Protein 3NV9 (pdb70)

Solvent-accessible surface area: 32536 Å² total; per-residue (Å²): 188,60,104,2,117,71,52,1,68,12,7,80,112,5,4,25,110,131,17,55,95,114,52,48,4,57,0,9,5,25,0,1,40,13,0,0,39,76,0,0,98,80,22,98,0,0,0,19,0,0,0,33,0,12,11,51,23,50,32,2,11,0,0,2,8,2,0,0,1,3,38,0,0,32,31,0,94,107,84,63,82,2,0,32,61,18,0,1,15,23,33,0,0,0,0,0,0,5,0,4,67,0,31,16,37,2,79,0,44,14,0,0,0,0,0,1,0,0,1,10,0,0,1,0,10,17,0,0,3,0,4,0,0,0,0,0,0,28,1,78,42,202,114,42,150,50,34,21,73,6,0,16,58,4,0,58,29,0,16,32,0,0,6,0,0,0,1,0,8,4,18,55,27,25,1,3,93,0,9,39,60,0,58,120,55,11,110,7,5,1,2,1,0,25,1,9,0,10,0,1,0,5,0,0,0,0,30,1,0,7,118,41,11,190,48,88,26,79,112,0,58,0,0,0,15,18,6,14,14,9,1,1,0,2,5,48,0,0,43,81,20,27,5,18,40,151,51,1,1,0,6,25,115,153,29,7,0,32,97,37,17,135,83,6,83,182,56,96,143,37,87,61,20,41,104,8,1,102,61,6,2,80,77,95,48,63,43,43,45,102,0,0,88,38,0,20,0,0,4,1,35,25,54,53,28,139,17,83,8,96,53,102,10,1,159,41,15,28,122,80,8,0,0,0,0,9,4,16,15,59,6,19,14,27,18,44,58,0,83,137,15,44,6,69,0,5,0,0,1,0,10,15,24,72,10,17,6,15,10,0,2,0,0,0,0,0,1,3,0,0,15,27,0,67,0,126,59,1,20,39,66,0,0,16,12,0,0,104,0,1,4,77,46,0,74,181,87,42,34,67,37,73,51,0,2,0,41,3,84,39,47,28,1,0,4,45,0,0,0,36,0,0,49,37,0,46,165,42,58,13,10,64,48,73,132,50,79,92,97,83,0,44,70,72,0,76,100,44,6,93,38,6,32,65,6,0,69,48,0,27,112,43,138,43,8,83,96,19,48,61,129,26,2,52,93,1,16,60,68,0,37,88,114,25,83,82,247,55,100,3,119,68,50,0,64,25,10,74,126,7,6,48,111,122,15,56,100,90,43,53,3,44,0,11,5,31,0,1,37,20,0,0,38,79,0,0,93,80,21,105,0,0,0,21,0,0,0,34,0,11,20,46,23,43,31,2,8,1,0,2,5,1,0,0,0,2,35,0,0,28,34,0,91,106,81,66,82,1,0,32,60,18,0,0,17,23,31,0,0,0,0,0,0,5,0,11,72,0,23,32,36,24,85,0,35,15,1,0,0,0,0,3,0,0,0,12,0,0,2,0,13,18,0,0,4,0,4,0,0,0,0,0,0,30,1,82,39,217,128,41,134,50,33,25,75,7,1,16,59,5,0,56,34,0,16,30,0,0,8,1,0,0,1,1,4,2,32,69,20,23,1,4,94,0,9,46,55,0,61,113,52,13,104,9,5,0,1,2,0,13,1,6,0,12,0,2,0,5,0,0,0,0,32,1,0,8,117,40,9,186,46,79,25,83,109,2,59,0,0,0,7,12,7,24,7,8,2,2,0,2,7,52,0,0,46,83,19,29,5,19,39,142,64,0,3,0,6,27,120,170,24,6,0,31,86,43,22,98,61,7,101,161,40,109,140,40,88,61,24,35,104,8,1,94,57,6,2,82,79,88,54,64,42,41,42,96,0,0,96,37,0,21,0,0,5,1,40,39,83,36,14,103,47,44,2,119,34,99,34,1,152,27,16,28,111,77,9,0,0,0,0,8,2,20,7,17,0,0,2,16,18,55,62,0,83,132,20,42,8,67,0,6,0,0,1,0,8,15,24,71,10,13,2,13,9,0,1,0,0,0,0,0,0,3,0,0,14,24,0,60,0,129,52,1,23,39,69,0,0,15,14,1,0,104,0,1,4,85,43,0,68,192,83,42,33,70,38,78,51,0,3,0,39,2,85,42,42,30,0,0,3,53,0,0,0,32,0,0,52,36,0,50,166,45,61,14,13,66,38,92,117,38,76,91,96,80,0,47,67,70,0,54,112,42,4,113,49,4,45,87,6,0,77,46,0,14,99,46,99,46,6,82,87,21,50,68,108,27,2,49,98,1,15,62,64,0,41,96,118,19,86,96

CATH classification: 3.40.50.10380 (+1 more: 3.40.50.720)

B-factor: mean 29.37, std 9.49, range [10.02, 106.01]

Secondary structure (DSSP, 8-state):
-PPPPTT-TTHHHHS-TT--HHHHHHHHHHHHHHHHHHHHHHHTSSEEEEE-S--SSGGGHHHHSTTTHHHHHHHHHH-GGGHHHHSGGGGEEEEEE-SSSBGGGB---GGGGHHHHHHHHHHHHHHH--EEEEEE---B-TTS-B-HHHHHHHHHHHGGG-SEEEE-S--TTHHHHHHHHHHHH-SS-EEEIIIIIHHHHHHHHHHHHHHHHT--GGG--EEEE--SHHHHHHHHHHHHTT--GGGEEEEETTEE--TT-HHHHH-GGGHHHHHHHHHS-TT---SHHHHHTT-SEEEE---SS-----HHHHHTS-SS-EEEE--SSS-SS-HHHHHHTT-SEEEES-TTSSSB--GGGTHHHHHHHHHHTT-SS--HHHHHHHHHHHHHHHHHT--BTTB-S--TT-TTHHHHHHHHHHHHHHHHT--S-----HHHHHHHHHHHHHHHHHHHHHHHHTTSSPPPPHHHHHHHHHHHHHHHH-/-----TT-TTTGGGS-TTS-HHHHHHHHHHHHHHHHHHHHHHTTSSEEEEE-S---SGGGHHHHSTTTHHHHHHHHHH-GGGHHHHSGGGGEEEEEE-SSS-GGG----GGGGHHHHHHHHHHHHHHH--EEEEEE---B-TTS-B-HHHHHHHHHHHGGG-SEEEE-S--TTHHHHHHHHHHHH-SS-EEEIIIIIHHHHHHHHHHHHHHHTT--GGG--EEEE--SHHHHHHHHHHHHTT--GGGEEEEETTEE-STT-HHHHT-GGGHHHHHHHHHS-TT----HHHHHTT-SEEEE--S--SSSS-HHHHHTS-SS-EEEE--SSS-SS-HHHHHHTT-SEEEBSSTTSSSB--GGGTHHHHHHHHHHTTBSS--HHHHHHHHHHHHHHHHHH--BTTB-S--TT-TTHHHHHHHHHHHHHHHTT-BS--S--HHHHHHHHHHHHHHHHHHHHHHHHTTSSPPPPHHHHHHHHHHHHHHHH-

InterPro domains:
  IPR001891 Malic oxidoreductase [PR00072] (164-182)
  IPR001891 Malic oxidoreductase [PR00072] (222-238)
  IPR001891 Malic oxidoreductase [PR00072] (318-334)
  IPR012301 Malic enzyme, N-terminal domain [PF00390] (64-182)
  IPR012301 Malic enzyme, N-terminal domain [SM01274] (44-183)
  IPR012302 Malic enzyme, NAD-binding [PF03949] (196-405)
  IPR012302 Malic enzyme, NAD-binding [SM00919] (195-426)
  IPR036291 NAD(P)-binding domain superfamily [SSF51735] (195-442)
  IPR037062 Malic enzyme, N-terminal domain superfamily [G3DSA:3.40.50.10380] (1-192)
  IPR045213 Malic enzyme, NAD-binding domain, bacterial type [cd05311] (195-425)
  IPR046346 Aminoacid dehydrogenase-like, N-terminal domain superfamily [SSF53223] (39-193)
  IPR051674 Malate Decarboxylating Enzymes [PTHR43237] (29-453)

Radius of gyration: 30.32 Å; Cα contacts (8 Å, |Δi|>4): 2248; chains: 2; bounding box: 93×81×58 Å

Sequence (972 aa):
MAQLKADLSNLEECLPSTLSQEQRAVAKTQFYKELAEKVHKFYKGKIQIMPKCTLAGFNWFNAYYTPGVSRISTNIRDNNDSSLFYSLRGNFVGVVSDSTRVLGDGDVTPPGGLGVMEGKALLMKYLGGIDAVPICIDSKNKEGKNDPDAVIEFVQRIQHTFGAINLEDISQPNCYKILDVLRESCDIPVWHDDQQGTASVTLAGLLNALKLVKKDIHECRMVFIGAGSSNTTCLRLIVTAGADPKKIVMFDSKGSLHNGREDIKKDTRFYRKWEICETTNPSKFGSIAEACVGADVLISLSTPGPGVVKAEWIKSMGEKPIVFCCANPVPEIYPYEAKEAGAYIVATGRGDFPNQVNNSVGFPGILKGALIVRARKITDNMAIAASRALAEFAEKRGINPDNIIGTMDEPGIFPKEAADVAMQAIKDGVARVTDLTWQQVYDIAEHDIKEARESAQLLQDSKHIVDFPQETLNECLAYAINKVTGMAQLKADLSNLEECLPSTLSQEQRAVAKTQFYKELAEKVHKFYKGKIQIMPKCTLAGFNWFNAYYTPGVSRISTNIRDNNDSSLFYSLRGNFVGVVSDSTRVLGDGDVTPPGGLGVMEGKALLMKYLGGIDAVPICIDSKNKEGKNDPDAVIEFVQRIQHTFGAINLEDISQPNCYKILDVLRESCDIPVWHDDQQGTASVTLAGLLNALKLVKKDIHECRMVFIGAGSSNTTCLRLIVTAGADPKKIVMFDSKGSLHNGREDIKKDTRFYRKWEICETTNPSKFGSIAEACVGADVLISLSTPGPGVVKAEWIKSMGEKPIVFCCANPVPEIYPYEAKEAGAYIVATGRGDFPNQVNNSVGFPGILKGALIVRARKITDNMAIAASRALAEFAEKRGINPDNIIGTMDEPGIFPKEAADVAMQAIKDGVARVTDLTWQQVYDIAEHDIKEARESAQLLQDSKHIVDFPQETLNECLAYAINKVTG

Organism: Entamoeba histolytica (NCBI:txid5759)

Foldseek 3Di:
DDAADLVRPCLVVLFDPVDDPVLVVLLVLLLVVLVLVVVCVVVVAQDDDDDPDDPPDDCVVVCVDPPNCVVVVVVCVVPVVCCLPVDLQLQEEEAEEQCQFQFQVGRLGQCRCQRVQRVLQNLLCQQFLGHYHYDGDHQADPVGHRDLVSVQVVCQVCLSSHQEYEYERYFPPSVVVNQVVNLPPHQHAYDYCLALLLLLLLLLLVVLLCVQLVHDQQPFQEEEEADTRNSLNNVVLSVVVPHQQASYWYAHPVGIAAQPPVVQVPPCSNVSSVVSNDRHPNVRDGDLLSSQQQGAEYAYADHHDAAADDLNSLLRYDDAHAYEFEGPPDGNDDPVSSVVSPHQAYEYCDPVAFHNSHSSLQVSQLVSLCSVQRFSYQDSQLSNLLSVLFQVVQPVVDDDSRHRTDDSVDSLSRLSSSLSSNQSSLVVVRGPRRPDHSVRSSVVRVVSSVVSNVVVVVCVVVCVPPRDDSVVSSVSSCVSSVVSVD/DDFADLVRPCVVVRFDPPDDPVLSVQLVLLLVVLVLVVVCVVQVADDDDDDPDDPPDDCVCCCVDPPNCVVVVVVCVVPVVCCLVVDLQLQEEEAEEQQQAQFLPGRCGQCRNQNVSSVLQNLLCQQFLGHYDYHGHHQQDPVRDRDLVSLLVVCQVCVSRHQEYEYEGYFPPSQVSNQVVNLPNGQHAYDYCLALLLLLLVLLLVVQLCVQLVHDQQVFQEEEEACTRNRLNNVVLSVVVHYQQASYWYDHPVFIAADPPVVQVVPCSNVSSVVSRDGHPPVRDGDLQVSQQQGQEYHYAHRADDQQDDLSSLLRYHDQHHYEFEGPPHGPHDVVSSVVSPHQAYEYCDPPAFHRSHSSLPVSQLVLLCSVQRFSYQDSVLSNLLSNLFQVVQVVVDDHRRHRTDDSPDSLSRLSSSLSSNVVSVVVVGGNHNPAHSVRSSVVRVVSNVVSNVVVVVCVVVCVPPRDDSVSSSVSSVVSSVVSPD

Structure (mmCIF, N/CA/C/O backbone):
data_3NV9
#
_entry.id   3NV9
#
_cell.length_a   117.731
_cell.length_b   117.731
_cell.length_c   157.615
_cell.angle_alpha   90.00
_cell.angle_beta   90.00
_cell.angle_gamma   90.00
#
_symmetry.space_group_name_H-M   'P 43 21 2'
#
loop_
_entity.id
_entity.type
_entity.pdbx_description
1 polymer 'Malic enzyme'
2 non-polymer 'SULFATE ION'
3 non-polymer 'SODIUM ION'
4 non-polymer GLYCEROL
5 non-polymer 'ACETATE ION'
6 water water
#
loop_
_atom_site.group_PDB
_atom_site.id
_atom_site.type_symbol
_atom_site.label_atom_id
_atom_site.label_alt_id
_atom_site.label_comp_id
_atom_site.label_asym_id
_atom_site.label_entity_id
_atom_site.label_seq_id
_atom_site.pdbx_PDB_ins_code
_atom_site.Cartn_x
_atom_site.Cartn_y
_atom_site.Cartn_z
_atom_site.occupancy
_atom_site.B_iso_or_equiv
_atom_site.auth_seq_id
_atom_site.auth_comp_id
_atom_site.auth_asym_id
_atom_site.auth_atom_id
_atom_site.pdbx_PDB_model_num
ATOM 1 N N . MET A 1 1 ? 31.677 38.893 14.837 1.00 57.10 1 MET A N 1
ATOM 2 C CA . MET A 1 1 ? 32.582 37.965 14.080 1.00 56.76 1 MET A CA 1
ATOM 3 C C . MET A 1 1 ? 31.805 36.709 13.606 1.00 55.49 1 MET A C 1
ATOM 4 O O . MET A 1 1 ? 30.694 36.428 14.122 1.00 55.66 1 MET A O 1
ATOM 9 N N . ALA A 1 2 ? 32.385 35.959 12.650 1.00 52.95 2 ALA A N 1
ATOM 10 C CA . ALA A 1 2 ? 31.655 34.878 11.978 1.00 50.21 2 ALA A CA 1
ATOM 11 C C . ALA A 1 2 ? 31.154 33.809 12.950 1.00 48.28 2 ALA A C 1
ATOM 12 O O . ALA A 1 2 ? 31.765 33.527 14.014 1.00 48.26 2 ALA A O 1
ATOM 14 N N . GLN A 1 3 ? 29.998 33.255 12.618 1.00 45.13 3 GLN A N 1
ATOM 15 C CA . GLN A 1 3 ? 29.595 32.067 13.290 1.00 41.48 3 GLN A CA 1
ATOM 16 C C . GLN A 1 3 ? 29.947 30.872 12.396 1.00 38.47 3 GLN A C 1
ATOM 17 O O . GLN A 1 3 ? 30.180 30.975 11.189 1.00 36.73 3 GLN A O 1
ATOM 23 N N . LEU A 1 4 ? 30.075 29.745 13.037 1.00 35.07 4 LEU A N 1
ATOM 24 C CA . LEU A 1 4 ? 30.457 28.548 12.367 1.00 33.18 4 LEU A CA 1
ATOM 25 C C . LEU A 1 4 ? 29.431 28.197 11.277 1.00 32.09 4 LEU A C 1
ATOM 26 O O . LEU A 1 4 ? 28.236 28.367 11.469 1.00 30.85 4 LEU A O 1
ATOM 31 N N . LYS A 1 5 ? 29.916 27.715 10.141 1.00 31.70 5 LYS A N 1
ATOM 32 C CA . LYS A 1 5 ? 29.046 27.219 9.067 1.00 31.50 5 LYS A CA 1
ATOM 33 C C . LYS A 1 5 ? 28.555 25.817 9.339 1.00 30.91 5 LYS A C 1
ATOM 34 O O . LYS A 1 5 ? 29.260 25.022 9.970 1.00 30.54 5 LYS A O 1
ATOM 40 N N . ALA A 1 6 ? 27.373 25.491 8.815 1.00 29.61 6 ALA A N 1
ATOM 41 C CA . ALA A 1 6 ? 26.840 24.126 8.974 1.00 28.84 6 ALA A CA 1
ATOM 42 C C . ALA A 1 6 ? 27.858 23.041 8.614 1.00 27.50 6 ALA A C 1
ATOM 43 O O . ALA A 1 6 ? 27.853 21.961 9.204 1.00 27.06 6 ALA A O 1
ATOM 45 N N . ASP A 1 7 ? 28.714 23.333 7.642 1.00 27.11 7 ASP A N 1
ATOM 46 C CA . ASP A 1 7 ? 29.631 22.313 7.128 1.00 26.50 7 ASP A CA 1
ATOM 47 C C . ASP A 1 7 ? 30.946 22.291 7.862 1.00 25.81 7 ASP A C 1
ATOM 48 O O . ASP A 1 7 ? 31.835 21.508 7.513 1.00 26.48 7 ASP A O 1
ATOM 53 N N . LEU A 1 8 ? 31.076 23.162 8.857 1.00 25.48 8 LEU A N 1
ATOM 54 C CA . LEU A 1 8 ? 32.290 23.207 9.697 1.00 26.64 8 LEU A CA 1
ATOM 55 C C . LEU A 1 8 ? 33.601 23.610 8.972 1.00 25.73 8 LEU A C 1
ATOM 56 O O . LEU A 1 8 ? 34.686 23.348 9.496 1.00 25.29 8 LEU A O 1
ATOM 61 N N . SER A 1 9 ? 33.482 24.186 7.774 1.00 25.70 9 SER A N 1
ATOM 62 C CA . SER A 1 9 ? 34.650 24.599 6.931 1.00 26.08 9 SER A CA 1
ATOM 63 C C . SER A 1 9 ? 35.444 25.816 7.422 1.00 26.80 9 SER A C 1
ATOM 64 O O . SER A 1 9 ? 36.554 26.051 6.958 1.00 27.42 9 SER A O 1
ATOM 67 N N . ASN A 1 10 ? 34.896 26.591 8.353 1.00 27.48 10 ASN A N 1
ATOM 68 C CA . ASN A 1 10 ? 35.465 27.879 8.678 1.00 28.50 10 ASN A CA 1
ATOM 69 C C . ASN A 1 10 ? 35.802 27.997 10.157 1.00 29.35 10 ASN A C 1
ATOM 70 O O . ASN A 1 10 ? 35.677 29.076 10.750 1.00 29.73 10 ASN A O 1
ATOM 75 N N . LEU A 1 11 ? 36.215 26.888 10.757 1.00 29.21 11 LEU A N 1
ATOM 76 C CA . LEU A 1 11 ? 36.523 26.907 12.178 1.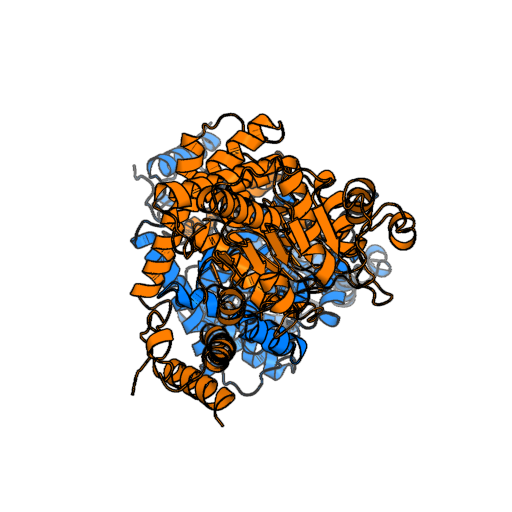00 29.57 11 LEU A CA 1
ATOM 77 C C . LEU A 1 11 ? 37.701 27.848 12.475 1.00 29.68 11 LEU A C 1
ATOM 78 O O . LEU A 1 11 ? 37.624 28.613 13.420 1.00 28.99 11 LEU A O 1
ATOM 83 N N . GLU A 1 12 ? 38.760 27.767 11.669 1.00 30.02 12 GLU A N 1
ATOM 84 C CA . GLU A 1 12 ? 39.927 28.638 11.777 1.00 32.23 12 GLU A CA 1
ATOM 85 C C . GLU A 1 12 ? 39.557 30.117 11.972 1.00 32.36 12 GLU A C 1
ATOM 86 O O . GLU A 1 12 ? 40.091 30.786 12.875 1.00 33.02 12 GLU A O 1
ATOM 92 N N . GLU A 1 13 ? 38.606 30.589 11.185 1.00 32.17 13 GLU A N 1
ATOM 93 C CA . GLU A 1 13 ? 38.178 31.996 11.198 1.00 33.39 13 GLU A CA 1
ATOM 94 C C . GLU A 1 13 ? 37.279 32.312 12.383 1.00 33.02 13 GLU A C 1
ATOM 95 O O . GLU A 1 13 ? 37.127 33.465 12.753 1.00 32.02 13 GLU A O 1
ATOM 101 N N . CYS A 1 14 ? 36.647 31.289 12.962 1.00 33.47 14 CYS A N 1
ATOM 102 C CA . CYS A 1 14 ? 35.765 31.500 14.112 1.00 33.70 14 CYS A CA 1
ATOM 103 C C . CYS A 1 14 ? 36.549 31.483 15.414 1.00 34.24 14 CYS A C 1
ATOM 104 O O . CYS A 1 14 ? 36.021 31.802 16.475 1.00 33.99 14 CYS A O 1
ATOM 107 N N . LEU A 1 15 ? 37.804 31.055 15.329 1.00 34.53 15 LEU A N 1
ATOM 108 C CA . LEU A 1 15 ? 38.701 31.101 16.463 1.00 35.06 15 LEU A CA 1
ATOM 109 C C . LEU A 1 15 ? 39.357 32.474 16.426 1.00 35.70 15 LEU A C 1
ATOM 110 O O . LEU A 1 15 ? 39.946 32.885 15.402 1.00 34.82 15 LEU A O 1
ATOM 115 N N . PRO A 1 16 ? 39.205 33.209 17.527 1.00 36.35 16 PRO A N 1
ATOM 116 C CA . PRO A 1 16 ? 39.666 34.601 17.622 1.00 37.60 16 PRO A CA 1
ATOM 117 C C . PRO A 1 16 ? 41.128 34.809 17.235 1.00 39.12 16 PRO A C 1
ATOM 118 O O . PRO A 1 16 ? 42.015 34.030 17.634 1.00 38.64 16 PRO A O 1
ATOM 122 N N . SER A 1 17 ? 41.357 35.867 16.454 1.00 41.06 17 SER A N 1
ATOM 123 C CA . SER A 1 17 ? 42.701 36.363 16.130 1.00 42.49 17 SER A CA 1
ATOM 124 C C . SER A 1 17 ? 43.694 36.322 17.299 1.00 42.36 17 SER A C 1
ATOM 125 O O . SER A 1 17 ? 44.846 35.903 17.136 1.00 43.15 17 SER A O 1
ATOM 128 N N . THR A 1 18 ? 43.237 36.742 18.474 1.00 41.68 18 THR A N 1
ATOM 129 C CA . THR A 1 18 ? 44.145 37.070 19.578 1.00 41.12 18 THR A CA 1
ATOM 130 C C . THR A 1 18 ? 44.738 35.849 20.241 1.00 40.99 18 THR A C 1
ATOM 131 O O . THR A 1 18 ? 45.720 35.971 20.999 1.00 41.65 18 THR A O 1
ATOM 135 N N . LEU A 1 19 ? 44.143 34.679 19.966 1.00 38.96 19 LEU A N 1
ATOM 136 C CA . LEU A 1 19 ? 44.625 33.419 20.511 1.00 37.40 19 LEU A CA 1
ATOM 137 C C . LEU A 1 19 ? 46.076 33.193 20.097 1.00 36.43 19 LEU A C 1
ATOM 138 O O . LEU A 1 19 ? 46.447 33.436 18.945 1.00 36.85 19 LEU A O 1
ATOM 143 N N . SER A 1 20 ? 46.881 32.752 21.056 1.00 34.91 20 SER A N 1
ATOM 144 C CA . SER A 1 20 ? 48.201 32.255 20.771 1.00 35.70 20 SER A CA 1
ATOM 145 C C . SER A 1 20 ? 48.090 30.921 20.034 1.00 35.57 20 SER A C 1
ATOM 146 O O . SER A 1 20 ? 47.032 30.256 20.046 1.00 36.07 20 SER A O 1
ATOM 149 N N . GLN A 1 21 ? 49.190 30.529 19.416 1.00 34.64 21 GLN A N 1
ATOM 150 C CA . GLN A 1 21 ? 49.272 29.287 18.710 1.00 34.20 21 GLN A CA 1
ATOM 151 C C . GLN A 1 21 ? 48.926 28.084 19.602 1.00 33.82 21 GLN A C 1
ATOM 152 O O . GLN A 1 21 ? 48.203 27.182 19.167 1.00 33.09 21 GLN A O 1
ATOM 158 N N . GLU A 1 22 ? 49.446 28.087 20.827 1.00 32.46 22 GLU A N 1
ATOM 159 C CA . GLU A 1 22 ? 49.104 27.088 21.816 1.00 32.00 22 GLU A CA 1
ATOM 160 C C . GLU A 1 22 ? 47.596 27.054 22.116 1.00 30.42 22 GLU A C 1
ATOM 161 O O . GLU A 1 22 ? 46.937 26.047 21.906 1.00 30.51 22 GLU A O 1
ATOM 167 N N . GLN A 1 23 ? 47.053 28.167 22.577 1.00 29.60 23 GLN A N 1
ATOM 168 C CA . GLN A 1 23 ? 45.617 28.308 22.742 1.00 28.88 23 GLN A CA 1
ATOM 169 C C . GLN A 1 23 ? 44.814 27.813 21.521 1.00 28.28 23 GLN A C 1
ATOM 170 O O . GLN A 1 23 ? 43.827 27.077 21.684 1.00 27.70 23 GLN A O 1
ATOM 176 N N . ARG A 1 24 ? 45.212 28.233 20.324 1.00 27.26 24 ARG A N 1
ATOM 177 C CA . ARG A 1 24 ? 44.485 27.877 19.116 1.00 26.25 24 ARG A CA 1
ATOM 178 C C . ARG A 1 24 ? 44.484 26.342 18.934 1.00 25.59 24 ARG A C 1
ATOM 179 O O . ARG A 1 24 ? 43.413 25.743 18.761 1.00 24.25 24 ARG A O 1
ATOM 187 N N . ALA A 1 25 ? 45.659 25.708 19.042 1.00 25.20 25 ALA A N 1
ATOM 188 C CA . ALA A 1 25 ? 45.751 24.242 18.979 1.00 25.58 25 ALA A CA 1
ATOM 189 C C . ALA A 1 25 ? 44.924 23.531 20.048 1.00 25.69 25 ALA A C 1
ATOM 190 O O . ALA A 1 25 ? 44.230 22.543 19.774 1.00 25.25 25 ALA A O 1
ATOM 192 N N . VAL A 1 26 ? 44.993 24.028 21.279 1.00 26.50 26 VAL A N 1
ATOM 193 C CA . VAL A 1 26 ? 44.276 23.382 22.378 1.00 25.16 26 VAL A CA 1
ATOM 194 C C . VAL A 1 26 ? 42.800 23.573 22.140 1.00 25.27 26 VAL A C 1
ATOM 195 O O . VAL A 1 26 ? 42.060 22.630 22.319 1.00 27.10 26 VAL A O 1
ATOM 199 N N . ALA A 1 27 ? 42.373 24.769 21.717 1.00 24.15 27 ALA A N 1
ATOM 200 C CA . ALA A 1 27 ? 40.946 25.070 21.489 1.00 23.48 27 ALA A CA 1
ATOM 201 C C . ALA A 1 27 ? 40.355 24.267 20.358 1.00 22.32 27 ALA A C 1
ATOM 202 O O . ALA A 1 27 ? 39.210 23.878 20.457 1.00 22.49 27 ALA A O 1
ATOM 204 N N . LYS A 1 28 ? 41.114 23.977 19.314 1.00 21.46 28 LYS A N 1
ATOM 205 C CA . LYS A 1 28 ? 40.608 23.032 18.308 1.00 20.89 28 LYS A CA 1
ATOM 206 C C . LYS A 1 28 ? 40.342 21.653 18.885 1.00 20.85 28 LYS A C 1
ATOM 207 O O . LYS A 1 28 ? 39.357 20.993 18.508 1.00 20.62 28 LYS A O 1
ATOM 213 N N . THR A 1 29 ? 41.220 21.213 19.789 1.00 20.69 29 THR A N 1
ATOM 214 C CA . THR A 1 29 ? 41.126 19.888 20.362 1.00 20.34 29 THR A CA 1
ATOM 215 C C . THR A 1 29 ? 39.830 19.842 21.209 1.00 20.74 29 THR A C 1
ATOM 216 O O . THR A 1 29 ? 38.973 18.990 21.011 1.00 21.73 29 THR A O 1
ATOM 220 N N . GLN A 1 30 ? 39.694 20.807 22.109 1.00 21.84 30 GLN A N 1
ATOM 221 C CA . GLN A 1 30 ? 38.556 20.948 22.998 1.00 21.69 30 GLN A CA 1
ATOM 222 C C . GLN A 1 30 ? 37.261 21.165 22.217 1.00 21.94 30 GLN A C 1
ATOM 223 O O . GLN A 1 30 ? 36.248 20.572 22.571 1.00 23.02 30 GLN A O 1
ATOM 229 N N . PHE A 1 31 ? 37.284 21.956 21.140 1.00 21.59 31 PHE A N 1
ATOM 230 C CA . PHE A 1 31 ? 36.057 22.125 20.312 1.00 21.20 31 PHE A CA 1
ATOM 231 C C . PHE A 1 31 ? 35.556 20.765 19.762 1.00 21.27 31 PHE A C 1
ATOM 232 O O . PHE A 1 31 ? 34.361 20.393 19.969 1.00 21.69 31 PHE A O 1
ATOM 240 N N . TYR A 1 32 ? 36.463 20.024 19.118 1.00 20.36 32 TYR A N 1
ATOM 241 C CA . TYR A 1 32 ? 36.122 18.746 18.544 1.00 20.73 32 TYR A CA 1
ATOM 242 C C . TYR A 1 32 ? 35.783 17.695 19.567 1.00 21.47 32 TYR A C 1
ATOM 243 O O . TYR A 1 32 ? 34.866 16.915 19.337 1.00 22.89 32 TYR A O 1
ATOM 252 N N . LYS A 1 33 ? 36.460 17.661 20.714 1.00 21.38 33 LYS A N 1
ATOM 253 C CA . LYS A 1 33 ? 35.968 16.758 21.761 1.00 20.31 33 LYS A CA 1
ATOM 254 C C . LYS A 1 33 ? 34.559 17.144 22.217 1.00 20.48 33 LYS A C 1
ATOM 255 O O . LYS A 1 33 ? 33.700 16.292 22.334 1.00 20.15 33 LYS A O 1
ATOM 261 N N . GLU A 1 34 ? 34.305 18.423 22.492 1.00 21.33 34 GLU A N 1
ATOM 262 C CA . GLU A 1 34 ? 32.978 18.801 22.987 1.00 21.64 34 GLU A CA 1
ATOM 263 C C . GLU A 1 34 ? 31.867 18.598 21.935 1.00 21.17 34 GLU A C 1
ATOM 264 O O . GLU A 1 34 ? 30.749 18.187 22.271 1.00 20.85 34 GLU A O 1
ATOM 270 N N . LEU A 1 35 ? 32.176 18.887 20.666 1.00 20.97 35 LEU A N 1
ATOM 271 C CA . LEU A 1 35 ? 31.263 18.587 19.560 1.00 20.67 35 LEU A CA 1
ATOM 272 C C . LEU A 1 35 ? 31.105 17.090 19.428 1.00 21.35 35 LEU A C 1
ATOM 273 O O . LEU A 1 35 ? 30.004 16.636 19.185 1.00 23.43 35 LEU A O 1
ATOM 278 N N . ALA A 1 36 ? 32.175 16.308 19.549 1.00 20.41 36 ALA A N 1
ATOM 279 C CA . ALA A 1 36 ? 31.958 14.851 19.547 1.00 20.94 36 ALA A CA 1
ATOM 280 C C . ALA A 1 36 ? 30.883 14.420 20.564 1.00 21.61 36 ALA A C 1
ATOM 281 O O . ALA A 1 36 ? 29.938 13.667 20.230 1.00 21.42 36 ALA A O 1
ATOM 283 N N . GLU A 1 37 ? 31.016 14.896 21.802 1.00 21.82 37 GLU A N 1
ATOM 284 C CA . GLU A 1 37 ? 30.034 14.564 22.840 1.00 22.82 37 GLU A CA 1
ATOM 285 C C . GLU A 1 37 ? 28.582 14.906 22.446 1.00 22.70 37 GLU A C 1
ATOM 286 O O . GLU A 1 37 ? 27.682 14.095 22.593 1.00 23.50 37 GLU A O 1
ATOM 292 N N . LYS A 1 38 ? 28.366 16.147 22.027 1.00 23.19 38 LYS A N 1
ATOM 293 C CA . LYS A 1 38 ? 27.052 16.674 21.609 1.00 23.01 38 LYS A CA 1
ATOM 294 C C . LYS A 1 38 ? 26.497 15.896 20.422 1.00 22.40 38 LYS A C 1
ATOM 295 O O . LYS A 1 38 ? 25.392 15.399 20.479 1.00 24.08 38 LYS A O 1
ATOM 301 N N . VAL A 1 39 ? 27.265 15.761 19.349 1.00 21.26 39 VAL A N 1
ATOM 302 C CA . VAL A 1 39 ? 26.712 15.145 18.139 1.00 20.05 39 VAL A CA 1
ATOM 303 C C . VAL A 1 39 ? 26.470 13.642 18.301 1.00 19.42 39 VAL A C 1
ATOM 304 O O . VAL A 1 39 ? 25.572 13.093 17.699 1.00 19.58 39 VAL A O 1
ATOM 308 N N . HIS A 1 40 ? 27.272 12.939 19.087 1.00 19.77 40 HIS A N 1
ATOM 309 C CA . HIS A 1 40 ? 27.008 11.504 19.239 1.00 19.52 40 HIS A CA 1
ATOM 310 C C . HIS A 1 40 ? 25.714 11.337 20.027 1.00 19.92 40 HIS A C 1
ATOM 311 O O . HIS A 1 40 ? 24.890 10.546 19.706 1.00 18.88 40 HIS A O 1
ATOM 318 N N . LYS A 1 41 ? 25.544 12.106 21.080 1.00 21.44 41 LYS A N 1
ATOM 319 C CA . LYS A 1 41 ? 24.301 12.038 21.839 1.00 21.89 41 LYS A CA 1
ATOM 320 C C . LYS A 1 41 ? 23.108 12.503 20.975 1.00 21.64 41 LYS A C 1
ATOM 321 O O . LYS A 1 41 ? 22.068 11.841 20.940 1.00 21.95 41 LYS A O 1
ATOM 327 N N . PHE A 1 42 ? 23.256 13.597 20.250 1.00 20.46 42 PHE A N 1
ATOM 328 C CA . PHE A 1 42 ? 22.165 14.043 19.361 1.00 20.65 42 PHE A CA 1
ATOM 329 C C . PHE A 1 42 ? 21.585 12.939 18.428 1.00 20.65 42 PHE A C 1
ATOM 330 O O . PHE A 1 42 ? 20.400 12.826 18.294 1.00 20.52 42 PHE A O 1
ATOM 338 N N . TYR A 1 43 ? 22.433 12.178 17.739 1.00 21.13 43 TYR A N 1
ATOM 339 C CA . TYR A 1 43 ? 21.964 11.181 16.802 1.00 20.35 43 TYR A CA 1
ATOM 340 C C . TYR A 1 43 ? 21.948 9.765 17.454 1.00 20.75 43 TYR A C 1
ATOM 341 O O . TYR A 1 43 ? 21.531 8.765 16.799 1.00 20.71 43 TYR A O 1
ATOM 350 N N . LYS A 1 44 ? 22.409 9.669 18.711 1.00 19.88 44 LYS A N 1
ATOM 351 C CA . LYS A 1 44 ? 22.541 8.381 19.422 1.00 19.70 44 LYS A CA 1
ATOM 352 C C . LYS A 1 44 ? 23.408 7.427 18.613 1.00 19.49 44 LYS A C 1
ATOM 353 O O . LYS A 1 44 ? 23.019 6.263 18.319 1.00 18.68 44 LYS A O 1
ATOM 359 N N . GLY A 1 45 ? 24.579 7.922 18.227 1.00 19.05 45 GLY A N 1
ATOM 360 C CA . GLY A 1 45 ? 25.481 7.113 17.407 1.00 19.24 45 GLY A CA 1
ATOM 361 C C . GLY A 1 45 ? 25.658 7.688 16.022 1.00 18.20 45 GLY A C 1
ATOM 362 O O . GLY A 1 45 ? 25.377 8.870 15.820 1.00 19.04 45 GLY A O 1
ATOM 363 N N . LYS A 1 46 ? 26.115 6.864 15.084 1.00 17.16 46 LYS A N 1
ATOM 364 C CA . LYS A 1 46 ? 26.519 7.349 13.784 1.00 16.73 46 LYS A CA 1
ATOM 365 C C . LYS A 1 46 ? 25.962 6.524 12.645 1.00 18.04 46 LYS A C 1
ATOM 366 O O . LYS A 1 46 ? 25.791 7.064 11.563 1.00 18.93 46 LYS A O 1
ATOM 372 N N . ILE A 1 47 ? 25.711 5.234 12.885 1.00 17.62 47 ILE A N 1
ATOM 373 C CA . ILE A 1 47 ? 25.269 4.295 11.833 1.00 18.09 47 ILE A CA 1
ATOM 374 C C . ILE A 1 47 ? 23.940 3.586 12.177 1.00 18.17 47 ILE A C 1
ATOM 375 O O . ILE A 1 47 ? 23.523 3.543 13.327 1.00 18.97 47 ILE A O 1
ATOM 380 N N . GLN A 1 48 ? 23.287 3.033 11.165 1.00 18.49 48 GLN A N 1
ATOM 381 C CA . GLN A 1 48 ? 22.037 2.363 11.339 1.00 19.42 48 GLN A CA 1
ATOM 382 C C . GLN A 1 48 ? 21.937 1.237 10.332 1.00 20.42 48 GLN A C 1
ATOM 383 O O . GLN A 1 48 ? 22.724 1.116 9.423 1.00 20.78 48 GLN A O 1
ATOM 389 N N . ILE A 1 49 ? 20.954 0.383 10.500 1.00 22.33 49 ILE A N 1
ATOM 390 C CA . ILE A 1 49 ? 20.722 -0.639 9.519 1.00 23.44 49 ILE A CA 1
ATOM 391 C C . ILE A 1 49 ? 19.622 -0.148 8.579 1.00 22.66 49 ILE A C 1
ATOM 392 O O . ILE A 1 49 ? 18.790 0.639 8.961 1.00 22.58 49 ILE A O 1
ATOM 397 N N . MET A 1 50 ? 19.628 -0.598 7.337 1.00 23.52 50 MET A N 1
ATOM 398 C CA . MET A 1 50 ? 18.570 -0.201 6.393 1.00 21.87 50 MET A CA 1
ATOM 399 C C . MET A 1 50 ? 18.320 -1.334 5.385 1.00 20.16 50 MET A C 1
ATOM 400 O O . MET A 1 50 ? 19.256 -2.032 5.027 1.00 18.41 50 MET A O 1
ATOM 405 N N . PRO A 1 51 ? 17.065 -1.507 4.904 1.00 19.66 51 PRO A N 1
ATOM 406 C CA . PRO A 1 51 ? 16.834 -2.498 3.872 1.00 19.32 51 PRO A CA 1
ATOM 407 C C . PRO A 1 51 ? 17.646 -2.091 2.652 1.00 20.18 51 PRO A C 1
ATOM 408 O O . PRO A 1 51 ? 17.893 -0.887 2.485 1.00 20.93 51 PRO A O 1
ATOM 412 N N . LYS A 1 52 ? 18.082 -3.076 1.870 1.00 19.52 52 LYS A N 1
ATOM 413 C CA . LYS A 1 52 ? 18.645 -2.874 0.530 1.00 19.85 52 LYS A CA 1
ATOM 414 C C . LYS A 1 52 ? 17.883 -3.715 -0.479 1.00 19.80 52 LYS A C 1
ATOM 415 O O . LYS A 1 52 ? 18.340 -3.821 -1.613 1.00 20.74 52 LYS A O 1
ATOM 421 N N . CYS A 1 53 ? 16.749 -4.311 -0.099 1.00 19.47 53 CYS A N 1
ATOM 422 C CA . CYS A 1 53 ? 15.966 -5.154 -1.060 1.00 20.50 53 CYS A CA 1
ATOM 423 C C . CYS A 1 53 ? 14.559 -4.561 -1.356 1.00 20.99 53 CYS A C 1
ATOM 424 O O . CYS A 1 53 ? 14.126 -3.621 -0.675 1.00 19.86 53 CYS A O 1
ATOM 427 N N . THR A 1 54 ? 13.845 -5.056 -2.377 1.00 20.87 54 THR A N 1
ATOM 428 C CA . THR A 1 54 ? 12.527 -4.463 -2.657 1.00 19.82 54 THR A CA 1
ATOM 429 C C . THR A 1 54 ? 11.525 -4.775 -1.571 1.00 20.22 54 THR A C 1
ATOM 430 O O . THR A 1 54 ? 11.432 -5.894 -1.108 1.00 19.40 54 THR A O 1
ATOM 434 N N . LEU A 1 55 ? 10.750 -3.776 -1.175 1.00 21.78 55 LEU A N 1
ATOM 435 C CA . LEU A 1 55 ? 9.650 -3.985 -0.223 1.00 23.22 55 LEU A CA 1
ATOM 436 C C . LEU A 1 55 ? 8.337 -3.438 -0.827 1.00 23.95 55 LEU A C 1
ATOM 437 O O . LEU A 1 55 ? 7.544 -2.739 -0.175 1.00 24.07 55 LEU A O 1
ATOM 442 N N . ALA A 1 56 ? 8.138 -3.779 -2.087 1.00 23.01 56 ALA A N 1
ATOM 443 C CA . ALA A 1 56 ? 6.987 -3.344 -2.863 1.00 22.69 56 ALA A CA 1
ATOM 444 C C . ALA A 1 56 ? 5.631 -3.887 -2.381 1.00 22.12 56 ALA A C 1
ATOM 445 O O . ALA A 1 56 ? 4.595 -3.360 -2.795 1.00 22.83 56 ALA A O 1
ATOM 447 N N . GLY A 1 57 ? 5.611 -4.928 -1.537 1.00 21.91 57 GLY A N 1
ATOM 448 C CA . GLY A 1 57 ? 4.317 -5.433 -0.995 1.00 21.64 57 GLY A CA 1
ATOM 449 C C . GLY A 1 57 ? 4.501 -6.506 0.052 1.00 20.90 57 GLY A C 1
ATOM 450 O O . GLY A 1 57 ? 5.496 -7.195 0.066 1.00 21.71 57 GLY A O 1
ATOM 451 N N . PHE A 1 58 ? 3.490 -6.708 0.875 1.00 21.32 58 PHE A N 1
ATOM 452 C CA . PHE A 1 58 ? 3.502 -7.673 1.975 1.00 20.90 58 PHE A CA 1
ATOM 453 C C . PHE A 1 58 ? 4.049 -9.048 1.537 1.00 22.07 58 PHE A C 1
ATOM 454 O O . PHE A 1 58 ? 4.942 -9.609 2.192 1.00 22.30 58 PHE A O 1
ATOM 462 N N . ASN A 1 59 ? 3.537 -9.583 0.422 1.00 21.99 59 ASN A N 1
ATOM 463 C CA . ASN A 1 59 ? 3.961 -10.893 -0.002 1.00 22.06 59 ASN A CA 1
ATOM 464 C C . ASN A 1 59 ? 5.403 -11.078 -0.243 1.00 21.56 59 ASN A C 1
ATOM 465 O O . ASN A 1 59 ? 5.881 -12.220 -0.146 1.00 21.91 59 ASN A O 1
ATOM 470 N N . TRP A 1 60 ? 6.113 -9.998 -0.558 1.00 21.13 60 TRP A N 1
ATOM 471 C CA . TRP A 1 60 ? 7.578 -10.092 -0.569 1.00 20.08 60 TRP A CA 1
ATOM 472 C C . TRP A 1 60 ? 8.146 -10.710 0.723 1.00 19.25 60 TRP A C 1
ATOM 473 O O . TRP A 1 60 ? 9.241 -11.241 0.659 1.00 18.98 60 TRP A O 1
ATOM 484 N N . PHE A 1 61 ? 7.447 -10.639 1.875 1.00 18.32 61 PHE A N 1
ATOM 485 C CA . PHE A 1 61 ? 8.080 -11.150 3.112 1.00 19.49 61 PHE A CA 1
ATOM 486 C C . PHE A 1 61 ? 8.141 -12.657 3.043 1.00 19.76 61 PHE A C 1
ATOM 487 O O . PHE A 1 61 ? 9.047 -13.275 3.578 1.00 20.75 61 PHE A O 1
ATOM 495 N N . ASN A 1 62 ? 7.175 -13.240 2.343 1.00 20.64 62 ASN A N 1
ATOM 496 C CA . ASN A 1 62 ? 7.185 -14.657 2.020 1.00 22.33 62 ASN A CA 1
ATOM 497 C C . ASN A 1 62 ? 8.407 -15.153 1.255 1.00 22.53 62 ASN A C 1
ATOM 498 O O . ASN A 1 62 ? 8.739 -16.335 1.328 1.00 23.79 62 ASN A O 1
ATOM 503 N N . ALA A 1 63 ? 9.121 -14.253 0.588 1.00 23.38 63 ALA A N 1
ATOM 504 C CA . ALA A 1 63 ? 10.399 -14.615 -0.018 1.00 23.92 63 ALA A CA 1
ATOM 505 C C . ALA A 1 63 ? 11.572 -14.381 0.914 1.00 23.88 63 ALA A C 1
ATOM 506 O O . ALA A 1 63 ? 12.603 -15.081 0.859 1.00 23.60 63 ALA A O 1
ATOM 508 N N . TYR A 1 64 ? 11.433 -13.378 1.760 1.00 23.82 64 TYR A N 1
ATOM 509 C CA . TYR A 1 64 ? 12.540 -12.963 2.616 1.00 23.26 64 TYR A CA 1
ATOM 510 C C . TYR A 1 64 ? 12.577 -13.731 3.948 1.00 23.29 64 TYR A C 1
ATOM 511 O O . TYR A 1 64 ? 13.496 -13.578 4.766 1.00 22.91 64 TYR A O 1
ATOM 520 N N . TYR A 1 65 ? 11.558 -14.532 4.156 1.00 22.77 65 TYR A N 1
ATOM 521 C CA . TYR A 1 65 ? 11.242 -15.089 5.475 1.00 23.67 65 TYR A CA 1
ATOM 522 C C . TYR A 1 65 ? 10.461 -16.384 5.169 1.00 23.33 65 TYR A C 1
ATOM 523 O O . TYR A 1 65 ? 10.382 -16.808 4.022 1.00 24.75 65 TYR A O 1
ATOM 532 N N . THR A 1 66 ? 9.856 -17.006 6.159 1.00 23.08 66 THR A N 1
ATOM 533 C CA . THR A 1 66 ? 9.197 -18.249 5.922 1.00 20.77 66 THR A CA 1
ATOM 534 C C . THR A 1 66 ? 8.005 -17.962 4.989 1.00 20.12 66 THR A C 1
ATOM 535 O O . THR A 1 66 ? 7.305 -17.000 5.174 1.00 20.08 66 THR A O 1
ATOM 539 N N . PRO A 1 67 ? 7.777 -18.801 3.991 1.00 19.36 67 PRO A N 1
ATOM 540 C CA . PRO A 1 67 ? 8.463 -20.047 3.744 1.00 19.83 67 PRO A CA 1
ATOM 541 C C . PRO A 1 67 ? 9.671 -19.962 2.835 1.00 19.71 67 PRO A C 1
ATOM 542 O O . PRO A 1 67 ? 10.568 -20.836 2.947 1.00 19.55 67 PRO A O 1
ATOM 546 N N . GLY A 1 68 ? 9.725 -18.971 1.936 1.00 20.22 68 GLY A N 1
ATOM 547 C CA . GLY A 1 68 ? 10.842 -18.922 0.943 1.00 19.53 68 GLY A CA 1
ATOM 548 C C . GLY A 1 68 ? 12.262 -19.034 1.509 1.00 20.88 68 GLY A C 1
ATOM 549 O O . GLY A 1 68 ? 13.114 -19.686 0.919 1.00 21.21 68 GLY A O 1
ATOM 550 N N . VAL A 1 69 ? 12.539 -18.401 2.653 1.00 21.32 69 VAL A N 1
ATOM 551 C CA . VAL A 1 69 ? 13.919 -18.289 3.133 1.00 22.16 69 VAL A CA 1
ATOM 552 C C . VAL A 1 69 ? 14.593 -19.646 3.356 1.00 23.46 69 VAL A C 1
ATOM 553 O O . VAL A 1 69 ? 15.806 -19.764 3.469 1.00 24.06 69 VAL A O 1
ATOM 557 N N . SER A 1 70 ? 13.785 -20.687 3.437 1.00 24.96 70 SER A N 1
ATOM 558 C CA . SER A 1 70 ? 14.276 -22.061 3.647 1.00 25.52 70 SER A CA 1
ATOM 559 C C . SER A 1 70 ? 15.172 -22.511 2.496 1.00 24.28 70 SER A C 1
ATOM 560 O O . SER A 1 70 ? 16.163 -23.185 2.724 1.00 25.75 70 SER A O 1
ATOM 563 N N . ARG A 1 71 ? 14.849 -22.117 1.267 1.00 24.25 71 ARG A N 1
ATOM 564 C CA . ARG A 1 71 ? 15.760 -22.313 0.120 1.00 22.96 71 ARG A CA 1
ATOM 565 C C . ARG A 1 71 ? 17.142 -21.751 0.375 1.00 22.35 71 ARG A C 1
ATOM 566 O O . ARG A 1 71 ? 18.167 -22.367 -0.007 1.00 21.86 71 ARG A O 1
ATOM 574 N N . ILE A 1 72 ? 17.194 -20.584 1.027 1.00 21.69 72 ILE A N 1
ATOM 575 C CA . ILE A 1 72 ? 18.486 -19.992 1.362 1.00 21.58 72 ILE A CA 1
ATOM 576 C C . ILE A 1 72 ? 19.201 -20.830 2.414 1.00 23.69 72 ILE A C 1
ATOM 577 O O . ILE A 1 72 ? 20.404 -21.063 2.305 1.00 24.98 72 ILE A O 1
ATOM 582 N N . SER A 1 73 ? 18.487 -21.294 3.429 1.00 24.47 73 SER A N 1
ATOM 583 C CA . SER A 1 73 ? 19.108 -22.097 4.465 1.00 25.82 73 SER A CA 1
ATOM 584 C C . SER A 1 73 ? 19.748 -23.350 3.885 1.00 26.31 73 SER A C 1
ATOM 585 O O . SER A 1 73 ? 20.878 -23.687 4.210 1.00 26.38 73 SER A O 1
ATOM 588 N N . THR A 1 74 ? 19.030 -24.041 3.011 1.00 27.14 74 THR A N 1
ATOM 589 C CA . THR A 1 74 ? 19.542 -25.305 2.463 1.00 27.21 74 THR A CA 1
ATOM 590 C C . THR A 1 74 ? 20.610 -25.043 1.381 1.00 27.65 74 THR A C 1
ATOM 591 O O . THR A 1 74 ? 21.670 -25.737 1.347 1.00 28.10 74 THR A O 1
ATOM 595 N N . ASN A 1 75 ? 20.382 -24.018 0.557 1.00 26.88 75 ASN A N 1
ATOM 596 C CA . ASN A 1 75 ? 21.431 -23.587 -0.395 1.00 26.64 75 ASN A CA 1
ATOM 597 C C . ASN A 1 75 ? 22.761 -23.315 0.292 1.00 26.17 75 ASN A C 1
ATOM 598 O O . ASN A 1 75 ? 23.817 -23.819 -0.128 1.00 26.40 75 ASN A O 1
ATOM 603 N N . ILE A 1 76 ? 22.723 -22.536 1.367 1.00 26.41 76 ILE A N 1
ATOM 604 C CA . ILE A 1 76 ? 23.945 -22.282 2.099 1.00 27.17 76 ILE A CA 1
ATOM 605 C C . ILE A 1 76 ? 24.528 -23.578 2.691 1.00 27.83 76 ILE A C 1
ATOM 606 O O . ILE A 1 76 ? 25.711 -23.824 2.547 1.00 28.33 76 ILE A O 1
ATOM 611 N N . ARG A 1 77 ? 23.707 -24.406 3.343 1.00 28.82 77 ARG A N 1
ATOM 612 C CA . ARG A 1 77 ? 24.201 -25.673 3.972 1.00 29.06 77 ARG A CA 1
ATOM 613 C C . ARG A 1 77 ? 25.032 -26.487 2.977 1.00 29.14 77 ARG A C 1
ATOM 614 O O . ARG A 1 77 ? 26.136 -26.919 3.282 1.00 27.68 77 ARG A O 1
ATOM 622 N N . ASP A 1 78 ? 24.495 -26.639 1.766 1.00 30.10 78 ASP A N 1
ATOM 623 C CA . ASP A 1 78 ? 25.103 -27.467 0.726 1.00 31.28 78 ASP A CA 1
ATOM 624 C C . ASP A 1 78 ? 26.180 -26.750 -0.127 1.00 31.29 78 ASP A C 1
ATOM 625 O O . ASP A 1 78 ? 26.946 -27.390 -0.843 1.00 31.59 78 ASP A O 1
ATOM 630 N N . ASN A 1 79 ? 26.266 -25.428 -0.021 1.00 31.51 79 ASN A N 1
ATOM 631 C CA . ASN A 1 79 ? 27.312 -24.652 -0.720 1.00 30.66 79 ASN A CA 1
ATOM 632 C C . ASN A 1 79 ? 27.598 -23.434 0.169 1.00 29.60 79 ASN A C 1
ATOM 633 O O . ASN A 1 79 ? 26.983 -22.364 -0.035 1.00 28.73 79 ASN A O 1
ATOM 638 N N . ASN A 1 80 ? 28.484 -23.600 1.167 1.00 28.64 80 ASN A N 1
ATOM 639 C CA . ASN A 1 80 ? 28.790 -22.504 2.125 1.00 27.79 80 ASN A CA 1
ATOM 640 C C . ASN A 1 80 ? 29.236 -21.218 1.419 1.00 28.06 80 ASN A C 1
ATOM 641 O O . ASN A 1 80 ? 28.899 -20.149 1.909 1.00 27.83 80 ASN A O 1
ATOM 646 N N . ASP A 1 81 ? 29.974 -21.297 0.300 1.00 28.17 81 ASP A N 1
ATOM 647 C CA . ASP A 1 81 ? 30.408 -20.101 -0.440 1.00 28.63 81 ASP A CA 1
ATOM 648 C C . ASP A 1 81 ? 29.252 -19.292 -0.967 1.00 28.69 81 ASP A C 1
ATOM 649 O O . ASP A 1 81 ? 29.365 -18.091 -1.069 1.00 29.53 81 ASP A O 1
ATOM 654 N N . SER A 1 82 ? 28.122 -19.930 -1.249 1.00 28.27 82 SER A N 1
ATOM 655 C CA . SER A 1 82 ? 26.959 -19.193 -1.685 1.00 28.41 82 SER A CA 1
ATOM 656 C C . SER A 1 82 ? 26.417 -18.264 -0.579 1.00 28.34 82 SER A C 1
ATOM 657 O O . SER A 1 82 ? 25.589 -17.364 -0.863 1.00 26.95 82 SER A O 1
ATOM 660 N N . SER A 1 83 ? 26.852 -18.470 0.666 1.00 27.33 83 SER A N 1
ATOM 661 C CA . SER A 1 83 ? 26.513 -17.451 1.698 1.00 28.23 83 SER A CA 1
ATOM 662 C C . SER A 1 83 ? 26.981 -16.023 1.280 1.00 27.60 83 SER A C 1
ATOM 663 O O . SER A 1 83 ? 26.426 -15.010 1.723 1.00 27.14 83 SER A O 1
ATOM 666 N N . LEU A 1 84 ? 27.993 -15.965 0.422 1.00 27.89 84 LEU A N 1
ATOM 667 C CA . LEU A 1 84 ? 28.628 -14.698 0.087 1.00 27.92 84 LEU A CA 1
ATOM 668 C C . LEU A 1 84 ? 27.754 -13.874 -0.842 1.00 27.65 84 LEU A C 1
ATOM 669 O O . LEU A 1 84 ? 27.909 -12.653 -0.957 1.00 28.45 84 LEU A O 1
ATOM 674 N N . PHE A 1 85 ? 26.827 -14.528 -1.508 1.00 26.71 85 PHE A N 1
ATOM 675 C CA . PHE A 1 85 ? 25.905 -13.768 -2.315 1.00 26.16 85 PHE A CA 1
ATOM 676 C C . PHE A 1 85 ? 24.412 -13.948 -1.966 1.00 25.44 85 PHE A C 1
ATOM 677 O O . PHE A 1 85 ? 23.589 -13.217 -2.496 1.00 25.58 85 PHE A O 1
ATOM 685 N N . TYR A 1 86 ? 24.055 -14.861 -1.062 1.00 24.19 86 TYR A N 1
ATOM 686 C CA . TYR A 1 86 ? 22.638 -14.996 -0.719 1.00 23.84 86 TYR A CA 1
ATOM 687 C C . TYR A 1 86 ? 22.342 -14.163 0.491 1.00 22.46 86 TYR A C 1
ATOM 688 O O . TYR A 1 86 ? 21.202 -14.136 0.943 1.00 23.18 86 TYR A O 1
ATOM 697 N N . SER A 1 87 ? 23.370 -13.512 1.009 1.00 21.27 87 SER A N 1
ATOM 698 C CA . SER A 1 87 ? 23.254 -12.682 2.202 1.00 20.55 87 SER A CA 1
ATOM 699 C C . SER A 1 87 ? 24.276 -11.541 2.121 1.00 21.85 87 SER A C 1
ATOM 700 O O . SER A 1 87 ? 25.166 -11.599 1.292 1.00 21.98 87 SER A O 1
ATOM 703 N N . LEU A 1 88 ? 24.183 -10.549 3.002 1.00 23.54 88 LEU A N 1
ATOM 704 C CA . LEU A 1 88 ? 25.143 -9.383 3.066 1.00 23.56 88 LEU A CA 1
ATOM 705 C C . LEU A 1 88 ? 26.566 -9.797 3.299 1.00 23.58 88 LEU A C 1
ATOM 706 O O . LEU A 1 88 ? 27.524 -9.041 2.981 1.00 24.62 88 LEU A O 1
ATOM 711 N N . ARG A 1 89 ? 26.761 -11.020 3.801 1.00 23.09 89 ARG A N 1
ATOM 712 C CA . ARG A 1 89 ? 28.132 -11.468 4.170 1.00 22.11 89 ARG A CA 1
ATOM 713 C C . ARG A 1 89 ? 29.242 -11.024 3.181 1.00 22.03 89 ARG A C 1
ATOM 714 O O . ARG A 1 89 ? 30.298 -10.517 3.582 1.00 20.20 89 ARG A O 1
ATOM 722 N N . GLY A 1 90 ? 28.993 -11.221 1.887 1.00 22.28 90 GLY A N 1
ATOM 723 C CA . GLY A 1 90 ? 29.983 -10.856 0.864 1.00 21.52 90 GLY A CA 1
ATOM 724 C C . GLY A 1 90 ? 30.451 -9.426 0.895 1.00 22.28 90 GLY A C 1
ATOM 725 O O . GLY A 1 90 ? 31.551 -9.135 0.410 1.00 23.41 90 GLY A O 1
ATOM 726 N N . ASN A 1 91 ? 29.662 -8.512 1.481 1.00 21.87 91 ASN A N 1
ATOM 727 C CA . ASN A 1 91 ? 30.146 -7.123 1.637 1.00 22.56 91 ASN A CA 1
ATOM 728 C C . ASN A 1 91 ? 30.211 -6.683 3.127 1.00 22.53 91 ASN A C 1
ATOM 729 O O . ASN A 1 91 ? 30.211 -5.489 3.416 1.00 23.23 91 ASN A O 1
ATOM 734 N N . PHE A 1 92 ? 30.323 -7.650 4.067 1.00 21.34 92 PHE A N 1
ATOM 735 C CA . PHE A 1 92 ? 30.102 -7.383 5.531 1.00 21.10 92 PHE A CA 1
ATOM 736 C C . PHE A 1 92 ? 31.420 -7.494 6.275 1.00 21.13 92 PHE A C 1
ATOM 737 O O . PHE A 1 92 ? 32.082 -8.567 6.249 1.00 21.44 92 PHE A O 1
ATOM 745 N N . VAL A 1 93 ? 31.805 -6.401 6.938 1.00 20.38 93 VAL A N 1
ATOM 746 C CA . VAL A 1 93 ? 33.053 -6.325 7.657 1.00 19.85 93 VAL A CA 1
ATOM 747 C C . VAL A 1 93 ? 32.788 -6.164 9.145 1.00 20.51 93 VAL A C 1
ATOM 748 O O . VAL A 1 93 ? 31.917 -5.366 9.507 1.00 20.98 93 VAL A O 1
ATOM 752 N N . GLY A 1 94 ? 33.470 -6.966 9.990 1.00 19.07 94 GLY A N 1
ATOM 753 C CA . GLY A 1 94 ? 33.384 -6.796 11.451 1.00 19.42 94 GLY A CA 1
ATOM 754 C C . GLY A 1 94 ? 34.557 -6.002 11.993 1.00 19.07 94 GLY A C 1
ATOM 755 O O . GLY A 1 94 ? 35.684 -6.327 11.704 1.00 19.24 94 GLY A O 1
ATOM 756 N N . VAL A 1 95 ? 34.290 -4.929 12.714 1.00 18.18 95 VAL A N 1
ATOM 757 C CA . VAL A 1 95 ? 35.355 -4.091 13.247 1.00 18.53 95 VAL A CA 1
ATOM 758 C C . VAL A 1 95 ? 35.497 -4.613 14.664 1.00 19.54 95 VAL A C 1
ATOM 759 O O . VAL A 1 95 ? 34.703 -4.248 15.533 1.00 20.63 95 VAL A O 1
ATOM 763 N N . VAL A 1 96 ? 36.457 -5.503 14.863 1.00 19.50 96 VAL A N 1
ATOM 764 C CA . VAL A 1 96 ? 36.625 -6.279 16.088 1.00 20.80 96 VAL A CA 1
ATOM 765 C C . VAL A 1 96 ? 37.705 -5.620 16.935 1.00 20.62 96 VAL A C 1
ATOM 766 O O . VAL A 1 96 ? 38.805 -5.346 16.465 1.00 20.68 96 VAL A O 1
ATOM 770 N N . SER A 1 97 ? 37.335 -5.279 18.160 1.00 20.89 97 SER A N 1
ATOM 771 C CA . SER A 1 97 ? 38.282 -4.690 19.112 1.00 20.78 97 SER A CA 1
ATOM 772 C C . SER A 1 97 ? 37.972 -5.180 20.515 1.00 20.77 97 SER A C 1
ATOM 773 O O . SER A 1 97 ? 36.820 -5.483 20.802 1.00 21.33 97 SER A O 1
ATOM 776 N N . ASP A 1 98 ? 38.991 -5.277 21.364 1.00 20.39 98 ASP A N 1
ATOM 777 C CA . ASP A 1 98 ? 38.771 -5.557 22.766 1.00 21.98 98 ASP A CA 1
ATOM 778 C C . ASP A 1 98 ? 38.899 -4.304 23.613 1.00 23.20 98 ASP A C 1
ATOM 779 O O . ASP A 1 98 ? 38.851 -4.356 24.850 1.00 23.02 98 ASP A O 1
ATOM 784 N N . SER A 1 99 ? 39.026 -3.181 22.891 1.00 23.89 99 SER A N 1
ATOM 785 C CA . SER A 1 99 ? 39.108 -1.806 23.389 1.00 24.67 99 SER A CA 1
ATOM 786 C C . SER A 1 99 ? 40.254 -1.569 24.355 1.00 25.05 99 SER A C 1
ATOM 787 O O . SER A 1 99 ? 40.151 -0.800 25.285 1.00 25.36 99 SER A O 1
ATOM 790 N N . THR A 1 100 ? 41.357 -2.193 24.041 1.00 25.52 100 THR A N 1
ATOM 791 C CA . THR A 1 100 ? 42.505 -2.270 24.889 1.00 26.06 100 THR A CA 1
ATOM 792 C C . THR A 1 100 ? 43.578 -1.229 24.436 1.00 27.74 100 THR A C 1
ATOM 793 O O . THR A 1 100 ? 44.346 -0.765 25.242 1.00 26.41 100 THR A O 1
ATOM 797 N N . ARG A 1 101 ? 43.591 -0.828 23.153 1.00 28.81 101 ARG A N 1
ATOM 798 C CA . ARG A 1 101 ? 44.463 0.271 22.694 1.00 29.09 101 ARG A CA 1
ATOM 799 C C . ARG A 1 101 ? 43.657 1.302 21.865 1.00 28.35 101 ARG A C 1
ATOM 800 O O . ARG A 1 101 ? 43.832 1.471 20.659 1.00 28.14 101 ARG A O 1
ATOM 808 N N . VAL A 1 102 ? 42.718 1.975 22.490 1.00 28.51 102 VAL A N 1
ATOM 809 C CA . VAL A 1 102 ? 41.898 2.832 21.651 1.00 28.42 102 VAL A CA 1
ATOM 810 C C . VAL A 1 102 ? 42.374 4.254 21.626 1.00 27.74 102 VAL A C 1
ATOM 811 O O . VAL A 1 102 ? 42.221 5.009 22.613 1.00 27.98 102 VAL A O 1
ATOM 815 N N . LEU A 1 103 ? 42.970 4.592 20.473 1.00 25.74 103 LEU A N 1
ATOM 816 C CA . LEU A 1 103 ? 43.840 5.749 20.315 1.00 25.51 103 LEU A CA 1
ATOM 817 C C . LEU A 1 103 ? 44.793 5.875 21.503 1.00 26.32 103 LEU A C 1
ATOM 818 O O . LEU A 1 103 ? 45.200 4.879 22.046 1.00 27.13 103 LEU A O 1
ATOM 823 N N . GLY A 1 104 ? 45.138 7.090 21.913 1.00 27.51 104 GLY A N 1
ATOM 824 C CA . GLY A 1 104 ? 46.147 7.277 22.942 1.00 28.34 104 GLY A CA 1
ATOM 825 C C . GLY A 1 104 ? 45.494 7.137 24.312 1.00 29.62 104 GLY A C 1
ATOM 826 O O . GLY A 1 104 ? 46.152 7.265 25.357 1.00 30.11 104 GLY A O 1
ATOM 827 N N . ASP A 1 105 ? 44.191 6.884 24.319 1.00 29.69 105 ASP A N 1
ATOM 828 C CA . ASP A 1 105 ? 43.470 6.730 25.588 1.00 29.92 105 ASP A CA 1
ATOM 829 C C . ASP A 1 105 ? 43.678 5.319 26.124 1.00 30.09 105 ASP A C 1
ATOM 830 O O . ASP A 1 105 ? 43.519 5.073 27.320 1.00 30.89 105 ASP A O 1
ATOM 835 N N . GLY A 1 106 ? 44.025 4.392 25.241 1.00 29.00 106 GLY A N 1
ATOM 836 C CA . GLY A 1 106 ? 44.456 3.100 25.689 1.00 28.85 106 GLY A CA 1
ATOM 837 C C . GLY A 1 106 ? 43.300 2.198 26.032 1.00 28.62 106 GLY A C 1
ATOM 838 O O . GLY A 1 106 ? 42.362 2.038 25.225 1.00 27.69 106 GLY A O 1
ATOM 839 N N . ASP A 1 107 ? 43.372 1.590 27.215 1.00 27.59 107 ASP A N 1
ATOM 840 C CA . ASP A 1 107 ? 42.350 0.613 27.612 1.00 27.29 107 ASP A CA 1
ATOM 841 C C . ASP A 1 107 ? 41.140 1.355 28.223 1.00 25.71 107 ASP A C 1
ATOM 842 O O . ASP A 1 107 ? 41.240 1.995 29.286 1.00 24.21 107 ASP A O 1
ATOM 847 N N . VAL A 1 108 ? 40.005 1.287 27.518 1.00 24.74 108 VAL A N 1
ATOM 848 C CA . VAL A 1 108 ? 38.821 2.105 27.881 1.00 23.20 108 VAL A CA 1
ATOM 849 C C . VAL A 1 108 ? 37.652 1.252 28.346 1.00 23.54 108 VAL A C 1
ATOM 850 O O . VAL A 1 108 ? 36.517 1.736 28.371 1.00 23.79 108 VAL A O 1
ATOM 854 N N . THR A 1 109 ? 37.941 0.008 28.799 1.00 22.79 109 THR A N 1
ATOM 855 C CA . THR A 1 109 ? 36.934 -1.051 29.077 1.00 22.80 109 THR A CA 1
ATOM 856 C C . THR A 1 109 ? 36.166 -1.537 27.822 1.00 23.55 109 THR A C 1
ATOM 857 O O . THR A 1 109 ? 36.050 -0.810 26.877 1.00 24.13 109 THR A O 1
ATOM 861 N N . PRO A 1 110 ? 35.590 -2.764 27.842 1.00 24.29 110 PRO A N 1
ATOM 862 C CA . PRO A 1 110 ? 35.124 -3.308 26.544 1.00 23.99 110 PRO A CA 1
ATOM 863 C C . PRO A 1 110 ? 34.189 -2.409 25.717 1.00 23.71 110 PRO A C 1
ATOM 864 O O . PRO A 1 110 ? 34.456 -2.258 24.534 1.00 23.86 110 PRO A O 1
ATOM 868 N N . PRO A 1 111 ? 33.117 -1.825 26.327 1.00 23.70 111 PRO A N 1
ATOM 869 C CA . PRO A 1 111 ? 32.224 -0.941 25.530 1.00 22.17 111 PRO A CA 1
ATOM 870 C C . PRO A 1 111 ? 32.851 0.366 25.133 1.00 21.25 111 PRO A C 1
ATOM 871 O O . PRO A 1 111 ? 32.278 1.067 24.309 1.00 20.62 111 PRO A O 1
ATOM 875 N N . GLY A 1 112 ? 33.984 0.717 25.752 1.00 20.39 112 GLY A N 1
ATOM 876 C CA . GLY A 1 112 ? 34.643 2.024 25.515 1.00 18.45 112 GLY A CA 1
ATOM 877 C C . GLY A 1 112 ? 35.155 2.265 24.101 1.00 18.91 112 GLY A C 1
ATOM 878 O O . GLY A 1 112 ? 35.315 3.440 23.658 1.00 18.64 112 GLY A O 1
ATOM 879 N N . GLY A 1 113 ? 35.421 1.183 23.375 1.00 17.83 113 GLY A N 1
ATOM 880 C CA . GLY A 1 113 ? 35.868 1.274 21.982 1.00 18.17 113 GLY A CA 1
ATOM 881 C C . GLY A 1 113 ? 34.745 1.575 20.959 1.00 19.72 113 GLY A C 1
ATOM 882 O O . GLY A 1 113 ? 35.039 1.841 19.805 1.00 20.76 113 GLY A O 1
ATOM 883 N N . LEU A 1 114 ? 33.480 1.581 21.383 1.00 18.30 114 LEU A N 1
ATOM 884 C CA . LEU A 1 114 ? 32.334 1.738 20.470 1.00 18.43 114 LEU A CA 1
ATOM 885 C C . LEU A 1 114 ? 32.345 3.043 19.633 1.00 18.81 114 LEU A C 1
ATOM 886 O O . LEU A 1 114 ? 31.937 3.007 18.491 1.00 19.10 114 LEU A O 1
ATOM 891 N N . GLY A 1 115 ? 32.767 4.172 20.220 1.00 20.02 115 GLY A N 1
ATOM 892 C CA . GLY A 1 115 ? 32.828 5.455 19.529 1.00 19.53 115 GLY A CA 1
ATOM 893 C C . GLY A 1 115 ? 33.737 5.323 18.350 1.00 20.54 115 GLY A C 1
ATOM 894 O O . GLY A 1 115 ? 33.367 5.664 17.214 1.00 22.05 115 GLY A O 1
ATOM 895 N N . VAL A 1 116 ? 34.929 4.789 18.577 1.00 20.96 116 VAL A N 1
ATOM 896 C CA . VAL A 1 116 ? 35.941 4.679 17.509 1.00 19.58 116 VAL A CA 1
ATOM 897 C C . VAL A 1 116 ? 35.547 3.605 16.483 1.00 20.12 116 VAL A C 1
ATOM 898 O O . VAL A 1 116 ? 35.699 3.814 15.270 1.00 20.71 116 VAL A O 1
ATOM 902 N N . MET A 1 117 ? 35.019 2.463 16.937 1.00 19.03 117 MET A N 1
ATOM 903 C CA . MET A 1 117 ? 34.694 1.372 15.983 1.00 19.69 117 MET A CA 1
ATOM 904 C C . MET A 1 117 ? 33.457 1.704 15.168 1.00 18.35 117 MET A C 1
ATOM 905 O O . MET A 1 117 ? 33.342 1.288 14.024 1.00 17.93 117 MET A O 1
ATOM 910 N N . GLU A 1 118 ? 32.536 2.461 15.757 1.00 17.73 118 GLU A N 1
ATOM 911 C CA . GLU A 1 118 ? 31.406 2.999 14.970 1.00 18.55 118 GLU A CA 1
ATOM 912 C C . GLU A 1 118 ? 31.837 4.057 13.909 1.00 19.05 118 GLU A C 1
ATOM 913 O O . GLU A 1 118 ? 31.298 4.110 12.827 1.00 18.44 118 GLU A O 1
ATOM 919 N N . GLY A 1 119 ? 32.811 4.907 14.240 1.00 19.71 119 GLY A N 1
ATOM 920 C CA . GLY A 1 119 ? 33.353 5.869 13.280 1.00 19.33 119 GLY A CA 1
ATOM 921 C C . GLY A 1 119 ? 34.046 5.130 12.155 1.00 19.16 119 GLY A C 1
ATOM 922 O O . GLY A 1 119 ? 33.915 5.514 11.007 1.00 18.92 119 GLY A O 1
ATOM 923 N N . LYS A 1 120 ? 34.763 4.053 12.474 1.00 19.84 120 LYS A N 1
ATOM 924 C CA . LYS A 1 120 ? 35.387 3.195 11.420 1.00 20.16 120 LYS A CA 1
ATOM 925 C C . LYS A 1 120 ? 34.299 2.590 10.527 1.00 20.72 120 LYS A C 1
ATOM 926 O O . LYS A 1 120 ? 34.443 2.569 9.326 1.00 21.02 120 LYS A O 1
ATOM 932 N N . ALA A 1 121 ? 33.220 2.094 11.129 1.00 19.82 121 ALA A N 1
ATOM 933 C CA . ALA A 1 121 ? 32.201 1.457 10.333 1.00 20.48 121 ALA A CA 1
ATOM 934 C C . ALA A 1 121 ? 31.561 2.529 9.468 1.00 21.97 121 ALA A C 1
ATOM 935 O O . ALA A 1 121 ? 31.230 2.232 8.332 1.00 21.56 121 ALA A O 1
ATOM 937 N N . LEU A 1 122 ? 31.331 3.743 10.046 1.00 21.02 122 LEU A N 1
ATOM 938 C CA . LEU A 1 122 ? 30.712 4.862 9.321 1.00 19.56 122 LEU A CA 1
ATOM 939 C C . LEU A 1 122 ? 31.581 5.147 8.065 1.00 19.58 122 LEU A C 1
ATOM 940 O O . LEU A 1 122 ? 31.057 5.262 6.927 1.00 18.57 122 LEU A O 1
ATOM 945 N N . LEU A 1 123 ? 32.901 5.175 8.270 1.00 18.63 123 LEU A N 1
ATOM 946 C CA . LEU A 1 123 ? 33.836 5.465 7.144 1.00 19.26 123 LEU A CA 1
ATOM 947 C C . LEU A 1 123 ? 33.926 4.355 6.106 1.00 19.05 123 LEU A C 1
ATOM 948 O O . LEU A 1 123 ? 34.177 4.601 4.923 1.00 16.82 123 LEU A O 1
ATOM 953 N N . MET A 1 124 ? 33.786 3.122 6.546 1.00 20.10 124 MET A N 1
ATOM 954 C CA . MET A 1 124 ? 33.828 2.024 5.551 1.00 22.36 124 MET A CA 1
ATOM 955 C C . MET A 1 124 ? 32.645 2.153 4.584 1.00 21.51 124 MET A C 1
ATOM 956 O O . MET A 1 124 ? 32.735 1.848 3.392 1.00 21.53 124 MET A O 1
ATOM 961 N N . LYS A 1 125 ? 31.526 2.610 5.112 1.00 20.30 125 LYS A N 1
ATOM 962 C CA . LYS A 1 125 ? 30.372 2.747 4.245 1.00 19.94 125 LYS A CA 1
ATOM 963 C C . LYS A 1 125 ? 30.542 3.945 3.321 1.00 18.65 125 LYS A C 1
ATOM 964 O O . LYS A 1 125 ? 30.415 3.798 2.124 1.00 18.56 125 LYS A O 1
ATOM 970 N N . TYR A 1 126 ? 30.869 5.107 3.893 1.00 19.00 126 TYR A N 1
ATOM 971 C CA . TYR A 1 126 ? 30.849 6.342 3.161 1.00 18.70 126 TYR A CA 1
ATOM 972 C C . TYR A 1 126 ? 32.045 6.567 2.217 1.00 17.91 126 TYR A C 1
ATOM 973 O O . TYR A 1 126 ? 31.935 7.294 1.230 1.00 17.21 126 TYR A O 1
ATOM 982 N N . LEU A 1 127 ? 33.181 5.953 2.527 1.00 16.52 127 LEU A N 1
ATOM 983 C CA . LEU A 1 127 ? 34.379 6.058 1.695 1.00 17.11 127 LEU A CA 1
ATOM 984 C C . LEU A 1 127 ? 34.545 4.781 0.883 1.00 17.39 127 LEU A C 1
ATOM 985 O O . LEU A 1 127 ? 34.992 4.839 -0.259 1.00 17.41 127 LEU A O 1
ATOM 990 N N . GLY A 1 128 ? 34.202 3.628 1.480 1.00 16.96 128 GLY A N 1
ATOM 991 C CA . GLY A 1 128 ? 34.465 2.394 0.799 1.00 18.22 128 GLY A CA 1
ATOM 992 C C . GLY A 1 128 ? 33.312 1.581 0.209 1.00 19.47 128 GLY A C 1
ATOM 993 O O . GLY A 1 128 ? 33.562 0.560 -0.449 1.00 19.39 128 GLY A O 1
ATOM 994 N N . GLY A 1 129 ? 32.063 1.948 0.479 1.00 19.08 129 GLY A N 1
ATOM 995 C CA . GLY A 1 129 ? 31.004 1.128 -0.054 1.00 19.66 129 GLY A CA 1
ATOM 996 C C . GLY A 1 129 ? 30.901 -0.188 0.693 1.00 20.44 129 GLY A C 1
ATOM 997 O O . GLY A 1 129 ? 30.256 -1.105 0.200 1.00 20.66 129 GLY A O 1
ATOM 998 N N . ILE A 1 130 ? 31.482 -0.256 1.893 1.00 19.95 130 ILE A N 1
ATOM 999 C CA . ILE A 1 130 ? 31.480 -1.461 2.680 1.00 20.63 130 ILE A CA 1
ATOM 1000 C C . ILE A 1 130 ? 30.423 -1.472 3.781 1.00 21.23 130 ILE A C 1
ATOM 1001 O O . ILE A 1 130 ? 30.228 -0.444 4.447 1.00 21.33 130 ILE A O 1
ATOM 1006 N N . ASP A 1 131 ? 29.685 -2.587 3.967 1.00 20.62 131 ASP A N 1
ATOM 1007 C CA . ASP A 1 131 ? 28.773 -2.654 5.172 1.00 19.77 131 ASP A CA 1
ATOM 1008 C C . ASP A 1 131 ? 29.556 -3.159 6.388 1.00 19.72 131 ASP A C 1
ATOM 1009 O O . ASP A 1 131 ? 30.194 -4.167 6.310 1.00 19.99 131 ASP A O 1
ATOM 1014 N N . ALA A 1 132 ? 29.572 -2.439 7.494 1.00 20.95 132 ALA A N 1
ATOM 1015 C CA . ALA A 1 132 ? 30.464 -2.812 8.595 1.00 20.10 132 ALA A CA 1
ATOM 1016 C C . ALA A 1 132 ? 29.798 -2.429 9.916 1.00 21.60 132 ALA A C 1
ATOM 1017 O O . ALA A 1 132 ? 29.013 -1.480 9.959 1.00 21.39 132 ALA A O 1
ATOM 1019 N N . VAL A 1 133 ? 30.033 -3.218 10.966 1.00 21.14 133 VAL A N 1
ATOM 1020 C CA . VAL A 1 133 ? 29.518 -2.865 12.244 1.00 21.68 133 VAL A CA 1
ATOM 1021 C C . VAL A 1 133 ? 30.594 -2.986 13.344 1.00 21.35 133 VAL A C 1
ATOM 1022 O O . VAL A 1 133 ? 31.488 -3.798 13.263 1.00 20.64 133 VAL A O 1
ATOM 1026 N N . PRO A 1 134 ? 30.508 -2.133 14.366 1.00 21.16 134 PRO A N 1
ATOM 1027 C CA . PRO A 1 134 ? 31.447 -2.332 15.479 1.00 20.89 134 PRO A CA 1
ATOM 1028 C C . PRO A 1 134 ? 31.193 -3.705 16.167 1.00 21.96 134 PRO A C 1
ATOM 1029 O O . PRO A 1 134 ? 30.014 -4.129 16.325 1.00 21.43 134 PRO A O 1
ATOM 1033 N N . ILE A 1 135 ? 32.272 -4.430 16.522 1.00 21.71 135 ILE A N 1
ATOM 1034 C CA . ILE A 1 135 ? 32.146 -5.628 17.379 1.00 20.00 135 ILE A CA 1
ATOM 1035 C C . ILE A 1 135 ? 33.099 -5.473 18.524 1.00 20.04 135 ILE A C 1
ATOM 1036 O O . ILE A 1 135 ? 34.226 -5.889 18.427 1.00 20.13 135 ILE A O 1
ATOM 1041 N N . CYS A 1 136 ? 32.657 -4.804 19.584 1.00 21.38 136 CYS A N 1
ATOM 1042 C CA . CYS A 1 136 ? 33.489 -4.554 20.804 1.00 21.28 136 CYS A CA 1
ATOM 1043 C C . CYS A 1 136 ? 33.272 -5.669 21.846 1.00 21.42 136 CYS A C 1
ATOM 1044 O O . CYS A 1 136 ? 32.161 -5.930 22.262 1.00 21.54 136 CYS A O 1
ATOM 1047 N N . ILE A 1 137 ? 34.339 -6.356 22.219 1.00 22.54 137 ILE A N 1
ATOM 1048 C CA . ILE A 1 137 ? 34.219 -7.553 23.044 1.00 22.67 137 ILE A CA 1
ATOM 1049 C C . ILE A 1 137 ? 35.034 -7.412 24.285 1.00 22.32 137 ILE A C 1
ATOM 1050 O O . ILE A 1 137 ? 35.974 -6.610 24.344 1.00 21.57 137 ILE A O 1
ATOM 1055 N N . ASP A 1 138 ? 34.676 -8.210 25.280 1.00 22.41 138 ASP A N 1
ATOM 1056 C CA . ASP A 1 138 ? 35.522 -8.356 26.460 1.00 22.87 138 ASP A CA 1
ATOM 1057 C C . ASP A 1 138 ? 36.497 -9.478 26.180 1.00 22.88 138 ASP A C 1
ATOM 1058 O O . ASP A 1 138 ? 36.098 -10.616 25.876 1.00 21.34 138 ASP A O 1
ATOM 1063 N N . SER A 1 139 ? 37.792 -9.209 26.260 1.00 24.06 139 SER A N 1
ATOM 1064 C CA . SER A 1 139 ? 38.734 -10.356 26.067 1.00 24.45 139 SER A CA 1
ATOM 1065 C C . SER A 1 139 ? 39.361 -10.869 27.406 1.00 26.42 139 SER A C 1
ATOM 1066 O O . SER A 1 139 ? 40.328 -11.622 27.385 1.00 27.61 139 SER A O 1
ATOM 1069 N N . LYS A 1 140 ? 38.826 -10.458 28.560 1.00 28.31 140 LYS A N 1
ATOM 1070 C CA . LYS A 1 140 ? 39.495 -10.725 29.862 1.00 28.84 140 LYS A CA 1
ATOM 1071 C C . LYS A 1 140 ? 39.225 -12.111 30.263 1.00 30.12 140 LYS A C 1
ATOM 1072 O O . LYS A 1 140 ? 38.113 -12.618 30.053 1.00 31.15 140 LYS A O 1
ATOM 1078 N N . ASN A 1 141 ? 40.235 -12.770 30.801 1.00 31.36 141 ASN A N 1
ATOM 1079 C CA . ASN A 1 141 ? 39.978 -14.118 31.321 1.00 33.41 141 ASN A CA 1
ATOM 1080 C C . ASN A 1 141 ? 39.554 -14.015 32.790 1.00 34.91 141 ASN A C 1
ATOM 1081 O O . ASN A 1 141 ? 39.390 -12.927 33.292 1.00 34.88 141 ASN A O 1
ATOM 1086 N N . LYS A 1 142 ? 39.368 -15.153 33.442 1.00 37.99 142 LYS A N 1
ATOM 1087 C CA . LYS A 1 142 ? 38.882 -15.224 34.829 1.00 41.02 142 LYS A CA 1
ATOM 1088 C C . LYS A 1 142 ? 39.736 -14.350 35.748 1.00 41.77 142 LYS A C 1
ATOM 1089 O O . LYS A 1 142 ? 39.206 -13.576 36.546 1.00 41.88 142 LYS A O 1
ATOM 1095 N N . GLU A 1 143 ? 41.057 -14.394 35.566 1.00 43.52 143 GLU A N 1
ATOM 1096 C CA . GLU A 1 143 ? 41.966 -13.609 36.421 1.00 44.41 143 GLU A CA 1
ATO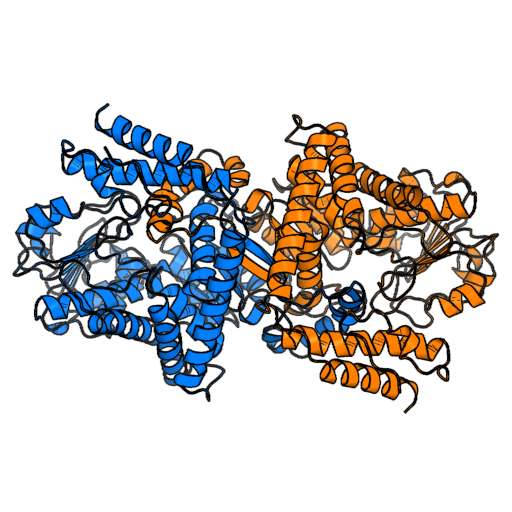M 1097 C C . GLU A 1 143 ? 41.940 -12.144 36.077 1.00 43.07 143 GLU A C 1
ATOM 1098 O O . GLU A 1 143 ? 42.684 -11.348 36.668 1.00 43.57 143 GLU A O 1
ATOM 1104 N N . GLY A 1 144 ? 41.110 -11.790 35.095 1.00 41.66 144 GLY A N 1
ATOM 1105 C CA . GLY A 1 144 ? 40.986 -10.396 34.656 1.00 39.55 144 GLY A CA 1
ATOM 1106 C C . GLY A 1 144 ? 42.129 -9.856 33.804 1.00 37.88 144 GLY A C 1
ATOM 1107 O O . GLY A 1 144 ? 42.354 -8.650 33.783 1.00 37.44 144 GLY A O 1
ATOM 1108 N N . LYS A 1 145 ? 42.837 -10.742 33.102 1.00 36.33 145 LYS A N 1
ATOM 1109 C CA . LYS A 1 145 ? 43.860 -10.326 32.152 1.00 35.53 145 LYS A CA 1
ATOM 1110 C C . LYS A 1 145 ? 43.355 -10.534 30.701 1.00 33.31 145 LYS A C 1
ATOM 1111 O O . LYS A 1 145 ? 42.702 -11.535 30.395 1.00 31.55 145 LYS A O 1
ATOM 1117 N N . ASN A 1 146 ? 43.646 -9.580 29.824 1.00 30.70 146 ASN A N 1
ATOM 1118 C CA . ASN A 1 146 ? 43.269 -9.738 28.429 1.00 30.52 146 ASN A CA 1
ATOM 1119 C C . ASN A 1 146 ? 43.937 -10.946 27.771 1.00 29.57 146 ASN A C 1
ATOM 1120 O O . ASN A 1 146 ? 45.164 -11.060 27.728 1.00 29.28 146 ASN A O 1
ATOM 1125 N N . ASP A 1 147 ? 43.105 -11.809 27.234 1.00 29.07 147 ASP A N 1
ATOM 1126 C CA . ASP A 1 147 ? 43.542 -13.107 26.739 1.00 30.02 147 ASP A CA 1
ATOM 1127 C C . ASP A 1 147 ? 43.430 -13.225 25.212 1.00 29.38 147 ASP A C 1
ATOM 1128 O O . ASP A 1 147 ? 42.348 -13.347 24.654 1.00 28.94 147 ASP A O 1
ATOM 1133 N N . PRO A 1 148 ? 44.569 -13.244 24.533 1.00 29.71 148 PRO A N 1
ATOM 1134 C CA . PRO A 1 148 ? 44.547 -13.308 23.062 1.00 29.81 148 PRO A CA 1
ATOM 1135 C C . PRO A 1 148 ? 43.774 -14.517 22.554 1.00 31.00 148 PRO A C 1
ATOM 1136 O O . PRO A 1 148 ? 43.053 -14.411 21.548 1.00 30.79 148 PRO A O 1
ATOM 1140 N N . ASP A 1 149 ? 43.904 -15.654 23.250 1.00 30.66 149 ASP A N 1
ATOM 1141 C CA . ASP A 1 149 ? 43.237 -16.876 22.841 1.00 30.87 149 ASP A CA 1
ATOM 1142 C C . ASP A 1 149 ? 41.722 -16.719 22.858 1.00 29.58 149 ASP A C 1
ATOM 1143 O O . ASP A 1 149 ? 41.017 -17.390 22.107 1.00 29.34 149 ASP A O 1
ATOM 1148 N N . ALA A 1 150 ? 41.225 -15.849 23.738 1.00 28.75 150 ALA A N 1
ATOM 1149 C CA . ALA A 1 150 ? 39.803 -15.536 23.768 1.00 28.16 150 ALA A CA 1
ATOM 1150 C C . ALA A 1 150 ? 39.406 -14.787 22.459 1.00 27.17 150 ALA A C 1
ATOM 1151 O O . ALA A 1 150 ? 38.384 -15.087 21.834 1.00 27.10 150 ALA A O 1
ATOM 1153 N N . VAL A 1 151 ? 40.251 -13.852 22.042 1.00 26.16 151 VAL A N 1
ATOM 1154 C CA . VAL A 1 151 ? 40.007 -13.090 20.828 1.00 26.06 151 VAL A CA 1
ATOM 1155 C C . VAL A 1 151 ? 40.057 -14.065 19.649 1.00 26.42 151 VAL A C 1
ATOM 1156 O O . VAL A 1 151 ? 39.137 -14.089 18.842 1.00 25.65 151 VAL A O 1
ATOM 1160 N N . ILE A 1 152 ? 41.054 -14.957 19.640 1.00 26.42 152 ILE A N 1
ATOM 1161 C CA . ILE A 1 152 ? 41.187 -15.955 18.546 1.00 27.13 152 ILE A CA 1
ATOM 1162 C C . ILE A 1 152 ? 39.961 -16.835 18.417 1.00 27.26 152 ILE A C 1
ATOM 1163 O O . ILE A 1 152 ? 39.413 -17.027 17.313 1.00 27.37 152 ILE A O 1
ATOM 1168 N N . GLU A 1 153 ? 39.523 -17.359 19.561 1.00 27.72 153 GLU A N 1
ATOM 1169 C CA . GLU A 1 153 ? 38.365 -18.263 19.601 1.00 27.38 153 GLU A CA 1
ATOM 1170 C C . GLU A 1 153 ? 37.122 -17.525 19.113 1.00 26.86 153 GLU A C 1
ATOM 1171 O O . GLU A 1 153 ? 36.323 -18.076 18.321 1.00 26.64 153 GLU A O 1
ATOM 1177 N N . PHE A 1 154 ? 36.971 -16.285 19.608 1.00 26.65 154 PHE A N 1
ATOM 1178 C CA . PHE A 1 154 ? 35.802 -15.438 19.322 1.00 25.23 154 PHE A CA 1
ATOM 1179 C C . PHE A 1 154 ? 35.644 -15.209 17.811 1.00 24.47 154 PHE A C 1
ATOM 1180 O O . PHE A 1 154 ? 34.594 -15.446 17.228 1.00 23.41 154 PHE A O 1
ATOM 1188 N N . VAL A 1 155 ? 36.721 -14.778 17.194 1.00 24.14 155 VAL A N 1
ATOM 1189 C CA . VAL A 1 155 ? 36.708 -14.448 15.791 1.00 23.56 155 VAL A CA 1
ATOM 1190 C C . VAL A 1 155 ? 36.453 -15.685 14.941 1.00 24.90 155 VAL A C 1
ATOM 1191 O O . VAL A 1 155 ? 35.664 -15.617 13.977 1.00 23.97 155 VAL A O 1
ATOM 1195 N N . GLN A 1 156 ? 37.104 -16.806 15.312 1.00 25.67 156 GLN A N 1
ATOM 1196 C CA . GLN A 1 156 ? 36.851 -18.120 14.683 1.00 26.87 156 GLN A CA 1
ATOM 1197 C C . GLN A 1 156 ? 35.380 -18.558 14.714 1.00 27.13 156 GLN A C 1
ATOM 1198 O O . GLN A 1 156 ? 34.876 -19.175 13.766 1.00 26.69 156 GLN A O 1
ATOM 1204 N N . ARG A 1 157 ? 34.669 -18.197 15.779 1.00 26.77 157 ARG A N 1
ATOM 1205 C CA . ARG A 1 157 ? 33.251 -18.526 15.859 1.00 26.03 157 ARG A CA 1
ATOM 1206 C C . ARG A 1 157 ? 32.374 -17.591 15.009 1.00 26.11 157 ARG A C 1
ATOM 1207 O O . ARG A 1 157 ? 31.382 -18.044 14.408 1.00 25.76 157 ARG A O 1
ATOM 1215 N N . ILE A 1 158 ? 32.772 -16.310 14.924 1.00 24.79 158 ILE A N 1
ATOM 1216 C CA . ILE A 1 158 ? 31.936 -15.269 14.312 1.00 23.32 158 ILE A CA 1
ATOM 1217 C C . ILE A 1 158 ? 32.219 -15.075 12.835 1.00 23.19 158 ILE A C 1
ATOM 1218 O O . ILE A 1 158 ? 31.400 -14.526 12.126 1.00 22.55 158 ILE A O 1
ATOM 1223 N N . GLN A 1 159 ? 33.363 -15.588 12.386 1.00 24.65 159 GLN A N 1
ATOM 1224 C CA . GLN A 1 159 ? 33.830 -15.429 11.027 1.00 25.70 159 GLN A CA 1
ATOM 1225 C C . GLN A 1 159 ? 32.778 -15.780 9.996 1.00 25.99 159 GLN A C 1
ATOM 1226 O O . GLN A 1 159 ? 32.842 -15.304 8.856 1.00 26.64 159 GLN A O 1
ATOM 1232 N N . HIS A 1 160 ? 31.834 -16.635 10.392 1.00 25.65 160 HIS A N 1
ATOM 1233 C CA . HIS A 1 160 ? 30.801 -17.142 9.500 1.00 25.58 160 HIS A CA 1
ATOM 1234 C C . HIS A 1 160 ? 29.758 -16.112 9.104 1.00 25.11 160 HIS A C 1
ATOM 1235 O O . HIS A 1 160 ? 29.000 -16.324 8.146 1.00 24.02 160 HIS A O 1
ATOM 1242 N N . THR A 1 161 ? 29.760 -15.001 9.844 1.00 25.05 161 THR A N 1
ATOM 1243 C CA . THR A 1 161 ? 28.884 -13.880 9.600 1.00 24.59 161 THR A CA 1
ATOM 1244 C C . THR A 1 161 ? 29.478 -12.927 8.545 1.00 23.91 161 THR A C 1
ATOM 1245 O O . THR A 1 161 ? 28.744 -12.160 7.911 1.00 22.58 161 THR A O 1
ATOM 1249 N N . PHE A 1 162 ? 30.806 -12.954 8.388 1.00 22.70 162 PHE A N 1
ATOM 1250 C CA . PHE A 1 162 ? 31.516 -11.832 7.747 1.00 21.84 162 PHE A CA 1
ATOM 1251 C C . PHE A 1 162 ? 32.301 -12.217 6.499 1.00 21.64 162 PHE A C 1
ATOM 1252 O O . PHE A 1 162 ? 32.667 -13.392 6.312 1.00 20.29 162 PHE A O 1
ATOM 1260 N N . GLY A 1 163 ? 32.563 -11.198 5.676 1.00 21.60 163 GLY A N 1
ATOM 1261 C CA . GLY A 1 163 ? 33.307 -11.324 4.444 1.00 21.25 163 GLY A CA 1
ATOM 1262 C C . GLY A 1 163 ? 34.719 -10.935 4.713 1.00 22.47 163 GLY A C 1
ATOM 1263 O O . GLY A 1 163 ? 35.597 -11.298 3.937 1.00 21.99 163 GLY A O 1
ATOM 1264 N N . ALA A 1 164 ? 34.947 -10.142 5.778 1.00 22.66 164 ALA A N 1
ATOM 1265 C CA . ALA A 1 164 ? 36.290 -9.945 6.307 1.00 22.29 164 ALA A CA 1
ATOM 1266 C C . ALA A 1 164 ? 36.271 -9.520 7.764 1.00 23.19 164 ALA A C 1
ATOM 1267 O O . ALA A 1 164 ? 35.226 -9.103 8.273 1.00 24.43 164 ALA A O 1
ATOM 1269 N N . ILE A 1 165 ? 37.435 -9.580 8.420 1.00 21.19 165 ILE A N 1
ATOM 1270 C CA . ILE A 1 165 ? 37.530 -9.069 9.749 1.00 21.17 165 ILE A CA 1
ATOM 1271 C C . ILE A 1 165 ? 38.546 -7.959 9.828 1.00 21.47 165 ILE A C 1
ATOM 1272 O O . ILE A 1 165 ? 39.671 -8.102 9.354 1.00 20.77 165 ILE A O 1
ATOM 1277 N N . ASN A 1 166 ? 38.142 -6.866 10.471 1.00 21.20 166 ASN A N 1
ATOM 1278 C CA . ASN A 1 166 ? 38.996 -5.711 10.589 1.00 21.30 166 ASN A CA 1
ATOM 1279 C C . ASN A 1 166 ? 39.317 -5.495 12.057 1.00 21.46 166 ASN A C 1
ATOM 1280 O O . ASN A 1 166 ? 38.589 -4.795 12.781 1.00 22.05 166 ASN A O 1
ATOM 1285 N N . LEU A 1 167 ? 40.400 -6.118 12.509 1.00 21.69 167 LEU A N 1
ATOM 1286 C CA . LEU A 1 167 ? 40.873 -5.949 13.902 1.00 21.76 167 LEU A CA 1
ATOM 1287 C C . LEU A 1 167 ? 41.298 -4.506 14.125 1.00 21.78 167 LEU A C 1
ATOM 1288 O O . LEU A 1 167 ? 41.957 -3.913 13.280 1.00 22.38 167 LEU A O 1
ATOM 1293 N N . GLU A 1 168 ? 40.928 -3.945 15.265 1.00 21.90 168 GLU A N 1
ATOM 1294 C CA . GLU A 1 168 ? 41.377 -2.616 15.644 1.00 22.65 168 GLU A CA 1
ATOM 1295 C C . GLU A 1 168 ? 41.788 -2.572 17.136 1.00 23.53 168 GLU A C 1
ATOM 1296 O O . GLU A 1 168 ? 41.131 -3.220 17.967 1.00 21.92 168 GLU A O 1
ATOM 1302 N N . ASP A 1 169 ? 42.790 -1.737 17.450 1.00 23.51 169 ASP A N 1
ATOM 1303 C CA . ASP A 1 169 ? 42.964 -1.168 18.794 1.00 24.80 169 ASP A CA 1
ATOM 1304 C C . ASP A 1 169 ? 43.070 -2.284 19.874 1.00 24.72 169 ASP A C 1
ATOM 1305 O O . ASP A 1 169 ? 42.382 -2.280 20.909 1.00 24.47 169 ASP A O 1
ATOM 1310 N N . ILE A 1 170 ? 43.915 -3.256 19.558 1.00 24.46 170 ILE A N 1
ATOM 1311 C CA . ILE A 1 170 ? 44.287 -4.356 20.421 1.00 25.40 170 ILE A CA 1
ATOM 1312 C C . ILE A 1 170 ? 45.766 -4.139 20.787 1.00 26.04 170 ILE A C 1
ATOM 1313 O O . ILE A 1 170 ? 46.630 -3.908 19.917 1.00 25.65 170 ILE A O 1
ATOM 1318 N N . SER A 1 171 ? 46.038 -4.200 22.084 1.00 26.19 171 SER A N 1
ATOM 1319 C CA . SER A 1 171 ? 47.384 -4.005 22.622 1.00 26.62 171 SER A CA 1
ATOM 1320 C C . SER A 1 171 ? 48.395 -5.035 22.105 1.00 26.41 171 SER A C 1
ATOM 1321 O O . SER A 1 171 ? 48.033 -6.169 21.789 1.00 26.71 171 SER A O 1
ATOM 1324 N N . GLN A 1 172 ? 49.645 -4.617 21.976 1.00 27.52 172 GLN A N 1
ATOM 1325 C CA . GLN A 1 172 ? 50.723 -5.533 21.618 1.00 29.34 172 GLN A CA 1
ATOM 1326 C C . GLN A 1 172 ? 51.274 -6.095 22.929 1.00 29.55 172 GLN A C 1
ATOM 1327 O O . GLN A 1 172 ? 51.316 -5.371 23.925 1.00 29.91 172 GLN A O 1
ATOM 1333 N N . PRO A 1 173 ? 51.764 -7.341 22.924 1.00 29.25 173 PRO A N 1
ATOM 1334 C CA . PRO A 1 173 ? 51.941 -8.212 21.793 1.00 28.98 173 PRO A CA 1
ATOM 1335 C C . PRO A 1 173 ? 50.720 -9.071 21.495 1.00 28.09 173 PRO A C 1
ATOM 1336 O O . PRO A 1 173 ? 50.767 -9.888 20.563 1.00 27.27 173 PRO A O 1
ATOM 1340 N N . ASN A 1 174 ? 49.637 -8.906 22.244 1.00 27.05 174 ASN A N 1
ATOM 1341 C CA . ASN A 1 174 ? 48.419 -9.646 21.916 1.00 27.47 174 ASN A CA 1
ATOM 1342 C C . ASN A 1 174 ? 48.014 -9.488 20.415 1.00 27.40 174 ASN A C 1
ATOM 1343 O O . ASN A 1 174 ? 47.745 -10.484 19.719 1.00 26.11 174 ASN A O 1
ATOM 1348 N N . CYS A 1 175 ? 47.991 -8.247 19.899 1.00 26.68 175 CYS A N 1
ATOM 1349 C CA . CYS A 1 175 ? 47.559 -8.054 18.495 1.00 27.42 175 CYS A CA 1
ATOM 1350 C C . CYS A 1 175 ? 48.336 -8.950 17.491 1.00 27.50 175 CYS A C 1
ATOM 1351 O O . CYS A 1 175 ? 47.763 -9.438 16.509 1.00 27.56 175 CYS A O 1
ATOM 1354 N N . TYR A 1 176 ? 49.605 -9.249 17.777 1.00 27.08 176 TYR A N 1
ATOM 1355 C CA . TYR A 1 176 ? 50.377 -10.116 16.849 1.00 27.48 176 TYR A CA 1
ATOM 1356 C C . TYR A 1 176 ? 49.885 -11.556 16.824 1.00 27.33 176 TYR A C 1
ATOM 1357 O O . TYR A 1 176 ? 49.587 -12.146 15.748 1.00 27.74 176 TYR A O 1
ATOM 1366 N N . LYS A 1 177 ? 49.747 -12.120 18.019 1.00 26.83 177 LYS A N 1
ATOM 1367 C CA . LYS A 1 177 ? 49.323 -13.493 18.152 1.00 25.91 177 LYS A CA 1
ATOM 1368 C C . LYS A 1 177 ? 47.964 -13.679 17.497 1.00 26.20 177 LYS A C 1
ATOM 1369 O O . LYS A 1 177 ? 47.752 -14.626 16.708 1.00 27.00 177 LYS A O 1
ATOM 1375 N N . ILE A 1 178 ? 47.039 -12.774 17.819 1.00 25.74 178 ILE A N 1
ATOM 1376 C CA . ILE A 1 178 ? 45.685 -12.810 17.289 1.00 25.35 178 ILE A CA 1
ATOM 1377 C C . ILE A 1 178 ? 45.700 -12.698 15.771 1.00 25.74 178 ILE A C 1
ATOM 1378 O O . ILE A 1 178 ? 45.107 -13.512 15.087 1.00 26.30 178 ILE A O 1
ATOM 1383 N N . LEU A 1 179 ? 46.398 -11.714 15.233 1.00 27.00 179 LEU A N 1
ATOM 1384 C CA . LEU A 1 179 ? 46.383 -11.533 13.780 1.00 27.46 179 LEU A CA 1
ATOM 1385 C C . LEU A 1 179 ? 47.025 -12.750 13.095 1.00 28.76 179 LEU A C 1
ATOM 1386 O O . LEU A 1 179 ? 46.419 -13.389 12.214 1.00 30.30 179 LEU A O 1
ATOM 1391 N N . ASP A 1 180 ? 48.229 -13.087 13.539 1.00 30.04 180 ASP A N 1
ATOM 1392 C CA . ASP A 1 180 ? 49.072 -14.104 12.897 1.00 30.71 180 ASP A CA 1
ATOM 1393 C C . ASP A 1 180 ? 48.376 -15.451 12.830 1.00 30.42 180 ASP A C 1
ATOM 1394 O O . ASP A 1 180 ? 48.405 -16.097 11.782 1.00 30.99 180 ASP A O 1
ATOM 1399 N N . VAL A 1 181 ? 47.717 -15.857 13.930 1.00 29.71 181 VAL A N 1
ATOM 1400 C CA . VAL A 1 181 ? 46.930 -17.118 13.946 1.00 28.27 181 VAL A CA 1
ATOM 1401 C C . VAL A 1 181 ? 45.695 -17.009 13.101 1.00 28.27 181 VAL A C 1
ATOM 1402 O O . VAL A 1 181 ? 45.463 -17.852 12.226 1.00 29.62 181 VAL A O 1
ATOM 1406 N N . LEU A 1 182 ? 44.880 -15.974 13.361 1.00 27.60 182 LEU A N 1
ATOM 1407 C CA . LEU A 1 182 ? 43.585 -15.806 12.650 1.00 26.89 182 LEU A CA 1
ATOM 1408 C C . LEU A 1 182 ? 43.714 -15.662 11.158 1.00 26.76 182 LEU A C 1
ATOM 1409 O O . LEU A 1 182 ? 42.867 -16.122 10.455 1.00 26.83 182 LEU A O 1
ATOM 1414 N N . ARG A 1 183 ? 44.755 -14.988 10.687 1.00 27.89 183 ARG A N 1
ATOM 1415 C CA . ARG A 1 183 ? 44.895 -14.839 9.255 1.00 30.38 183 ARG A CA 1
ATOM 1416 C C . ARG A 1 183 ? 45.090 -16.195 8.547 1.00 31.35 183 ARG A C 1
ATOM 1417 O O . ARG A 1 183 ? 44.780 -16.335 7.387 1.00 31.49 183 ARG A O 1
ATOM 1425 N N . GLU A 1 184 ? 45.553 -17.206 9.278 1.00 33.19 184 GLU A N 1
ATOM 1426 C CA . GLU A 1 184 ? 45.819 -18.519 8.693 1.00 33.99 184 GLU A CA 1
ATOM 1427 C C . GLU A 1 184 ? 44.652 -19.422 8.889 1.00 34.52 184 GLU A C 1
ATOM 1428 O O . GLU A 1 184 ? 44.316 -20.213 7.977 1.00 35.41 184 GLU A O 1
ATOM 1434 N N . SER A 1 185 ? 43.967 -19.280 10.024 1.00 34.88 185 SER A N 1
ATOM 1435 C CA . SER A 1 185 ? 42.854 -20.190 10.285 1.00 35.26 185 SER A CA 1
ATOM 1436 C C . SER A 1 185 ? 41.496 -19.844 9.704 1.00 35.91 185 SER A C 1
ATOM 1437 O O . SER A 1 185 ? 40.677 -20.756 9.545 1.00 36.08 185 SER A O 1
ATOM 1440 N N . CYS A 1 186 ? 41.204 -18.556 9.461 1.00 35.03 186 CYS A N 1
ATOM 1441 C CA . CYS A 1 186 ? 39.844 -18.193 9.064 1.00 33.53 186 CYS A CA 1
ATOM 1442 C C . CYS A 1 186 ? 39.721 -18.319 7.562 1.00 32.75 186 CYS A C 1
ATOM 1443 O O . CYS A 1 186 ? 40.703 -18.230 6.871 1.00 32.11 186 CYS A O 1
ATOM 1446 N N . ASP A 1 187 ? 38.514 -18.557 7.078 1.00 32.25 187 ASP A N 1
ATOM 1447 C CA . ASP A 1 187 ? 38.223 -18.767 5.664 1.00 32.51 187 ASP A CA 1
ATOM 1448 C C . ASP A 1 187 ? 37.867 -17.447 4.921 1.00 31.27 187 ASP A C 1
ATOM 1449 O O . ASP A 1 187 ? 37.561 -17.447 3.721 1.00 32.26 187 ASP A O 1
ATOM 1454 N N . ILE A 1 188 ? 37.920 -16.352 5.675 1.00 29.50 188 ILE A N 1
ATOM 1455 C CA . ILE A 1 188 ? 37.873 -14.964 5.220 1.00 27.83 188 ILE A CA 1
ATOM 1456 C C . ILE A 1 188 ? 39.194 -14.255 5.596 1.00 26.43 188 ILE A C 1
ATOM 1457 O O . ILE A 1 188 ? 39.938 -14.721 6.451 1.00 25.54 188 ILE A O 1
ATOM 1462 N N . PRO A 1 189 ? 39.517 -13.156 4.902 1.00 25.13 189 PRO A N 1
ATOM 1463 C CA . PRO A 1 189 ? 40.656 -12.328 5.255 1.00 25.04 189 PRO A CA 1
ATOM 1464 C C . PRO A 1 189 ? 40.525 -11.630 6.620 1.00 24.50 189 PRO A C 1
ATOM 1465 O O . PRO A 1 189 ? 39.490 -10.998 6.905 1.00 22.75 189 PRO A O 1
ATOM 1469 N N . VAL A 1 190 ? 41.601 -11.740 7.415 1.00 23.81 190 VAL A N 1
ATOM 1470 C CA . VAL A 1 190 ? 41.741 -11.079 8.697 1.00 24.58 190 VAL A CA 1
ATOM 1471 C C . VAL A 1 190 ? 43.003 -10.234 8.704 1.00 24.88 190 VAL A C 1
ATOM 1472 O O . VAL A 1 190 ? 44.082 -10.703 8.326 1.00 25.82 190 VAL A O 1
ATOM 1476 N N . TRP A 1 191 ? 42.874 -8.993 9.134 1.00 24.34 191 TRP A N 1
ATOM 1477 C CA . TRP A 1 191 ? 44.018 -8.101 9.153 1.00 24.18 191 TRP A CA 1
ATOM 1478 C C . TRP A 1 191 ? 43.826 -7.188 10.352 1.00 23.80 191 TRP A C 1
ATOM 1479 O O . TRP A 1 191 ? 42.775 -7.200 10.965 1.00 23.91 191 TRP A O 1
ATOM 1490 N N . HIS A 1 192 ? 44.840 -6.413 10.684 1.00 24.87 192 HIS A N 1
ATOM 1491 C CA . HIS A 1 192 ? 44.804 -5.548 11.838 1.00 25.44 192 HIS A CA 1
ATOM 1492 C C . HIS A 1 192 ? 45.096 -4.115 11.292 1.00 24.96 192 HIS A C 1
ATOM 1493 O O . HIS A 1 192 ? 46.179 -3.820 10.805 1.00 25.14 192 HIS A O 1
ATOM 1500 N N . ASP A 1 193 ? 44.061 -3.266 11.290 1.00 24.53 193 ASP A N 1
ATOM 1501 C CA . ASP A 1 193 ? 44.102 -1.960 10.650 1.00 24.03 193 ASP A CA 1
ATOM 1502 C C . ASP A 1 193 ? 45.298 -1.175 11.178 1.00 24.12 193 ASP A C 1
ATOM 1503 O O . ASP A 1 193 ? 46.032 -0.590 10.400 1.00 23.65 193 ASP A O 1
ATOM 1508 N N . ASP A 1 194 ? 45.512 -1.177 12.496 1.00 23.54 194 ASP A N 1
ATOM 1509 C CA . ASP A 1 194 ? 46.699 -0.490 13.065 1.00 24.54 194 ASP A CA 1
ATOM 1510 C C . ASP A 1 194 ? 48.056 -1.012 12.575 1.00 23.21 194 ASP A C 1
ATOM 1511 O O . ASP A 1 194 ? 49.048 -0.313 12.711 1.00 23.35 194 ASP A O 1
ATOM 1516 N N . GLN A 1 195 ? 48.089 -2.225 12.031 1.00 22.53 195 GLN A N 1
ATOM 1517 C CA . GLN A 1 195 ? 49.329 -2.762 11.474 1.00 23.82 195 GLN A CA 1
ATOM 1518 C C . GLN A 1 195 ? 49.436 -2.343 10.002 1.00 23.60 195 GLN A C 1
ATOM 1519 O O . GLN A 1 195 ? 49.912 -1.262 9.752 1.00 24.16 195 GLN A O 1
ATOM 1525 N N . GLN A 1 196 ? 48.959 -3.139 9.046 1.00 23.27 196 GLN A N 1
ATOM 1526 C CA . GLN A 1 196 ? 49.162 -2.767 7.627 1.00 24.64 196 GLN A CA 1
ATOM 1527 C C . GLN A 1 196 ? 48.375 -1.467 7.167 1.00 23.74 196 GLN A C 1
ATOM 1528 O O . GLN A 1 196 ? 48.834 -0.693 6.336 1.00 21.57 196 GLN A O 1
ATOM 1534 N N . GLY A 1 197 ? 47.202 -1.242 7.756 1.00 23.30 197 GLY A N 1
ATOM 1535 C CA . GLY A 1 197 ? 46.408 -0.065 7.452 1.00 23.03 197 GLY A CA 1
ATOM 1536 C C . GLY A 1 197 ? 47.164 1.217 7.671 1.00 22.60 197 GLY A C 1
ATOM 1537 O O . GLY A 1 197 ? 47.338 2.002 6.729 1.00 23.01 197 GLY A O 1
ATOM 1538 N N . THR A 1 198 ? 47.625 1.425 8.903 1.00 21.71 198 THR A N 1
ATOM 1539 C CA . THR A 1 198 ? 48.459 2.585 9.253 1.00 21.45 198 THR A CA 1
ATOM 1540 C C . THR A 1 198 ? 49.744 2.665 8.441 1.00 20.74 198 THR A C 1
ATOM 1541 O O . THR A 1 198 ? 50.155 3.711 8.045 1.00 22.65 198 THR A O 1
ATOM 1545 N N . ALA A 1 199 ? 50.433 1.555 8.266 1.00 21.59 199 ALA A N 1
ATOM 1546 C CA . ALA A 1 199 ? 51.670 1.530 7.518 1.00 20.59 199 ALA A CA 1
ATOM 1547 C C . ALA A 1 199 ? 51.353 1.812 6.057 1.00 20.92 199 ALA A C 1
ATOM 1548 O O . ALA A 1 199 ? 52.080 2.537 5.420 1.00 21.17 199 ALA A O 1
ATOM 1550 N N . SER A 1 200 ? 50.241 1.318 5.532 1.00 21.19 200 SER A N 1
ATOM 1551 C CA . SER A 1 200 ? 49.866 1.739 4.146 1.00 22.93 200 SER A CA 1
ATOM 1552 C C . SER A 1 200 ? 49.866 3.273 3.903 1.00 22.37 200 SER A C 1
ATOM 1553 O O . SER A 1 200 ? 50.516 3.766 2.990 1.00 22.39 200 SER A O 1
ATOM 1556 N N . VAL A 1 201 ? 49.136 4.028 4.711 1.00 22.16 201 VAL A N 1
ATOM 1557 C CA . VAL A 1 201 ? 49.037 5.486 4.472 1.00 21.69 201 VAL A CA 1
ATOM 1558 C C . VAL A 1 201 ? 50.313 6.183 4.898 1.00 22.73 201 VAL A C 1
ATOM 1559 O O . VAL A 1 201 ? 50.646 7.260 4.371 1.00 22.19 201 VAL A O 1
ATOM 1563 N N . THR A 1 202 ? 51.027 5.595 5.867 1.00 22.51 202 THR A N 1
ATOM 1564 C CA . THR A 1 202 ? 52.299 6.221 6.270 1.00 23.99 202 THR A CA 1
ATOM 1565 C C . THR A 1 202 ? 53.317 6.221 5.118 1.00 23.73 202 THR A C 1
ATOM 1566 O O . THR A 1 202 ? 53.917 7.245 4.819 1.00 24.37 202 THR A O 1
ATOM 1570 N N . LEU A 1 203 ? 53.509 5.053 4.510 1.00 25.00 203 LEU A N 1
ATOM 1571 C CA . LEU A 1 203 ? 54.264 4.920 3.270 1.00 24.99 203 LEU A CA 1
ATOM 1572 C C . LEU A 1 203 ? 53.743 5.902 2.194 1.00 25.38 203 LEU A C 1
ATOM 1573 O O . LEU A 1 203 ? 54.535 6.616 1.576 1.00 26.19 203 LEU A O 1
ATOM 1578 N N . ALA A 1 204 ? 52.425 5.969 1.978 1.00 25.78 204 ALA A N 1
ATOM 1579 C CA . ALA A 1 204 ? 51.906 6.915 0.946 1.00 25.62 204 ALA A CA 1
ATOM 1580 C C . ALA A 1 204 ? 52.355 8.348 1.179 1.00 25.87 204 ALA A C 1
ATOM 1581 O O . ALA A 1 204 ? 52.870 9.028 0.243 1.00 26.05 204 ALA A O 1
ATOM 1583 N N . GLY A 1 205 ? 52.176 8.838 2.405 1.00 25.49 205 GLY A N 1
ATOM 1584 C CA . GLY A 1 205 ? 52.649 10.204 2.721 1.00 26.02 205 GLY A CA 1
ATOM 1585 C C . GLY A 1 205 ? 54.154 10.401 2.531 1.00 26.66 205 GLY A C 1
ATOM 1586 O O . GLY A 1 205 ? 54.610 11.362 1.928 1.00 26.13 205 GLY A O 1
ATOM 1587 N N . LEU A 1 206 ? 54.926 9.460 3.045 1.00 28.49 206 LEU A N 1
ATOM 1588 C CA . LEU A 1 206 ? 56.371 9.436 2.861 1.00 29.85 206 LEU A CA 1
ATOM 1589 C C . LEU A 1 206 ? 56.761 9.533 1.370 1.00 29.55 206 LEU A C 1
ATOM 1590 O O . LEU A 1 206 ? 57.670 10.281 1.016 1.00 29.48 206 LEU A O 1
ATOM 1595 N N . LEU A 1 207 ? 56.088 8.750 0.521 1.00 29.63 207 LEU A N 1
ATOM 1596 C CA . LEU A 1 207 ? 56.362 8.752 -0.929 1.00 29.27 207 LEU A CA 1
ATOM 1597 C C . LEU A 1 207 ? 56.274 10.153 -1.474 1.00 28.37 207 LEU A C 1
ATOM 1598 O O . LEU A 1 207 ? 57.225 10.639 -2.078 1.00 28.24 207 LEU A O 1
ATOM 1603 N N . ASN A 1 208 ? 55.167 10.837 -1.204 1.00 28.09 208 ASN A N 1
ATOM 1604 C CA . ASN A 1 208 ? 55.005 12.220 -1.680 1.00 28.56 208 ASN A CA 1
ATOM 1605 C C . ASN A 1 208 ? 55.886 13.268 -1.012 1.00 29.50 208 ASN A C 1
ATOM 1606 O O . ASN A 1 208 ? 56.442 14.152 -1.690 1.00 30.09 208 ASN A O 1
ATOM 1611 N N . ALA A 1 209 ? 56.016 13.154 0.312 1.00 30.11 209 ALA A N 1
ATOM 1612 C CA . ALA A 1 209 ? 56.998 13.909 1.092 1.00 29.22 209 ALA A CA 1
ATOM 1613 C C . ALA A 1 209 ? 58.393 13.791 0.472 1.00 29.43 209 ALA A C 1
ATOM 1614 O O . ALA A 1 209 ? 59.048 14.792 0.238 1.00 30.89 209 ALA A O 1
ATOM 1616 N N . LEU A 1 210 ? 58.834 12.580 0.165 1.00 29.93 210 LEU A N 1
ATOM 1617 C CA . LEU A 1 210 ? 60.132 12.399 -0.490 1.00 29.55 210 LEU A CA 1
ATOM 1618 C C . LEU A 1 210 ? 60.244 13.084 -1.854 1.00 30.11 210 LEU A C 1
ATOM 1619 O O . LEU A 1 210 ? 61.291 13.671 -2.152 1.00 29.76 210 LEU A O 1
ATOM 1624 N N . LYS A 1 211 ? 59.188 13.025 -2.665 1.00 29.98 211 LYS A N 1
ATOM 1625 C CA . LYS A 1 211 ? 59.181 13.749 -3.937 1.00 30.53 211 LYS A CA 1
ATOM 1626 C C . LYS A 1 211 ? 59.336 15.236 -3.691 1.00 30.41 211 LYS A C 1
ATOM 1627 O O . LYS A 1 211 ? 60.126 15.892 -4.352 1.00 30.01 211 LYS A O 1
ATOM 1633 N N . LEU A 1 212 ? 58.572 15.769 -2.748 1.00 30.23 212 LEU A N 1
ATOM 1634 C CA . LEU A 1 212 ? 58.648 17.198 -2.459 1.00 30.42 212 LEU A CA 1
ATOM 1635 C C . LEU A 1 212 ? 60.035 17.670 -2.040 1.00 30.39 212 LEU A C 1
ATOM 1636 O O . LEU A 1 212 ? 60.399 18.765 -2.391 1.00 30.86 212 LEU A O 1
ATOM 1641 N N . VAL A 1 213 ? 60.785 16.861 -1.286 1.00 30.73 213 VAL A N 1
ATOM 1642 C CA . VAL A 1 213 ? 62.084 17.301 -0.739 1.00 31.28 213 VAL A CA 1
ATOM 1643 C C . VAL A 1 213 ? 63.248 16.882 -1.650 1.00 32.52 213 VAL A C 1
ATOM 1644 O O . VAL A 1 213 ? 64.408 17.117 -1.339 1.00 32.89 213 VAL A O 1
ATOM 1648 N N . LYS A 1 214 ? 62.892 16.243 -2.754 1.00 34.00 214 LYS A N 1
ATOM 1649 C CA . LYS A 1 214 ? 63.803 15.636 -3.742 1.00 35.26 214 LYS A CA 1
ATOM 1650 C C . LYS A 1 214 ? 64.831 14.647 -3.167 1.00 35.98 214 LYS A C 1
ATOM 1651 O O . LYS A 1 214 ? 66.038 14.816 -3.371 1.00 37.14 214 LYS A O 1
ATOM 1657 N N . LYS A 1 215 ? 64.380 13.615 -2.454 1.00 36.12 215 LYS A N 1
ATOM 1658 C CA . LYS A 1 215 ? 65.316 12.604 -1.929 1.00 35.80 215 LYS A CA 1
ATOM 1659 C C . LYS A 1 215 ? 64.882 11.188 -2.313 1.00 36.56 215 LYS A C 1
ATOM 1660 O O . LYS A 1 215 ? 63.681 10.896 -2.347 1.00 36.97 215 LYS A O 1
ATOM 1666 N N . ASP A 1 216 ? 65.860 10.336 -2.620 1.00 36.71 216 ASP A N 1
ATOM 1667 C CA . ASP A 1 216 ? 65.638 8.942 -2.936 1.00 37.52 216 ASP A CA 1
ATOM 1668 C C . ASP A 1 216 ? 65.388 8.198 -1.611 1.00 36.42 216 ASP A C 1
ATOM 1669 O O . ASP A 1 216 ? 66.100 8.424 -0.618 1.00 36.38 216 ASP A O 1
ATOM 1674 N N . ILE A 1 217 ? 64.372 7.327 -1.590 1.00 35.03 217 ILE A N 1
ATOM 1675 C CA . ILE A 1 217 ? 63.982 6.592 -0.381 1.00 33.52 217 ILE A CA 1
ATOM 1676 C C . ILE A 1 217 ? 65.141 5.868 0.331 1.00 34.49 217 ILE A C 1
ATOM 1677 O O . ILE A 1 217 ? 65.241 5.912 1.599 1.00 33.79 217 ILE A O 1
ATOM 1682 N N . HIS A 1 218 ? 66.021 5.255 -0.481 1.00 34.29 218 HIS A N 1
ATOM 1683 C CA . HIS A 1 218 ? 67.132 4.405 -0.025 1.00 34.83 218 HIS A CA 1
ATOM 1684 C C . HIS A 1 218 ? 68.300 5.226 0.531 1.00 34.96 218 HIS A C 1
ATOM 1685 O O . HIS A 1 218 ? 69.227 4.671 1.149 1.00 34.77 218 HIS A O 1
ATOM 1692 N N . GLU A 1 219 ? 68.271 6.531 0.287 1.00 35.12 219 GLU A N 1
ATOM 1693 C CA . GLU A 1 219 ? 69.357 7.406 0.704 1.00 37.12 219 GLU A CA 1
ATOM 1694 C C . GLU A 1 219 ? 68.991 8.274 1.927 1.00 37.48 219 GLU A C 1
ATOM 1695 O O . GLU A 1 219 ? 69.810 9.113 2.356 1.00 38.01 219 GLU A O 1
ATOM 1701 N N . CYS A 1 220 ? 67.792 8.044 2.496 1.00 37.00 220 CYS A N 1
ATOM 1702 C CA . CYS A 1 220 ? 67.321 8.735 3.725 1.00 36.95 220 CYS A CA 1
ATOM 1703 C C . CYS A 1 220 ? 67.581 8.080 5.086 1.00 36.30 220 CYS A C 1
ATOM 1704 O O . CYS A 1 220 ? 67.272 6.920 5.304 1.00 36.40 220 CYS A O 1
ATOM 1707 N N . ARG A 1 221 ? 68.103 8.854 6.022 1.00 35.81 221 ARG A N 1
ATOM 1708 C CA . ARG A 1 221 ? 68.171 8.365 7.365 1.00 34.98 221 ARG A CA 1
ATOM 1709 C C . ARG A 1 221 ? 66.798 8.558 8.035 1.00 33.90 221 ARG A C 1
ATOM 1710 O O . ARG A 1 221 ? 66.260 9.672 8.129 1.00 33.38 221 ARG A O 1
ATOM 1718 N N . MET A 1 222 ? 66.249 7.468 8.529 1.00 33.14 222 MET A N 1
ATOM 1719 C CA . MET A 1 222 ? 64.932 7.515 9.150 1.00 33.08 222 MET A CA 1
ATOM 1720 C C . MET A 1 222 ? 64.967 7.068 10.616 1.00 33.53 222 MET A C 1
ATOM 1721 O O . MET A 1 222 ? 65.471 5.968 10.902 1.00 33.92 222 MET A O 1
ATOM 1726 N N . VAL A 1 223 ? 64.457 7.923 11.521 1.00 32.93 223 VAL A N 1
ATOM 1727 C CA . VAL A 1 223 ? 64.304 7.575 12.949 1.00 32.77 223 VAL A CA 1
ATOM 1728 C C . VAL A 1 223 ? 62.818 7.313 13.347 1.00 33.59 223 VAL A C 1
ATOM 1729 O O . VAL A 1 223 ? 61.982 8.205 13.203 1.00 33.97 223 VAL A O 1
ATOM 1733 N N . PHE A 1 224 ? 62.525 6.118 13.872 1.00 32.74 224 PHE A N 1
ATOM 1734 C CA . PHE A 1 224 ? 61.208 5.757 14.348 1.00 32.88 224 PHE A CA 1
ATOM 1735 C C . PHE A 1 224 ? 61.053 5.808 15.884 1.00 32.83 224 PHE A C 1
ATOM 1736 O O . PHE A 1 224 ? 61.733 5.072 16.582 1.00 33.01 224 PHE A O 1
ATOM 1744 N N . ILE A 1 225 ? 60.200 6.707 16.391 1.00 31.80 225 ILE A N 1
ATOM 1745 C CA . ILE A 1 225 ? 60.000 6.865 17.848 1.00 31.76 225 ILE A CA 1
ATOM 1746 C C . ILE A 1 225 ? 58.794 6.010 18.235 1.00 32.20 225 ILE A C 1
ATOM 1747 O O . ILE A 1 225 ? 57.624 6.357 17.889 1.00 31.69 225 ILE A O 1
ATOM 1752 N N . GLY A 1 226 ? 59.084 4.877 18.887 1.00 31.71 226 GLY A N 1
ATOM 1753 C CA . GLY A 1 226 ? 58.052 3.933 19.329 1.00 31.98 226 GLY A CA 1
ATOM 1754 C C . GLY A 1 226 ? 58.184 2.616 18.586 1.00 31.97 226 GLY A C 1
ATOM 1755 O O . GLY A 1 226 ? 58.437 2.617 17.391 1.00 33.85 226 GLY A O 1
ATOM 1756 N N . ALA A 1 227 ? 58.016 1.501 19.290 1.00 30.67 227 ALA A N 1
ATOM 1757 C CA . ALA A 1 227 ? 58.031 0.181 18.698 1.00 30.07 227 ALA A CA 1
ATOM 1758 C C . ALA A 1 227 ? 56.684 -0.510 18.804 1.00 29.61 227 ALA A C 1
ATOM 1759 O O . ALA A 1 227 ? 56.614 -1.748 18.813 1.00 30.22 227 ALA A O 1
ATOM 1761 N N . GLY A 1 228 ? 55.612 0.273 18.835 1.00 29.52 228 GLY A N 1
ATOM 1762 C CA . GLY A 1 228 ? 54.274 -0.310 18.835 1.00 29.82 228 GLY A CA 1
ATOM 1763 C C . GLY A 1 228 ? 53.937 -1.017 17.537 1.00 29.45 228 GLY A C 1
ATOM 1764 O O . GLY A 1 228 ? 54.773 -1.105 16.627 1.00 29.77 228 GLY A O 1
ATOM 1765 N N . SER A 1 229 ? 52.711 -1.515 17.440 1.00 29.25 229 SER A N 1
ATOM 1766 C CA . SER A 1 229 ? 52.330 -2.367 16.306 1.00 28.88 229 SER A CA 1
ATOM 1767 C C . SER A 1 229 ? 52.233 -1.557 15.031 1.00 28.92 229 SER A C 1
ATOM 1768 O O . SER A 1 229 ? 52.592 -2.056 13.980 1.00 30.09 229 SER A O 1
ATOM 1771 N N . SER A 1 230 ? 51.781 -0.306 15.132 1.00 29.82 230 SER A N 1
ATOM 1772 C CA . SER A 1 230 ? 51.793 0.619 13.951 1.00 30.47 230 SER A CA 1
ATOM 1773 C C . SER A 1 230 ? 53.194 0.931 13.431 1.00 29.17 230 SER A C 1
ATOM 1774 O O . SER A 1 230 ? 53.473 0.721 12.266 1.00 28.52 230 SER A O 1
ATOM 1777 N N . ASN A 1 231 ? 54.048 1.450 14.300 1.00 28.79 231 ASN A N 1
ATOM 1778 C CA . ASN A 1 231 ? 55.384 1.839 13.907 1.00 29.99 231 ASN A CA 1
ATOM 1779 C C . ASN A 1 231 ? 56.230 0.709 13.307 1.00 29.84 231 ASN A C 1
ATOM 1780 O O . ASN A 1 231 ? 56.961 0.910 12.307 1.00 29.96 231 ASN A O 1
ATOM 1785 N N . THR A 1 232 ? 56.120 -0.453 13.936 1.00 29.27 232 THR A N 1
ATOM 1786 C CA . THR A 1 232 ? 56.752 -1.695 13.528 1.00 29.95 232 THR A CA 1
ATOM 1787 C C . THR A 1 232 ? 56.369 -2.019 12.082 1.00 29.33 232 THR A C 1
ATOM 1788 O O . THR A 1 232 ? 57.233 -2.370 11.258 1.00 30.19 232 THR A O 1
ATOM 1792 N N . THR A 1 233 ? 55.074 -1.917 11.773 1.00 28.98 233 THR A N 1
ATOM 1793 C CA . THR A 1 233 ? 54.578 -2.260 10.445 1.00 27.73 233 THR A CA 1
ATOM 1794 C C . THR A 1 233 ? 54.956 -1.177 9.450 1.00 27.64 233 THR A C 1
ATOM 1795 O O . THR A 1 233 ? 55.216 -1.496 8.295 1.00 26.12 233 THR A O 1
ATOM 1799 N N . CYS A 1 234 ? 55.022 0.074 9.931 1.00 28.19 234 CYS A N 1
ATOM 1800 C CA . CYS A 1 234 ? 55.438 1.231 9.116 1.00 29.47 234 CYS A CA 1
ATOM 1801 C C . CYS A 1 234 ? 56.856 1.035 8.632 1.00 29.99 234 CYS A C 1
ATOM 1802 O O . CYS A 1 234 ? 57.132 1.226 7.460 1.00 30.12 234 CYS A O 1
ATOM 1805 N N . LEU A 1 235 ? 57.736 0.625 9.542 1.00 30.60 235 LEU A N 1
ATOM 1806 C CA . LEU A 1 235 ? 59.126 0.343 9.238 1.00 30.30 235 LEU A CA 1
ATOM 1807 C C . LEU A 1 235 ? 59.221 -0.781 8.232 1.00 30.57 235 LEU A C 1
ATOM 1808 O O . LEU A 1 235 ? 59.910 -0.647 7.231 1.00 31.32 235 LEU A O 1
ATOM 1813 N N . ARG A 1 236 ? 58.514 -1.873 8.476 1.00 30.19 236 ARG A N 1
ATOM 1814 C CA . ARG A 1 236 ? 58.564 -2.995 7.579 1.00 29.28 236 ARG A CA 1
ATOM 1815 C C . ARG A 1 236 ? 58.079 -2.682 6.151 1.00 30.17 236 ARG A C 1
ATOM 1816 O O . ARG A 1 236 ? 58.695 -3.153 5.152 1.00 30.45 236 ARG A O 1
ATOM 1824 N N . LEU A 1 237 ? 56.981 -1.933 6.013 1.00 28.76 237 LEU A N 1
ATOM 1825 C CA . LEU A 1 237 ? 56.536 -1.639 4.647 1.00 27.89 237 LEU A CA 1
ATOM 1826 C C . LEU A 1 237 ? 57.510 -0.717 3.982 1.00 27.27 237 LEU A C 1
ATOM 1827 O O . LEU A 1 237 ? 57.735 -0.859 2.788 1.00 28.37 237 LEU A O 1
ATOM 1832 N N . ILE A 1 238 ? 58.053 0.241 4.743 1.00 26.86 238 ILE A N 1
ATOM 1833 C CA . ILE A 1 238 ? 58.948 1.289 4.228 1.00 26.40 238 ILE A CA 1
ATOM 1834 C C . ILE A 1 238 ? 60.286 0.728 3.700 1.00 27.67 238 ILE A C 1
ATOM 1835 O O . ILE A 1 238 ? 60.809 1.242 2.683 1.00 26.87 238 ILE A O 1
ATOM 1840 N N . VAL A 1 239 ? 60.789 -0.314 4.396 1.00 27.98 239 VAL A N 1
ATOM 1841 C CA . VAL A 1 239 ? 61.913 -1.168 3.954 1.00 28.62 239 VAL A CA 1
ATOM 1842 C C . VAL A 1 239 ? 61.502 -1.923 2.695 1.00 28.01 239 VAL A C 1
ATOM 1843 O O . VAL A 1 239 ? 62.115 -1.724 1.683 1.00 28.88 239 VAL A O 1
ATOM 1847 N N . THR A 1 240 ? 60.405 -2.663 2.698 1.00 28.44 240 THR A N 1
ATOM 1848 C CA . THR A 1 240 ? 60.035 -3.431 1.500 1.00 29.29 240 THR A CA 1
ATOM 1849 C C . THR A 1 240 ? 59.907 -2.509 0.263 1.00 30.99 240 THR A C 1
ATOM 1850 O O . THR A 1 240 ? 60.258 -2.915 -0.837 1.00 31.18 240 THR A O 1
ATOM 1854 N N . ALA A 1 241 ? 59.447 -1.270 0.483 1.00 31.23 241 ALA A N 1
ATOM 1855 C CA . ALA A 1 241 ? 59.262 -0.276 -0.577 1.00 32.07 241 ALA A CA 1
ATOM 1856 C C . ALA A 1 241 ? 60.565 0.370 -1.048 1.00 31.75 241 ALA A C 1
ATOM 1857 O O . ALA A 1 241 ? 60.567 1.119 -2.023 1.00 30.55 241 ALA A O 1
ATOM 1859 N N . GLY A 1 242 ? 61.649 0.090 -0.338 1.00 32.16 242 GLY A N 1
ATOM 1860 C CA . GLY A 1 242 ? 62.994 0.440 -0.835 1.00 32.42 242 GLY A CA 1
ATOM 1861 C C . GLY A 1 242 ? 63.928 1.219 0.066 1.00 32.38 242 GLY A C 1
ATOM 1862 O O . GLY A 1 242 ? 64.966 1.674 -0.402 1.00 31.45 242 GLY A O 1
ATOM 1863 N N . ALA A 1 243 ? 63.578 1.409 1.343 1.00 32.92 243 ALA A N 1
ATOM 1864 C CA . ALA A 1 243 ? 64.483 2.156 2.235 1.00 33.71 243 ALA A CA 1
ATOM 1865 C C . ALA A 1 243 ? 65.697 1.287 2.559 1.00 34.61 243 ALA A C 1
ATOM 1866 O O . ALA A 1 243 ? 65.677 0.080 2.369 1.00 34.27 243 ALA A O 1
ATOM 1868 N N . ASP A 1 244 ? 66.769 1.903 3.030 1.00 36.90 244 ASP A N 1
ATOM 1869 C CA . ASP A 1 244 ? 67.954 1.131 3.438 1.00 38.55 244 ASP A CA 1
ATOM 1870 C C . ASP A 1 244 ? 67.833 0.736 4.917 1.00 38.59 244 ASP A C 1
ATOM 1871 O O . ASP A 1 244 ? 67.860 1.619 5.771 1.00 39.28 244 ASP A O 1
ATOM 1876 N N . PRO A 1 245 ? 67.749 -0.568 5.244 1.00 39.20 245 PRO A N 1
ATOM 1877 C CA . PRO A 1 245 ? 67.656 -0.898 6.683 1.00 39.41 245 PRO A CA 1
ATOM 1878 C C . PRO A 1 245 ? 68.822 -0.361 7.521 1.00 39.60 245 PRO A C 1
ATOM 1879 O O . PRO A 1 245 ? 68.626 -0.034 8.685 1.00 40.09 245 PRO A O 1
ATOM 1883 N N . LYS A 1 246 ? 70.002 -0.208 6.922 1.00 39.97 246 LYS A N 1
ATOM 1884 C CA . LYS A 1 246 ? 71.192 0.257 7.647 1.00 40.24 246 LYS A CA 1
ATOM 1885 C C . LYS A 1 246 ? 71.059 1.729 8.092 1.00 40.14 246 LYS A C 1
ATOM 1886 O O . LYS A 1 246 ? 71.732 2.182 9.056 1.00 39.41 246 LYS A O 1
ATOM 1892 N N . LYS A 1 247 ? 70.194 2.473 7.395 1.00 38.64 247 LYS A N 1
ATOM 1893 C CA . LYS A 1 247 ? 70.061 3.913 7.646 1.00 38.10 247 LYS A CA 1
ATOM 1894 C C . LYS A 1 247 ? 68.902 4.242 8.617 1.00 37.26 247 LYS A C 1
ATOM 1895 O O . LYS A 1 247 ? 68.563 5.408 8.808 1.00 37.19 247 LYS A O 1
ATOM 1901 N N . ILE A 1 248 ? 68.317 3.204 9.200 1.00 36.79 248 ILE A N 1
ATOM 1902 C CA . ILE A 1 248 ? 67.065 3.269 9.966 1.00 36.19 248 ILE A CA 1
ATOM 1903 C C . ILE A 1 248 ? 67.298 2.967 11.474 1.00 36.42 248 ILE A C 1
ATOM 1904 O O . ILE A 1 248 ? 67.941 1.980 11.810 1.00 35.84 248 ILE A O 1
ATOM 1909 N N . VAL A 1 249 ? 66.783 3.801 12.379 1.00 35.52 249 VAL A N 1
ATOM 1910 C CA . VAL A 1 249 ? 66.768 3.399 13.779 1.00 35.53 249 VAL A CA 1
ATOM 1911 C C . VAL A 1 249 ? 65.342 3.421 14.347 1.00 35.58 249 VAL A C 1
ATOM 1912 O O . VAL A 1 249 ? 64.679 4.469 14.265 1.00 34.74 249 VAL A O 1
ATOM 1916 N N . MET A 1 250 ? 64.919 2.332 14.983 1.00 35.35 250 MET A N 1
ATOM 1917 C CA . MET A 1 250 ? 63.732 2.376 15.861 1.00 37.08 250 MET A CA 1
ATOM 1918 C C . MET A 1 250 ? 64.024 2.484 17.408 1.00 38.10 250 MET A C 1
ATOM 1919 O O . MET A 1 250 ? 64.938 1.836 17.915 1.00 38.62 250 MET A O 1
ATOM 1924 N N . PHE A 1 251 ? 63.250 3.281 18.152 1.00 38.83 251 PHE A N 1
ATOM 1925 C CA . PHE A 1 251 ? 63.371 3.297 19.631 1.00 39.64 251 PHE A CA 1
ATOM 1926 C C . PHE A 1 251 ? 62.125 2.753 20.346 1.00 40.53 251 PHE A C 1
ATOM 1927 O O . PHE A 1 251 ? 60.987 3.064 19.964 1.00 41.00 251 PHE A O 1
ATOM 1935 N N . ASP A 1 252 ? 62.333 1.926 21.377 1.00 40.81 252 ASP A N 1
ATOM 1936 C CA . ASP A 1 252 ? 61.252 1.601 22.300 1.00 40.53 252 ASP A CA 1
ATOM 1937 C C . ASP A 1 252 ? 61.440 2.385 23.623 1.00 41.56 252 ASP A C 1
ATOM 1938 O O . ASP A 1 252 ? 62.233 3.343 23.658 1.00 40.65 252 ASP A O 1
ATOM 1943 N N . SER A 1 253 ? 60.710 2.021 24.684 1.00 42.86 253 SER A N 1
ATOM 1944 C CA . SER A 1 253 ? 60.821 2.741 25.985 1.00 45.51 253 SER A CA 1
ATOM 1945 C C . SER A 1 253 ? 62.242 2.728 26.595 1.00 46.48 253 SER A C 1
ATOM 1946 O O . SER A 1 253 ? 62.677 3.713 27.214 1.00 46.83 253 SER A O 1
ATOM 1949 N N . LYS A 1 254 ? 62.949 1.622 26.359 1.00 46.90 254 LYS A N 1
ATOM 1950 C CA . LYS A 1 254 ? 64.242 1.322 26.949 1.00 47.59 254 LYS A CA 1
ATOM 1951 C C . LYS A 1 254 ? 65.454 1.714 26.092 1.00 47.40 254 LYS A C 1
ATOM 1952 O O . LYS A 1 254 ? 66.568 1.333 26.436 1.00 47.88 254 LYS A O 1
ATOM 1958 N N . GLY A 1 255 ? 65.255 2.432 24.981 1.00 46.88 255 GLY A N 1
ATOM 1959 C CA . GLY A 1 255 ? 66.361 2.767 24.047 1.00 45.00 255 GLY A CA 1
ATOM 1960 C C . GLY A 1 255 ? 66.339 2.082 22.667 1.00 44.85 255 GLY A C 1
ATOM 1961 O O . GLY A 1 255 ? 65.444 1.258 22.375 1.00 44.84 255 GLY A O 1
ATOM 1962 N N . SER A 1 256 ? 67.324 2.402 21.818 1.00 43.32 256 SER A N 1
ATOM 1963 C CA . SER A 1 256 ? 67.290 1.966 20.418 1.00 42.59 256 SER A CA 1
ATOM 1964 C C . SER A 1 256 ? 67.261 0.469 20.256 1.00 41.53 256 SER A C 1
ATOM 1965 O O . SER A 1 256 ? 67.623 -0.265 21.167 1.00 41.41 256 SER A O 1
ATOM 1968 N N . LEU A 1 257 ? 66.738 0.039 19.119 1.00 40.37 257 LEU A N 1
ATOM 1969 C CA . LEU A 1 257 ? 66.707 -1.349 18.767 1.00 39.80 257 LEU A CA 1
ATOM 1970 C C . LEU A 1 257 ? 67.966 -1.616 17.925 1.00 40.73 257 LEU A C 1
ATOM 1971 O O . LEU A 1 257 ? 68.391 -0.789 17.083 1.00 38.96 257 LEU A O 1
ATOM 1976 N N . HIS A 1 258 ? 68.577 -2.766 18.218 1.00 42.14 258 HIS A N 1
ATOM 1977 C CA . HIS A 1 258 ? 69.890 -3.173 17.678 1.00 43.26 258 HIS A CA 1
ATOM 1978 C C . HIS A 1 258 ? 70.090 -4.626 18.087 1.00 44.16 258 HIS A C 1
ATOM 1979 O O . HIS A 1 258 ? 69.301 -5.158 18.873 1.00 43.34 258 HIS A O 1
ATOM 1986 N N . ASN A 1 259 ? 71.121 -5.280 17.546 1.00 46.15 259 ASN A N 1
ATOM 1987 C CA . ASN A 1 259 ? 71.317 -6.728 17.782 1.00 47.48 259 ASN A CA 1
ATOM 1988 C C . ASN A 1 259 ? 71.801 -7.111 19.188 1.00 48.18 259 ASN A C 1
ATOM 1989 O O . ASN A 1 259 ? 71.900 -8.292 19.477 1.00 47.63 259 ASN A O 1
ATOM 1994 N N . GLY A 1 260 ? 72.068 -6.113 20.043 1.00 49.32 260 GLY A N 1
ATOM 1995 C CA . GLY A 1 260 ? 72.411 -6.353 21.460 1.00 51.75 260 GLY A CA 1
ATOM 1996 C C . GLY A 1 260 ? 71.272 -6.240 22.497 1.00 53.02 260 GLY A C 1
ATOM 1997 O O . GLY A 1 260 ? 71.520 -6.013 23.712 1.00 52.45 260 GLY A O 1
ATOM 1998 N N . ARG A 1 261 ? 70.031 -6.385 22.021 1.00 53.86 261 ARG A N 1
ATOM 1999 C CA . ARG A 1 261 ? 68.848 -6.383 22.885 1.00 54.59 261 ARG A CA 1
ATOM 2000 C C . ARG A 1 261 ? 68.440 -7.817 23.262 1.00 55.17 261 ARG A C 1
ATOM 2001 O O . ARG A 1 261 ? 67.576 -8.425 22.605 1.00 54.87 261 ARG A O 1
ATOM 2009 N N . GLU A 1 262 ? 69.082 -8.349 24.313 1.00 56.24 262 GLU A N 1
ATOM 2010 C CA . GLU A 1 262 ? 68.743 -9.667 24.895 1.00 57.34 262 GLU A CA 1
ATOM 2011 C C . GLU A 1 262 ? 67.267 -9.616 25.319 1.00 57.40 262 GLU A C 1
ATOM 2012 O O . GLU A 1 262 ? 66.481 -10.523 25.044 1.00 57.60 262 GLU A O 1
ATOM 2018 N N . ASP A 1 263 ? 66.962 -8.567 26.081 1.00 58.35 263 ASP A N 1
ATOM 2019 C CA . ASP A 1 263 ? 65.657 -7.924 26.201 1.00 58.87 263 ASP A CA 1
ATOM 2020 C C . ASP A 1 263 ? 64.637 -8.528 25.249 1.00 58.51 263 ASP A C 1
ATOM 2021 O O . ASP A 1 263 ? 63.867 -9.422 25.608 1.00 58.79 263 ASP A O 1
ATOM 2026 N N . ILE A 1 264 ? 64.686 -8.042 24.010 1.00 57.85 264 ILE A N 1
ATOM 2027 C CA . ILE A 1 264 ? 63.749 -8.381 22.946 1.00 57.35 264 ILE A CA 1
ATOM 2028 C C . ILE A 1 264 ? 63.982 -9.797 22.424 1.00 58.01 264 ILE A C 1
ATOM 2029 O O . ILE A 1 264 ? 63.048 -10.519 22.052 1.00 57.51 264 ILE A O 1
ATOM 2034 N N . LYS A 1 265 ? 65.249 -10.175 22.399 1.00 59.45 265 LYS A N 1
ATOM 2035 C CA . LYS A 1 265 ? 65.694 -11.478 21.887 1.00 60.95 265 LYS A CA 1
ATOM 2036 C C . LYS A 1 265 ? 64.742 -12.662 22.153 1.00 61.08 265 LYS A C 1
ATOM 2037 O O . LYS A 1 265 ? 64.124 -13.155 21.211 1.00 61.95 265 LYS A O 1
ATOM 2043 N N . LYS A 1 266 ? 64.614 -13.101 23.412 1.00 61.19 266 LYS A N 1
ATOM 2044 C CA . LYS A 1 266 ? 64.005 -14.428 23.721 1.00 61.30 266 LYS A CA 1
ATOM 2045 C C . LYS A 1 266 ? 62.491 -14.420 23.991 1.00 60.40 266 LYS A C 1
ATOM 2046 O O . LYS A 1 266 ? 61.830 -15.465 23.930 1.00 60.14 266 LYS A O 1
ATOM 2052 N N . ASP A 1 267 ? 61.953 -13.241 24.298 1.00 59.15 267 ASP A N 1
ATOM 2053 C CA . ASP A 1 267 ? 60.502 -13.026 24.327 1.00 57.22 267 ASP A CA 1
ATOM 2054 C C . ASP A 1 267 ? 59.919 -13.033 22.882 1.00 56.61 267 ASP A C 1
ATOM 2055 O O . ASP A 1 267 ? 59.651 -11.967 22.287 1.00 56.86 267 ASP A O 1
ATOM 2060 N N . THR A 1 268 ? 59.707 -14.220 22.313 1.00 55.16 268 THR A N 1
ATOM 2061 C CA . THR A 1 268 ? 59.431 -14.299 20.883 1.00 53.88 268 THR A CA 1
ATOM 2062 C C . THR A 1 268 ? 58.013 -13.895 20.490 1.00 52.64 268 THR A C 1
ATOM 2063 O O . THR A 1 268 ? 57.582 -14.074 19.341 1.00 52.26 268 THR A O 1
ATOM 2067 N N . ARG A 1 269 ? 57.279 -13.367 21.459 1.00 51.04 269 ARG A N 1
ATOM 2068 C CA . ARG A 1 269 ? 56.017 -12.737 21.180 1.00 48.70 269 ARG A CA 1
ATOM 2069 C C . ARG A 1 269 ? 56.330 -11.452 20.437 1.00 47.42 269 ARG A C 1
ATOM 2070 O O . ARG A 1 269 ? 55.513 -10.968 19.654 1.00 46.69 269 ARG A O 1
ATOM 2078 N N . PHE A 1 270 ? 57.543 -10.939 20.669 1.00 46.04 270 PHE A N 1
ATOM 2079 C CA . PHE A 1 270 ? 58.040 -9.715 20.047 1.00 44.29 270 PHE A CA 1
ATOM 2080 C C . PHE A 1 270 ? 58.987 -9.963 18.848 1.00 42.21 270 PHE A C 1
ATOM 2081 O O . PHE A 1 270 ? 59.883 -9.170 18.572 1.00 41.93 270 PHE A O 1
ATOM 2089 N N . TYR A 1 271 ? 58.790 -11.051 18.131 1.00 40.83 271 TYR A N 1
ATOM 2090 C CA . TYR A 1 271 ? 59.646 -11.368 16.993 1.00 41.04 271 TYR A CA 1
ATOM 2091 C C . TYR A 1 271 ? 59.774 -10.208 15.943 1.00 41.61 271 TYR A C 1
ATOM 2092 O O . TYR A 1 271 ? 60.863 -10.001 15.387 1.00 41.40 271 TYR A O 1
ATOM 2101 N N . ARG A 1 272 ? 58.683 -9.454 15.691 1.00 40.08 272 ARG A N 1
ATOM 2102 C CA . ARG A 1 272 ? 58.758 -8.333 14.751 1.00 38.57 272 ARG A CA 1
ATOM 2103 C C . ARG A 1 272 ? 59.787 -7.273 15.207 1.00 37.83 272 ARG A C 1
ATOM 2104 O O . ARG A 1 272 ? 60.576 -6.760 14.411 1.00 37.23 272 ARG A O 1
ATOM 2112 N N . LYS A 1 273 ? 59.831 -6.961 16.496 1.00 37.58 273 LYS A N 1
ATOM 2113 C CA . LYS A 1 273 ? 60.870 -6.031 16.960 1.00 37.35 273 LYS A CA 1
ATOM 2114 C C . LYS A 1 273 ? 62.255 -6.679 16.800 1.00 37.78 273 LYS A C 1
ATOM 2115 O O . LYS A 1 273 ? 63.241 -5.989 16.496 1.00 36.85 273 LYS A O 1
ATOM 2121 N N . TRP A 1 274 ? 62.303 -7.996 16.969 1.00 38.57 274 TRP A N 1
ATOM 2122 C CA . TRP A 1 274 ? 63.550 -8.756 16.853 1.00 41.34 274 TRP A CA 1
ATOM 2123 C C . TRP A 1 274 ? 64.178 -8.735 15.435 1.00 42.01 274 TRP A C 1
ATOM 2124 O O . TRP A 1 274 ? 65.388 -8.443 15.303 1.00 42.57 274 TRP A O 1
ATOM 2135 N N . GLU A 1 275 ? 63.359 -9.008 14.406 1.00 42.58 275 GLU A N 1
ATOM 2136 C CA . GLU A 1 275 ? 63.759 -8.884 12.985 1.00 43.50 275 GLU A CA 1
ATOM 2137 C C . GLU A 1 275 ? 64.344 -7.489 12.713 1.00 43.31 275 GLU A C 1
ATOM 2138 O O . GLU A 1 275 ? 65.380 -7.335 12.071 1.00 43.88 275 GLU A O 1
ATOM 2144 N N . ILE A 1 276 ? 63.682 -6.474 13.257 1.00 42.85 276 ILE A N 1
ATOM 2145 C CA . ILE A 1 276 ? 64.151 -5.089 13.199 1.00 41.44 276 ILE A CA 1
ATOM 2146 C C . ILE A 1 276 ? 65.429 -4.851 14.014 1.00 41.27 276 ILE A C 1
ATOM 2147 O O . ILE A 1 276 ? 66.233 -3.978 13.670 1.00 41.21 276 ILE A O 1
ATOM 2152 N N . CYS A 1 277 ? 65.606 -5.607 15.100 1.00 41.00 277 CYS A N 1
ATOM 2153 C CA . CYS A 1 277 ? 66.844 -5.559 15.876 1.00 40.70 277 CYS A CA 1
ATOM 2154 C C . CYS A 1 277 ? 68.039 -6.107 15.069 1.00 41.24 277 CYS A C 1
ATOM 2155 O O . CYS A 1 277 ? 69.105 -5.507 15.056 1.00 39.61 277 CYS A O 1
ATOM 2158 N N . GLU A 1 278 ? 67.815 -7.219 14.371 1.00 41.73 278 GLU A N 1
ATOM 2159 C CA . GLU A 1 278 ? 68.811 -7.840 13.504 1.00 43.03 278 GLU A CA 1
ATOM 2160 C C . GLU A 1 278 ? 69.261 -6.990 12.285 1.00 42.55 278 GLU A C 1
ATOM 2161 O O . GLU A 1 278 ? 70.436 -7.020 11.899 1.00 42.26 278 GLU A O 1
ATOM 2167 N N . THR A 1 279 ? 68.328 -6.218 11.705 1.00 41.95 279 THR A N 1
ATOM 2168 C CA . THR A 1 279 ? 68.514 -5.622 10.352 1.00 40.17 279 THR A CA 1
ATOM 2169 C C . THR A 1 279 ? 68.746 -4.105 10.309 1.00 39.79 279 THR A C 1
ATOM 2170 O O . THR A 1 279 ? 69.123 -3.559 9.275 1.00 40.32 279 THR A O 1
ATOM 2174 N N . THR A 1 280 ? 68.525 -3.410 11.414 1.00 38.73 280 THR A N 1
ATOM 2175 C CA . THR A 1 280 ? 68.545 -1.942 11.383 1.00 38.27 280 THR A CA 1
ATOM 2176 C C . THR A 1 280 ? 69.601 -1.388 12.301 1.00 38.83 280 THR A C 1
ATOM 2177 O O . THR A 1 280 ? 70.182 -2.139 13.089 1.00 39.01 280 THR A O 1
ATOM 2181 N N . ASN A 1 281 ? 69.862 -0.087 12.184 1.00 39.60 281 ASN A N 1
ATOM 2182 C CA . ASN A 1 281 ? 70.616 0.676 13.196 1.00 40.44 281 ASN A CA 1
ATOM 2183 C C . ASN A 1 281 ? 71.963 0.009 13.542 1.00 41.99 281 ASN A C 1
ATOM 2184 O O . ASN A 1 281 ? 72.205 -0.315 14.720 1.00 40.68 281 ASN A O 1
ATOM 2189 N N . PRO A 1 282 ? 72.829 -0.222 12.511 1.00 43.16 282 PRO A N 1
ATOM 2190 C CA . PRO A 1 282 ? 74.110 -0.921 12.686 1.00 43.97 282 PRO A CA 1
ATOM 2191 C C . PRO A 1 282 ? 74.929 -0.217 13.748 1.00 44.37 282 PRO A C 1
ATOM 2192 O O . PRO A 1 282 ? 75.469 -0.868 14.618 1.00 44.47 282 PRO A O 1
ATOM 2196 N N . SER A 1 283 ? 74.953 1.111 13.659 1.00 44.92 283 SER A N 1
ATOM 2197 C CA . SER A 1 283 ? 75.531 2.065 14.622 1.00 45.84 283 SER A CA 1
ATOM 2198 C C . SER A 1 283 ? 75.185 1.984 16.159 1.00 46.56 283 SER A C 1
ATOM 2199 O O . SER A 1 283 ? 75.868 2.598 16.981 1.00 45.75 283 SER A O 1
ATOM 2202 N N . LYS A 1 284 ? 74.148 1.240 16.553 1.00 47.56 284 LYS A N 1
ATOM 2203 C CA . LYS A 1 284 ? 73.741 1.177 17.973 1.00 48.34 284 LYS A CA 1
ATOM 2204 C C . LYS A 1 284 ? 73.483 2.523 18.637 1.00 48.97 284 LYS A C 1
ATOM 2205 O O . LYS A 1 284 ? 73.925 2.731 19.760 1.00 49.94 284 LYS A O 1
ATOM 2211 N N . PHE A 1 285 ? 72.770 3.433 17.980 1.00 49.20 285 PHE A N 1
ATOM 2212 C CA . PHE A 1 285 ? 72.549 4.771 18.543 1.00 49.42 285 PHE A CA 1
ATOM 2213 C C . PHE A 1 285 ? 72.124 4.756 20.009 1.00 49.10 285 PHE A C 1
ATOM 2214 O O . PHE A 1 285 ? 71.263 3.977 20.401 1.00 50.03 285 PHE A O 1
ATOM 2222 N N . GLY A 1 286 ? 72.707 5.644 20.802 1.00 48.28 286 GLY A N 1
ATOM 2223 C CA . GLY A 1 286 ? 72.593 5.554 22.236 1.00 47.82 286 GLY A CA 1
ATOM 2224 C C . GLY A 1 286 ? 71.582 6.497 22.824 1.00 47.11 286 GLY A C 1
ATOM 2225 O O . GLY A 1 286 ? 71.327 6.445 24.017 1.00 46.99 286 GLY A O 1
ATOM 2226 N N . SER A 1 287 ? 71.032 7.377 21.988 1.00 46.19 287 SER A N 1
ATOM 2227 C CA . SER A 1 287 ? 69.927 8.243 22.393 1.00 44.97 287 SER A CA 1
ATOM 2228 C C . SER A 1 287 ? 69.175 8.815 21.179 1.00 44.69 287 SER A C 1
ATOM 2229 O O . SER A 1 287 ? 69.790 9.144 20.137 1.00 44.42 287 SER A O 1
ATOM 2232 N N . ILE A 1 288 ? 67.855 8.958 21.334 1.00 43.28 288 ILE A N 1
ATOM 2233 C CA . ILE A 1 288 ? 67.008 9.543 20.287 1.00 41.97 288 ILE A CA 1
ATOM 2234 C C . ILE A 1 288 ? 67.681 10.767 19.702 1.00 41.34 288 ILE A C 1
ATOM 2235 O O . ILE A 1 288 ? 67.701 10.924 18.492 1.00 41.40 288 ILE A O 1
ATOM 2240 N N . ALA A 1 289 ? 68.224 11.631 20.558 1.00 40.97 289 ALA A N 1
ATOM 2241 C CA . ALA A 1 289 ? 68.925 12.870 20.130 1.00 40.49 289 ALA A CA 1
ATOM 2242 C C . ALA A 1 289 ? 70.184 12.630 19.266 1.00 40.87 289 ALA A C 1
ATOM 2243 O O . ALA A 1 289 ? 70.498 13.447 18.392 1.00 40.73 289 ALA A O 1
ATOM 2245 N N . GLU A 1 290 ? 70.912 11.536 19.538 1.00 40.67 290 GLU A N 1
ATOM 2246 C CA . GLU A 1 290 ? 72.082 11.155 18.739 1.00 40.77 290 GLU A CA 1
ATOM 2247 C C . GLU A 1 290 ? 71.568 10.694 17.381 1.00 39.32 290 GLU A C 1
ATOM 2248 O O . GLU A 1 290 ? 72.098 11.046 16.335 1.00 38.49 290 GLU A O 1
ATOM 2254 N N . ALA A 1 291 ? 70.526 9.893 17.411 1.00 37.91 291 ALA A N 1
ATOM 2255 C CA . ALA A 1 291 ? 69.925 9.436 16.191 1.00 37.89 291 ALA A CA 1
ATOM 2256 C C . ALA A 1 291 ? 69.448 10.610 15.301 1.00 38.12 291 ALA A C 1
ATOM 2257 O O . ALA A 1 291 ? 69.708 10.619 14.111 1.00 38.23 291 ALA A O 1
ATOM 2259 N N . CYS A 1 292 ? 68.812 11.617 15.894 1.00 37.78 292 CYS A N 1
ATOM 2260 C CA . CYS A 1 292 ? 68.098 12.602 15.129 1.00 37.68 292 CYS A CA 1
ATOM 2261 C C . CYS A 1 292 ? 68.962 13.571 14.352 1.00 38.09 292 CYS A C 1
ATOM 2262 O O . CYS A 1 292 ? 68.580 14.013 13.260 1.00 37.68 292 CYS A O 1
ATOM 2265 N N . VAL A 1 293 ? 70.112 13.944 14.905 1.00 38.02 293 VAL A N 1
ATOM 2266 C CA . VAL A 1 293 ? 71.005 14.881 14.187 1.00 37.82 293 VAL A CA 1
ATOM 2267 C C . VAL A 1 293 ? 71.300 14.363 12.772 1.00 36.56 293 VAL A C 1
ATOM 2268 O O . VAL A 1 293 ? 71.581 13.174 12.564 1.00 36.19 293 VAL A O 1
ATOM 2272 N N . GLY A 1 294 ? 71.143 15.246 11.802 1.00 35.71 294 GLY A N 1
ATOM 2273 C CA . GLY A 1 294 ? 71.233 14.872 10.396 1.00 35.62 294 GLY A CA 1
ATOM 2274 C C . GLY A 1 294 ? 70.151 13.973 9.802 1.00 35.22 294 GLY A C 1
ATOM 2275 O O . GLY A 1 294 ? 70.229 13.614 8.625 1.00 35.53 294 GLY A O 1
ATOM 2276 N N . ALA A 1 295 ? 69.151 13.578 10.591 1.00 34.03 295 ALA A N 1
ATOM 2277 C CA . ALA A 1 295 ? 68.120 12.683 10.063 1.00 32.83 295 ALA A CA 1
ATOM 2278 C C . ALA A 1 295 ? 67.237 13.380 9.035 1.00 32.49 295 ALA A C 1
ATOM 2279 O O . ALA A 1 295 ? 67.086 14.635 9.028 1.00 33.43 295 ALA A O 1
ATOM 2281 N N . ASP A 1 296 ? 66.652 12.555 8.171 1.00 31.11 296 ASP A N 1
ATOM 2282 C CA . ASP A 1 296 ? 65.769 13.040 7.121 1.00 30.48 296 ASP A CA 1
ATOM 2283 C C . ASP A 1 296 ? 64.292 12.953 7.496 1.00 29.33 296 ASP A C 1
ATOM 2284 O O . ASP A 1 296 ? 63.502 13.848 7.197 1.00 29.29 296 ASP A O 1
ATOM 2289 N N . VAL A 1 297 ? 63.952 11.844 8.122 1.00 29.53 297 VAL A N 1
ATOM 2290 C CA . VAL A 1 297 ? 62.604 11.427 8.401 1.00 29.86 297 VAL A CA 1
ATOM 2291 C C . VAL A 1 297 ? 62.560 11.022 9.889 1.00 30.80 297 VAL A C 1
ATOM 2292 O O . VAL A 1 297 ? 63.477 10.363 10.407 1.00 30.91 297 VAL A O 1
ATOM 2296 N N . LEU A 1 298 ? 61.493 11.450 10.563 1.00 31.24 298 LEU A N 1
ATOM 2297 C CA . LEU A 1 298 ? 61.235 11.148 11.958 1.00 30.26 298 LEU A CA 1
ATOM 2298 C C . LEU A 1 298 ? 59.781 10.785 11.971 1.00 30.65 298 LEU A C 1
ATOM 2299 O O . LEU A 1 298 ? 58.919 11.597 11.518 1.00 29.65 298 LEU A O 1
ATOM 2304 N N . ILE A 1 299 ? 59.506 9.581 12.465 1.00 29.45 299 ILE A N 1
ATOM 2305 C CA . ILE A 1 299 ? 58.152 9.043 12.448 1.00 31.06 299 ILE A CA 1
ATOM 2306 C C . ILE A 1 299 ? 57.791 8.516 13.847 1.00 32.33 299 ILE A C 1
ATOM 2307 O O . ILE A 1 299 ? 58.479 7.591 14.358 1.00 33.05 299 ILE A O 1
ATOM 2312 N N . SER A 1 300 ? 56.761 9.108 14.452 1.00 32.77 300 SER A N 1
ATOM 2313 C CA . SER A 1 300 ? 56.205 8.641 15.728 1.00 34.34 300 SER A CA 1
ATOM 2314 C C . SER A 1 300 ? 54.694 8.359 15.698 1.00 35.48 300 SER A C 1
ATOM 2315 O O . SER A 1 300 ? 53.921 9.149 15.137 1.00 34.06 300 SER A O 1
ATOM 2318 N N . LEU A 1 301 ? 54.315 7.239 16.327 1.00 37.56 301 LEU A N 1
ATOM 2319 C CA . LEU A 1 301 ? 52.933 6.865 16.663 1.00 40.25 301 LEU A CA 1
ATOM 2320 C C . LEU A 1 301 ? 52.950 6.177 18.034 1.00 42.39 301 LEU A C 1
ATOM 2321 O O . LEU A 1 301 ? 52.680 4.971 18.183 1.00 41.81 301 LEU A O 1
ATOM 2326 N N . SER A 1 302 ? 53.303 6.976 19.029 1.00 44.89 302 SER A N 1
ATOM 2327 C CA . SER A 1 302 ? 53.355 6.555 20.401 1.00 47.65 302 SER A CA 1
ATOM 2328 C C . SER A 1 302 ? 51.932 6.244 20.841 1.00 48.53 302 SER A C 1
ATOM 2329 O O . SER A 1 302 ? 51.088 7.138 20.888 1.00 50.07 302 SER A O 1
ATOM 2332 N N . THR A 1 303 ? 51.629 4.982 21.109 1.00 49.54 303 THR A N 1
ATOM 2333 C CA . THR A 1 303 ? 50.332 4.639 21.722 1.00 50.40 303 THR A CA 1
ATOM 2334 C C . THR A 1 303 ? 50.551 3.662 22.896 1.00 50.77 303 THR A C 1
ATOM 2335 O O . THR A 1 303 ? 51.231 2.645 22.721 1.00 51.39 303 THR A O 1
ATOM 2339 N N . PRO A 1 304 ? 50.045 3.986 24.111 1.00 50.84 304 PRO A N 1
ATOM 2340 C CA . PRO A 1 304 ? 49.524 5.233 24.656 1.00 50.26 304 PRO A CA 1
ATOM 2341 C C . PRO A 1 304 ? 50.352 5.558 25.908 1.00 49.68 304 PRO A C 1
ATOM 2342 O O . PRO A 1 304 ? 51.191 4.732 26.291 1.00 50.23 304 PRO A O 1
ATOM 2346 N N . GLY A 1 305 ? 50.166 6.701 26.577 1.00 48.83 305 GLY A N 1
ATOM 2347 C CA . GLY A 1 305 ? 49.341 7.833 26.172 1.00 46.19 305 GLY A CA 1
ATOM 2348 C C . GLY A 1 305 ? 50.269 8.813 25.489 1.00 44.27 305 GLY A C 1
ATOM 2349 O O . GLY A 1 305 ? 50.910 8.436 24.498 1.00 44.96 305 GLY A O 1
ATOM 2350 N N . PRO A 1 306 ? 50.368 10.055 26.009 1.00 42.16 306 PRO A N 1
ATOM 2351 C CA . PRO A 1 306 ? 51.043 11.115 25.240 1.00 41.14 306 PRO A CA 1
ATOM 2352 C C . PRO A 1 306 ? 52.483 10.721 24.967 1.00 40.69 306 PRO A C 1
ATOM 2353 O O . PRO A 1 306 ? 53.171 10.253 25.885 1.00 41.72 306 PRO A O 1
ATOM 2357 N N . GLY A 1 307 ? 52.918 10.833 23.715 1.00 39.24 307 GLY A N 1
ATOM 2358 C CA . GLY A 1 307 ? 54.304 10.545 23.372 1.00 37.08 307 GLY A CA 1
ATOM 2359 C C . GLY A 1 307 ? 55.145 11.784 23.486 1.00 35.62 307 GLY A C 1
ATOM 2360 O O . GLY A 1 307 ? 54.703 12.824 23.984 1.00 35.60 307 GLY A O 1
ATOM 2361 N N . VAL A 1 308 ? 56.386 11.672 23.057 1.00 35.11 308 VAL A N 1
ATOM 2362 C CA . VAL A 1 308 ? 57.295 12.806 23.062 1.00 33.71 308 VAL A CA 1
ATOM 2363 C C . VAL A 1 308 ? 58.018 12.924 21.730 1.00 32.54 308 VAL A C 1
ATOM 2364 O O . VAL A 1 308 ? 58.694 12.000 21.300 1.00 32.51 308 VAL A O 1
ATOM 2368 N N . VAL A 1 309 ? 57.902 14.086 21.107 1.00 32.11 309 VAL A N 1
ATOM 2369 C CA . VAL A 1 309 ? 58.819 14.497 20.071 1.00 30.81 309 VAL A CA 1
ATOM 2370 C C . VAL A 1 309 ? 59.328 15.877 20.452 1.00 31.54 309 VAL A C 1
ATOM 2371 O O . VAL A 1 309 ? 58.538 16.764 20.718 1.00 32.66 309 VAL A O 1
ATOM 2375 N N . LYS A 1 310 ? 60.648 16.070 20.481 1.00 32.32 310 LYS A N 1
ATOM 2376 C CA . LYS A 1 310 ? 61.238 17.323 20.995 1.00 32.31 310 LYS A CA 1
ATOM 2377 C C . LYS A 1 310 ? 61.566 18.281 19.878 1.00 32.68 310 LYS A C 1
ATOM 2378 O O . LYS A 1 310 ? 61.910 17.831 18.772 1.00 33.70 310 LYS A O 1
ATOM 2384 N N . ALA A 1 311 ? 61.414 19.586 20.143 1.00 32.31 311 ALA A N 1
ATOM 2385 C CA . ALA A 1 311 ? 61.784 20.656 19.217 1.00 32.65 311 ALA A CA 1
ATOM 2386 C C . ALA A 1 311 ? 63.232 20.547 18.814 1.00 33.75 311 ALA A C 1
ATOM 2387 O O . ALA A 1 311 ? 63.608 20.841 17.656 1.00 33.99 311 ALA A O 1
ATOM 2389 N N . GLU A 1 312 ? 64.050 20.194 19.806 1.00 34.88 312 GLU A N 1
ATOM 2390 C CA . GLU A 1 312 ? 65.497 20.117 19.645 1.00 35.68 312 GLU A CA 1
ATOM 2391 C C . GLU A 1 312 ? 65.896 18.932 18.743 1.00 34.52 312 GLU A C 1
ATOM 2392 O O . GLU A 1 312 ? 66.841 19.041 17.983 1.00 34.85 312 GLU A O 1
ATOM 2398 N N . TRP A 1 313 ? 65.210 17.806 18.840 1.00 34.57 313 TRP A N 1
ATOM 2399 C CA . TRP A 1 313 ? 65.471 16.697 17.898 1.00 35.18 313 TRP A CA 1
ATOM 2400 C C . TRP A 1 313 ? 65.299 17.171 16.450 1.00 35.73 313 TRP A C 1
ATOM 2401 O O . TRP A 1 313 ? 66.137 16.890 15.595 1.00 36.75 313 TRP A O 1
ATOM 2412 N N . ILE A 1 314 ? 64.218 17.923 16.213 1.00 36.03 314 ILE A N 1
ATOM 2413 C CA . ILE A 1 314 ? 63.785 18.369 14.882 1.00 35.09 314 ILE A CA 1
ATOM 2414 C C . ILE A 1 314 ? 64.813 19.338 14.307 1.00 36.90 314 ILE A C 1
ATOM 2415 O O . ILE A 1 314 ? 65.271 19.163 13.172 1.00 37.65 314 ILE A O 1
ATOM 2420 N N . LYS A 1 315 ? 65.158 20.348 15.113 1.00 37.31 315 LYS A N 1
ATOM 2421 C CA . LYS A 1 315 ? 66.144 21.364 14.826 1.00 38.12 315 LYS A CA 1
ATOM 2422 C C . LYS A 1 315 ? 67.476 20.743 14.392 1.00 37.73 315 LYS A C 1
ATOM 2423 O O . LYS A 1 315 ? 68.177 21.311 13.599 1.00 36.92 315 LYS A O 1
ATOM 2429 N N . SER A 1 316 ? 67.821 19.579 14.935 1.00 38.29 316 SER A N 1
ATOM 2430 C CA . SER A 1 316 ? 69.099 18.943 14.608 1.00 38.84 316 SER A CA 1
ATOM 2431 C C . SER A 1 316 ? 69.037 18.108 13.323 1.00 39.31 316 SER A C 1
ATOM 2432 O O . SER A 1 316 ? 70.053 17.655 12.824 1.00 39.47 316 SER A O 1
ATOM 2435 N N . MET A 1 317 ? 67.837 17.901 12.788 1.00 39.22 317 MET A N 1
ATOM 2436 C CA . MET A 1 317 ? 67.685 17.117 11.562 1.00 38.82 317 MET A CA 1
ATOM 2437 C C . MET A 1 317 ? 68.293 17.822 10.345 1.00 38.07 317 MET A C 1
ATOM 2438 O O . MET A 1 317 ? 68.667 18.984 10.415 1.00 38.13 317 MET A O 1
ATOM 2443 N N . GLY A 1 318 ? 68.394 17.110 9.233 1.00 38.54 318 GLY A N 1
ATOM 2444 C CA . GLY A 1 318 ? 68.952 17.686 7.997 1.00 39.40 318 GLY A CA 1
ATOM 2445 C C . GLY A 1 318 ? 68.087 18.675 7.193 1.00 39.47 318 GLY A C 1
ATOM 2446 O O . GLY A 1 318 ? 67.185 19.359 7.705 1.00 38.61 318 GLY A O 1
ATOM 2447 N N . GLU A 1 319 ? 68.408 18.765 5.912 1.00 38.94 319 GLU A N 1
ATOM 2448 C CA . GLU A 1 319 ? 67.740 19.644 4.989 1.00 38.14 319 GLU A CA 1
ATOM 2449 C C . GLU A 1 319 ? 66.271 19.190 4.863 1.00 36.61 319 GLU A C 1
ATOM 2450 O O . GLU A 1 319 ? 65.976 18.012 4.577 1.00 35.64 319 GLU A O 1
ATOM 2456 N N . LYS A 1 320 ? 65.354 20.117 5.153 1.00 34.37 320 LYS A N 1
ATOM 2457 C CA . LYS A 1 320 ? 63.913 19.893 4.923 1.00 32.29 320 LYS A CA 1
ATOM 2458 C C . LYS A 1 320 ? 63.343 18.666 5.688 1.00 31.07 320 LYS A C 1
ATOM 2459 O O . LYS A 1 320 ? 62.914 17.634 5.104 1.00 30.18 320 LYS A O 1
ATOM 2465 N N . PRO A 1 321 ? 63.361 18.754 7.020 1.00 28.76 321 PRO A N 1
ATOM 2466 C CA . PRO A 1 321 ? 62.875 17.607 7.763 1.00 28.60 321 PRO A CA 1
ATOM 2467 C C . PRO A 1 321 ? 61.390 17.203 7.475 1.00 28.60 321 PRO A C 1
ATOM 2468 O O . PRO A 1 321 ? 60.484 18.053 7.386 1.00 29.49 321 PRO A O 1
ATOM 2472 N N . ILE A 1 322 ? 61.185 15.903 7.328 1.00 27.53 322 ILE A N 1
ATOM 2473 C CA . ILE A 1 322 ? 59.893 15.307 7.275 1.00 26.63 322 ILE A CA 1
ATOM 2474 C C . ILE A 1 322 ? 59.607 14.722 8.666 1.00 26.24 322 ILE A C 1
ATOM 2475 O O . ILE A 1 322 ? 60.330 13.844 9.098 1.00 26.36 322 ILE A O 1
ATOM 2480 N N . VAL A 1 323 ? 58.550 15.201 9.328 1.00 25.38 323 VAL A N 1
ATOM 2481 C CA . VAL A 1 323 ? 58.189 14.725 10.664 1.00 25.74 323 VAL A CA 1
ATOM 2482 C C . VAL A 1 323 ? 56.750 14.212 10.709 1.00 26.50 323 VAL A C 1
ATOM 2483 O O . VAL A 1 323 ? 55.847 14.986 10.487 1.00 26.15 323 VAL A O 1
ATOM 2487 N N . PHE A 1 324 ? 56.537 12.914 10.992 1.00 27.11 324 PHE A N 1
ATOM 2488 C CA . PHE A 1 324 ? 55.174 12.414 11.226 1.00 27.12 324 PHE A CA 1
ATOM 2489 C C . PHE A 1 324 ? 54.927 12.186 12.714 1.00 27.52 324 PHE A C 1
ATOM 2490 O O . PHE A 1 324 ? 55.586 11.385 13.337 1.00 27.15 324 PHE A O 1
ATOM 2498 N N . CYS A 1 325 ? 53.963 12.911 13.272 1.00 28.61 325 CYS A N 1
ATOM 2499 C CA . CYS A 1 325 ? 53.581 12.783 14.685 1.00 28.17 325 CYS A CA 1
ATOM 2500 C C . CYS A 1 325 ? 52.109 12.375 14.743 1.00 26.69 325 CYS A C 1
ATOM 2501 O O . CYS A 1 325 ? 51.225 13.233 14.794 1.00 25.53 325 CYS A O 1
ATOM 2504 N N . CYS A 1 326 ? 51.833 11.081 14.758 1.00 24.83 326 CYS A N 1
ATOM 2505 C CA . CYS A 1 326 ? 50.457 10.660 14.479 1.00 25.39 326 CYS A CA 1
ATOM 2506 C C . CYS A 1 326 ? 49.631 10.210 15.720 1.00 25.33 326 CYS A C 1
ATOM 2507 O O . CYS A 1 326 ? 48.533 9.701 15.601 1.00 25.59 326 CYS A O 1
ATOM 2510 N N . ALA A 1 327 ? 50.150 10.442 16.915 1.00 25.55 327 ALA A N 1
ATOM 2511 C CA . ALA A 1 327 ? 49.374 10.065 18.101 1.00 26.14 327 ALA A CA 1
ATOM 2512 C C . ALA A 1 327 ? 48.070 10.854 18.129 1.00 25.02 327 ALA A C 1
ATOM 2513 O O . ALA A 1 327 ? 48.001 12.017 17.745 1.00 24.38 327 ALA A O 1
ATOM 2515 N N . ASN A 1 328 ? 47.039 10.178 18.567 1.00 25.13 328 ASN A N 1
ATOM 2516 C CA . ASN A 1 328 ? 45.720 10.753 18.697 1.00 24.77 328 ASN A CA 1
ATOM 2517 C C . ASN A 1 328 ? 45.281 10.621 20.143 1.00 25.13 328 ASN A C 1
ATOM 2518 O O . ASN A 1 328 ? 45.629 9.622 20.781 1.00 25.34 328 ASN A O 1
ATOM 2523 N N . PRO A 1 329 ? 44.476 11.585 20.668 1.00 24.80 329 PRO A N 1
ATOM 2524 C CA . PRO A 1 329 ? 43.871 12.743 19.940 1.00 24.25 329 PRO A CA 1
ATOM 2525 C C . PRO A 1 329 ? 44.813 13.938 19.851 1.00 24.32 329 PRO A C 1
ATOM 2526 O O . PRO A 1 329 ? 44.581 14.843 19.056 1.00 25.03 329 PRO A O 1
ATOM 2530 N N . VAL A 1 330 ? 45.880 13.937 20.659 1.00 24.21 330 VAL A N 1
ATOM 2531 C CA . VAL A 1 330 ? 46.899 14.994 20.593 1.00 23.60 330 VAL A CA 1
ATOM 2532 C C . VAL A 1 330 ? 48.197 14.423 20.015 1.00 22.77 330 VAL A C 1
ATOM 2533 O O . VAL A 1 330 ? 48.726 13.473 20.560 1.00 22.75 330 VAL A O 1
ATOM 2537 N N . PRO A 1 331 ? 48.710 14.973 18.899 1.00 22.55 331 PRO A N 1
ATOM 2538 C CA . PRO A 1 331 ? 50.018 14.459 18.446 1.00 23.26 331 PRO A CA 1
ATOM 2539 C C . PRO A 1 331 ? 51.204 14.764 19.383 1.00 23.27 331 PRO A C 1
ATOM 2540 O O . PRO A 1 331 ? 51.150 15.656 20.233 1.00 22.89 331 PRO A O 1
ATOM 2544 N N . GLU A 1 332 ? 52.282 14.037 19.183 1.00 23.62 332 GLU A N 1
ATOM 2545 C CA . GLU A 1 332 ? 53.450 14.148 20.038 1.00 24.47 332 GLU A CA 1
ATOM 2546 C C . GLU A 1 332 ? 53.965 15.587 20.151 1.00 24.29 332 GLU A C 1
ATOM 2547 O O . GLU A 1 332 ? 54.537 15.961 21.164 1.00 25.54 332 GLU A O 1
ATOM 2553 N N . ILE A 1 333 ? 53.786 16.362 19.098 1.00 23.32 333 ILE A N 1
ATOM 2554 C CA . ILE A 1 333 ? 54.135 17.746 19.089 1.00 24.31 333 ILE A CA 1
ATOM 2555 C C . ILE A 1 333 ? 53.175 18.369 18.083 1.00 24.65 333 ILE A C 1
ATOM 2556 O O . ILE A 1 333 ? 52.799 17.718 17.123 1.00 24.71 333 ILE A O 1
ATOM 2561 N N . TYR A 1 334 ? 52.742 19.607 18.293 1.00 25.28 334 TYR A N 1
ATOM 2562 C CA . TYR A 1 334 ? 51.809 20.196 17.332 1.00 26.03 334 TYR A CA 1
ATOM 2563 C C . TYR A 1 334 ? 52.567 20.717 16.106 1.00 26.63 334 TYR A C 1
ATOM 2564 O O . TYR A 1 334 ? 53.728 21.090 16.209 1.00 27.39 334 TYR A O 1
ATOM 2573 N N . PRO A 1 335 ? 51.904 20.733 14.944 1.00 27.23 335 PRO A N 1
ATOM 2574 C CA . PRO A 1 335 ? 52.515 21.216 13.692 1.00 27.20 335 PRO A CA 1
ATOM 2575 C C . PRO A 1 335 ? 53.238 22.562 13.825 1.00 27.19 335 PRO A C 1
ATOM 2576 O O . PRO A 1 335 ? 54.367 22.676 13.345 1.00 28.42 335 PRO A O 1
ATOM 2580 N N . TYR A 1 336 ? 52.628 23.583 14.435 1.00 27.46 336 TYR A N 1
ATOM 2581 C CA . TYR A 1 336 ? 53.289 24.911 14.500 1.00 28.28 336 TYR A CA 1
ATOM 2582 C C . TYR A 1 336 ? 54.586 24.841 15.335 1.00 29.02 336 TYR A C 1
ATOM 2583 O O . TYR A 1 336 ? 55.530 25.627 15.097 1.00 29.49 336 TYR A O 1
ATOM 2592 N N . GLU A 1 337 ? 54.624 23.928 16.313 1.00 29.12 337 GLU A N 1
ATOM 2593 C CA . GLU A 1 337 ? 55.856 23.753 17.153 1.00 30.16 337 GLU A CA 1
ATOM 2594 C C . GLU A 1 337 ? 56.922 23.104 16.307 1.00 31.41 337 GLU A C 1
ATOM 2595 O O . GLU A 1 337 ? 58.055 23.548 16.343 1.00 31.22 337 GLU A O 1
ATOM 2601 N N . ALA A 1 338 ? 56.544 22.048 15.553 1.00 32.02 338 ALA A N 1
ATOM 2602 C CA . ALA A 1 338 ? 57.460 21.383 14.601 1.00 33.11 338 ALA A CA 1
ATOM 2603 C C . ALA A 1 338 ? 57.939 22.302 13.456 1.00 33.66 338 ALA A C 1
ATOM 2604 O O . ALA A 1 338 ? 59.094 22.231 13.053 1.00 34.99 338 ALA A O 1
ATOM 2606 N N . LYS A 1 339 ? 57.066 23.176 12.964 1.00 34.92 339 LYS A N 1
ATOM 2607 C CA . LYS A 1 339 ? 57.453 24.172 11.938 1.00 35.42 339 LYS A CA 1
ATOM 2608 C C . LYS A 1 339 ? 58.460 25.206 12.487 1.00 36.09 339 LYS A C 1
ATOM 2609 O O . LYS A 1 339 ? 59.478 25.504 11.852 1.00 35.75 339 LYS A O 1
ATOM 2615 N N . GLU A 1 340 ? 58.167 25.736 13.679 1.00 36.93 340 GLU A N 1
ATOM 2616 C CA . GLU A 1 340 ? 59.008 26.714 14.335 1.00 36.62 340 GLU A CA 1
ATOM 2617 C C . GLU A 1 340 ? 60.379 26.128 14.517 1.00 35.82 340 GLU A C 1
ATOM 2618 O O . GLU A 1 340 ? 61.339 26.837 14.448 1.00 36.93 340 GLU A O 1
ATOM 2624 N N . ALA A 1 341 ? 60.453 24.829 14.785 1.00 34.58 341 ALA A N 1
ATOM 2625 C CA . ALA A 1 341 ? 61.729 24.143 14.947 1.00 32.96 341 ALA A CA 1
ATOM 2626 C C . ALA A 1 341 ? 62.434 23.709 13.635 1.00 32.88 341 ALA A C 1
ATOM 2627 O O . ALA A 1 341 ? 63.461 23.044 13.693 1.00 32.31 341 ALA A O 1
ATOM 2629 N N . GLY A 1 342 ? 61.851 24.023 12.475 1.00 32.83 342 GLY A N 1
ATOM 2630 C CA . GLY A 1 342 ? 62.507 23.817 11.184 1.00 33.14 342 GLY A CA 1
ATOM 2631 C C . GLY A 1 342 ? 61.940 22.732 10.285 1.00 33.11 342 GLY A C 1
ATOM 2632 O O . GLY A 1 342 ? 62.493 22.466 9.225 1.00 33.95 342 GLY A O 1
ATOM 2633 N N . ALA A 1 343 ? 60.834 22.107 10.684 1.00 32.74 343 ALA A N 1
ATOM 2634 C CA . ALA A 1 343 ? 60.283 20.986 9.918 1.00 31.79 343 ALA A CA 1
ATOM 2635 C C . ALA A 1 343 ? 59.703 21.532 8.623 1.00 31.26 343 ALA A C 1
ATOM 2636 O O . ALA A 1 343 ? 59.085 22.601 8.607 1.00 30.76 343 ALA A O 1
ATOM 2638 N N . TYR A 1 344 ? 59.931 20.809 7.538 1.00 30.20 344 TYR A N 1
ATOM 2639 C CA . TYR A 1 344 ? 59.448 21.276 6.248 1.00 28.71 344 TYR A CA 1
ATOM 2640 C C . TYR A 1 344 ? 58.044 20.731 5.936 1.00 28.07 344 TYR A C 1
ATOM 2641 O O . TYR A 1 344 ? 57.158 21.456 5.412 1.00 28.94 344 TYR A O 1
ATOM 2650 N N . ILE A 1 345 ? 57.879 19.451 6.249 1.00 26.86 345 ILE A N 1
ATOM 2651 C CA . ILE A 1 345 ? 56.637 18.691 6.107 1.00 25.70 345 ILE A CA 1
ATOM 2652 C C . ILE A 1 345 ? 56.324 18.044 7.453 1.00 24.89 345 ILE A C 1
ATOM 2653 O O . ILE A 1 345 ? 57.202 17.408 8.069 1.00 24.99 345 ILE A O 1
ATOM 2658 N N . VAL A 1 346 ? 55.086 18.237 7.905 1.00 24.06 346 VAL A N 1
ATOM 2659 C CA . VAL A 1 346 ? 54.580 17.666 9.170 1.00 23.20 346 VAL A CA 1
ATOM 2660 C C . VAL A 1 346 ? 53.207 17.045 8.929 1.00 23.05 346 VAL A C 1
ATOM 2661 O O . VAL A 1 346 ? 52.301 17.693 8.351 1.00 21.05 346 VAL A O 1
ATOM 2665 N N . ALA A 1 347 ? 53.061 15.798 9.369 1.00 22.83 347 ALA A N 1
ATOM 2666 C CA . ALA A 1 347 ? 51.788 15.101 9.340 1.00 23.17 347 ALA A CA 1
ATOM 2667 C C . ALA A 1 347 ? 51.360 14.755 10.750 1.00 23.77 347 ALA A C 1
ATOM 2668 O O . ALA A 1 347 ? 52.206 14.461 11.614 1.00 24.65 347 ALA A O 1
ATOM 2670 N N . THR A 1 348 ? 50.047 14.728 10.961 1.00 23.42 348 THR A N 1
ATOM 2671 C CA . THR A 1 348 ? 49.453 14.148 12.169 1.00 23.10 348 THR A CA 1
ATOM 2672 C C . THR A 1 348 ? 48.349 13.169 11.782 1.00 22.96 348 THR A C 1
ATOM 2673 O O . THR A 1 348 ? 48.046 12.968 10.602 1.00 23.71 348 THR A O 1
ATOM 2677 N N . GLY A 1 349 ? 47.745 12.569 12.788 1.00 23.36 349 GLY A N 1
ATOM 2678 C CA . GLY A 1 349 ? 46.596 11.688 12.615 1.00 23.49 349 GLY A CA 1
ATOM 2679 C C . GLY A 1 349 ? 45.270 12.414 12.493 1.00 22.75 349 GLY A C 1
ATOM 2680 O O . GLY A 1 349 ? 44.260 11.790 12.235 1.00 24.97 349 GLY A O 1
ATOM 2681 N N . ARG A 1 350 ? 45.267 13.727 12.617 1.00 22.72 350 ARG A N 1
ATOM 2682 C CA . ARG A 1 350 ? 44.031 14.519 12.705 1.00 23.20 350 ARG A CA 1
ATOM 2683 C C . ARG A 1 350 ? 43.625 15.204 11.403 1.00 23.65 350 ARG A C 1
ATOM 2684 O O . ARG A 1 350 ? 44.482 15.686 10.664 1.00 24.28 350 ARG A O 1
ATOM 2692 N N . GLY A 1 351 ? 42.319 15.318 11.150 1.00 23.39 351 GLY A N 1
ATOM 2693 C CA . GLY A 1 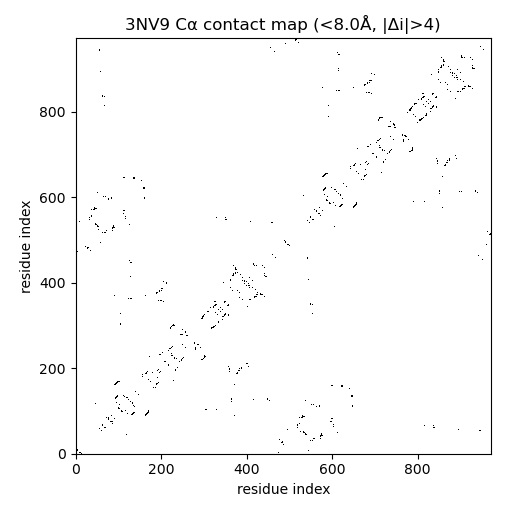351 ? 41.836 16.092 9.998 1.00 22.05 351 GLY A CA 1
ATOM 2694 C C . GLY A 1 351 ? 41.684 17.581 10.217 1.00 22.32 351 GLY A C 1
ATOM 2695 O O . GLY A 1 351 ? 41.205 18.292 9.337 1.00 20.84 351 GLY A O 1
ATOM 2696 N N . ASP A 1 352 ? 42.064 18.079 11.407 1.00 22.68 352 ASP A N 1
ATOM 2697 C CA . ASP A 1 352 ? 41.992 19.507 11.642 1.00 22.11 352 ASP A CA 1
ATOM 2698 C C . ASP A 1 352 ? 43.331 20.213 11.481 1.00 22.78 352 ASP A C 1
ATOM 2699 O O . ASP A 1 352 ? 43.425 21.455 11.708 1.00 22.91 352 ASP A O 1
ATOM 2704 N N . PHE A 1 353 ? 44.339 19.437 11.082 1.00 21.89 353 PHE A N 1
ATOM 2705 C CA . PHE A 1 353 ? 45.661 19.951 10.689 1.00 22.68 353 PHE A CA 1
ATOM 2706 C C . PHE A 1 353 ? 45.937 19.446 9.311 1.00 23.12 353 PHE A C 1
ATOM 2707 O O . PHE A 1 353 ? 45.390 18.433 8.930 1.00 23.48 353 PHE A O 1
ATOM 2715 N N . PRO A 1 354 ? 46.794 20.140 8.553 1.00 24.25 354 PRO A N 1
ATOM 2716 C CA . PRO A 1 354 ? 47.217 19.574 7.263 1.00 25.03 354 PRO A CA 1
ATOM 2717 C C . PRO A 1 354 ? 47.861 18.182 7.358 1.00 25.17 354 PRO A C 1
ATOM 2718 O O . PRO A 1 354 ? 48.379 17.796 8.415 1.00 25.04 354 PRO A O 1
ATOM 2722 N N . ASN A 1 355 ? 47.804 17.460 6.238 1.00 25.53 355 ASN A N 1
ATOM 2723 C CA . ASN A 1 355 ? 48.538 16.223 5.992 1.00 25.31 355 ASN A CA 1
ATOM 2724 C C . ASN A 1 355 ? 48.078 15.142 6.951 1.00 25.40 355 ASN A C 1
ATOM 2725 O O . ASN A 1 355 ? 48.825 14.687 7.807 1.00 24.90 355 ASN A O 1
ATOM 2730 N N . GLN A 1 356 ? 46.811 14.751 6.833 1.00 25.65 356 GLN A N 1
ATOM 2731 C CA . GLN A 1 356 ? 46.266 13.737 7.745 1.00 24.61 356 GLN A CA 1
ATOM 2732 C C . GLN A 1 356 ? 46.720 12.390 7.280 1.00 24.74 356 GLN A C 1
ATOM 2733 O O . GLN A 1 356 ? 46.205 11.845 6.281 1.00 25.81 356 GLN A O 1
ATOM 2739 N N . VAL A 1 357 ? 47.668 11.852 8.027 1.00 23.74 357 VAL A N 1
ATOM 2740 C CA . VAL A 1 357 ? 48.221 10.569 7.741 1.00 22.69 357 VAL A CA 1
ATOM 2741 C C . VAL A 1 357 ? 47.555 9.646 8.738 1.00 23.33 357 VAL A C 1
ATOM 2742 O O . VAL A 1 357 ? 47.991 9.564 9.924 1.00 25.05 357 VAL A O 1
ATOM 2746 N N . ASN A 1 358 ? 46.473 8.997 8.283 1.00 21.03 358 ASN A N 1
ATOM 2747 C CA . ASN A 1 358 ? 45.578 8.198 9.132 1.00 21.13 358 ASN A CA 1
ATOM 2748 C C . ASN A 1 358 ? 45.042 7.046 8.257 1.00 20.55 358 ASN A C 1
ATOM 2749 O O . ASN A 1 358 ? 44.735 7.282 7.051 1.00 20.43 358 ASN A O 1
ATOM 2754 N N . ASN A 1 359 ? 44.916 5.843 8.827 1.00 19.79 359 ASN A N 1
ATOM 2755 C CA . ASN A 1 359 ? 44.401 4.713 8.068 1.00 20.34 359 ASN A CA 1
ATOM 2756 C C . ASN A 1 359 ? 43.017 4.879 7.347 1.00 19.78 359 ASN A C 1
ATOM 2757 O O . ASN A 1 359 ? 42.728 4.117 6.445 1.00 19.48 359 ASN A O 1
ATOM 2762 N N . SER A 1 360 ? 42.187 5.839 7.785 1.00 19.22 360 SER A N 1
ATOM 2763 C CA . SER A 1 360 ? 40.893 6.094 7.203 1.00 20.68 360 SER A CA 1
ATOM 2764 C C . SER A 1 360 ? 41.015 6.407 5.719 1.00 20.96 360 SER A C 1
ATOM 2765 O O . SER A 1 360 ? 40.071 6.313 4.962 1.00 22.11 360 SER A O 1
ATOM 2768 N N . VAL A 1 361 ? 42.210 6.755 5.315 1.00 21.31 361 VAL A N 1
ATOM 2769 C CA . VAL A 1 361 ? 42.507 7.055 3.941 1.00 21.95 361 VAL A CA 1
ATOM 2770 C C . VAL A 1 361 ? 43.156 5.850 3.161 1.00 22.48 361 VAL A C 1
ATOM 2771 O O . VAL A 1 361 ? 43.552 5.971 1.985 1.00 24.02 361 VAL A O 1
ATOM 2775 N N . GLY A 1 362 ? 43.213 4.679 3.805 1.00 21.66 362 GLY A N 1
ATOM 2776 C CA . GLY A 1 362 ? 43.736 3.445 3.196 1.00 20.41 362 GLY A CA 1
ATOM 2777 C C . GLY A 1 362 ? 42.823 2.253 3.449 1.00 20.39 362 GLY A C 1
ATOM 2778 O O . GLY A 1 362 ? 42.524 1.492 2.537 1.00 20.95 362 GLY A O 1
ATOM 2779 N N . PHE A 1 363 ? 42.281 2.113 4.653 1.00 20.18 363 PHE A N 1
ATOM 2780 C CA . PHE A 1 363 ? 41.385 0.934 4.873 1.00 20.02 363 PHE A CA 1
ATOM 2781 C C . PHE A 1 363 ? 40.11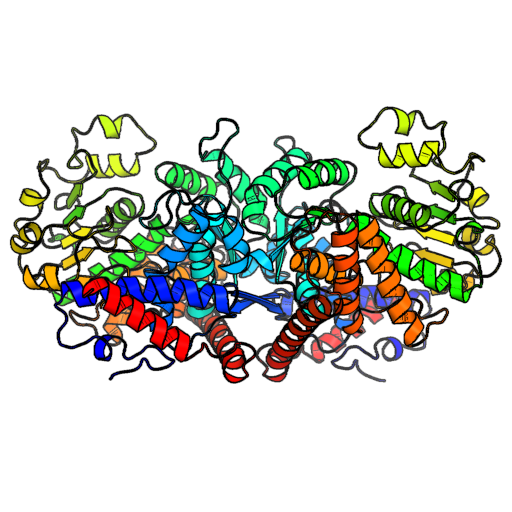4 0.765 3.960 1.00 19.21 363 PHE A C 1
ATOM 2782 O O . PHE A 1 363 ? 39.771 -0.375 3.571 1.00 18.85 363 PHE A O 1
ATOM 2790 N N . PRO A 1 364 ? 39.435 1.879 3.588 1.00 17.13 364 PRO A N 1
ATOM 2791 C CA . PRO A 1 364 ? 38.217 1.673 2.774 1.00 16.38 364 PRO A CA 1
ATOM 2792 C C . PRO A 1 364 ? 38.558 1.018 1.442 1.00 16.06 364 PRO A C 1
ATOM 2793 O O . PRO A 1 364 ? 37.827 0.113 0.968 1.00 15.31 364 PRO A O 1
ATOM 2797 N N . GLY A 1 365 ? 39.684 1.437 0.894 1.00 17.13 365 GLY A N 1
ATOM 2798 C CA . GLY A 1 365 ? 40.175 0.959 -0.406 1.00 19.23 365 GLY A CA 1
ATOM 2799 C C . GLY A 1 365 ? 40.779 -0.427 -0.287 1.00 19.44 365 GLY A C 1
ATOM 2800 O O . GLY A 1 365 ? 40.475 -1.292 -1.084 1.00 20.14 365 GLY A O 1
ATOM 2801 N N . ILE A 1 366 ? 41.613 -0.655 0.724 1.00 19.97 366 ILE A N 1
ATOM 2802 C CA . ILE A 1 366 ? 42.145 -2.024 0.957 1.00 21.02 366 ILE A CA 1
ATOM 2803 C C . ILE A 1 366 ? 41.043 -3.098 1.122 1.00 21.36 366 ILE A C 1
ATOM 2804 O O . ILE A 1 366 ? 41.016 -4.089 0.398 1.00 20.99 366 ILE A O 1
ATOM 2809 N N . LEU A 1 367 ? 40.135 -2.897 2.064 1.00 20.75 367 LEU A N 1
ATOM 2810 C CA . LEU A 1 367 ? 39.102 -3.873 2.289 1.00 21.60 367 LEU A CA 1
ATOM 2811 C C . LEU A 1 367 ? 38.216 -4.010 1.034 1.00 22.26 367 LEU A C 1
ATOM 2812 O O . LEU A 1 367 ? 37.798 -5.110 0.681 1.00 22.62 367 LEU A O 1
ATOM 2817 N N . LYS A 1 368 ? 37.858 -2.904 0.400 1.00 22.11 368 LYS A N 1
ATOM 2818 C CA . LYS A 1 368 ? 36.918 -3.014 -0.678 1.00 23.76 368 LYS A CA 1
ATOM 2819 C C . LYS A 1 368 ? 37.554 -3.903 -1.771 1.00 24.75 368 LYS A C 1
ATOM 2820 O O . LYS A 1 368 ? 36.898 -4.780 -2.341 1.00 23.91 368 LYS A O 1
ATOM 2826 N N . GLY A 1 369 ? 38.839 -3.660 -2.044 1.00 25.55 369 GLY A N 1
ATOM 2827 C CA . GLY A 1 369 ? 39.560 -4.411 -3.069 1.00 26.84 369 GLY A CA 1
ATOM 2828 C C . GLY A 1 369 ? 39.558 -5.873 -2.687 1.00 27.97 369 GLY A C 1
ATOM 2829 O O . GLY A 1 369 ? 39.263 -6.768 -3.529 1.00 28.34 369 GLY A O 1
ATOM 2830 N N . ALA A 1 370 ? 39.903 -6.119 -1.422 1.00 26.01 370 ALA A N 1
ATOM 2831 C CA . ALA A 1 370 ? 40.009 -7.488 -0.944 1.00 25.45 370 ALA A CA 1
ATOM 2832 C C . ALA A 1 370 ? 38.704 -8.244 -0.988 1.00 23.98 370 ALA A C 1
ATOM 2833 O O . ALA A 1 370 ? 38.715 -9.450 -1.228 1.00 23.78 370 ALA A O 1
ATOM 2835 N N . LEU A 1 371 ? 37.604 -7.549 -0.712 1.00 22.91 371 LEU A N 1
ATOM 2836 C CA . LEU A 1 371 ? 36.281 -8.133 -0.718 1.00 23.22 371 LEU A CA 1
ATOM 2837 C C . LEU A 1 371 ? 35.845 -8.530 -2.151 1.00 24.60 371 LEU A C 1
ATOM 2838 O O . LEU A 1 371 ? 35.223 -9.611 -2.366 1.00 24.45 371 LEU A O 1
ATOM 2843 N N . ILE A 1 372 ? 36.181 -7.682 -3.129 1.00 24.45 372 ILE A N 1
ATOM 2844 C CA . ILE A 1 372 ? 35.683 -7.881 -4.497 1.00 25.11 372 ILE A CA 1
ATOM 2845 C C . ILE A 1 372 ? 36.227 -9.175 -5.139 1.00 25.57 372 ILE A C 1
ATOM 2846 O O . ILE A 1 372 ? 35.489 -9.961 -5.693 1.00 26.41 372 ILE A O 1
ATOM 2851 N N . VAL A 1 373 ? 37.520 -9.399 -5.003 1.00 27.44 373 VAL A N 1
ATOM 2852 C CA . VAL A 1 373 ? 38.196 -10.567 -5.567 1.00 27.98 373 VAL A CA 1
ATOM 2853 C C . VAL A 1 373 ? 38.410 -11.656 -4.487 1.00 28.62 373 VAL A C 1
ATOM 2854 O O . VAL A 1 373 ? 39.181 -12.605 -4.699 1.00 28.78 373 VAL A O 1
ATOM 2858 N N . ARG A 1 374 ? 37.768 -11.496 -3.327 1.00 27.84 374 ARG A N 1
ATOM 2859 C CA . ARG A 1 374 ? 37.839 -12.526 -2.294 1.00 27.46 374 ARG A CA 1
ATOM 2860 C C . ARG A 1 374 ? 39.301 -12.915 -1.934 1.00 26.98 374 ARG A C 1
ATOM 2861 O O . ARG A 1 374 ? 39.646 -14.074 -1.913 1.00 24.58 374 ARG A O 1
ATOM 2869 N N . ALA A 1 375 ? 40.135 -11.931 -1.629 1.00 26.86 375 ALA A N 1
ATOM 2870 C CA . ALA A 1 375 ? 41.456 -12.247 -1.152 1.00 29.47 375 ALA A CA 1
ATOM 2871 C C . ALA A 1 375 ? 41.363 -12.977 0.165 1.00 30.63 375 ALA A C 1
ATOM 2872 O O . ALA A 1 375 ? 40.526 -12.658 1.051 1.00 30.94 375 ALA A O 1
ATOM 2874 N N . ARG A 1 376 ? 42.248 -13.949 0.284 1.00 31.53 376 ARG A N 1
ATOM 2875 C CA . ARG A 1 376 ? 42.341 -14.814 1.460 1.00 32.23 376 ARG A CA 1
ATOM 2876 C C . ARG A 1 376 ? 43.010 -14.086 2.600 1.00 31.69 376 ARG A C 1
ATOM 2877 O O . ARG A 1 376 ? 42.643 -14.291 3.748 1.00 33.83 376 ARG A O 1
ATOM 2885 N N . LYS A 1 377 ? 43.959 -13.221 2.290 1.00 31.79 377 LYS A N 1
ATOM 2886 C CA . LYS A 1 377 ? 44.783 -12.537 3.296 1.00 32.26 377 LYS A CA 1
ATOM 2887 C C . LYS A 1 377 ? 45.005 -11.121 2.787 1.00 30.85 377 LYS A C 1
ATOM 2888 O O . LYS A 1 377 ? 44.956 -10.931 1.571 1.00 30.24 377 LYS A O 1
ATOM 2894 N N . ILE A 1 378 ? 45.295 -10.151 3.675 1.00 28.72 378 ILE A N 1
ATOM 2895 C CA . ILE A 1 378 ? 45.786 -8.868 3.212 1.00 27.24 378 ILE A CA 1
ATOM 2896 C C . ILE A 1 378 ? 47.273 -8.979 3.252 1.00 28.64 378 ILE A C 1
ATOM 2897 O O . ILE A 1 378 ? 47.861 -9.036 4.335 1.00 28.58 378 ILE A O 1
ATOM 2902 N N . THR A 1 379 ? 47.920 -8.980 2.076 1.00 28.85 379 THR A N 1
ATOM 2903 C CA . THR A 1 379 ? 49.395 -9.141 2.063 1.00 28.53 379 THR A CA 1
ATOM 2904 C C . THR A 1 379 ? 50.019 -7.784 2.199 1.00 28.03 379 THR A C 1
ATOM 2905 O O . THR A 1 379 ? 49.332 -6.787 2.012 1.00 27.84 379 THR A O 1
ATOM 2909 N N . ASP A 1 380 ? 51.316 -7.750 2.500 1.00 27.59 380 ASP A N 1
ATOM 2910 C CA . ASP A 1 380 ? 52.075 -6.506 2.561 1.00 27.87 380 ASP A CA 1
ATOM 2911 C C . ASP A 1 380 ? 52.097 -5.853 1.161 1.00 27.74 380 ASP A C 1
ATOM 2912 O O . ASP A 1 380 ? 51.991 -4.651 1.025 1.00 29.09 380 ASP A O 1
ATOM 2917 N N . ASN A 1 381 ? 52.203 -6.655 0.126 1.00 27.80 381 ASN A N 1
ATOM 2918 C CA . ASN A 1 381 ? 52.186 -6.116 -1.225 1.00 27.54 381 ASN A CA 1
ATOM 2919 C C . ASN A 1 381 ? 50.906 -5.327 -1.512 1.00 26.44 381 ASN A C 1
ATOM 2920 O O . ASN A 1 381 ? 50.943 -4.250 -2.094 1.00 25.60 381 ASN A O 1
ATOM 2925 N N . MET A 1 382 ? 49.792 -5.886 -1.058 1.00 25.95 382 MET A N 1
ATOM 2926 C CA . MET A 1 382 ? 48.494 -5.303 -1.270 1.00 26.07 382 MET A CA 1
ATOM 2927 C C . MET A 1 382 ? 48.434 -3.968 -0.532 1.00 27.15 382 MET A C 1
ATOM 2928 O O . MET A 1 382 ? 48.007 -2.966 -1.115 1.00 27.87 382 MET A O 1
ATOM 2933 N N . ALA A 1 383 ? 48.902 -3.949 0.730 1.00 25.85 383 ALA A N 1
ATOM 2934 C CA . ALA A 1 383 ? 49.005 -2.696 1.477 1.00 25.09 383 ALA A CA 1
ATOM 2935 C C . ALA A 1 383 ? 49.814 -1.654 0.742 1.00 24.32 383 ALA A C 1
ATOM 2936 O O . ALA A 1 383 ? 49.493 -0.479 0.795 1.00 21.58 383 ALA A O 1
ATOM 2938 N N . ILE A 1 384 ? 50.893 -2.095 0.103 1.00 25.25 384 ILE A N 1
ATOM 2939 C CA . ILE A 1 384 ? 51.812 -1.175 -0.605 1.00 26.14 384 ILE A CA 1
ATOM 2940 C C . ILE A 1 384 ? 51.162 -0.658 -1.905 1.00 25.32 384 ILE A C 1
ATOM 2941 O O . ILE A 1 384 ? 51.286 0.484 -2.257 1.00 26.05 384 ILE A O 1
ATOM 2946 N N . ALA A 1 385 ? 50.421 -1.503 -2.586 1.00 24.96 385 ALA A N 1
ATOM 2947 C CA . ALA A 1 385 ? 49.726 -1.054 -3.786 1.00 25.12 385 ALA A CA 1
ATOM 2948 C C . ALA A 1 385 ? 48.763 0.117 -3.404 1.00 24.69 385 ALA A C 1
ATOM 2949 O O . ALA A 1 385 ? 48.684 1.118 -4.106 1.00 24.65 385 ALA A O 1
ATOM 2951 N N . ALA A 1 386 ? 48.049 -0.019 -2.276 1.00 23.27 386 ALA A N 1
ATOM 2952 C CA . ALA A 1 386 ? 47.155 1.042 -1.835 1.00 22.76 386 ALA A CA 1
ATOM 2953 C C . ALA A 1 386 ? 47.932 2.298 -1.576 1.00 23.27 386 ALA A C 1
ATOM 2954 O O . ALA A 1 386 ? 47.428 3.398 -1.900 1.00 24.12 386 ALA A O 1
ATOM 2956 N N . SER A 1 387 ? 49.154 2.170 -1.026 1.00 23.18 387 SER A N 1
ATOM 2957 C CA . SER A 1 387 ? 50.002 3.340 -0.781 1.00 23.15 387 SER A CA 1
ATOM 2958 C C . SER A 1 387 ? 50.347 4.056 -2.063 1.00 23.73 387 SER A C 1
ATOM 2959 O O . SER A 1 387 ? 50.325 5.278 -2.108 1.00 23.70 387 SER A O 1
ATOM 2962 N N . ARG A 1 388 ? 50.700 3.314 -3.104 1.00 24.74 388 ARG A N 1
ATOM 2963 C CA . ARG A 1 388 ? 51.119 3.990 -4.353 1.00 24.94 388 ARG A CA 1
ATOM 2964 C C . ARG A 1 388 ? 49.911 4.646 -4.955 1.00 25.15 388 ARG A C 1
ATOM 2965 O O . ARG A 1 388 ? 50.005 5.773 -5.384 1.00 26.18 388 ARG A O 1
ATOM 2973 N N . ALA A 1 389 ? 48.771 3.949 -4.940 1.00 25.24 389 ALA A N 1
ATOM 2974 C CA . ALA A 1 389 ? 47.507 4.480 -5.444 1.00 25.05 389 ALA A CA 1
ATOM 2975 C C . ALA A 1 389 ? 47.140 5.772 -4.728 1.00 25.72 389 ALA A C 1
ATOM 2976 O O . ALA A 1 389 ? 46.687 6.742 -5.370 1.00 26.58 389 ALA A O 1
ATOM 2978 N N . LEU A 1 390 ? 47.321 5.791 -3.392 1.00 25.02 390 LEU A N 1
ATOM 2979 C CA . LEU A 1 390 ? 46.952 6.966 -2.571 1.00 23.42 390 LEU A CA 1
ATOM 2980 C C . LEU A 1 390 ? 47.883 8.132 -2.870 1.00 23.69 390 LEU A C 1
ATOM 2981 O O . LEU A 1 390 ? 47.456 9.285 -3.026 1.00 23.81 390 LEU A O 1
ATOM 2986 N N . ALA A 1 391 ? 49.168 7.831 -2.897 1.00 23.95 391 ALA A N 1
ATOM 2987 C CA . ALA A 1 391 ? 50.176 8.831 -3.160 1.00 24.55 391 ALA A CA 1
ATOM 2988 C C . ALA A 1 391 ? 50.039 9.368 -4.592 1.00 24.85 391 ALA A C 1
ATOM 2989 O O . ALA A 1 391 ? 50.091 10.556 -4.787 1.00 25.06 391 ALA A O 1
ATOM 2991 N N . GLU A 1 392 ? 49.860 8.493 -5.585 1.00 25.83 392 GLU A N 1
ATOM 2992 C CA . GLU A 1 392 ? 49.720 8.950 -6.996 1.00 27.55 392 GLU A CA 1
ATOM 2993 C C . GLU A 1 392 ? 48.418 9.750 -7.214 1.00 26.40 392 GLU A C 1
ATOM 2994 O O . GLU A 1 392 ? 48.429 10.750 -7.888 1.00 24.88 392 GLU A O 1
ATOM 3000 N N . PHE A 1 393 ? 47.314 9.324 -6.588 1.00 26.13 393 PHE A N 1
ATOM 3001 C CA . PHE A 1 393 ? 46.064 10.078 -6.676 1.00 25.93 393 PHE A CA 1
ATOM 3002 C C . PHE A 1 393 ? 46.312 11.494 -6.201 1.00 26.86 393 PHE A C 1
ATOM 3003 O O . PHE A 1 393 ? 45.882 12.479 -6.856 1.00 27.03 393 PHE A O 1
ATOM 3011 N N . ALA A 1 394 ? 47.014 11.607 -5.080 1.00 26.04 394 ALA A N 1
ATOM 3012 C CA . ALA A 1 394 ? 47.312 12.938 -4.551 1.00 27.13 394 ALA A CA 1
ATOM 3013 C C . ALA A 1 394 ? 48.209 13.759 -5.486 1.00 27.86 394 ALA A C 1
ATOM 3014 O O . ALA A 1 394 ? 47.928 14.939 -5.740 1.00 27.79 394 ALA A O 1
ATOM 3016 N N . GLU A 1 395 ? 49.298 13.149 -5.975 1.00 28.77 395 GLU A N 1
ATOM 3017 C CA . GLU A 1 395 ? 50.218 13.846 -6.865 1.00 29.18 395 GLU A CA 1
ATOM 3018 C C . GLU A 1 395 ? 49.574 14.343 -8.170 1.00 29.54 395 GLU A C 1
ATOM 3019 O O . GLU A 1 395 ? 49.951 15.389 -8.638 1.00 30.84 395 GLU A O 1
ATOM 3025 N N . LYS A 1 396 ? 48.630 13.594 -8.749 1.00 29.28 396 LYS A N 1
ATOM 3026 C CA . LYS A 1 396 ? 47.886 14.002 -9.952 1.00 30.07 396 LYS A CA 1
ATOM 3027 C C . LYS A 1 396 ? 47.082 15.328 -9.808 1.00 29.64 396 LYS A C 1
ATOM 3028 O O . LYS A 1 396 ? 46.968 16.097 -10.757 1.00 29.22 396 LYS A O 1
ATOM 3034 N N . ARG A 1 397 ? 46.445 15.562 -8.665 1.00 28.38 397 ARG A N 1
ATOM 3035 C CA . ARG A 1 397 ? 45.765 16.849 -8.490 1.00 27.28 397 ARG A CA 1
ATOM 3036 C C . ARG A 1 397 ? 46.654 17.880 -7.801 1.00 26.99 397 ARG A C 1
ATOM 3037 O O . ARG A 1 397 ? 46.160 18.919 -7.399 1.00 26.93 397 ARG A O 1
ATOM 3045 N N . GLY A 1 398 ? 47.953 17.588 -7.655 1.00 27.35 398 GLY A N 1
ATOM 3046 C CA . GLY A 1 398 ? 48.855 18.534 -7.000 1.00 27.39 398 GLY A CA 1
ATOM 3047 C C . GLY A 1 398 ? 49.132 18.281 -5.510 1.00 27.69 398 GLY A C 1
ATOM 3048 O O . GLY A 1 398 ? 48.200 18.233 -4.674 1.00 27.10 398 GLY A O 1
ATOM 3049 N N . ILE A 1 399 ? 50.419 18.147 -5.194 1.00 26.49 399 ILE A N 1
ATOM 3050 C CA . ILE A 1 399 ? 50.916 18.044 -3.816 1.00 27.56 399 ILE A CA 1
ATOM 3051 C C . ILE A 1 399 ? 51.880 19.197 -3.476 1.00 28.86 399 ILE A C 1
ATOM 3052 O O . ILE A 1 399 ? 52.431 19.852 -4.372 1.00 28.42 399 ILE A O 1
ATOM 3057 N N . ASN A 1 400 ? 52.036 19.453 -2.177 1.00 29.11 400 ASN A N 1
ATOM 3058 C CA . ASN A 1 400 ? 52.849 20.533 -1.676 1.00 29.61 400 ASN A CA 1
ATOM 3059 C C . ASN A 1 400 ? 53.095 20.285 -0.186 1.00 29.87 400 ASN A C 1
ATOM 3060 O O . ASN A 1 400 ? 52.440 19.419 0.385 1.00 31.01 400 ASN A O 1
ATOM 3065 N N . PRO A 1 401 ? 54.062 20.992 0.442 1.00 29.86 401 PRO A N 1
ATOM 3066 C CA . PRO A 1 401 ? 54.410 20.693 1.818 1.00 29.84 401 PRO A CA 1
ATOM 3067 C C . PRO A 1 401 ? 53.195 20.622 2.749 1.00 29.91 401 PRO A C 1
ATOM 3068 O O . PRO A 1 401 ? 53.213 19.845 3.694 1.00 31.10 401 PRO A O 1
ATOM 3072 N N . ASP A 1 402 ? 52.163 21.412 2.485 1.00 29.25 402 ASP A N 1
ATOM 3073 C CA . ASP A 1 402 ? 50.954 21.362 3.269 1.00 30.37 402 ASP A CA 1
ATOM 3074 C C . ASP A 1 402 ? 49.839 20.495 2.716 1.00 29.41 402 ASP A C 1
ATOM 3075 O O . ASP A 1 402 ? 48.705 20.570 3.187 1.00 28.97 402 ASP A O 1
ATOM 3080 N N . ASN A 1 403 ? 50.144 19.685 1.713 1.00 28.54 403 ASN A N 1
ATOM 3081 C CA . ASN A 1 403 ? 49.146 18.752 1.248 1.00 28.14 403 ASN A CA 1
ATOM 3082 C C . ASN A 1 403 ? 49.828 17.627 0.504 1.00 27.75 403 ASN A C 1
ATOM 3083 O O . ASN A 1 403 ? 49.972 17.708 -0.719 1.00 27.31 403 ASN A O 1
ATOM 3088 N N . ILE A 1 404 ? 50.236 16.585 1.247 1.00 25.72 404 ILE A N 1
ATOM 3089 C CA . ILE A 1 404 ? 51.093 15.506 0.710 1.00 25.04 404 ILE A CA 1
ATOM 3090 C C . ILE A 1 404 ? 50.360 14.191 0.386 1.00 25.48 404 ILE A C 1
ATOM 3091 O O . ILE A 1 404 ? 50.977 13.251 -0.128 1.00 24.79 404 ILE A O 1
ATOM 3096 N N . ILE A 1 405 ? 49.061 14.125 0.674 1.00 24.40 405 ILE A N 1
ATOM 3097 C CA . ILE A 1 405 ? 48.373 12.811 0.750 1.00 24.44 405 ILE A CA 1
ATOM 3098 C C . ILE A 1 405 ? 46.901 13.045 0.434 1.00 23.43 405 ILE A C 1
ATOM 3099 O O . ILE A 1 405 ? 46.399 14.116 0.650 1.00 24.94 405 ILE A O 1
ATOM 3104 N N . GLY A 1 406 ? 46.189 12.057 -0.056 1.00 23.70 406 GLY A N 1
ATOM 3105 C CA . GLY A 1 406 ? 44.760 12.262 -0.308 1.00 22.92 406 GLY A CA 1
ATOM 3106 C C . GLY A 1 406 ? 43.970 12.305 0.982 1.00 22.28 406 GLY A C 1
ATOM 3107 O O . GLY A 1 406 ? 44.361 11.690 2.004 1.00 22.23 406 GLY A O 1
ATOM 3108 N N . THR A 1 407 ? 42.833 12.975 0.925 1.00 21.28 407 THR A N 1
ATOM 3109 C CA . THR A 1 407 ? 42.046 13.253 2.112 1.00 21.05 407 THR A CA 1
ATOM 3110 C C . THR A 1 407 ? 40.717 12.465 2.031 1.00 20.96 407 THR A C 1
ATOM 3111 O O . THR A 1 407 ? 40.370 11.909 0.961 1.00 20.75 407 THR A O 1
ATOM 3115 N N . MET A 1 408 ? 40.034 12.400 3.168 1.00 19.57 408 MET A N 1
ATOM 3116 C CA . MET A 1 408 ? 38.762 11.716 3.283 1.00 20.90 408 MET A CA 1
ATOM 3117 C C . MET A 1 408 ? 37.643 12.410 2.501 1.00 20.30 408 MET A C 1
ATOM 3118 O O . MET A 1 408 ? 36.599 11.796 2.205 1.00 19.32 408 MET A O 1
ATOM 3123 N N . ASP A 1 409 ? 37.880 13.657 2.122 1.00 20.27 409 ASP A N 1
ATOM 3124 C CA . ASP A 1 409 ? 36.975 14.365 1.219 1.00 22.01 409 ASP A CA 1
ATOM 3125 C C . ASP A 1 409 ? 37.102 14.029 -0.305 1.00 22.46 409 ASP A C 1
ATOM 3126 O O . ASP A 1 409 ? 36.437 14.648 -1.126 1.00 22.18 409 ASP A O 1
ATOM 3131 N N . GLU A 1 410 ? 38.000 13.105 -0.656 1.00 22.74 410 GLU A N 1
ATOM 3132 C CA . GLU A 1 410 ? 38.309 12.782 -2.078 1.00 24.23 410 GLU A CA 1
ATOM 3133 C C . GLU A 1 410 ? 37.931 11.305 -2.411 1.00 22.80 410 GLU A C 1
ATOM 3134 O O . GLU A 1 410 ? 38.757 10.431 -2.482 1.00 22.26 410 GLU A O 1
ATOM 3140 N N . PRO A 1 411 ? 36.640 11.072 -2.602 1.00 22.34 411 PRO A N 1
ATOM 3141 C CA . PRO A 1 411 ? 36.081 9.757 -2.728 1.00 22.34 411 PRO A CA 1
ATOM 3142 C C . PRO A 1 411 ? 36.643 8.956 -3.890 1.00 22.74 411 PRO A C 1
ATOM 3143 O O . PRO A 1 411 ? 36.541 7.727 -3.861 1.00 23.01 411 PRO A O 1
ATOM 3147 N N . GLY A 1 412 ? 37.309 9.602 -4.842 1.00 21.83 412 GLY A N 1
ATOM 3148 C CA . GLY A 1 412 ? 37.869 8.864 -5.998 1.00 21.55 412 GLY A CA 1
ATOM 3149 C C . GLY A 1 412 ? 39.105 8.089 -5.581 1.00 23.18 412 GLY A C 1
ATOM 3150 O O . GLY A 1 412 ? 39.512 7.126 -6.248 1.00 22.07 412 GLY A O 1
ATOM 3151 N N . ILE A 1 413 ? 39.748 8.504 -4.482 1.00 23.22 413 ILE A N 1
ATOM 3152 C CA . ILE A 1 413 ? 40.870 7.705 -3.976 1.00 22.46 413 ILE A CA 1
ATOM 3153 C C . ILE A 1 413 ? 40.437 6.257 -3.894 1.00 21.85 413 ILE A C 1
ATOM 3154 O O . ILE A 1 413 ? 41.216 5.328 -4.190 1.00 23.81 413 ILE A O 1
ATOM 3159 N N . PHE A 1 414 ? 39.209 6.002 -3.453 1.00 20.62 414 PHE A N 1
ATOM 3160 C CA . PHE A 1 414 ? 38.986 4.656 -2.938 1.00 19.53 414 PHE A CA 1
ATOM 3161 C C . PHE A 1 414 ? 38.696 3.567 -3.973 1.00 20.02 414 PHE A C 1
ATOM 3162 O O . PHE A 1 414 ? 39.152 2.483 -3.787 1.00 21.16 414 PHE A O 1
ATOM 3170 N N . PRO A 1 415 ? 37.982 3.869 -5.062 1.00 18.75 415 PRO A N 1
ATOM 3171 C CA . PRO A 1 415 ? 37.880 2.855 -6.120 1.00 19.26 415 PRO A CA 1
ATOM 3172 C C . PRO A 1 415 ? 39.209 2.616 -6.784 1.00 19.89 415 PRO A C 1
ATOM 3173 O O . PRO A 1 415 ? 39.489 1.501 -7.236 1.00 20.82 415 PRO A O 1
ATOM 3177 N N . LYS A 1 416 ? 40.064 3.625 -6.811 1.00 21.24 416 LYS A N 1
ATOM 3178 C CA . LYS A 1 416 ? 41.386 3.405 -7.355 1.00 22.05 416 LYS A CA 1
ATOM 3179 C C . LYS A 1 416 ? 42.217 2.485 -6.402 1.00 23.32 416 LYS A C 1
ATOM 3180 O O . LYS A 1 416 ? 42.848 1.499 -6.869 1.00 23.55 416 LYS A O 1
ATOM 3186 N N . GLU A 1 417 ? 42.229 2.790 -5.093 1.00 22.83 417 GLU A N 1
ATOM 3187 C CA . GLU A 1 417 ? 42.835 1.840 -4.117 1.00 22.63 417 GLU A CA 1
ATOM 3188 C C . GLU A 1 417 ? 42.275 0.450 -4.327 1.00 22.18 417 GLU A C 1
ATOM 3189 O O . GLU A 1 417 ? 43.014 -0.494 -4.369 1.00 22.16 417 GLU A O 1
ATOM 3195 N N . ALA A 1 418 ? 40.968 0.342 -4.508 1.00 22.41 418 ALA A N 1
ATOM 3196 C CA . ALA A 1 418 ? 40.344 -0.956 -4.518 1.00 22.80 418 ALA A CA 1
ATOM 3197 C C . ALA A 1 418 ? 40.843 -1.766 -5.710 1.00 23.65 418 ALA A C 1
ATOM 3198 O O . ALA A 1 418 ? 41.128 -2.961 -5.578 1.00 23.37 418 ALA A O 1
ATOM 3200 N N . ALA A 1 419 ? 40.929 -1.108 -6.879 1.00 23.71 419 ALA A N 1
ATOM 3201 C CA . ALA A 1 419 ? 41.339 -1.796 -8.106 1.00 23.72 419 ALA A CA 1
ATOM 3202 C C . ALA A 1 419 ? 42.809 -2.139 -8.059 1.00 23.28 419 ALA A C 1
ATOM 3203 O O . ALA A 1 419 ? 43.188 -3.246 -8.419 1.00 23.79 419 ALA A O 1
ATOM 3205 N N . ASP A 1 420 ? 43.662 -1.225 -7.594 1.00 23.36 420 ASP A N 1
ATOM 3206 C CA . ASP A 1 420 ? 45.098 -1.587 -7.480 1.00 23.53 420 ASP A CA 1
ATOM 3207 C C . ASP A 1 420 ? 45.369 -2.748 -6.470 1.00 24.15 420 ASP A C 1
ATOM 3208 O O . ASP A 1 420 ? 46.162 -3.687 -6.770 1.00 24.15 420 ASP A O 1
ATOM 3213 N N . VAL A 1 421 ? 44.749 -2.656 -5.278 1.00 22.66 421 VAL A N 1
ATOM 3214 C CA . VAL A 1 421 ? 44.850 -3.709 -4.266 1.00 23.07 421 VAL A CA 1
ATOM 3215 C C . VAL A 1 421 ? 44.345 -5.064 -4.819 1.00 24.11 421 VAL A C 1
ATOM 3216 O O . VAL A 1 421 ? 44.894 -6.115 -4.517 1.00 25.38 421 VAL A O 1
ATOM 3220 N N . ALA A 1 422 ? 43.286 -5.033 -5.607 1.00 25.09 422 ALA A N 1
ATOM 3221 C CA . ALA A 1 422 ? 42.717 -6.258 -6.199 1.00 26.04 422 ALA A CA 1
ATOM 3222 C C . ALA A 1 422 ? 43.669 -6.946 -7.175 1.00 27.05 422 ALA A C 1
ATOM 3223 O O . ALA A 1 422 ? 43.745 -8.175 -7.221 1.00 28.14 422 ALA A O 1
ATOM 3225 N N . MET A 1 423 ? 44.379 -6.148 -7.963 1.00 27.24 423 MET A N 1
ATOM 3226 C CA . MET A 1 423 ? 45.214 -6.668 -9.017 1.00 27.62 423 MET A CA 1
ATOM 3227 C C . MET A 1 423 ? 46.420 -7.305 -8.340 1.00 27.88 423 MET A C 1
ATOM 3228 O O . MET A 1 423 ? 46.838 -8.416 -8.696 1.00 27.59 423 MET A O 1
ATOM 3233 N N . GLN A 1 424 ? 46.965 -6.550 -7.387 1.00 28.32 424 GLN A N 1
ATOM 3234 C CA . GLN A 1 424 ? 48.016 -7.010 -6.495 1.00 29.54 424 GLN A CA 1
ATOM 3235 C C . GLN A 1 424 ? 47.612 -8.303 -5.787 1.00 28.95 424 GLN A C 1
ATOM 3236 O O . GLN A 1 424 ? 48.415 -9.222 -5.726 1.00 27.88 424 GLN A O 1
ATOM 3242 N N . ALA A 1 425 ? 46.360 -8.416 -5.320 1.00 29.09 425 ALA A N 1
ATOM 3243 C CA . ALA A 1 425 ? 45.950 -9.690 -4.642 1.00 28.96 425 ALA A CA 1
ATOM 3244 C C . ALA A 1 425 ? 46.061 -10.859 -5.631 1.00 29.13 425 ALA A C 1
ATOM 3245 O O . ALA A 1 425 ? 46.664 -11.882 -5.326 1.00 28.00 425 ALA A O 1
ATOM 3247 N N . ILE A 1 426 ? 45.485 -10.689 -6.827 1.00 30.06 426 ILE A N 1
ATOM 3248 C CA . ILE A 1 426 ? 45.705 -11.648 -7.937 1.00 30.51 426 ILE A CA 1
ATOM 3249 C C . ILE A 1 426 ? 47.197 -11.926 -8.192 1.00 31.29 426 ILE A C 1
ATOM 3250 O O . ILE A 1 426 ? 47.604 -13.085 -8.249 1.00 32.28 426 ILE A O 1
ATOM 3255 N N . LYS A 1 427 ? 48.013 -10.882 -8.329 1.00 31.38 427 LYS A N 1
ATOM 3256 C CA . LYS A 1 427 ? 49.430 -11.112 -8.526 1.00 31.97 427 LYS A CA 1
ATOM 3257 C C . LYS A 1 427 ? 50.122 -11.867 -7.346 1.00 33.10 427 LYS A C 1
ATOM 3258 O O . LYS A 1 427 ? 51.045 -12.668 -7.559 1.00 33.56 427 LYS A O 1
ATOM 3264 N N . ASP A 1 428 ? 49.707 -11.585 -6.112 1.00 32.98 428 ASP A N 1
ATOM 3265 C CA . ASP A 1 428 ? 50.248 -12.265 -4.954 1.00 32.93 428 ASP A CA 1
ATOM 3266 C C . ASP A 1 428 ? 49.751 -13.740 -4.836 1.00 32.80 428 ASP A C 1
ATOM 3267 O O . ASP A 1 428 ? 50.341 -14.545 -4.098 1.00 33.47 428 ASP A O 1
ATOM 3272 N N . GLY A 1 429 ? 48.677 -14.081 -5.544 1.00 31.86 429 GLY A N 1
ATOM 3273 C CA . GLY A 1 429 ? 48.132 -15.429 -5.516 1.00 31.56 429 GLY A CA 1
ATOM 3274 C C . GLY A 1 429 ? 47.168 -15.699 -4.370 1.00 31.95 429 GLY A C 1
ATOM 3275 O O . GLY A 1 429 ? 46.776 -16.879 -4.111 1.00 30.26 429 GLY A O 1
ATOM 3276 N N . VAL A 1 430 ? 46.744 -14.612 -3.709 1.00 30.83 430 VAL A N 1
ATOM 3277 C CA . VAL A 1 430 ? 45.771 -14.725 -2.635 1.00 30.59 430 VAL A CA 1
ATOM 3278 C C . VAL A 1 430 ? 44.306 -14.506 -3.056 1.00 30.42 430 VAL A C 1
ATOM 3279 O O . VAL A 1 430 ? 43.387 -14.774 -2.263 1.00 29.34 430 VAL A O 1
ATOM 3283 N N . ALA A 1 431 ? 44.082 -14.074 -4.301 1.00 30.16 431 ALA A N 1
ATOM 3284 C CA . ALA A 1 431 ? 42.717 -13.857 -4.793 1.00 30.31 431 ALA A CA 1
ATOM 3285 C C . ALA A 1 431 ? 42.024 -15.141 -5.207 1.00 31.66 431 ALA A C 1
ATOM 3286 O O . ALA A 1 431 ? 42.628 -16.009 -5.836 1.00 31.45 431 ALA A O 1
ATOM 3288 N N . ARG A 1 432 ? 40.750 -15.241 -4.834 1.00 33.06 432 ARG A N 1
ATOM 3289 C CA . ARG A 1 432 ? 39.892 -16.373 -5.142 1.00 34.94 432 ARG A CA 1
ATOM 3290 C C . ARG A 1 432 ? 38.970 -16.064 -6.322 1.00 35.97 432 ARG A C 1
ATOM 3291 O O . ARG A 1 432 ? 38.200 -16.901 -6.779 1.00 36.98 432 ARG A O 1
ATOM 3299 N N . VAL A 1 433 ? 39.060 -14.837 -6.801 1.00 37.19 433 VAL A N 1
ATOM 3300 C CA . VAL A 1 433 ? 38.386 -14.378 -8.016 1.00 37.57 433 VAL A CA 1
ATOM 3301 C C . VAL A 1 433 ? 39.489 -13.721 -8.832 1.00 37.29 433 VAL A C 1
ATOM 3302 O O . VAL A 1 433 ? 39.936 -12.613 -8.490 1.00 36.70 433 VAL A O 1
ATOM 3306 N N . THR A 1 434 ? 39.923 -14.406 -9.904 1.00 36.56 434 THR A N 1
ATOM 3307 C CA . THR A 1 434 ? 41.205 -14.096 -10.571 1.00 35.92 434 THR A CA 1
ATOM 3308 C C . THR A 1 434 ? 41.129 -13.534 -11.996 1.00 34.55 434 THR A C 1
ATOM 3309 O O . THR A 1 434 ? 42.157 -13.184 -12.585 1.00 35.07 434 THR A O 1
ATOM 3313 N N . ASP A 1 435 ? 39.964 -13.509 -12.587 1.00 32.54 435 ASP A N 1
ATOM 3314 C CA . ASP A 1 435 ? 39.938 -13.119 -13.985 1.00 31.47 435 ASP A CA 1
ATOM 3315 C C . ASP A 1 435 ? 39.257 -11.765 -14.265 1.00 30.36 435 ASP A C 1
ATOM 3316 O O . ASP A 1 435 ? 38.853 -11.513 -15.402 1.00 29.83 435 ASP A O 1
ATOM 3321 N N . LEU A 1 436 ? 39.111 -10.906 -13.248 1.00 28.07 436 LEU A N 1
ATOM 3322 C CA . LEU A 1 436 ? 38.576 -9.563 -13.486 1.00 27.21 436 LEU A CA 1
ATOM 3323 C C . LEU A 1 436 ? 39.709 -8.597 -13.803 1.00 26.17 436 LEU A C 1
ATOM 3324 O O . LEU A 1 436 ? 40.811 -8.763 -13.324 1.00 26.93 436 LEU A O 1
ATOM 3329 N N . THR A 1 437 ? 39.442 -7.596 -14.613 1.00 24.02 437 THR A N 1
ATOM 3330 C CA . THR A 1 437 ? 40.478 -6.690 -14.964 1.00 24.37 437 THR A CA 1
ATOM 3331 C C . THR A 1 437 ? 40.457 -5.522 -13.952 1.00 25.10 437 THR A C 1
ATOM 3332 O O . THR A 1 437 ? 39.562 -5.431 -13.100 1.00 24.84 437 THR A O 1
ATOM 3336 N N . TRP A 1 438 ? 41.408 -4.611 -14.097 1.00 24.88 438 TRP A N 1
ATOM 3337 C CA . TRP A 1 438 ? 41.451 -3.429 -13.249 1.00 25.85 438 TRP A CA 1
ATOM 3338 C C . TRP A 1 438 ? 40.127 -2.645 -13.410 1.00 26.43 438 TRP A C 1
ATOM 3339 O O . TRP A 1 438 ? 39.488 -2.230 -12.404 1.00 25.71 438 TRP A O 1
ATOM 3350 N N . GLN A 1 439 ? 39.685 -2.475 -14.666 1.00 26.23 439 GLN A N 1
ATOM 3351 C CA . GLN A 1 439 ? 38.507 -1.644 -14.908 1.00 25.80 439 GLN A CA 1
ATOM 3352 C C . GLN A 1 439 ? 37.253 -2.276 -14.301 1.00 25.81 439 GLN A C 1
ATOM 3353 O O . GLN A 1 439 ? 36.402 -1.568 -13.774 1.00 26.46 439 GLN A O 1
ATOM 3359 N N . GLN A 1 440 ? 37.117 -3.591 -14.415 1.00 25.53 440 GLN A N 1
ATOM 3360 C CA . GLN A 1 440 ? 35.932 -4.264 -13.889 1.00 25.60 440 GLN A CA 1
ATOM 3361 C C . GLN A 1 440 ? 35.863 -4.092 -12.372 1.00 25.45 440 GLN A C 1
ATOM 3362 O O . GLN A 1 440 ? 34.766 -3.964 -11.837 1.00 26.18 440 GLN A O 1
ATOM 3368 N N . VAL A 1 441 ? 37.015 -4.101 -11.706 1.00 25.11 441 VAL A N 1
ATOM 3369 C CA . VAL A 1 441 ? 37.064 -4.008 -10.254 1.00 25.24 441 VAL A CA 1
ATOM 3370 C C . VAL A 1 441 ? 36.794 -2.590 -9.830 1.00 25.08 441 VAL A C 1
ATOM 3371 O O . VAL A 1 441 ? 35.992 -2.361 -8.935 1.00 25.30 441 VAL A O 1
ATOM 3375 N N . TYR A 1 442 ? 37.417 -1.644 -10.540 1.00 25.02 442 TYR A N 1
ATOM 3376 C CA . TYR A 1 442 ? 37.184 -0.219 -10.357 1.00 23.88 442 TYR A CA 1
ATOM 3377 C C . TYR A 1 442 ? 35.721 0.060 -10.466 1.00 23.89 442 TYR A C 1
ATOM 3378 O O . TYR A 1 442 ? 35.140 0.751 -9.589 1.00 23.54 442 TYR A O 1
ATOM 3387 N N . ASP A 1 443 ? 35.096 -0.481 -11.521 1.00 24.10 443 ASP A N 1
ATOM 3388 C CA . ASP A 1 443 ? 33.662 -0.211 -11.784 1.00 23.48 443 ASP A CA 1
ATOM 3389 C C . ASP A 1 443 ? 32.753 -0.650 -10.611 1.00 23.35 443 ASP A C 1
ATOM 3390 O O . ASP A 1 443 ? 31.777 0.053 -10.241 1.00 23.10 443 ASP A O 1
ATOM 3395 N N . ILE A 1 444 ? 33.064 -1.810 -10.038 1.00 21.38 444 ILE A N 1
ATOM 3396 C CA . ILE A 1 444 ? 32.259 -2.350 -8.950 1.00 21.90 444 ILE A CA 1
ATOM 3397 C C . ILE A 1 444 ? 32.445 -1.475 -7.716 1.00 22.10 444 ILE A C 1
ATOM 3398 O O . ILE A 1 444 ? 31.504 -1.218 -6.972 1.00 24.25 444 ILE A O 1
ATOM 3403 N N . ALA A 1 445 ? 33.658 -0.998 -7.511 1.00 21.87 445 ALA A N 1
ATOM 3404 C CA . ALA A 1 445 ? 33.962 -0.249 -6.296 1.00 21.71 445 ALA A CA 1
ATOM 3405 C C . ALA A 1 445 ? 33.292 1.094 -6.427 1.00 21.87 445 ALA A C 1
ATOM 3406 O O . ALA A 1 445 ? 32.620 1.554 -5.512 1.00 20.76 445 ALA A O 1
ATOM 3408 N N . GLU A 1 446 ? 33.465 1.711 -7.597 1.00 22.25 446 GLU A N 1
ATOM 3409 C CA . GLU A 1 446 ? 32.969 3.040 -7.802 1.00 23.07 446 GLU A CA 1
ATOM 3410 C C . GLU A 1 446 ? 31.450 3.056 -7.708 1.00 22.56 446 GLU A C 1
ATOM 3411 O O . GLU A 1 446 ? 30.874 3.973 -7.119 1.00 21.68 446 GLU A O 1
ATOM 3417 N N . HIS A 1 447 ? 30.814 2.028 -8.276 1.00 22.02 447 HIS A N 1
ATOM 3418 C CA . HIS A 1 447 ? 29.373 1.951 -8.266 1.00 21.97 447 HIS A CA 1
ATOM 3419 C C . HIS A 1 447 ? 28.853 1.791 -6.838 1.00 21.68 447 HIS A C 1
ATOM 3420 O O . HIS A 1 447 ? 27.871 2.443 -6.460 1.00 22.78 447 HIS A O 1
ATOM 3427 N N . ASP A 1 448 ? 29.509 0.948 -6.036 1.00 21.48 448 ASP A N 1
ATOM 3428 C CA . ASP A 1 448 ? 29.116 0.785 -4.624 1.00 23.34 448 ASP A CA 1
ATOM 3429 C C . ASP A 1 448 ? 29.266 2.051 -3.719 1.00 22.55 448 ASP A C 1
ATOM 3430 O O . ASP A 1 448 ? 28.387 2.366 -2.922 1.00 23.13 448 ASP A O 1
ATOM 3435 N N . ILE A 1 449 ? 30.360 2.754 -3.897 1.00 22.12 449 ILE A N 1
ATOM 3436 C CA . ILE A 1 449 ? 30.738 3.896 -3.101 1.00 23.45 449 ILE A CA 1
ATOM 3437 C C . ILE A 1 449 ? 29.801 5.048 -3.462 1.00 25.19 449 ILE A C 1
ATOM 3438 O O . ILE A 1 449 ? 29.203 5.650 -2.566 1.00 26.18 449 ILE A O 1
ATOM 3443 N N . LYS A 1 450 ? 29.629 5.293 -4.765 1.00 25.46 450 LYS A N 1
ATOM 3444 C CA . LYS A 1 450 ? 28.610 6.233 -5.294 1.00 26.80 450 LYS A CA 1
ATOM 3445 C C . LYS A 1 450 ? 27.169 5.956 -4.827 1.00 25.44 450 LYS A C 1
ATOM 3446 O O . LYS A 1 450 ? 26.460 6.866 -4.442 1.00 25.45 450 LYS A O 1
ATOM 3452 N N . GLU A 1 451 ? 26.737 4.704 -4.867 1.00 24.15 451 GLU A N 1
ATOM 3453 C CA . GLU A 1 451 ? 25.435 4.342 -4.330 1.00 23.04 451 GLU A CA 1
ATOM 3454 C C . GLU A 1 451 ? 25.337 4.636 -2.815 1.00 21.81 451 GLU A C 1
ATOM 3455 O O . GLU A 1 451 ? 24.300 5.091 -2.321 1.00 22.63 451 GLU A O 1
ATOM 3461 N N . ALA A 1 452 ? 26.415 4.394 -2.087 1.00 20.00 452 ALA A N 1
ATOM 3462 C CA . ALA A 1 452 ? 26.397 4.561 -0.629 1.00 19.78 452 ALA A CA 1
ATOM 3463 C C . ALA A 1 452 ? 26.342 6.033 -0.286 1.00 19.66 452 ALA A C 1
ATOM 3464 O O . ALA A 1 452 ? 25.536 6.453 0.560 1.00 19.06 452 ALA A O 1
ATOM 3466 N N . ARG A 1 453 ? 27.185 6.817 -0.967 1.00 18.46 453 ARG A N 1
ATOM 3467 C CA . ARG A 1 453 ? 27.228 8.264 -0.763 1.00 19.15 453 ARG A CA 1
ATOM 3468 C C . ARG A 1 453 ? 25.934 8.962 -1.111 1.00 18.78 453 ARG A C 1
ATOM 3469 O O . ARG A 1 453 ? 25.391 9.760 -0.296 1.00 18.44 453 ARG A O 1
ATOM 3477 N N . GLU A 1 454 ? 25.385 8.612 -2.282 1.00 18.73 454 GLU A N 1
ATOM 3478 C CA . GLU A 1 454 ? 24.130 9.191 -2.726 1.00 18.82 454 GLU A CA 1
ATOM 3479 C C . GLU A 1 454 ? 22.961 8.717 -1.882 1.00 18.85 454 GLU A C 1
ATOM 3480 O O . GLU A 1 454 ? 22.019 9.456 -1.643 1.00 19.05 454 GLU A O 1
ATOM 3486 N N . SER A 1 455 ? 22.980 7.475 -1.453 1.00 19.52 455 SER A N 1
ATOM 3487 C CA . SER A 1 455 ? 21.928 7.061 -0.521 1.00 20.84 455 SER A CA 1
ATOM 3488 C C . SER A 1 455 ? 21.963 7.904 0.744 1.00 21.02 455 SER A C 1
ATOM 3489 O O . SER A 1 455 ? 20.934 8.452 1.184 1.00 21.53 455 SER A O 1
ATOM 3492 N N . ALA A 1 456 ? 23.157 8.011 1.317 1.00 21.15 456 ALA A N 1
ATOM 3493 C CA . ALA A 1 456 ? 23.348 8.824 2.532 1.00 21.21 456 ALA A CA 1
ATOM 3494 C C . ALA A 1 456 ? 22.930 10.305 2.314 1.00 21.35 456 ALA A C 1
ATOM 3495 O O . ALA A 1 456 ? 22.268 10.912 3.155 1.00 21.39 456 ALA A O 1
ATOM 3497 N N . GLN A 1 457 ? 23.276 10.869 1.153 1.00 22.68 457 GLN A N 1
ATOM 3498 C CA . GLN A 1 457 ? 22.980 12.282 0.881 1.00 22.12 457 GLN A CA 1
ATOM 3499 C C . GLN A 1 457 ? 21.486 12.496 0.776 1.00 21.39 457 GLN A C 1
ATOM 3500 O O . GLN A 1 457 ? 20.965 13.454 1.309 1.00 20.75 457 GLN A O 1
ATOM 3506 N N . LEU A 1 458 ? 20.802 11.547 0.138 1.00 21.32 458 LEU A N 1
ATOM 3507 C CA . LEU A 1 458 ? 19.376 11.615 -0.025 1.00 21.86 458 LEU A CA 1
ATOM 3508 C C . LEU A 1 458 ? 18.708 11.599 1.329 1.00 23.15 458 LEU A C 1
ATOM 3509 O O . LEU A 1 458 ? 17.741 12.295 1.508 1.00 23.79 458 LEU A O 1
ATOM 3514 N N . LEU A 1 459 ? 19.210 10.798 2.277 1.00 23.32 459 LEU A N 1
ATOM 3515 C CA . LEU A 1 459 ? 18.568 10.681 3.591 1.00 23.09 459 LEU A CA 1
ATOM 3516 C C . LEU A 1 459 ? 18.663 11.998 4.388 1.00 23.84 459 LEU A C 1
ATOM 3517 O O . LEU A 1 459 ? 17.696 12.396 5.038 1.00 25.28 459 LEU A O 1
ATOM 3522 N N . GLN A 1 460 ? 19.825 12.660 4.330 1.00 25.24 460 GLN A N 1
ATOM 3523 C CA . GLN A 1 460 ? 20.012 14.053 4.829 1.00 26.09 460 GLN A CA 1
ATOM 3524 C C . GLN A 1 460 ? 19.149 15.110 4.106 1.00 27.00 460 GLN A C 1
ATOM 3525 O O . GLN A 1 460 ? 18.412 15.861 4.757 1.00 27.49 460 GLN A O 1
ATOM 3531 N N . ASP A 1 461 ? 19.251 15.173 2.770 1.00 27.45 461 ASP A N 1
ATOM 3532 C CA . ASP A 1 461 ? 18.513 16.179 2.003 1.00 27.85 461 ASP A CA 1
ATOM 3533 C C . ASP A 1 461 ? 17.028 16.060 2.291 1.00 27.25 461 ASP A C 1
ATOM 3534 O O . ASP A 1 461 ? 16.370 17.061 2.488 1.00 26.95 461 ASP A O 1
ATOM 3539 N N . SER A 1 462 ? 16.530 14.826 2.335 1.00 26.70 462 SER A N 1
ATOM 3540 C CA . SER A 1 462 ? 15.182 14.483 2.868 1.00 26.63 462 SER A CA 1
ATOM 3541 C C . SER A 1 462 ? 14.830 14.798 4.311 1.00 24.65 462 SER A C 1
ATOM 3542 O O . SER A 1 462 ? 13.690 14.626 4.681 1.00 24.01 462 SER A O 1
ATOM 3545 N N . LYS A 1 463 ? 15.793 15.141 5.149 1.00 24.24 463 LYS A N 1
ATOM 3546 C CA . LYS A 1 463 ? 15.456 15.421 6.552 1.00 25.24 463 LYS A CA 1
ATOM 3547 C C . LYS A 1 463 ? 15.175 14.162 7.351 1.00 24.32 463 LYS A C 1
ATOM 3548 O O . LYS A 1 463 ? 14.672 14.257 8.477 1.00 24.14 463 LYS A O 1
ATOM 3554 N N . HIS A 1 464 ? 15.489 12.993 6.800 1.00 23.87 464 HIS A N 1
ATOM 3555 C CA . HIS A 1 464 ? 15.388 11.820 7.678 1.00 24.85 464 HIS A CA 1
ATOM 3556 C C . HIS A 1 464 ? 16.576 11.788 8.657 1.00 24.71 464 HIS A C 1
ATOM 3557 O O . HIS A 1 464 ? 16.443 11.282 9.758 1.00 24.43 464 HIS A O 1
ATOM 3564 N N . ILE A 1 465 ? 17.727 12.288 8.205 1.00 24.02 465 ILE A N 1
ATOM 3565 C CA . ILE A 1 465 ? 18.792 12.706 9.081 1.00 24.02 465 ILE A CA 1
ATOM 3566 C C . ILE A 1 465 ? 18.635 14.241 9.274 1.00 25.72 465 ILE A C 1
ATOM 3567 O O . ILE A 1 465 ? 18.735 15.028 8.330 1.00 26.74 465 ILE A O 1
ATOM 3572 N N . VAL A 1 466 ? 18.296 14.633 10.485 1.00 25.96 466 VAL A N 1
ATOM 3573 C CA . VAL A 1 466 ? 17.968 16.008 10.848 1.00 27.81 466 VAL A CA 1
ATOM 3574 C C . VAL A 1 466 ? 19.258 16.846 10.799 1.00 28.24 466 VAL A C 1
ATOM 3575 O O . VAL A 1 466 ? 20.328 16.310 11.153 1.00 28.59 466 VAL A O 1
ATOM 3579 N N . ASP A 1 467 ? 19.175 18.134 10.414 1.00 26.77 467 ASP A N 1
ATOM 3580 C CA . ASP A 1 467 ? 20.351 19.013 10.475 1.00 26.53 467 ASP A CA 1
ATOM 3581 C C . ASP A 1 467 ? 20.697 19.201 11.915 1.00 25.95 467 ASP A C 1
ATOM 3582 O O . ASP A 1 467 ? 19.806 19.221 12.765 1.00 26.44 467 ASP A O 1
ATOM 3587 N N . PHE A 1 468 ? 21.992 19.331 12.206 1.00 25.45 468 PHE A N 1
ATOM 3588 C CA . PHE A 1 468 ? 22.451 19.530 13.566 1.00 24.02 468 PHE A CA 1
ATOM 3589 C C . PHE A 1 468 ? 22.197 20.966 13.996 1.00 24.48 468 PHE A C 1
ATOM 3590 O O . PHE A 1 468 ? 22.433 21.864 13.217 1.00 23.23 468 PHE A O 1
ATOM 3598 N N . PRO A 1 469 ? 21.738 21.189 15.249 1.00 25.28 469 PRO A N 1
ATOM 3599 C CA . PRO A 1 469 ? 21.345 22.570 15.602 1.00 26.70 469 PRO A CA 1
ATOM 3600 C C . PRO A 1 469 ? 22.518 23.553 15.569 1.00 28.13 469 PRO A C 1
ATOM 3601 O O . PRO A 1 469 ? 23.563 23.282 16.156 1.00 27.68 469 PRO A O 1
ATOM 3605 N N . GLN A 1 470 ? 22.349 24.653 14.843 1.00 29.29 470 GLN A N 1
ATOM 3606 C CA . GLN A 1 470 ? 23.297 25.746 14.848 1.00 31.53 470 GLN A CA 1
ATOM 3607 C C . GLN A 1 470 ? 23.603 26.228 16.278 1.00 31.99 470 GLN A C 1
ATOM 3608 O O . GLN A 1 470 ? 24.760 26.508 16.597 1.00 32.28 470 GLN A O 1
ATOM 3614 N N . GLU A 1 471 ? 22.584 26.286 17.141 1.00 32.04 471 GLU A N 1
ATOM 3615 C CA . GLU A 1 471 ? 22.760 26.736 18.519 1.00 32.60 471 GLU A CA 1
ATOM 3616 C C . GLU A 1 471 ? 23.833 25.865 19.240 1.00 31.94 471 GLU A C 1
ATOM 3617 O O . GLU A 1 471 ? 24.569 26.322 20.122 1.00 31.01 471 GLU A O 1
ATOM 3623 N N . THR A 1 472 ? 23.945 24.605 18.854 1.00 30.77 472 THR A N 1
ATOM 3624 C CA . THR A 1 472 ? 24.825 23.738 19.608 1.00 29.26 472 THR A CA 1
ATOM 3625 C C . THR A 1 472 ? 26.233 23.916 19.111 1.00 29.25 472 THR A C 1
ATOM 3626 O O . THR A 1 472 ? 27.187 23.820 19.880 1.00 28.68 472 THR A O 1
ATOM 3630 N N . LEU A 1 473 ? 26.346 24.229 17.830 1.00 29.09 473 LEU A N 1
ATOM 3631 C CA . LEU A 1 473 ? 27.638 24.573 17.236 1.00 29.99 473 LEU A CA 1
ATOM 3632 C C . LEU A 1 473 ? 28.220 25.775 17.964 1.00 30.21 473 LEU A C 1
ATOM 3633 O O . LEU A 1 473 ? 29.370 25.769 18.378 1.00 30.55 473 LEU A O 1
ATOM 3638 N N . ASN A 1 474 ? 27.384 26.797 18.121 1.00 30.65 474 ASN A N 1
ATOM 3639 C CA . ASN A 1 474 ? 27.778 28.067 18.715 1.00 30.06 474 ASN A CA 1
ATOM 3640 C C . ASN A 1 474 ? 28.184 27.808 20.141 1.00 30.09 474 ASN A C 1
ATOM 3641 O O . ASN A 1 474 ? 29.157 28.356 20.566 1.00 30.74 474 ASN A O 1
ATOM 3646 N N . GLU A 1 475 ? 27.456 26.954 20.868 1.00 30.36 475 GLU A N 1
ATOM 3647 C CA . GLU A 1 475 ? 27.866 26.569 22.226 1.00 31.71 475 GLU A CA 1
ATOM 3648 C C . GLU A 1 475 ? 29.196 25.858 22.299 1.00 31.56 475 GLU A C 1
ATOM 3649 O O . GLU A 1 475 ? 30.032 26.141 23.215 1.00 32.66 475 GLU A O 1
ATOM 3655 N N . CYS A 1 476 ? 29.416 24.911 21.386 1.00 29.85 476 CYS A N 1
ATOM 3656 C CA . CYS A 1 476 ? 30.695 24.209 21.434 1.00 28.75 476 CYS A CA 1
ATOM 3657 C C . CYS A 1 476 ? 31.873 25.154 21.181 1.00 27.49 476 CYS A C 1
ATOM 3658 O O . CYS A 1 476 ? 32.939 25.010 21.782 1.00 25.63 476 CYS A O 1
ATOM 3661 N N . LEU A 1 477 ? 31.676 26.110 20.287 1.00 27.62 477 LEU A N 1
ATOM 3662 C CA . LEU A 1 477 ? 32.726 27.105 20.002 1.00 28.10 477 LEU A CA 1
ATOM 3663 C C . LEU A 1 477 ? 33.104 27.907 21.266 1.00 28.39 477 LEU A C 1
ATOM 3664 O O . LEU A 1 477 ? 34.240 27.821 21.743 1.00 28.26 477 LEU A O 1
ATOM 3669 N N . ALA A 1 478 ? 32.130 28.619 21.830 1.00 28.78 478 ALA A N 1
ATOM 3670 C CA . ALA A 1 478 ? 32.273 29.326 23.095 1.00 29.82 478 ALA A CA 1
ATOM 3671 C C . ALA A 1 478 ? 32.952 28.452 24.164 1.00 30.48 478 ALA A C 1
ATOM 3672 O O . ALA A 1 478 ? 33.860 28.885 24.853 1.00 31.37 478 ALA A O 1
ATOM 3674 N N . TYR A 1 479 ? 32.512 27.212 24.284 1.00 31.21 479 TYR A N 1
ATOM 3675 C CA . TYR A 1 479 ? 33.083 26.283 25.241 1.00 31.16 479 TYR A CA 1
ATOM 3676 C C . TYR A 1 479 ? 34.582 26.159 25.005 1.00 32.17 479 TYR A C 1
ATOM 3677 O O . TYR A 1 479 ? 35.402 26.240 25.956 1.00 31.52 479 TYR A O 1
ATOM 3686 N N . ALA A 1 480 ? 34.945 25.983 23.727 1.00 31.94 480 ALA A N 1
ATOM 3687 C CA . ALA A 1 480 ? 36.336 25.718 23.399 1.00 32.33 480 ALA A CA 1
ATOM 3688 C C . ALA A 1 480 ? 37.159 26.949 23.730 1.00 32.11 480 ALA A C 1
ATOM 3689 O O . ALA A 1 480 ? 38.219 26.822 24.351 1.00 31.75 480 ALA A O 1
ATOM 3691 N N . ILE A 1 481 ? 36.649 28.120 23.331 1.00 32.49 481 ILE A N 1
ATOM 3692 C CA . ILE A 1 481 ? 37.317 29.394 23.549 1.00 32.41 481 ILE A CA 1
ATOM 3693 C C . ILE A 1 481 ? 37.453 29.612 25.029 1.00 34.64 481 ILE A C 1
ATOM 3694 O O . ILE A 1 481 ? 38.557 29.854 25.519 1.00 34.47 481 ILE A O 1
ATOM 3699 N N . ASN A 1 482 ? 36.350 29.437 25.750 1.00 36.87 482 ASN A N 1
ATOM 3700 C CA . ASN A 1 482 ? 36.356 29.563 27.218 1.00 38.96 482 ASN A CA 1
ATOM 3701 C C . ASN A 1 482 ? 37.381 28.689 27.938 1.00 38.94 482 ASN A C 1
ATOM 3702 O O . ASN A 1 482 ? 38.082 29.147 28.831 1.00 39.96 482 ASN A O 1
ATOM 3707 N N . LYS A 1 483 ? 37.495 27.438 27.533 1.00 38.78 483 LYS A N 1
ATOM 3708 C CA . LYS A 1 483 ? 38.524 26.584 28.073 1.00 38.52 483 LYS A CA 1
ATOM 3709 C C . LYS A 1 483 ? 39.921 27.227 27.920 1.00 38.90 483 LYS A C 1
ATOM 3710 O O . LYS A 1 483 ? 40.794 26.985 28.755 1.00 39.51 483 LYS A O 1
ATOM 3716 N N . VAL A 1 484 ? 40.179 27.979 26.847 1.00 38.42 484 VAL A N 1
ATOM 3717 C CA . VAL A 1 484 ? 41.565 28.463 26.612 1.00 39.28 484 VAL A CA 1
ATOM 3718 C C . VAL A 1 484 ? 41.908 29.889 27.117 1.00 40.46 484 VAL A C 1
ATOM 3719 O O . VAL A 1 484 ? 43.081 30.201 27.372 1.00 40.76 484 VAL A O 1
ATOM 3723 N N . THR A 1 485 ? 40.879 30.729 27.234 1.00 42.53 485 THR A N 1
ATOM 3724 C CA . THR A 1 485 ? 40.996 32.093 27.709 1.00 44.28 485 THR A CA 1
ATOM 3725 C C . THR A 1 485 ? 40.547 32.186 29.172 1.00 46.22 485 THR A C 1
ATOM 3726 O O . THR A 1 485 ? 40.585 33.273 29.755 1.00 47.08 485 THR A O 1
ATOM 3730 N N . GLY A 1 486 ? 40.094 31.058 29.739 1.00 47.56 486 GLY A N 1
ATOM 3731 C CA . GLY A 1 486 ? 39.703 30.923 31.161 1.00 48.46 486 GLY A CA 1
ATOM 3732 C C . GLY A 1 486 ? 38.225 31.070 31.488 1.00 49.29 486 GLY A C 1
ATOM 3733 O O . GLY A 1 486 ? 37.640 32.144 31.261 1.00 50.00 486 GLY A O 1
ATOM 3734 N N . MET B 1 1 ? -1.513 -17.146 -19.248 1.00 46.02 1 MET B N 1
ATOM 3735 C CA . MET B 1 1 ? -2.198 -15.808 -19.225 1.00 46.27 1 MET B CA 1
ATOM 3736 C C . MET B 1 1 ? -1.702 -14.837 -18.073 1.00 44.15 1 MET B C 1
ATOM 3737 O O . MET B 1 1 ? -0.967 -13.850 -18.343 1.00 43.57 1 MET B O 1
ATOM 3742 N N . ALA B 1 2 ? -2.097 -15.116 -16.812 1.00 40.85 2 ALA B N 1
ATOM 3743 C CA . ALA B 1 2 ? -1.899 -14.138 -15.716 1.00 37.51 2 ALA B CA 1
ATOM 3744 C C . ALA B 1 2 ? -0.447 -13.924 -15.271 1.00 34.71 2 ALA B C 1
ATOM 3745 O O . ALA B 1 2 ? 0.349 -14.832 -15.267 1.00 35.54 2 ALA B O 1
ATOM 3747 N N . GLN B 1 3 ? -0.107 -12.689 -14.959 1.00 32.01 3 GLN B N 1
ATOM 3748 C CA . GLN B 1 3 ? 1.269 -12.284 -14.705 1.00 29.67 3 GLN B CA 1
ATOM 3749 C C . GLN B 1 3 ? 1.316 -11.612 -13.351 1.00 27.60 3 GLN B C 1
ATOM 3750 O O . GLN B 1 3 ? 0.415 -10.832 -13.020 1.00 26.49 3 GLN B O 1
ATOM 3756 N N . LEU B 1 4 ? 2.321 -11.943 -12.554 1.00 25.22 4 LEU B N 1
ATOM 3757 C CA . LEU B 1 4 ? 2.427 -11.352 -11.221 1.00 24.24 4 LEU B CA 1
ATOM 3758 C C . LEU B 1 4 ? 2.629 -9.855 -11.317 1.00 24.22 4 LEU B C 1
ATOM 3759 O O . LEU B 1 4 ? 3.448 -9.387 -12.157 1.00 23.36 4 LEU B O 1
ATOM 3764 N N . LYS B 1 5 ? 1.896 -9.111 -10.483 1.00 23.56 5 LYS B N 1
ATOM 3765 C CA . LYS B 1 5 ? 2.226 -7.688 -10.227 1.00 24.06 5 LYS B CA 1
ATOM 3766 C C . LYS B 1 5 ? 3.531 -7.554 -9.426 1.00 23.88 5 LYS B C 1
ATOM 3767 O O . LYS B 1 5 ? 3.899 -8.479 -8.697 1.00 22.17 5 LYS B O 1
ATOM 3773 N N . ALA B 1 6 ? 4.237 -6.405 -9.583 1.00 24.55 6 ALA B N 1
ATOM 3774 C CA . ALA B 1 6 ? 5.531 -6.132 -8.910 1.00 22.76 6 ALA B CA 1
ATOM 3775 C C . ALA B 1 6 ? 5.423 -6.233 -7.379 1.00 22.77 6 ALA B C 1
ATOM 3776 O O . ALA B 1 6 ? 6.403 -6.620 -6.727 1.00 22.73 6 ALA B O 1
ATOM 3778 N N . ASP B 1 7 ? 4.244 -5.909 -6.830 1.00 21.83 7 ASP B N 1
ATOM 3779 C CA . ASP B 1 7 ? 3.985 -6.017 -5.387 1.00 23.59 7 ASP B CA 1
ATOM 3780 C C . ASP B 1 7 ? 3.536 -7.419 -4.928 1.00 23.36 7 ASP B C 1
ATOM 3781 O O . ASP B 1 7 ? 3.252 -7.628 -3.753 1.00 22.15 7 ASP B O 1
ATOM 3786 N N . LEU B 1 8 ? 3.531 -8.373 -5.857 1.00 23.52 8 LEU B N 1
ATOM 3787 C CA . LEU B 1 8 ? 3.145 -9.750 -5.605 1.00 23.70 8 LEU B CA 1
ATOM 3788 C C . LEU B 1 8 ? 1.747 -9.947 -5.002 1.00 24.21 8 LEU B C 1
ATOM 3789 O O . LEU B 1 8 ? 1.505 -10.973 -4.398 1.00 26.43 8 LEU B O 1
ATOM 3794 N N . SER B 1 9 ? 0.848 -8.987 -5.134 1.00 22.83 9 SER B N 1
ATOM 3795 C CA . SER B 1 9 ? -0.402 -9.029 -4.418 1.00 23.48 9 SER B CA 1
ATOM 3796 C C . SER B 1 9 ? -1.465 -9.944 -5.053 1.00 23.35 9 SER B C 1
ATOM 3797 O O . SER B 1 9 ? -2.533 -10.114 -4.510 1.00 23.02 9 SER B O 1
ATOM 3800 N N . ASN B 1 10 ? -1.135 -10.568 -6.177 1.00 23.90 10 ASN B N 1
ATOM 3801 C CA . ASN B 1 10 ? -2.114 -11.292 -6.980 1.00 23.81 10 ASN B CA 1
ATOM 3802 C C . ASN B 1 10 ? -1.575 -12.672 -7.323 1.00 23.75 10 ASN B C 1
ATOM 3803 O O . ASN B 1 10 ? -1.785 -13.218 -8.433 1.00 22.91 10 ASN B O 1
ATOM 3808 N N . LEU B 1 11 ? -0.834 -13.230 -6.386 1.00 24.27 11 LEU B N 1
ATOM 3809 C CA . LEU B 1 11 ? -0.322 -14.568 -6.632 1.00 25.83 11 LEU B CA 1
ATOM 3810 C C . LEU B 1 11 ? -1.437 -15.601 -6.762 1.00 26.25 11 LEU B C 1
ATOM 3811 O O . LEU B 1 11 ? -1.323 -16.480 -7.594 1.00 26.49 11 LEU B O 1
ATOM 3816 N N . GLU B 1 12 ? -2.516 -15.475 -5.989 1.00 27.06 12 GLU B N 1
ATOM 3817 C CA . GLU B 1 12 ? -3.610 -16.473 -6.043 1.00 28.35 12 GLU B CA 1
ATOM 3818 C C . GLU B 1 12 ? -4.253 -16.497 -7.436 1.00 28.89 12 GLU B C 1
ATOM 3819 O O . GLU B 1 12 ? -4.501 -17.577 -8.012 1.00 29.77 12 GLU B O 1
ATOM 3825 N N . GLU B 1 13 ? -4.466 -15.309 -7.982 1.00 28.17 13 GLU B N 1
ATOM 3826 C CA . GLU B 1 13 ? -5.051 -15.155 -9.296 1.00 28.57 13 GLU B CA 1
ATOM 3827 C C . GLU B 1 13 ? -4.151 -15.629 -10.421 1.00 28.33 13 GLU B C 1
ATOM 3828 O O . GLU B 1 13 ? -4.626 -15.844 -11.514 1.00 29.05 13 GLU B O 1
ATOM 3834 N N . CYS B 1 14 ? -2.866 -15.827 -10.161 1.00 29.01 14 CYS B N 1
ATOM 3835 C CA . CYS B 1 14 ? -1.929 -16.217 -11.233 1.00 29.07 14 CYS B CA 1
ATOM 3836 C C . CYS B 1 14 ? -1.742 -17.718 -11.245 1.00 29.96 14 CYS B C 1
ATOM 3837 O O . CYS B 1 14 ? -1.065 -18.272 -12.113 1.00 30.26 14 CYS B O 1
ATOM 3840 N N . LEU B 1 15 ? -2.324 -18.385 -10.265 1.00 30.43 15 LEU B N 1
ATOM 3841 C CA . LEU B 1 15 ? -2.222 -19.812 -10.232 1.00 31.37 15 LEU B CA 1
ATOM 3842 C C . LEU B 1 15 ? -3.439 -20.310 -11.010 1.00 32.39 15 LEU B C 1
ATOM 3843 O O . LEU B 1 15 ? -4.556 -19.856 -10.764 1.00 33.23 15 LEU B O 1
ATOM 3848 N N . PRO B 1 16 ? -3.218 -21.190 -12.001 1.00 33.81 16 PRO B N 1
ATOM 3849 C CA . PRO B 1 16 ? -4.309 -21.682 -12.833 1.00 35.16 16 PRO B CA 1
ATOM 3850 C C . PRO B 1 16 ? -5.467 -22.230 -11.992 1.00 36.06 16 PRO B C 1
ATOM 3851 O O . PRO B 1 16 ? -5.237 -22.828 -10.936 1.00 35.69 16 PRO B O 1
ATOM 3855 N N . SER B 1 17 ? -6.696 -21.964 -12.444 1.00 37.27 17 SER B N 1
ATOM 3856 C CA . SER B 1 17 ? -7.913 -22.407 -11.755 1.00 38.13 17 SER B CA 1
ATOM 3857 C C . SER B 1 17 ? -7.997 -23.933 -11.777 1.00 37.56 17 SER B C 1
ATOM 3858 O O . SER B 1 17 ? -8.689 -24.515 -10.959 1.00 37.45 17 SER B O 1
ATOM 3861 N N . THR B 1 18 ? -7.280 -24.554 -12.719 1.00 37.57 18 THR B N 1
ATOM 3862 C CA . THR B 1 18 ? -7.172 -25.998 -12.853 1.00 37.81 18 THR B CA 1
ATOM 3863 C C . THR B 1 18 ? -6.383 -26.733 -11.753 1.00 36.99 18 THR B C 1
ATOM 3864 O O . THR B 1 18 ? -6.556 -27.924 -11.572 1.00 37.15 18 THR B O 1
ATOM 3868 N N . LEU B 1 19 ? -5.464 -26.085 -11.060 1.00 34.87 19 LEU B N 1
ATOM 3869 C CA . LEU B 1 19 ? -4.785 -26.815 -10.006 1.00 33.89 19 LEU B CA 1
ATOM 3870 C C . LEU B 1 19 ? -5.750 -27.230 -8.855 1.00 33.34 19 LEU B C 1
ATOM 3871 O O . LEU B 1 19 ? -6.752 -26.532 -8.516 1.00 33.32 19 LEU B O 1
ATOM 3876 N N . SER B 1 20 ? -5.433 -28.351 -8.235 1.00 32.76 20 SER B N 1
ATOM 3877 C CA . SER B 1 20 ? -6.152 -28.763 -7.022 1.00 33.29 20 SER B CA 1
ATOM 3878 C C . SER B 1 20 ? -5.655 -27.956 -5.827 1.00 32.56 20 SER B C 1
ATOM 3879 O O . SER B 1 20 ? -4.660 -27.216 -5.935 1.00 33.07 20 SER B O 1
ATOM 3882 N N . GLN B 1 21 ? -6.302 -28.118 -4.685 1.00 31.99 21 GLN B N 1
ATOM 3883 C CA . GLN B 1 21 ? -5.902 -27.376 -3.500 1.00 32.63 21 GLN B CA 1
ATOM 3884 C C . GLN B 1 21 ? -4.542 -27.785 -2.988 1.00 31.93 21 GLN B C 1
ATOM 3885 O O . GLN B 1 21 ? -3.853 -26.924 -2.468 1.00 32.26 21 GLN B O 1
ATOM 3891 N N . GLU B 1 22 ? -4.157 -29.058 -3.090 1.00 32.09 22 GLU B N 1
ATOM 3892 C CA . GLU B 1 22 ? -2.804 -29.413 -2.700 1.00 33.94 22 GLU B CA 1
ATOM 3893 C C . GLU B 1 22 ? -1.787 -28.868 -3.715 1.00 32.29 22 GLU B C 1
ATOM 3894 O O . GLU B 1 22 ? -0.664 -28.551 -3.369 1.00 32.42 22 GLU B O 1
ATOM 3900 N N . GLN B 1 23 ? -2.185 -28.736 -4.965 1.00 32.31 23 GLN B N 1
ATOM 3901 C CA . GLN B 1 23 ? -1.281 -28.169 -5.961 1.00 31.17 23 GLN B CA 1
ATOM 3902 C C . GLN B 1 23 ? -1.057 -26.667 -5.751 1.00 30.12 23 GLN B C 1
ATOM 3903 O O . GLN B 1 23 ? 0.062 -26.247 -5.820 1.00 29.34 23 GLN B O 1
ATOM 3909 N N . ARG B 1 24 ? -2.103 -25.893 -5.433 1.00 29.92 24 ARG B N 1
ATOM 3910 C CA . ARG B 1 24 ? -1.956 -24.461 -5.080 1.00 30.02 24 ARG B CA 1
ATOM 3911 C C . ARG B 1 24 ? -1.011 -24.279 -3.893 1.00 29.75 24 ARG B C 1
ATOM 3912 O O . ARG B 1 24 ? -0.125 -23.443 -3.943 1.00 29.72 24 ARG B O 1
ATOM 3920 N N . ALA B 1 25 ? -1.152 -25.125 -2.870 1.00 29.14 25 ALA B N 1
ATOM 3921 C CA . ALA B 1 25 ? -0.328 -25.033 -1.672 1.00 28.13 25 ALA B CA 1
ATOM 3922 C C . ALA B 1 25 ? 1.093 -25.336 -1.956 1.00 28.39 25 ALA B C 1
ATOM 3923 O O . ALA B 1 25 ? 1.961 -24.648 -1.474 1.00 27.45 25 ALA B O 1
ATOM 3925 N N . VAL B 1 26 ? 1.350 -26.380 -2.731 1.00 28.83 26 VAL B N 1
ATOM 3926 C CA . VAL B 1 26 ? 2.730 -26.799 -2.995 1.00 28.98 26 VAL B CA 1
ATOM 3927 C C . VAL B 1 26 ? 3.409 -25.831 -3.968 1.00 28.51 26 VAL B C 1
ATOM 3928 O O . VAL B 1 26 ? 4.588 -25.523 -3.823 1.00 29.52 26 VAL B O 1
ATOM 3932 N N . ALA B 1 27 ? 2.654 -25.374 -4.959 1.00 27.71 27 ALA B N 1
ATOM 3933 C CA . ALA B 1 27 ? 3.105 -24.325 -5.870 1.00 27.40 27 ALA B CA 1
ATOM 3934 C C . ALA B 1 27 ? 3.445 -23.036 -5.109 1.00 27.74 27 ALA B C 1
ATOM 3935 O O . ALA B 1 27 ? 4.486 -22.456 -5.339 1.00 28.71 27 ALA B O 1
ATOM 3937 N N . LYS B 1 28 ? 2.558 -22.566 -4.242 1.00 27.84 28 LYS B N 1
ATOM 3938 C CA . LYS B 1 28 ? 2.907 -21.435 -3.400 1.00 28.34 28 LYS B CA 1
ATOM 3939 C C . LYS B 1 28 ? 4.257 -21.642 -2.713 1.00 28.61 28 LYS B C 1
ATOM 3940 O O . LYS B 1 28 ? 5.154 -20.774 -2.794 1.00 28.63 28 LYS B O 1
ATOM 3946 N N . THR B 1 29 ? 4.447 -22.788 -2.068 1.00 28.07 29 THR B N 1
ATOM 3947 C CA . THR B 1 29 ? 5.717 -22.963 -1.376 1.00 28.99 29 THR B CA 1
ATOM 3948 C C . THR B 1 29 ? 6.943 -23.043 -2.315 1.00 28.84 29 THR B C 1
ATOM 3949 O O . THR B 1 29 ? 7.980 -22.501 -2.006 1.00 29.91 29 THR B O 1
ATOM 3953 N N . GLN B 1 30 ? 6.796 -23.653 -3.487 1.00 28.91 30 GLN B N 1
ATOM 3954 C CA . GLN B 1 30 ? 7.863 -23.675 -4.513 1.00 28.18 30 GLN B CA 1
ATOM 3955 C C . GLN B 1 30 ? 8.144 -22.292 -5.138 1.00 26.85 30 GLN B C 1
ATOM 3956 O O . GLN B 1 30 ? 9.298 -21.912 -5.307 1.00 26.51 30 GLN B O 1
ATOM 3962 N N . PHE B 1 31 ? 7.104 -21.549 -5.484 1.00 25.54 31 PHE B N 1
ATOM 3963 C CA . PHE B 1 31 ? 7.300 -20.173 -5.922 1.00 25.56 31 PHE B CA 1
ATOM 3964 C C . PHE B 1 31 ? 8.192 -19.386 -4.936 1.00 25.32 31 PHE B C 1
ATOM 3965 O O . PHE B 1 31 ? 9.307 -18.963 -5.277 1.00 25.74 31 PHE B O 1
ATOM 3973 N N . TYR B 1 32 ? 7.747 -19.262 -3.687 1.00 24.70 32 TYR B N 1
ATOM 3974 C CA . TYR B 1 32 ? 8.547 -18.514 -2.714 1.00 24.85 32 TYR B CA 1
ATOM 3975 C C . TYR B 1 32 ? 9.924 -19.086 -2.479 1.00 25.02 32 TYR B C 1
ATOM 3976 O O . TYR B 1 32 ? 10.848 -18.327 -2.230 1.00 24.81 32 TYR B O 1
ATOM 3985 N N . LYS B 1 33 ? 10.097 -20.406 -2.577 1.00 25.48 33 LYS B N 1
ATOM 3986 C CA . LYS B 1 33 ? 11.455 -20.939 -2.464 1.00 25.54 33 LYS B CA 1
ATOM 3987 C C . LYS B 1 33 ? 12.346 -20.494 -3.642 1.00 25.96 33 LYS B C 1
ATOM 3988 O O . LYS B 1 33 ? 13.466 -20.013 -3.452 1.00 26.74 33 LYS B O 1
ATOM 3994 N N . GLU B 1 34 ? 11.828 -20.623 -4.853 1.00 25.46 34 GLU B N 1
ATOM 3995 C CA . GLU B 1 34 ? 12.581 -20.233 -6.045 1.00 24.87 34 GLU B CA 1
ATOM 3996 C C . GLU B 1 34 ? 12.778 -18.711 -6.081 1.00 24.27 34 GLU B C 1
ATOM 3997 O O . GLU B 1 34 ? 13.876 -18.243 -6.366 1.00 24.01 34 GLU B O 1
ATOM 4003 N N . LEU B 1 35 ? 11.715 -17.946 -5.809 1.00 23.58 35 LEU B N 1
ATOM 4004 C CA . LEU B 1 35 ? 11.841 -16.474 -5.663 1.00 23.44 35 LEU B CA 1
ATOM 4005 C C . LEU B 1 35 ? 12.849 -15.993 -4.584 1.00 23.94 35 LEU B C 1
ATOM 4006 O O . LEU B 1 35 ? 13.648 -15.098 -4.839 1.00 25.58 35 LEU B O 1
ATOM 4011 N N . ALA B 1 36 ? 12.824 -16.593 -3.400 1.00 22.97 36 ALA B N 1
ATOM 4012 C CA . ALA B 1 36 ? 13.855 -16.345 -2.399 1.00 22.20 36 ALA B CA 1
ATOM 4013 C C . ALA B 1 36 ? 15.242 -16.527 -3.000 1.00 22.31 36 ALA B C 1
ATOM 4014 O O . ALA B 1 36 ? 16.160 -15.714 -2.803 1.00 21.10 36 ALA B O 1
ATOM 4016 N N . GLU B 1 37 ? 15.431 -17.629 -3.724 1.00 23.24 37 GLU B N 1
ATOM 4017 C CA . GLU B 1 37 ? 16.726 -17.857 -4.353 1.00 23.40 37 GLU B CA 1
ATOM 4018 C C . GLU B 1 37 ? 17.091 -16.669 -5.246 1.00 23.43 37 GLU B C 1
ATOM 4019 O O . GLU B 1 37 ? 18.187 -16.097 -5.148 1.00 23.47 37 GLU B O 1
ATOM 4025 N N . LYS B 1 38 ? 16.143 -16.232 -6.053 1.00 23.39 38 LYS B N 1
ATOM 4026 C CA . LYS B 1 38 ? 16.458 -15.238 -7.053 1.00 23.49 38 LYS B CA 1
ATOM 4027 C C . LYS B 1 38 ? 16.663 -13.851 -6.424 1.00 23.31 38 LYS B C 1
ATOM 4028 O O . LYS B 1 38 ? 17.562 -13.110 -6.811 1.00 21.65 38 LYS B O 1
ATOM 4034 N N . VAL B 1 39 ? 15.813 -13.512 -5.453 1.00 23.48 39 VAL B N 1
ATOM 4035 C CA . VAL B 1 39 ? 15.812 -12.168 -4.902 1.00 23.12 39 VAL B CA 1
ATOM 4036 C C . VAL B 1 39 ? 17.029 -11.944 -4.013 1.00 23.58 39 VAL B C 1
ATOM 4037 O O . VAL B 1 39 ? 17.670 -10.892 -4.080 1.00 24.67 39 VAL B O 1
ATOM 4041 N N . HIS B 1 40 ? 17.391 -12.934 -3.211 1.00 23.77 40 HIS B N 1
ATOM 4042 C CA . HIS B 1 40 ? 18.507 -12.742 -2.292 1.00 23.56 40 HIS B CA 1
ATOM 4043 C C . HIS B 1 40 ? 19.781 -12.497 -3.100 1.00 23.43 40 HIS B C 1
ATOM 4044 O O . HIS B 1 40 ? 20.622 -11.684 -2.715 1.00 22.34 40 HIS B O 1
ATOM 4051 N N . LYS B 1 41 ? 19.919 -13.221 -4.204 1.00 23.66 41 LYS B N 1
ATOM 4052 C CA . LYS B 1 41 ? 21.107 -13.118 -5.044 1.00 24.99 41 LYS B CA 1
ATOM 4053 C C . LYS B 1 41 ? 21.078 -11.787 -5.762 1.00 24.83 41 LYS B C 1
ATOM 4054 O O . LYS B 1 41 ? 22.110 -11.116 -5.842 1.00 25.82 41 LYS B O 1
ATOM 4060 N N . PHE B 1 42 ? 19.903 -11.364 -6.239 1.00 24.88 42 PHE B N 1
ATOM 4061 C CA . PHE B 1 42 ? 19.778 -10.078 -6.975 1.00 24.77 42 PHE B CA 1
ATOM 4062 C C . PHE B 1 42 ? 20.325 -8.870 -6.194 1.00 24.86 42 PHE B C 1
ATOM 4063 O O . PHE B 1 42 ? 21.077 -8.075 -6.748 1.00 24.44 42 PHE B O 1
ATOM 4071 N N . TYR B 1 43 ? 19.916 -8.761 -4.925 1.00 24.53 43 TYR B N 1
ATOM 4072 C CA . TYR B 1 43 ? 20.289 -7.684 -4.023 1.00 25.21 43 TYR B CA 1
ATOM 4073 C C . TYR B 1 43 ? 21.464 -8.046 -3.144 1.00 25.15 43 TYR B C 1
ATOM 4074 O O . TYR B 1 43 ? 21.881 -7.219 -2.309 1.00 24.89 43 TYR B O 1
ATOM 4083 N N . LYS B 1 44 ? 22.000 -9.249 -3.314 1.00 24.83 44 LYS B N 1
ATOM 4084 C CA . LYS B 1 44 ? 23.137 -9.728 -2.440 1.00 26.95 44 LYS B CA 1
ATOM 4085 C C . LYS B 1 44 ? 22.807 -9.669 -0.936 1.00 26.43 44 LYS B C 1
ATOM 4086 O O . LYS B 1 44 ? 23.613 -9.232 -0.131 1.00 26.98 44 LYS B O 1
ATOM 4092 N N . GLY B 1 45 ? 21.616 -10.132 -0.572 1.00 27.35 45 GLY B N 1
ATOM 4093 C CA . GLY B 1 45 ? 21.123 -10.029 0.799 1.00 27.12 45 GLY B CA 1
ATOM 4094 C C . GLY B 1 45 ? 19.934 -9.092 0.913 1.00 26.79 45 GLY B C 1
ATOM 4095 O O . GLY B 1 45 ? 19.264 -8.795 -0.091 1.00 26.84 45 GLY B O 1
ATOM 4096 N N . LYS B 1 46 ? 19.702 -8.602 2.127 1.00 24.31 46 LYS B N 1
ATOM 4097 C CA . LYS B 1 46 ? 18.495 -7.901 2.414 1.00 23.67 46 LYS B CA 1
ATOM 4098 C C . LYS B 1 46 ? 18.727 -6.612 3.198 1.00 23.07 46 LYS B C 1
ATOM 4099 O O . LYS B 1 46 ? 17.924 -5.678 3.050 1.00 22.45 46 LYS B O 1
ATOM 4105 N N . ILE B 1 47 ? 19.783 -6.553 4.040 1.00 21.68 47 ILE B N 1
ATOM 4106 C CA . ILE B 1 47 ? 20.077 -5.315 4.784 1.00 20.09 47 ILE B CA 1
ATOM 4107 C C . ILE B 1 47 ? 21.434 -4.650 4.435 1.00 19.39 47 ILE B C 1
ATOM 4108 O O . ILE B 1 47 ? 22.247 -5.219 3.753 1.00 18.86 47 ILE B O 1
ATOM 4113 N N . GLN B 1 48 ? 21.673 -3.450 4.938 1.00 18.01 48 GLN B N 1
ATOM 4114 C CA . GLN B 1 48 ? 22.942 -2.743 4.654 1.00 18.04 48 GLN B CA 1
ATOM 4115 C C . GLN B 1 48 ? 23.117 -1.781 5.810 1.00 17.17 48 GLN B C 1
ATOM 4116 O O . GLN B 1 48 ? 22.170 -1.532 6.537 1.00 17.45 48 GLN B O 1
ATOM 4122 N N . ILE B 1 49 ? 24.313 -1.268 6.008 1.00 18.80 49 ILE B N 1
ATOM 4123 C CA . ILE B 1 49 ? 24.511 -0.270 7.033 1.00 20.56 49 ILE B CA 1
ATOM 4124 C C . ILE B 1 49 ? 24.439 1.127 6.372 1.00 21.08 49 ILE B C 1
ATOM 4125 O O . ILE B 1 49 ? 24.903 1.292 5.242 1.00 21.79 49 ILE B O 1
ATOM 4130 N N . MET B 1 50 ? 23.914 2.131 7.075 1.00 21.50 50 MET B N 1
ATOM 4131 C CA . MET B 1 50 ? 23.871 3.508 6.536 1.00 21.44 50 MET B CA 1
ATOM 4132 C C . MET B 1 50 ? 24.286 4.546 7.588 1.00 20.28 50 MET B C 1
ATOM 4133 O O . MET B 1 50 ? 23.995 4.335 8.753 1.00 21.07 50 MET B O 1
ATOM 4138 N N . PRO B 1 51 ? 24.865 5.712 7.185 1.00 19.77 51 PRO B N 1
ATOM 4139 C CA . PRO B 1 51 ? 24.972 6.808 8.181 1.00 18.13 51 PRO B CA 1
ATOM 4140 C C . PRO B 1 51 ? 23.604 7.167 8.741 1.00 18.90 51 PRO B C 1
ATOM 4141 O O . PRO B 1 51 ? 22.607 6.926 8.061 1.00 18.84 51 PRO B O 1
ATOM 4145 N N . LYS B 1 52 ? 23.551 7.675 9.985 1.00 17.95 52 LYS B N 1
ATOM 4146 C CA . LYS B 1 52 ? 22.363 8.270 10.528 1.00 17.48 52 LYS B CA 1
ATOM 4147 C C . LYS B 1 52 ? 22.679 9.623 11.153 1.00 18.46 52 LYS B C 1
ATOM 4148 O O . LYS B 1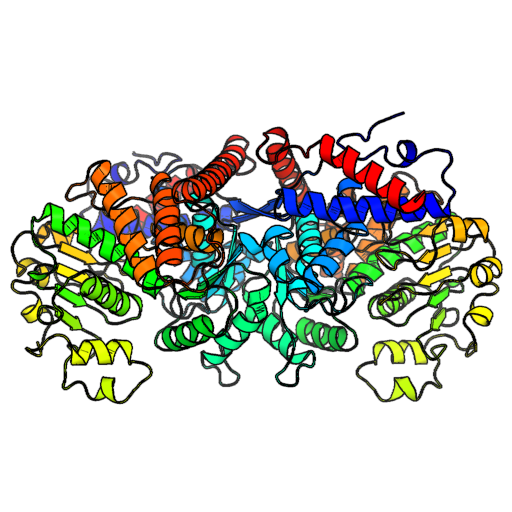 52 ? 21.854 10.212 11.835 1.00 18.97 52 LYS B O 1
ATOM 4154 N N . CYS B 1 53 ? 23.864 10.155 10.856 1.00 19.69 53 CYS B N 1
ATOM 4155 C CA . CYS B 1 53 ? 24.349 11.413 11.439 1.00 19.80 53 CYS B CA 1
ATOM 4156 C C . CYS B 1 53 ? 24.675 12.361 10.325 1.00 19.99 53 CYS B C 1
ATOM 4157 O O . CYS B 1 53 ? 24.882 11.917 9.212 1.00 22.02 53 CYS B O 1
ATOM 4160 N N . THR B 1 54 ? 24.758 13.657 10.610 1.00 21.48 54 THR B N 1
ATOM 4161 C CA . THR B 1 54 ? 25.074 14.687 9.572 1.00 21.80 54 THR B CA 1
ATOM 4162 C C . THR B 1 54 ? 26.426 14.483 8.900 1.00 22.22 54 THR B C 1
ATOM 4163 O O . THR B 1 54 ? 27.435 14.347 9.576 1.00 22.52 54 THR B O 1
ATOM 4167 N N . LEU B 1 55 ? 26.440 14.481 7.572 1.00 22.34 55 LEU B N 1
ATOM 4168 C CA . LEU B 1 55 ? 27.697 14.484 6.817 1.00 22.91 55 LEU B CA 1
ATOM 4169 C C . LEU B 1 55 ? 27.826 15.774 5.965 1.00 24.24 55 LEU B C 1
ATOM 4170 O O . LEU B 1 55 ? 28.147 15.728 4.782 1.00 24.53 55 LEU B O 1
ATOM 4175 N N . ALA B 1 56 ? 27.597 16.911 6.612 1.00 25.04 56 ALA B N 1
ATOM 4176 C CA . ALA B 1 56 ? 27.565 18.228 5.970 1.00 25.93 56 ALA B CA 1
ATOM 4177 C C . ALA B 1 56 ? 28.872 18.675 5.351 1.00 25.39 56 ALA B C 1
ATOM 4178 O O . ALA B 1 56 ? 28.876 19.538 4.478 1.00 26.24 56 ALA B O 1
ATOM 4180 N N . GLY B 1 57 ? 29.979 18.110 5.800 1.00 24.83 57 GLY B N 1
ATOM 4181 C CA . GLY B 1 57 ? 31.269 18.537 5.319 1.00 23.85 57 GLY B CA 1
ATOM 4182 C C . GLY B 1 57 ? 32.397 17.793 5.980 1.00 24.10 57 GLY B C 1
ATOM 4183 O O . GLY B 1 57 ? 32.227 17.156 7.040 1.00 23.21 57 GLY B O 1
ATOM 4184 N N . PHE B 1 58 ? 33.576 17.935 5.378 1.00 24.27 58 PHE B N 1
ATOM 4185 C CA . PHE B 1 58 ? 34.727 17.131 5.732 1.00 24.17 58 PHE B CA 1
ATOM 4186 C C . PHE B 1 58 ? 35.036 17.182 7.221 1.00 23.49 58 PHE B C 1
ATOM 4187 O O . PHE B 1 58 ? 35.324 16.175 7.827 1.00 23.26 58 PHE B O 1
ATOM 4195 N N . ASN B 1 59 ? 34.963 18.356 7.815 1.00 22.83 59 ASN B N 1
ATOM 4196 C CA . ASN B 1 59 ? 35.401 18.512 9.172 1.00 23.14 59 ASN B CA 1
ATOM 4197 C C . ASN B 1 59 ? 34.512 17.831 10.245 1.00 23.16 59 ASN B C 1
ATOM 4198 O O . ASN B 1 59 ? 34.922 17.693 11.387 1.00 21.60 59 ASN B O 1
ATOM 4203 N N . TRP B 1 60 ? 33.313 17.388 9.870 1.00 22.29 60 TRP B N 1
ATOM 4204 C CA . TRP B 1 60 ? 32.479 16.624 10.800 1.00 22.01 60 TRP B CA 1
ATOM 4205 C C . TRP B 1 60 ? 33.210 15.294 11.229 1.00 22.71 60 TRP B C 1
ATOM 4206 O O . TRP B 1 60 ? 32.974 14.722 12.343 1.00 21.03 60 TRP B O 1
ATOM 4217 N N . PHE B 1 61 ? 34.066 14.802 10.329 1.00 20.44 61 PHE B N 1
ATOM 4218 C CA . PHE B 1 61 ? 34.872 13.656 10.659 1.00 20.69 61 PHE B CA 1
ATOM 4219 C C . PHE B 1 61 ? 35.764 13.911 11.898 1.00 19.78 61 PHE B C 1
ATOM 4220 O O . PHE B 1 61 ? 36.057 12.985 12.623 1.00 19.52 61 PHE B O 1
ATOM 4228 N N . ASN B 1 62 ? 36.234 15.144 12.098 1.00 19.48 62 ASN B N 1
ATOM 4229 C CA . ASN B 1 62 ? 37.029 15.488 13.293 1.00 19.43 62 ASN B CA 1
ATOM 4230 C C . ASN B 1 62 ? 36.289 15.281 14.611 1.00 19.74 62 ASN B C 1
ATOM 4231 O O . ASN B 1 62 ? 36.931 15.238 15.683 1.00 20.05 62 ASN B O 1
ATOM 4236 N N . ALA B 1 63 ? 34.949 15.190 14.528 1.00 18.54 63 ALA B N 1
ATOM 4237 C CA . ALA B 1 63 ? 34.090 14.998 15.698 1.00 18.48 63 ALA B CA 1
ATOM 4238 C C . ALA B 1 63 ? 33.651 13.516 15.744 1.00 18.75 63 ALA B C 1
ATOM 4239 O O . ALA B 1 63 ? 33.520 12.941 16.824 1.00 19.58 63 ALA B O 1
ATOM 4241 N N . TYR B 1 64 ? 33.484 12.899 14.580 1.00 17.83 64 TYR B N 1
ATOM 4242 C CA . TYR B 1 64 ? 33.166 11.486 14.484 1.00 18.68 64 TYR B CA 1
ATOM 4243 C C . TYR B 1 64 ? 34.343 10.519 14.687 1.00 19.85 64 TYR B C 1
ATOM 4244 O O . TYR B 1 64 ? 34.151 9.304 14.932 1.00 20.87 64 TYR B O 1
ATOM 4253 N N . TYR B 1 65 ? 35.528 11.090 14.588 1.00 19.83 65 TYR B N 1
ATOM 4254 C CA . TYR B 1 65 ? 36.769 10.403 14.444 1.00 21.81 65 TYR B CA 1
ATOM 4255 C C . TYR B 1 65 ? 37.806 11.263 15.166 1.00 22.23 65 TYR B C 1
ATOM 4256 O O . TYR B 1 65 ? 37.455 12.129 15.966 1.00 23.53 65 TYR B O 1
ATOM 4265 N N . THR B 1 66 ? 39.080 11.050 14.925 1.00 24.03 66 THR B N 1
ATOM 4266 C CA . THR B 1 66 ? 40.091 11.805 15.666 1.00 25.13 66 THR B CA 1
ATOM 4267 C C . THR B 1 66 ? 40.116 13.232 15.188 1.00 23.18 66 THR B C 1
ATOM 4268 O O . THR B 1 66 ? 39.977 13.461 13.990 1.00 23.53 66 THR B O 1
ATOM 4272 N N . PRO B 1 67 ? 40.311 14.193 16.114 1.00 21.38 67 PRO B N 1
ATOM 4273 C CA . PRO B 1 67 ? 40.566 13.909 17.544 1.00 20.11 67 PRO B CA 1
ATOM 4274 C C . PRO B 1 67 ? 39.310 13.767 18.378 1.00 19.84 67 PRO B C 1
ATOM 4275 O O . PRO B 1 67 ? 39.392 13.204 19.465 1.00 19.13 67 PRO B O 1
ATOM 4279 N N . GLY B 1 68 ? 38.172 14.292 17.914 1.00 17.83 68 GLY B N 1
ATOM 4280 C CA . GLY B 1 68 ? 36.999 14.409 18.810 1.00 17.31 68 GLY B CA 1
ATOM 4281 C C . GLY B 1 68 ? 36.526 13.106 19.487 1.00 17.65 68 GLY B C 1
ATOM 4282 O O . GLY B 1 68 ? 36.161 13.105 20.656 1.00 17.58 68 GLY B O 1
ATOM 4283 N N . VAL B 1 69 ? 36.595 11.989 18.768 1.00 18.17 69 VAL B N 1
ATOM 4284 C CA . VAL B 1 69 ? 35.997 10.751 19.204 1.00 17.95 69 VAL B CA 1
ATOM 4285 C C . VAL B 1 69 ? 36.600 10.271 20.532 1.00 18.70 69 VAL B C 1
ATOM 4286 O O . VAL B 1 69 ? 35.956 9.493 21.294 1.00 17.71 69 VAL B O 1
ATOM 4290 N N . SER B 1 70 ? 37.790 10.795 20.843 1.00 19.32 70 SER B N 1
ATOM 4291 C CA . SER B 1 70 ? 38.450 10.503 22.116 1.00 21.38 70 SER B CA 1
ATOM 4292 C C . SER B 1 70 ? 37.569 10.801 23.346 1.00 21.60 70 SER B C 1
ATOM 4293 O O . SER B 1 70 ? 37.564 10.009 24.303 1.00 23.4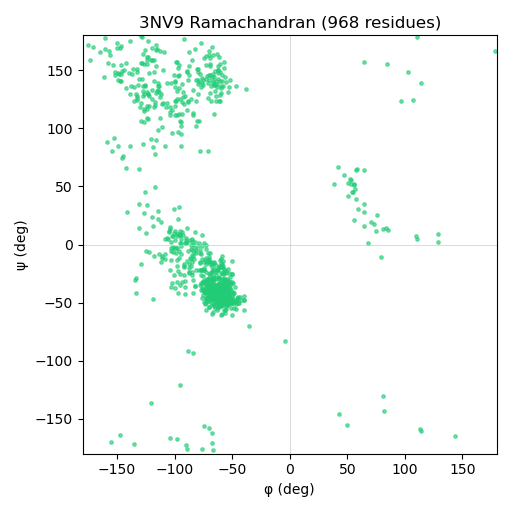8 70 SER B O 1
ATOM 4296 N N . ARG B 1 71 ? 36.840 11.923 23.332 1.00 20.16 71 ARG B N 1
ATOM 4297 C CA . ARG B 1 71 ? 35.943 12.238 24.442 1.00 20.24 71 ARG B CA 1
ATOM 4298 C C . ARG B 1 71 ? 34.893 11.117 24.582 1.00 21.07 71 ARG B C 1
ATOM 4299 O O . ARG B 1 71 ? 34.474 10.791 25.694 1.00 20.52 71 ARG B O 1
ATOM 4307 N N . ILE B 1 72 ? 34.472 10.519 23.459 1.00 20.60 72 ILE B N 1
ATOM 4308 C CA . ILE B 1 72 ? 33.524 9.426 23.571 1.00 20.04 72 ILE B CA 1
ATOM 4309 C C . ILE B 1 72 ? 34.119 8.227 24.304 1.00 20.78 72 ILE B C 1
ATOM 4310 O O . ILE B 1 72 ? 33.428 7.636 25.151 1.00 20.46 72 ILE B O 1
ATOM 4315 N N . SER B 1 73 ? 35.350 7.844 23.948 1.00 22.06 73 SER B N 1
ATOM 4316 C CA . SER B 1 73 ? 36.026 6.709 24.567 1.00 22.45 73 SER B CA 1
ATOM 4317 C C . SER B 1 73 ? 36.240 6.985 26.067 1.00 23.17 73 SER B C 1
ATOM 4318 O O . SER B 1 73 ? 36.067 6.107 26.873 1.00 24.49 73 SER B O 1
ATOM 4321 N N . THR B 1 74 ? 36.611 8.193 26.452 1.00 23.37 74 THR B N 1
ATOM 4322 C CA . THR B 1 74 ? 36.818 8.416 27.864 1.00 23.41 74 THR B CA 1
ATOM 4323 C C . THR B 1 74 ? 35.527 8.555 28.651 1.00 23.76 74 THR B C 1
ATOM 4324 O O . THR B 1 74 ? 35.443 8.056 29.798 1.00 23.33 74 THR B O 1
ATOM 4328 N N . ASN B 1 75 ? 34.519 9.210 28.042 1.00 23.18 75 ASN B N 1
ATOM 4329 C CA . ASN B 1 75 ? 33.184 9.254 28.603 1.00 22.47 75 ASN B CA 1
ATOM 4330 C C . ASN B 1 75 ? 32.662 7.837 28.834 1.00 22.86 75 ASN B C 1
ATOM 4331 O O . ASN B 1 75 ? 32.034 7.583 29.863 1.00 22.36 75 ASN B O 1
ATOM 4336 N N . ILE B 1 76 ? 32.878 6.927 27.880 1.00 21.79 76 ILE B N 1
ATOM 4337 C CA . ILE B 1 76 ? 32.404 5.572 28.074 1.00 23.30 76 ILE B CA 1
ATOM 4338 C C . ILE B 1 76 ? 33.203 4.777 29.144 1.00 24.62 76 ILE B C 1
ATOM 4339 O O . ILE B 1 76 ? 32.601 4.075 29.941 1.00 25.96 76 ILE B O 1
ATOM 4344 N N . ARG B 1 77 ? 34.529 4.854 29.093 1.00 25.34 77 ARG B N 1
ATOM 4345 C CA . ARG B 1 77 ? 35.410 4.245 30.075 1.00 26.75 77 ARG B CA 1
ATOM 4346 C C . ARG B 1 77 ? 34.944 4.589 31.488 1.00 28.39 77 ARG B C 1
ATOM 4347 O O . ARG B 1 77 ? 34.936 3.716 32.369 1.00 28.86 77 ARG B O 1
ATOM 4355 N N . ASP B 1 78 ? 34.545 5.850 31.686 1.00 28.65 78 ASP B N 1
ATOM 4356 C CA . ASP B 1 78 ? 34.203 6.343 33.008 1.00 29.59 78 ASP B CA 1
ATOM 4357 C C . ASP B 1 78 ? 32.751 6.136 33.428 1.00 29.91 78 ASP B C 1
ATOM 4358 O O . ASP B 1 78 ? 32.430 6.151 34.630 1.00 30.28 78 ASP B O 1
ATOM 4363 N N . ASN B 1 79 ? 31.900 5.856 32.437 1.00 28.83 79 ASN B N 1
ATOM 4364 C CA . ASN B 1 79 ? 30.473 5.739 32.612 1.00 27.36 79 ASN B CA 1
ATOM 4365 C C . ASN B 1 79 ? 29.907 4.813 31.498 1.00 26.44 79 ASN B C 1
ATOM 4366 O O . ASN B 1 79 ? 29.376 5.285 30.481 1.00 24.78 79 ASN B O 1
ATOM 4371 N N . ASN B 1 80 ? 30.043 3.495 31.720 1.00 24.48 80 ASN B N 1
ATOM 4372 C CA . ASN B 1 80 ? 29.711 2.492 30.710 1.00 24.35 80 ASN B CA 1
ATOM 4373 C C . ASN B 1 80 ? 28.296 2.676 30.129 1.00 23.72 80 ASN B C 1
ATOM 4374 O O . ASN B 1 80 ? 28.121 2.468 28.924 1.00 23.90 80 ASN B O 1
ATOM 4379 N N . ASP B 1 81 ? 27.319 3.078 30.965 1.00 22.32 81 ASP B N 1
ATOM 4380 C CA . ASP B 1 81 ? 25.943 3.243 30.561 1.00 22.74 81 ASP B CA 1
ATOM 4381 C C . ASP B 1 81 ? 25.838 4.338 29.449 1.00 22.67 81 ASP B C 1
ATOM 4382 O O . ASP B 1 81 ? 24.858 4.426 28.745 1.00 23.52 81 ASP B O 1
ATOM 4387 N N . SER B 1 82 ? 26.821 5.190 29.306 1.00 22.34 82 SER B N 1
ATOM 4388 C CA . SER B 1 82 ? 26.713 6.200 28.263 1.00 22.72 82 SER B CA 1
ATOM 4389 C C . SER B 1 82 ? 27.027 5.608 26.914 1.00 22.09 82 SER B C 1
ATOM 4390 O O . SER B 1 82 ? 26.913 6.291 25.914 1.00 22.40 82 SER B O 1
ATOM 4393 N N . SER B 1 83 ? 27.434 4.342 26.864 1.00 21.65 83 SER B N 1
ATOM 4394 C CA . SER B 1 83 ? 27.608 3.749 25.552 1.00 22.07 83 SER B CA 1
ATOM 4395 C C . SER B 1 83 ? 26.244 3.613 24.869 1.00 21.62 83 SER B C 1
ATOM 4396 O O . SER B 1 83 ? 26.179 3.459 23.665 1.00 21.38 83 SER B O 1
ATOM 4399 N N . LEU B 1 84 ? 25.173 3.653 25.662 1.00 21.23 84 LEU B N 1
ATOM 4400 C CA . LEU B 1 84 ? 23.825 3.500 25.165 1.00 22.48 84 LEU B CA 1
ATOM 4401 C C . LEU B 1 84 ? 23.312 4.704 24.367 1.00 21.21 84 LEU B C 1
ATOM 4402 O O . LEU B 1 84 ? 22.458 4.529 23.518 1.00 19.87 84 LEU B O 1
ATOM 4407 N N . PHE B 1 85 ? 23.784 5.912 24.685 1.00 21.15 85 PHE B N 1
ATOM 4408 C CA . PHE B 1 85 ? 23.405 7.120 23.928 1.00 21.66 85 PHE B CA 1
ATOM 4409 C C . PHE B 1 85 ? 24.537 7.781 23.066 1.00 22.04 85 PHE B C 1
ATOM 4410 O O . PHE B 1 85 ? 24.236 8.696 22.267 1.00 22.27 85 PHE B O 1
ATOM 4418 N N . TYR B 1 86 ? 25.797 7.339 23.224 1.00 19.92 86 TYR B N 1
ATOM 4419 C CA . TYR B 1 86 ? 26.900 7.859 22.431 1.00 19.39 86 TYR B CA 1
ATOM 4420 C C . TYR B 1 86 ? 27.200 6.964 21.227 1.00 19.06 86 TYR B C 1
ATOM 4421 O O . TYR B 1 86 ? 28.006 7.346 20.358 1.00 19.11 86 TYR B O 1
ATOM 4430 N N . SER B 1 87 ? 26.612 5.759 21.207 1.00 16.67 87 SER B N 1
ATOM 4431 C CA . SER B 1 87 ? 26.757 4.864 20.086 1.00 16.94 87 SER B CA 1
ATOM 4432 C C . SER B 1 87 ? 25.403 4.186 19.774 1.00 17.16 87 SER B C 1
ATOM 4433 O O . SER B 1 87 ? 24.427 4.335 20.506 1.00 17.61 87 SER B O 1
ATOM 4436 N N . LEU B 1 88 ? 25.354 3.407 18.717 1.00 16.72 88 LEU B N 1
ATOM 4437 C CA . LEU B 1 88 ? 24.102 2.814 18.265 1.00 17.34 88 LEU B CA 1
ATOM 4438 C C . LEU B 1 88 ? 23.619 1.755 19.269 1.00 18.39 88 LEU B C 1
ATOM 4439 O O . LEU B 1 88 ? 22.509 1.235 19.152 1.00 18.33 88 LEU B O 1
ATOM 4444 N N . ARG B 1 89 ? 24.466 1.449 20.257 1.00 19.30 89 ARG B N 1
ATOM 4445 C CA . ARG B 1 89 ? 24.267 0.336 21.173 1.00 18.13 89 ARG B CA 1
ATOM 4446 C C . ARG B 1 89 ? 22.881 0.350 21.741 1.00 18.73 89 ARG B C 1
ATOM 4447 O O . ARG B 1 89 ? 22.220 -0.720 21.798 1.00 18.14 89 ARG B O 1
ATOM 4455 N N . GLY B 1 90 ? 22.401 1.550 22.120 1.00 17.51 90 GLY B N 1
ATOM 4456 C CA . GLY B 1 90 ? 21.088 1.659 22.733 1.00 17.55 90 GLY B CA 1
ATOM 4457 C C . GLY B 1 90 ? 19.949 1.094 21.887 1.00 19.34 90 GLY B C 1
ATOM 4458 O O . GLY B 1 90 ? 18.888 0.732 22.445 1.00 19.04 90 GLY B O 1
ATOM 4459 N N . ASN B 1 91 ? 20.157 0.992 20.564 1.00 18.19 91 ASN B N 1
ATOM 4460 C CA . ASN B 1 91 ? 19.113 0.549 19.613 1.00 20.50 91 ASN B CA 1
ATOM 4461 C C . ASN B 1 91 ? 19.566 -0.623 18.722 1.00 21.19 91 ASN B C 1
ATOM 4462 O O . ASN B 1 91 ? 19.087 -0.819 17.598 1.00 22.22 91 ASN B O 1
ATOM 4467 N N . PHE B 1 92 ? 20.500 -1.407 19.253 1.00 22.36 92 PHE B N 1
ATOM 4468 C CA . PHE B 1 92 ? 21.248 -2.407 18.473 1.00 21.49 92 PHE B CA 1
ATOM 4469 C C . PHE B 1 92 ? 21.025 -3.762 19.127 1.00 21.98 92 PHE B C 1
ATOM 4470 O O . PHE B 1 92 ? 21.379 -3.975 20.299 1.00 22.65 92 PHE B O 1
ATOM 4478 N N . VAL B 1 93 ? 20.444 -4.666 18.343 1.00 22.25 93 VAL B N 1
ATOM 4479 C CA . VAL B 1 93 ? 20.128 -6.051 18.734 1.00 21.21 93 VAL B CA 1
ATOM 4480 C C . VAL B 1 93 ? 20.995 -7.061 17.928 1.00 21.44 93 VAL B C 1
ATOM 4481 O O . VAL B 1 93 ? 21.051 -6.979 16.692 1.00 20.82 93 VAL B O 1
ATOM 4485 N N . GLY B 1 94 ? 21.708 -7.971 18.623 1.00 21.26 94 GLY B N 1
ATOM 4486 C CA . GLY B 1 94 ? 22.388 -9.077 17.961 1.00 19.72 94 GLY B CA 1
ATOM 4487 C C . GLY B 1 94 ? 21.423 -10.247 17.738 1.00 20.63 94 GLY B C 1
ATOM 4488 O O . GLY B 1 94 ? 20.667 -10.671 18.662 1.00 20.70 94 GLY B O 1
ATOM 4489 N N . VAL B 1 95 ? 21.429 -10.784 16.527 1.00 19.22 95 VAL B N 1
ATOM 4490 C CA . VAL B 1 95 ? 20.505 -11.840 16.172 1.00 20.44 95 VAL B CA 1
ATOM 4491 C C . VAL B 1 95 ? 21.450 -13.041 16.099 1.00 21.88 95 VAL B C 1
ATOM 4492 O O . VAL B 1 95 ? 22.011 -13.382 15.036 1.00 21.16 95 VAL B O 1
ATOM 4496 N N . VAL B 1 96 ? 21.665 -13.620 17.280 1.00 22.14 96 VAL B N 1
ATOM 4497 C CA . VAL B 1 96 ? 22.675 -14.660 17.499 1.00 22.20 96 VAL B CA 1
ATOM 4498 C C . VAL B 1 96 ? 22.064 -16.052 17.339 1.00 23.05 96 VAL B C 1
ATOM 4499 O O . VAL B 1 96 ? 21.061 -16.366 17.990 1.00 21.90 96 VAL B O 1
ATOM 4503 N N . SER B 1 97 ? 22.686 -16.874 16.478 1.00 23.92 97 SER B N 1
ATOM 4504 C CA . SER B 1 97 ? 22.301 -18.249 16.256 1.00 24.18 97 SER B CA 1
ATOM 4505 C C . SER B 1 97 ? 23.552 -19.019 15.957 1.00 25.04 97 SER B C 1
ATOM 4506 O O . SER B 1 97 ? 24.543 -18.446 15.526 1.00 25.76 97 SER B O 1
ATOM 4509 N N . ASP B 1 98 ? 23.517 -20.320 16.227 1.00 25.29 98 ASP B N 1
ATOM 4510 C CA . ASP B 1 98 ? 24.586 -21.251 15.857 1.00 26.07 98 ASP B CA 1
ATOM 4511 C C . ASP B 1 98 ? 24.112 -22.104 14.688 1.00 26.05 98 ASP B C 1
ATOM 4512 O O . ASP B 1 98 ? 24.806 -22.981 14.277 1.00 27.14 98 ASP B O 1
ATOM 4517 N N . SER B 1 99 ? 22.924 -21.786 14.162 1.00 26.81 99 SER B N 1
ATOM 4518 C CA . SER B 1 99 ? 22.257 -22.501 13.066 1.00 27.19 99 SER B CA 1
ATOM 4519 C C . SER B 1 99 ? 21.948 -23.994 13.324 1.00 28.37 99 SER B C 1
ATOM 4520 O O . SER B 1 99 ? 21.912 -24.794 12.382 1.00 27.70 99 SER B O 1
ATOM 4523 N N . THR B 1 100 ? 21.694 -24.384 14.571 1.00 28.42 100 THR B N 1
ATOM 4524 C CA . THR B 1 100 ? 21.504 -25.818 14.810 1.00 28.99 100 THR B CA 1
ATOM 4525 C C . THR B 1 100 ? 20.062 -26.233 14.571 1.00 29.15 100 THR B C 1
ATOM 4526 O O . THR B 1 100 ? 19.771 -27.393 14.366 1.00 29.06 100 THR B O 1
ATOM 4530 N N . ARG B 1 101 ? 19.155 -25.268 14.572 1.00 29.98 101 ARG B N 1
ATOM 4531 C CA . ARG B 1 101 ? 17.773 -25.577 14.307 1.00 30.29 101 ARG B CA 1
ATOM 4532 C C . ARG B 1 101 ? 17.124 -24.433 13.530 1.00 29.28 101 ARG B C 1
ATOM 4533 O O . ARG B 1 101 ? 16.335 -23.643 14.067 1.00 28.83 101 ARG B O 1
ATOM 4541 N N . VAL B 1 102 ? 17.427 -24.361 12.236 1.00 28.04 102 VAL B N 1
ATOM 4542 C CA . VAL B 1 102 ? 16.946 -23.238 11.456 1.00 26.58 102 VAL B CA 1
ATOM 4543 C C . VAL B 1 102 ? 15.646 -23.612 10.787 1.00 25.60 102 VAL B C 1
ATOM 4544 O O . VAL B 1 102 ? 15.624 -24.313 9.789 1.00 25.15 102 VAL B O 1
ATOM 4548 N N . LEU B 1 103 ? 14.548 -23.138 11.353 1.00 26.94 103 LEU B N 1
ATOM 4549 C CA . LEU B 1 103 ? 13.198 -23.592 10.941 1.00 28.29 103 LEU B CA 1
ATOM 4550 C C . LEU B 1 103 ? 13.175 -25.152 10.935 1.00 29.25 103 LEU B C 1
ATOM 4551 O O . LEU B 1 103 ? 13.983 -25.782 11.614 1.00 28.88 103 LEU B O 1
ATOM 4556 N N . GLY B 1 104 ? 12.286 -25.765 10.145 1.00 30.02 104 GLY B N 1
ATOM 4557 C CA . GLY B 1 104 ? 12.236 -27.217 10.097 1.00 29.22 104 GLY B CA 1
ATOM 4558 C C . GLY B 1 104 ? 13.401 -27.861 9.363 1.00 30.62 104 GLY B C 1
ATOM 4559 O O . GLY B 1 104 ? 13.437 -29.075 9.296 1.00 29.63 104 GLY B O 1
ATOM 4560 N N . ASP B 1 105 ? 14.360 -27.079 8.827 1.00 29.84 105 ASP B N 1
ATOM 4561 C CA . ASP B 1 105 ? 15.510 -27.666 8.099 1.00 29.64 105 ASP B CA 1
ATOM 4562 C C . ASP B 1 105 ? 16.673 -28.151 8.936 1.00 29.58 105 ASP B C 1
ATOM 4563 O O . ASP B 1 105 ? 17.642 -28.636 8.355 1.00 28.69 105 ASP B O 1
ATOM 4568 N N . GLY B 1 106 ? 16.639 -27.905 10.247 1.00 29.01 106 GLY B N 1
ATOM 4569 C CA . GLY B 1 106 ? 17.614 -28.488 11.156 1.00 30.00 106 GLY B CA 1
ATOM 4570 C C . GLY B 1 106 ? 18.960 -27.785 11.263 1.00 30.50 106 GLY B C 1
ATOM 4571 O O . GLY B 1 106 ? 19.042 -26.578 11.247 1.00 30.42 106 GLY B O 1
ATOM 4572 N N . ASP B 1 107 ? 20.016 -28.566 11.403 1.00 30.71 107 ASP B N 1
ATOM 4573 C CA . ASP B 1 107 ? 21.337 -28.028 11.488 1.00 31.82 107 ASP B CA 1
ATOM 4574 C C . ASP B 1 107 ? 21.828 -27.712 10.074 1.00 32.40 107 ASP B C 1
ATOM 4575 O O . ASP B 1 107 ? 22.132 -28.623 9.294 1.00 33.36 107 ASP B O 1
ATOM 4580 N N . VAL B 1 108 ? 21.882 -26.429 9.722 1.00 32.06 108 VAL B N 1
ATOM 4581 C CA . VAL B 1 108 ? 22.150 -26.078 8.323 1.00 31.56 108 VAL B CA 1
ATOM 4582 C C . VAL B 1 108 ? 23.572 -25.570 8.146 1.00 31.87 108 VAL B C 1
ATOM 4583 O O . VAL B 1 108 ? 23.912 -24.971 7.100 1.00 31.60 108 VAL B O 1
ATOM 4587 N N . THR B 1 109 ? 24.379 -25.761 9.204 1.00 31.65 109 THR B N 1
ATOM 4588 C CA . THR B 1 109 ? 25.770 -25.321 9.250 1.00 31.27 109 THR B CA 1
ATOM 4589 C C . THR B 1 109 ? 25.903 -23.850 9.671 1.00 30.51 109 THR B C 1
ATOM 4590 O O . THR B 1 109 ? 24.945 -23.058 9.500 1.00 30.42 109 THR B O 1
ATOM 4594 N N . PRO B 1 110 ? 27.066 -23.470 10.233 1.00 29.92 110 PRO B N 1
ATOM 4595 C CA . PRO B 1 110 ? 27.102 -22.147 10.877 1.00 29.40 110 PRO B CA 1
ATOM 4596 C C . PRO B 1 110 ? 26.706 -20.915 10.013 1.00 28.04 110 PRO B C 1
ATOM 4597 O O . PRO B 1 110 ? 25.836 -20.179 10.444 1.00 27.53 110 PRO B O 1
ATOM 4601 N N . PRO B 1 111 ? 27.255 -20.748 8.779 1.00 27.37 111 PRO B N 1
ATOM 4602 C CA . PRO B 1 111 ? 26.711 -19.681 7.902 1.00 26.66 111 PRO B CA 1
ATOM 4603 C C . PRO B 1 111 ? 25.299 -19.986 7.370 1.00 25.67 111 PRO B C 1
ATOM 4604 O O . PRO B 1 111 ? 24.609 -19.112 6.816 1.00 25.56 111 PRO B O 1
ATOM 4608 N N . GLY B 1 112 ? 24.835 -21.209 7.561 1.00 24.87 112 GLY B N 1
ATOM 4609 C CA . GLY B 1 112 ? 23.551 -21.562 6.970 1.00 24.24 112 GLY B CA 1
ATOM 4610 C C . GLY B 1 112 ? 22.352 -20.764 7.464 1.00 24.06 112 GLY B C 1
ATOM 4611 O O . GLY B 1 112 ? 21.321 -20.706 6.757 1.00 24.41 112 GLY B O 1
ATOM 4612 N N . GLY B 1 113 ? 22.469 -20.168 8.653 1.00 22.59 113 GLY B N 1
ATOM 4613 C CA . GLY B 1 113 ? 21.384 -19.394 9.263 1.00 23.01 113 GLY B CA 1
ATOM 4614 C C . GLY B 1 113 ? 21.231 -17.929 8.886 1.00 22.56 113 GLY B C 1
ATOM 4615 O O . GLY B 1 113 ? 20.310 -17.235 9.335 1.00 21.37 113 GLY B O 1
ATOM 4616 N N . LEU B 1 114 ? 22.124 -17.481 8.016 1.00 23.32 114 LEU B N 1
ATOM 4617 C CA . LEU B 1 114 ? 22.176 -16.136 7.525 1.00 22.78 114 LEU B CA 1
ATOM 4618 C C . LEU B 1 114 ? 20.915 -15.636 6.843 1.00 23.13 114 LEU B C 1
ATOM 4619 O O . LEU B 1 114 ? 20.517 -14.476 7.082 1.00 22.64 114 LEU B O 1
ATOM 4624 N N . GLY B 1 115 ? 20.293 -16.458 5.986 1.00 22.22 115 GLY B N 1
ATOM 4625 C CA . GLY B 1 115 ? 19.075 -16.025 5.340 1.00 20.49 115 GLY B CA 1
ATOM 4626 C C . GLY B 1 115 ? 18.027 -15.688 6.412 1.00 21.99 115 GLY B C 1
ATOM 4627 O O . GLY B 1 115 ? 17.388 -14.617 6.381 1.00 20.34 115 GLY B O 1
ATOM 4628 N N . VAL B 1 116 ? 17.831 -16.614 7.361 1.00 21.67 116 VAL B N 1
ATOM 4629 C CA . VAL B 1 116 ? 16.800 -16.454 8.389 1.00 20.60 116 VAL B CA 1
ATOM 4630 C C . VAL B 1 116 ? 17.194 -15.294 9.302 1.00 20.06 116 VAL B C 1
ATOM 4631 O O . VAL B 1 116 ? 16.374 -14.418 9.562 1.00 19.66 116 VAL B O 1
ATOM 4635 N N . MET B 1 117 ? 18.456 -15.257 9.745 1.00 19.40 117 MET B N 1
ATOM 4636 C CA . MET B 1 117 ? 18.842 -14.224 10.734 1.00 20.53 117 MET B CA 1
ATOM 4637 C C . MET B 1 117 ? 18.808 -12.838 10.115 1.00 20.18 117 MET B C 1
ATOM 4638 O O . MET B 1 117 ? 18.308 -11.861 10.772 1.00 19.42 117 MET B O 1
ATOM 4643 N N . GLU B 1 118 ? 19.348 -12.751 8.882 1.00 18.36 118 GLU B N 1
ATOM 4644 C CA . GLU B 1 118 ? 19.176 -11.515 8.080 1.00 19.35 118 GLU B CA 1
ATOM 4645 C C . GLU B 1 118 ? 17.685 -11.116 7.856 1.00 20.14 118 GLU B C 1
ATOM 4646 O O . GLU B 1 118 ? 17.339 -9.915 7.918 1.00 20.84 118 GLU B O 1
ATOM 4652 N N . GLY B 1 119 ? 16.785 -12.097 7.688 1.00 19.79 119 GLY B N 1
ATOM 4653 C CA . GLY B 1 119 ? 15.350 -11.747 7.619 1.00 19.66 119 GLY B CA 1
ATOM 4654 C C . GLY B 1 119 ? 14.822 -11.204 8.940 1.00 20.03 119 GLY B C 1
ATOM 4655 O O . GLY B 1 119 ? 14.028 -10.293 8.962 1.00 18.92 119 GLY B O 1
ATOM 4656 N N . LYS B 1 120 ? 15.253 -11.788 10.064 1.00 20.83 120 LYS B N 1
ATOM 4657 C CA . LYS B 1 120 ? 14.853 -11.254 11.379 1.00 20.60 120 LYS B CA 1
ATOM 4658 C C . LYS B 1 120 ? 15.350 -9.803 11.474 1.00 20.13 120 LYS B C 1
ATOM 4659 O O . LYS B 1 120 ? 14.623 -8.919 11.937 1.00 20.33 120 LYS B O 1
ATOM 4665 N N . ALA B 1 121 ? 16.587 -9.577 11.034 1.00 20.17 121 ALA B N 1
ATOM 4666 C CA . ALA B 1 121 ? 17.252 -8.258 11.200 1.00 19.95 121 ALA B CA 1
ATOM 4667 C C . ALA B 1 121 ? 16.520 -7.209 10.370 1.00 19.91 121 ALA B C 1
ATOM 4668 O O . ALA B 1 121 ? 16.206 -6.125 10.845 1.00 18.83 121 ALA B O 1
ATOM 4670 N N . LEU B 1 122 ? 16.180 -7.587 9.146 1.00 19.69 122 LEU B N 1
ATOM 4671 C CA . LEU B 1 122 ? 15.300 -6.769 8.264 1.00 19.27 122 LEU B CA 1
ATOM 4672 C C . LEU B 1 122 ? 13.952 -6.365 8.885 1.00 19.19 122 LEU B C 1
ATOM 4673 O O . LEU B 1 122 ? 13.513 -5.203 8.790 1.00 19.59 122 LEU B O 1
ATOM 4678 N N . LEU B 1 123 ? 13.292 -7.323 9.518 1.00 18.62 123 LEU B N 1
ATOM 4679 C CA . LEU B 1 123 ? 11.980 -7.100 10.099 1.00 18.83 123 LEU B CA 1
ATOM 4680 C C . LEU B 1 123 ? 12.088 -6.262 11.343 1.00 18.65 123 LEU B C 1
ATOM 4681 O O . LEU B 1 123 ? 11.214 -5.478 11.652 1.00 18.93 123 LEU B O 1
ATOM 4686 N N . MET B 1 124 ? 13.178 -6.407 12.059 1.00 19.36 124 MET B N 1
ATOM 4687 C CA . MET B 1 124 ? 13.398 -5.563 13.227 1.00 20.67 124 MET B CA 1
ATOM 4688 C C . MET B 1 124 ? 13.449 -4.095 12.867 1.00 21.52 124 MET B C 1
ATOM 4689 O O . MET B 1 124 ? 12.868 -3.279 13.599 1.00 22.44 124 MET B O 1
ATOM 4694 N N . LYS B 1 125 ? 14.144 -3.755 11.771 1.00 21.84 125 LYS B N 1
ATOM 4695 C CA . LYS B 1 125 ? 14.208 -2.354 11.277 1.00 22.26 125 LYS B CA 1
ATOM 4696 C C . LYS B 1 125 ? 12.855 -1.876 10.770 1.00 21.94 125 LYS B C 1
ATOM 4697 O O . LYS B 1 125 ? 12.269 -0.930 11.290 1.00 23.69 125 LYS B O 1
ATOM 4703 N N . TYR B 1 126 ? 12.339 -2.563 9.771 1.00 22.85 126 TYR B N 1
ATOM 4704 C CA . TYR B 1 126 ? 11.105 -2.174 9.087 1.00 22.10 126 TYR B CA 1
ATOM 4705 C C . TYR B 1 126 ? 9.807 -2.252 9.932 1.00 21.77 126 TYR B C 1
ATOM 4706 O O . TYR B 1 126 ? 8.841 -1.461 9.736 1.00 21.15 126 TYR B O 1
ATOM 4715 N N . LEU B 1 127 ? 9.771 -3.165 10.891 1.00 21.13 127 LEU B N 1
ATOM 4716 C CA . LEU B 1 127 ? 8.577 -3.311 11.715 1.00 20.49 127 LEU B CA 1
ATOM 4717 C C . LEU B 1 127 ? 8.792 -2.608 13.029 1.00 19.19 127 LEU B C 1
ATOM 4718 O O . LEU B 1 127 ? 7.867 -1.966 13.608 1.00 18.85 127 LEU B O 1
ATOM 4723 N N . GLY B 1 128 ? 10.013 -2.700 13.520 1.00 17.08 128 GLY B N 1
ATOM 4724 C CA . GLY B 1 128 ? 10.253 -2.311 14.905 1.00 17.54 128 GLY B CA 1
ATOM 4725 C C . GLY B 1 128 ? 11.089 -1.040 15.114 1.00 18.81 128 GLY B C 1
ATOM 4726 O O . GLY B 1 128 ? 11.118 -0.514 16.239 1.00 16.84 128 GLY B O 1
ATOM 4727 N N . GLY B 1 129 ? 11.726 -0.515 14.046 1.00 17.96 129 GLY B N 1
ATOM 4728 C CA . GLY B 1 129 ? 12.604 0.643 14.213 1.00 18.70 129 GLY B CA 1
ATOM 4729 C C . GLY B 1 129 ? 13.830 0.359 15.068 1.00 19.59 129 GLY B C 1
ATOM 4730 O O . GLY B 1 129 ? 14.313 1.245 15.810 1.00 20.05 129 GLY B O 1
ATOM 4731 N N . ILE B 1 130 ? 14.325 -0.880 14.937 1.00 19.73 130 ILE B N 1
ATOM 4732 C CA . ILE B 1 130 ? 15.430 -1.448 15.702 1.00 18.92 130 ILE B CA 1
ATOM 4733 C C . ILE B 1 130 ? 16.563 -1.693 14.713 1.00 18.58 130 ILE B C 1
ATOM 4734 O O . ILE B 1 130 ? 16.316 -2.228 13.652 1.00 17.43 130 ILE B O 1
ATOM 4739 N N . ASP B 1 131 ? 17.803 -1.403 15.098 1.00 18.99 131 ASP B N 1
ATOM 4740 C CA . ASP B 1 131 ? 18.998 -1.726 14.281 1.00 19.79 131 ASP B CA 1
ATOM 4741 C C . ASP B 1 131 ? 19.546 -3.077 14.718 1.00 21.06 131 ASP B C 1
ATOM 4742 O O . ASP B 1 131 ? 19.814 -3.298 15.893 1.00 23.13 131 ASP B O 1
ATOM 4747 N N . ALA B 1 132 ? 19.642 -4.014 13.789 1.00 21.29 132 ALA B N 1
ATOM 4748 C CA . ALA B 1 132 ? 20.004 -5.363 14.128 1.00 20.44 132 ALA B CA 1
ATOM 4749 C C . ALA B 1 132 ? 20.805 -5.980 13.018 1.00 20.95 132 ALA B C 1
ATOM 4750 O O . ALA B 1 132 ? 20.546 -5.737 11.837 1.00 19.12 132 ALA B O 1
ATOM 4752 N N . VAL B 1 133 ? 21.739 -6.848 13.411 1.00 22.26 133 VAL B N 1
ATOM 4753 C CA . VAL B 1 133 ? 22.471 -7.669 12.468 1.00 22.17 133 VAL B CA 1
ATOM 4754 C C . VAL B 1 133 ? 22.463 -9.175 12.837 1.00 23.83 133 VAL B C 1
ATOM 4755 O O . VAL B 1 133 ? 22.228 -9.542 14.007 1.00 22.93 133 VAL B O 1
ATOM 4759 N N . PRO B 1 134 ? 22.673 -10.054 11.816 1.00 24.05 134 PRO B N 1
ATOM 4760 C CA . PRO B 1 134 ? 22.812 -11.479 12.027 1.00 24.38 134 PRO B CA 1
ATOM 4761 C C . PRO B 1 134 ? 24.199 -11.770 12.617 1.00 25.18 134 PRO B C 1
ATOM 4762 O O . PRO B 1 134 ? 25.171 -11.131 12.231 1.00 24.68 134 PRO B O 1
ATOM 4766 N N . ILE B 1 135 ? 24.271 -12.715 13.550 1.00 25.10 135 ILE B N 1
ATOM 4767 C CA . ILE B 1 135 ? 25.511 -13.075 14.217 1.00 24.88 135 ILE B CA 1
ATOM 4768 C C . ILE B 1 135 ? 25.390 -14.601 14.264 1.00 25.73 135 ILE B C 1
ATOM 4769 O O . ILE B 1 135 ? 24.836 -15.164 15.202 1.00 25.89 135 ILE B O 1
ATOM 4774 N N . CYS B 1 136 ? 25.796 -15.226 13.176 1.00 24.81 136 CYS B N 1
ATOM 4775 C CA . CYS B 1 136 ? 25.722 -16.627 13.004 1.00 25.06 136 CYS B CA 1
ATOM 4776 C C . CYS B 1 136 ? 27.089 -17.088 13.415 1.00 26.12 136 CYS B C 1
ATOM 4777 O O . CYS B 1 136 ? 28.099 -16.545 12.920 1.00 26.49 136 CYS B O 1
ATOM 4780 N N . ILE B 1 137 ? 27.132 -18.022 14.378 1.00 25.61 137 ILE B N 1
ATOM 4781 C CA . ILE B 1 137 ? 28.403 -18.527 14.918 1.00 26.12 137 ILE B CA 1
ATOM 4782 C C . ILE B 1 137 ? 28.502 -20.036 14.835 1.00 27.16 137 ILE B C 1
ATOM 4783 O O . ILE B 1 137 ? 27.527 -20.736 14.544 1.00 27.15 137 ILE B O 1
ATOM 4788 N N . ASP B 1 138 ? 29.717 -20.511 15.058 1.00 28.11 138 ASP B N 1
ATOM 4789 C CA . ASP B 1 138 ? 30.035 -21.937 15.177 1.00 29.02 138 ASP B CA 1
ATOM 4790 C C . ASP B 1 138 ? 30.113 -22.151 16.683 1.00 28.61 138 ASP B C 1
ATOM 4791 O O . ASP B 1 138 ? 31.008 -21.598 17.287 1.00 29.02 138 ASP B O 1
ATOM 4796 N N . SER B 1 139 ? 29.170 -22.894 17.261 1.00 29.33 139 SER B N 1
ATOM 4797 C CA . SER B 1 139 ? 29.222 -23.278 18.682 1.00 29.99 139 SER B CA 1
ATOM 4798 C C . SER B 1 139 ? 29.890 -24.643 18.973 1.00 31.14 139 SER B C 1
ATOM 4799 O O . SER B 1 139 ? 29.797 -25.138 20.129 1.00 32.00 139 SER B O 1
ATOM 4802 N N . LYS B 1 140 ? 30.508 -25.265 17.963 1.00 30.54 140 LYS B N 1
ATOM 4803 C CA . LYS B 1 140 ? 31.150 -26.565 18.164 1.00 30.89 140 LYS B CA 1
ATOM 4804 C C . LYS B 1 140 ? 32.404 -26.459 19.049 1.00 30.96 140 LYS B C 1
ATOM 4805 O O . LYS B 1 140 ? 33.260 -25.611 18.815 1.00 30.97 140 LYS B O 1
ATOM 4811 N N . ASN B 1 141 ? 32.492 -27.317 20.067 1.00 31.78 141 ASN B N 1
ATOM 4812 C CA . ASN B 1 141 ? 33.686 -27.417 20.898 1.00 32.41 141 ASN B CA 1
ATOM 4813 C C . ASN B 1 141 ? 34.754 -28.186 20.118 1.00 33.86 141 ASN B C 1
ATOM 4814 O O . ASN B 1 141 ? 34.529 -28.572 18.955 1.00 33.14 141 ASN B O 1
ATOM 4819 N N . LYS B 1 142 ? 35.894 -28.434 20.773 1.00 36.10 142 LYS B N 1
ATOM 4820 C CA . LYS B 1 142 ? 37.034 -29.147 20.167 1.00 37.37 142 LYS B CA 1
ATOM 4821 C C . LYS B 1 142 ? 36.702 -30.597 19.867 1.00 38.10 142 LYS B C 1
ATOM 4822 O O . LYS B 1 142 ? 37.322 -31.192 19.027 1.00 38.96 142 LYS B O 1
ATOM 4828 N N . GLU B 1 143 ? 35.720 -31.174 20.543 1.00 40.26 143 GLU B N 1
ATOM 4829 C CA . GLU B 1 143 ? 35.267 -32.550 20.207 1.00 41.13 143 GLU B CA 1
ATOM 4830 C C . GLU B 1 143 ? 34.187 -32.584 19.099 1.00 41.05 143 GLU B C 1
ATOM 4831 O O . GLU B 1 143 ? 33.668 -33.672 18.763 1.00 41.04 143 GLU B O 1
ATOM 4837 N N . GLY B 1 144 ? 33.853 -31.412 18.534 1.00 39.93 144 GLY B N 1
ATOM 4838 C CA . GLY B 1 144 ? 32.923 -31.336 17.403 1.00 38.80 144 GLY B CA 1
ATOM 4839 C C . GLY B 1 144 ? 31.458 -31.342 17.821 1.00 38.42 144 GLY B C 1
ATOM 4840 O O . GLY B 1 144 ? 30.581 -31.584 17.007 1.00 39.12 144 GLY B O 1
ATOM 4841 N N . LYS B 1 145 ? 31.188 -31.123 19.098 1.00 37.94 145 LYS B N 1
ATOM 4842 C CA . LYS B 1 145 ? 29.808 -31.048 19.584 1.00 38.28 145 LYS B CA 1
ATOM 4843 C C . LYS B 1 145 ? 29.381 -29.576 19.827 1.00 36.25 145 LYS B C 1
ATOM 4844 O O . LYS B 1 145 ? 30.159 -28.749 20.355 1.00 33.93 145 LYS B O 1
ATOM 4850 N N . ASN B 1 146 ? 28.148 -29.279 19.437 1.00 35.05 146 ASN B N 1
ATOM 4851 C CA . ASN B 1 146 ? 27.602 -27.966 19.662 1.00 35.20 146 ASN B CA 1
ATOM 4852 C C . ASN B 1 146 ? 27.413 -27.791 21.168 1.00 34.75 146 ASN B C 1
ATOM 4853 O O . ASN B 1 146 ? 26.730 -28.596 21.828 1.00 35.19 146 ASN B O 1
ATOM 4858 N N . ASP B 1 147 ? 28.018 -26.750 21.713 1.00 33.34 147 ASP B N 1
ATOM 4859 C CA . ASP B 1 147 ? 28.245 -26.718 23.135 1.00 32.68 147 ASP B CA 1
ATOM 4860 C C . ASP B 1 147 ? 27.703 -25.443 23.802 1.00 32.25 147 ASP B C 1
ATOM 4861 O O . ASP B 1 147 ? 28.234 -24.343 23.571 1.00 32.85 147 ASP B O 1
ATOM 4866 N N . PRO B 1 148 ? 26.691 -25.591 24.677 1.00 31.07 148 PRO B N 1
ATOM 4867 C CA . PRO B 1 148 ? 26.021 -24.441 25.314 1.00 30.15 148 PRO B CA 1
ATOM 4868 C C . PRO B 1 148 ? 26.964 -23.432 25.963 1.00 30.04 148 PRO B C 1
ATOM 4869 O O . PRO B 1 148 ? 26.699 -22.221 25.898 1.00 28.72 148 PRO B O 1
ATOM 4873 N N . ASP B 1 149 ? 28.084 -23.910 26.516 1.00 29.32 149 ASP B N 1
ATOM 4874 C CA . ASP B 1 149 ? 29.061 -23.025 27.132 1.00 29.11 149 ASP B CA 1
ATOM 4875 C C . ASP B 1 149 ? 29.853 -22.204 26.069 1.00 28.53 149 ASP B C 1
ATOM 4876 O O . ASP B 1 149 ? 30.435 -21.167 26.378 1.00 27.71 149 ASP B O 1
ATOM 4881 N N . ALA B 1 150 ? 29.929 -22.712 24.845 1.00 28.08 150 ALA B N 1
ATOM 4882 C CA . ALA B 1 150 ? 30.595 -21.981 23.753 1.00 27.91 150 ALA B CA 1
ATOM 4883 C C . ALA B 1 150 ? 29.736 -20.727 23.426 1.00 26.93 150 ALA B C 1
ATOM 4884 O O . ALA B 1 150 ? 30.248 -19.629 23.308 1.00 26.60 150 ALA B O 1
ATOM 4886 N N . VAL B 1 151 ? 28.433 -20.905 23.354 1.00 26.63 151 VAL B N 1
ATOM 4887 C CA . VAL B 1 151 ? 27.521 -19.800 23.052 1.00 27.65 151 VAL B CA 1
ATOM 4888 C C . VAL B 1 151 ? 27.388 -18.834 24.225 1.00 28.30 151 VAL B C 1
ATOM 4889 O O . VAL B 1 151 ? 27.317 -17.618 24.027 1.00 29.49 151 VAL B O 1
ATOM 4893 N N . ILE B 1 152 ? 27.340 -19.374 25.436 1.00 27.78 152 ILE B N 1
ATOM 4894 C CA . ILE B 1 152 ? 27.337 -18.567 26.642 1.00 27.66 152 ILE B CA 1
ATOM 4895 C C . ILE B 1 152 ? 28.582 -17.697 26.752 1.00 27.94 152 ILE B C 1
ATOM 4896 O O . ILE B 1 152 ? 28.481 -16.490 27.013 1.00 28.21 152 ILE B O 1
ATOM 4901 N N . GLU B 1 153 ? 29.761 -18.303 26.608 1.00 27.12 153 GLU B N 1
ATOM 4902 C CA . GLU B 1 153 ? 30.970 -17.504 26.622 1.00 26.72 153 GLU B CA 1
ATOM 4903 C C . GLU B 1 153 ? 30.914 -16.378 25.533 1.00 25.61 153 GLU B C 1
ATOM 4904 O O . GLU B 1 153 ? 31.083 -15.208 25.835 1.00 25.79 153 GLU B O 1
ATOM 4910 N N . PHE B 1 154 ? 30.705 -16.772 24.281 1.00 24.39 154 PHE B N 1
ATOM 4911 C CA . PHE B 1 154 ? 30.500 -15.840 23.155 1.00 24.78 154 PHE B CA 1
ATOM 4912 C C . PHE B 1 154 ? 29.661 -14.623 23.455 1.00 24.48 154 PHE B C 1
ATOM 4913 O O . PHE B 1 154 ? 30.120 -13.524 23.260 1.00 24.47 154 PHE B O 1
ATOM 4921 N N . VAL B 1 155 ? 28.438 -14.829 23.932 1.00 24.37 155 VAL B N 1
ATOM 4922 C CA . VAL B 1 155 ? 27.512 -13.722 24.121 1.00 24.82 155 VAL B CA 1
ATOM 4923 C C . VAL B 1 155 ? 27.982 -12.853 25.262 1.00 25.98 155 VAL B C 1
ATOM 4924 O O . VAL B 1 155 ? 27.846 -11.607 25.219 1.00 26.43 155 VAL B O 1
ATOM 4928 N N . GLN B 1 156 ? 28.563 -13.483 26.292 1.00 25.42 156 GLN B N 1
ATOM 4929 C CA . GLN B 1 156 ? 29.075 -12.708 27.408 1.00 24.16 156 GLN B CA 1
ATOM 4930 C C . GLN B 1 156 ? 30.201 -11.802 26.903 1.00 23.74 156 GLN B C 1
ATOM 4931 O O . GLN B 1 156 ? 30.355 -10.672 27.361 1.00 23.99 156 GLN B O 1
ATOM 4937 N N . ARG B 1 157 ? 31.015 -12.301 25.986 1.00 23.37 157 ARG B N 1
ATOM 4938 C CA . ARG B 1 157 ? 32.036 -11.430 25.392 1.00 23.41 157 ARG B CA 1
ATOM 4939 C C . ARG B 1 157 ? 31.475 -10.283 24.517 1.00 23.09 157 ARG B C 1
ATOM 4940 O O . ARG B 1 157 ? 31.982 -9.172 24.580 1.00 24.10 157 ARG B O 1
ATOM 4948 N N . ILE B 1 158 ? 30.369 -10.528 23.797 1.00 23.10 158 ILE B N 1
ATOM 4949 C CA . ILE B 1 158 ? 29.931 -9.630 22.725 1.00 22.55 158 ILE B CA 1
ATOM 4950 C C . ILE B 1 158 ? 28.848 -8.718 23.258 1.00 23.42 158 ILE B C 1
ATOM 4951 O O . ILE B 1 158 ? 28.453 -7.761 22.588 1.00 24.18 158 ILE B O 1
ATOM 4956 N N . GLN B 1 159 ? 28.393 -8.987 24.488 1.00 23.47 159 GLN B N 1
ATOM 4957 C CA . GLN B 1 159 ? 27.300 -8.203 25.069 1.00 23.14 159 GLN B CA 1
ATOM 4958 C C . GLN B 1 159 ? 27.523 -6.685 25.033 1.00 22.91 159 GLN B C 1
ATOM 4959 O O . GLN B 1 159 ? 26.576 -5.903 25.005 1.00 22.31 159 GLN B O 1
ATOM 4965 N N . HIS B 1 160 ? 28.786 -6.275 25.041 1.00 22.17 160 HIS B N 1
ATOM 4966 C CA . HIS B 1 160 ? 29.153 -4.864 25.165 1.00 23.22 160 HIS B CA 1
ATOM 4967 C C . HIS B 1 160 ? 28.892 -4.026 23.926 1.00 22.04 160 HIS B C 1
ATOM 4968 O O . HIS B 1 160 ? 28.917 -2.824 23.980 1.00 22.62 160 HIS B O 1
ATOM 4975 N N . THR B 1 161 ? 28.598 -4.696 22.833 1.00 22.26 161 THR B N 1
ATOM 4976 C CA . THR B 1 161 ? 28.274 -4.076 21.585 1.00 21.52 161 THR B CA 1
ATOM 4977 C C . THR B 1 161 ? 26.808 -3.781 21.489 1.00 22.37 161 THR B C 1
ATOM 4978 O 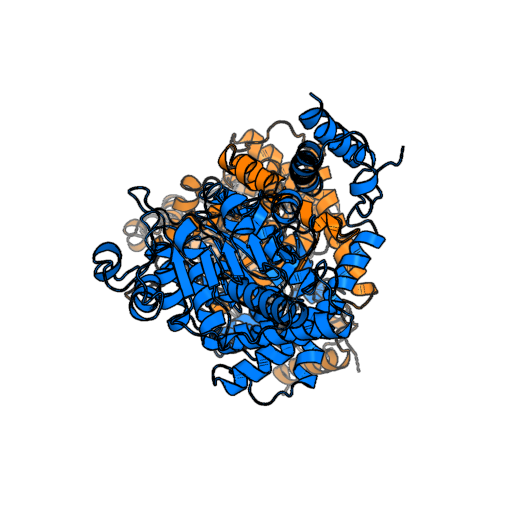O . THR B 1 161 ? 26.416 -2.873 20.752 1.00 23.93 161 THR B O 1
ATOM 4982 N N . PHE B 1 162 ? 25.982 -4.518 22.248 1.00 21.95 162 PHE B N 1
ATOM 4983 C CA . PHE B 1 162 ? 24.549 -4.567 21.965 1.00 20.80 162 PHE B CA 1
ATOM 4984 C C . PHE B 1 162 ? 23.636 -3.990 23.024 1.00 21.15 162 PHE B C 1
ATOM 4985 O O . PHE B 1 162 ? 24.043 -3.744 24.174 1.00 19.71 162 PHE B O 1
ATOM 4993 N N . GLY B 1 163 ? 22.371 -3.819 22.653 1.00 20.42 163 GLY B N 1
ATOM 4994 C CA . GLY B 1 163 ? 21.428 -3.283 23.601 1.00 20.71 163 GLY B CA 1
ATOM 4995 C C . GLY B 1 163 ? 20.550 -4.400 24.127 1.00 21.27 163 GLY B C 1
ATOM 4996 O O . GLY B 1 163 ? 19.941 -4.244 25.204 1.00 22.10 163 GLY B O 1
ATOM 4997 N N . ALA B 1 164 ? 20.462 -5.486 23.351 1.00 19.84 164 ALA B N 1
ATOM 4998 C CA . ALA B 1 164 ? 19.674 -6.728 23.663 1.00 19.93 164 ALA B CA 1
ATOM 4999 C C . ALA B 1 164 ? 20.289 -7.794 22.848 1.00 19.94 164 ALA B C 1
ATOM 5000 O O . ALA B 1 164 ? 20.892 -7.482 21.800 1.00 21.16 164 ALA B O 1
ATOM 5002 N N . ILE B 1 165 ? 20.123 -9.053 23.272 1.00 20.97 165 ILE B N 1
ATOM 5003 C CA . ILE B 1 165 ? 20.559 -10.198 22.463 1.00 20.17 165 ILE B CA 1
ATOM 5004 C C . ILE B 1 165 ? 19.348 -10.984 22.100 1.00 21.46 165 ILE B C 1
ATOM 5005 O O . ILE B 1 165 ? 18.567 -11.284 22.985 1.00 22.16 165 ILE B O 1
ATOM 5010 N N . ASN B 1 166 ? 19.180 -11.314 20.817 1.00 20.96 166 ASN B N 1
ATOM 5011 C CA . ASN B 1 166 ? 18.004 -12.055 20.369 1.00 20.90 166 ASN B CA 1
ATOM 5012 C C . ASN B 1 166 ? 18.444 -13.446 19.858 1.00 20.55 166 ASN B C 1
ATOM 5013 O O . ASN B 1 166 ? 18.959 -13.565 18.740 1.00 19.29 166 ASN B O 1
ATOM 5018 N N . LEU B 1 167 ? 18.314 -14.481 20.702 1.00 20.56 167 LEU B N 1
ATOM 5019 C CA . LEU B 1 167 ? 18.810 -15.790 20.345 1.00 19.73 167 LEU B CA 1
ATOM 5020 C C . LEU B 1 167 ? 17.778 -16.370 19.401 1.00 21.07 167 LEU B C 1
ATOM 5021 O O . LEU B 1 167 ? 16.589 -16.108 19.541 1.00 21.06 167 LEU B O 1
ATOM 5026 N N . GLU B 1 168 ? 18.225 -17.166 18.445 1.00 21.90 168 GLU B N 1
ATOM 5027 C CA . GLU B 1 168 ? 17.371 -17.700 17.391 1.00 23.61 168 GLU B CA 1
ATOM 5028 C C . GLU B 1 168 ? 17.865 -19.079 17.017 1.00 23.94 168 GLU B C 1
ATOM 5029 O O . GLU B 1 168 ? 19.076 -19.274 16.882 1.00 23.46 168 GLU B O 1
ATOM 5035 N N . ASP B 1 169 ? 16.942 -19.998 16.768 1.00 25.14 169 ASP B N 1
ATOM 5036 C CA . ASP B 1 169 ? 17.274 -21.207 15.994 1.00 27.03 169 ASP B CA 1
ATOM 5037 C C . ASP B 1 169 ? 18.454 -22.043 16.547 1.00 26.65 169 ASP B C 1
ATOM 5038 O O . ASP B 1 169 ? 19.450 -22.344 15.866 1.00 27.92 169 ASP B O 1
ATOM 5043 N N . ILE B 1 170 ? 18.336 -22.360 17.817 1.00 25.91 170 ILE B N 1
ATOM 5044 C CA . ILE B 1 170 ? 19.335 -23.070 18.547 1.00 25.69 170 ILE B CA 1
ATOM 5045 C C . ILE B 1 170 ? 18.583 -24.287 19.052 1.00 25.95 170 ILE B C 1
ATOM 5046 O O . ILE B 1 170 ? 17.530 -24.134 19.652 1.00 25.92 170 ILE B O 1
ATOM 5051 N N . SER B 1 171 ? 19.134 -25.475 18.791 1.00 25.80 171 SER B N 1
ATOM 5052 C CA . SER B 1 171 ? 18.507 -26.736 19.109 1.00 26.77 171 SER B CA 1
ATOM 5053 C C . SER B 1 171 ? 18.308 -26.890 20.607 1.00 27.60 171 SER B C 1
ATOM 5054 O O . SER B 1 171 ? 19.071 -26.337 21.401 1.00 27.34 171 SER B O 1
ATOM 5057 N N . GLN B 1 172 ? 17.265 -27.625 20.982 1.00 29.41 172 GLN B N 1
ATOM 5058 C CA . GLN B 1 172 ? 17.019 -28.010 22.383 1.00 31.06 172 GLN B CA 1
ATOM 5059 C C . GLN B 1 172 ? 17.754 -29.326 22.727 1.00 32.22 172 GLN B C 1
ATOM 5060 O O . GLN B 1 172 ? 17.845 -30.210 21.867 1.00 32.43 172 GLN B O 1
ATOM 5066 N N . PRO B 1 173 ? 18.238 -29.473 23.994 1.00 32.07 173 PRO B N 1
ATOM 5067 C CA . PRO B 1 173 ? 18.059 -28.542 25.110 1.00 31.14 173 PRO B CA 1
ATOM 5068 C C . PRO B 1 173 ? 19.181 -27.512 25.326 1.00 30.42 173 PRO B C 1
ATOM 5069 O O . PRO B 1 173 ? 19.123 -26.725 26.303 1.00 31.50 173 PRO B O 1
ATOM 5073 N N . ASN B 1 174 ? 20.177 -27.465 24.451 1.00 29.43 174 ASN B N 1
ATOM 5074 C CA . ASN B 1 174 ? 21.142 -26.348 24.521 1.00 29.33 174 ASN B CA 1
ATOM 5075 C C . ASN B 1 174 ? 20.458 -24.969 24.772 1.00 28.17 174 ASN B C 1
ATOM 5076 O O . ASN B 1 174 ? 20.855 -24.231 25.682 1.00 27.65 174 ASN B O 1
ATOM 5081 N N . CYS B 1 175 ? 19.401 -24.670 24.011 1.00 27.19 175 CYS B N 1
ATOM 5082 C CA . CYS B 1 175 ? 18.768 -23.344 24.029 1.00 27.49 175 CYS B CA 1
ATOM 5083 C C . CYS B 1 175 ? 18.278 -22.923 25.439 1.00 28.52 175 CYS B C 1
ATOM 5084 O O . CYS B 1 175 ? 18.348 -21.745 25.783 1.00 28.54 175 CYS B O 1
ATOM 5087 N N . TYR B 1 176 ? 17.806 -23.885 26.232 1.00 27.44 176 TYR B N 1
ATOM 5088 C CA . TYR B 1 176 ? 17.430 -23.652 27.641 1.00 28.19 176 TYR B CA 1
ATOM 5089 C C . TYR B 1 176 ? 18.572 -23.208 28.555 1.00 28.23 176 TYR B C 1
ATOM 5090 O O . TYR B 1 176 ? 18.477 -22.165 29.243 1.00 29.71 176 TYR B O 1
ATOM 5099 N N . LYS B 1 177 ? 19.654 -23.978 28.556 1.00 27.75 177 LYS B N 1
ATOM 5100 C CA . LYS B 1 177 ? 20.849 -23.595 29.296 1.00 26.55 177 LYS B CA 1
ATOM 5101 C C . LYS B 1 177 ? 21.400 -22.264 28.790 1.00 25.90 177 LYS B C 1
ATOM 5102 O O . LYS B 1 177 ? 21.661 -21.358 29.599 1.00 26.48 177 LYS B O 1
ATOM 5108 N N . ILE B 1 178 ? 21.621 -22.157 27.474 1.00 24.79 178 ILE B N 1
ATOM 5109 C CA . ILE B 1 178 ? 22.095 -20.875 26.897 1.00 24.12 178 ILE B CA 1
ATOM 5110 C C . ILE B 1 178 ? 21.263 -19.708 27.450 1.00 24.36 178 ILE B C 1
ATOM 5111 O O . ILE B 1 178 ? 21.821 -18.777 28.012 1.00 24.49 178 ILE B O 1
ATOM 5116 N N . LEU B 1 179 ? 19.944 -19.761 27.313 1.00 24.26 179 LEU B N 1
ATOM 5117 C CA . LEU B 1 179 ? 19.110 -18.650 27.768 1.00 24.74 179 LEU B CA 1
ATOM 5118 C C . LEU B 1 179 ? 19.079 -18.512 29.293 1.00 25.95 179 LEU B C 1
ATOM 5119 O O . LEU B 1 179 ? 19.142 -17.420 29.819 1.00 27.04 179 LEU B O 1
ATOM 5124 N N . ASP B 1 180 ? 19.005 -19.631 30.017 1.00 27.11 180 ASP B N 1
ATOM 5125 C CA . ASP B 1 180 ? 18.775 -19.5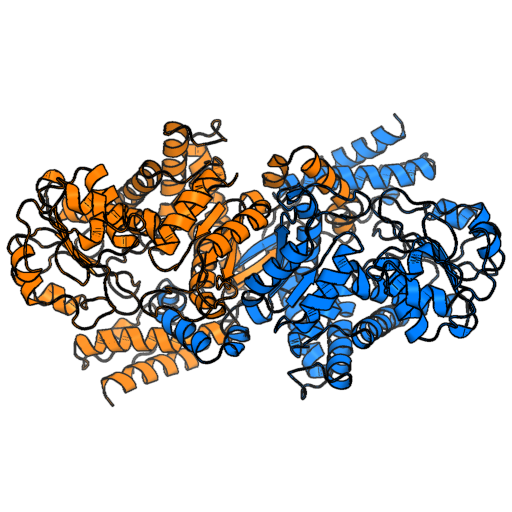70 31.463 1.00 26.98 180 ASP B CA 1
ATOM 5126 C C . ASP B 1 180 ? 19.958 -18.943 32.119 1.00 26.80 180 ASP B C 1
ATOM 5127 O O . ASP B 1 180 ? 19.811 -18.100 33.024 1.00 27.45 180 ASP B O 1
ATOM 5132 N N . VAL B 1 181 ? 21.134 -19.269 31.597 1.00 26.89 181 VAL B N 1
ATOM 5133 C CA . VAL B 1 181 ? 22.349 -18.624 32.075 1.00 26.61 181 VAL B CA 1
ATOM 5134 C C . VAL B 1 181 ? 22.497 -17.186 31.619 1.00 26.63 181 VAL B C 1
ATOM 5135 O O . VAL B 1 181 ? 22.641 -16.255 32.473 1.00 28.36 181 VAL B O 1
ATOM 5139 N N . LEU B 1 182 ? 22.462 -16.960 30.295 1.00 24.15 182 LEU B N 1
ATOM 5140 C CA . LEU B 1 182 ? 22.749 -15.603 29.763 1.00 22.95 182 LEU B CA 1
ATOM 5141 C C . LEU B 1 182 ? 21.854 -14.524 30.425 1.00 23.94 182 LEU B C 1
ATOM 5142 O O . LEU B 1 182 ? 22.303 -13.414 30.785 1.00 22.96 182 LEU B O 1
ATOM 5147 N N . ARG B 1 183 ? 20.606 -14.912 30.641 1.00 23.98 183 ARG B N 1
ATOM 5148 C CA . ARG B 1 183 ? 19.585 -13.989 31.077 1.00 26.03 183 ARG B CA 1
ATOM 5149 C C . ARG B 1 183 ? 19.884 -13.380 32.435 1.00 25.51 183 ARG B C 1
ATOM 5150 O O . ARG B 1 183 ? 19.329 -12.328 32.804 1.00 24.72 183 ARG B O 1
ATOM 5158 N N . GLU B 1 184 ? 20.736 -14.059 33.189 1.00 26.40 184 GLU B N 1
ATOM 5159 C CA . GLU B 1 184 ? 21.104 -13.602 34.527 1.00 27.68 184 GLU B CA 1
ATOM 5160 C C . GLU B 1 184 ? 22.534 -13.176 34.576 1.00 27.37 184 GLU B C 1
ATOM 5161 O O . GLU B 1 184 ? 22.929 -12.562 35.537 1.00 28.78 184 GLU B O 1
ATOM 5167 N N . SER B 1 185 ? 23.337 -13.534 33.586 1.00 27.20 185 SER B N 1
ATOM 5168 C CA . SER B 1 185 ? 24.777 -13.219 33.670 1.00 27.86 185 SER B CA 1
ATOM 5169 C C . SER B 1 185 ? 25.115 -11.949 32.895 1.00 28.04 185 SER B C 1
ATOM 5170 O O . SER B 1 185 ? 26.146 -11.320 33.135 1.00 29.19 185 SER B O 1
ATOM 5173 N N . CYS B 1 186 ? 24.231 -11.535 31.991 1.00 28.11 186 CYS B N 1
ATOM 5174 C CA . CYS B 1 186 ? 24.532 -10.362 31.159 1.00 27.81 186 CYS B CA 1
ATOM 5175 C C . CYS B 1 186 ? 23.923 -9.088 31.723 1.00 27.77 186 CYS B C 1
ATOM 5176 O O . CYS B 1 186 ? 22.904 -9.099 32.453 1.00 27.79 186 CYS B O 1
ATOM 5179 N N . ASP B 1 187 ? 24.542 -7.976 31.373 1.00 27.21 187 ASP B N 1
ATOM 5180 C CA . ASP B 1 187 ? 24.032 -6.657 31.760 1.00 27.24 187 ASP B CA 1
ATOM 5181 C C . ASP B 1 187 ? 23.059 -6.054 30.731 1.00 25.17 187 ASP B C 1
ATOM 5182 O O . ASP B 1 187 ? 22.596 -4.929 30.896 1.00 25.65 187 ASP B O 1
ATOM 5187 N N . ILE B 1 188 ? 22.729 -6.838 29.708 1.00 22.91 188 ILE B N 1
ATOM 5188 C CA . ILE B 1 188 ? 21.687 -6.472 28.757 1.00 21.51 188 ILE B CA 1
ATOM 5189 C C . ILE B 1 188 ? 20.677 -7.597 28.663 1.00 22.04 188 ILE B C 1
ATOM 5190 O O . ILE B 1 188 ? 21.010 -8.748 28.960 1.00 21.98 188 ILE B O 1
ATOM 5195 N N . PRO B 1 189 ? 19.428 -7.284 28.265 1.00 21.72 189 PRO B N 1
ATOM 5196 C CA . PRO B 1 189 ? 18.481 -8.380 28.215 1.00 21.69 189 PRO B CA 1
ATOM 5197 C C . PRO B 1 189 ? 18.860 -9.381 27.130 1.00 22.94 189 PRO B C 1
ATOM 5198 O O . PRO B 1 189 ? 19.344 -8.989 26.026 1.00 22.02 189 PRO B O 1
ATOM 5202 N N . VAL B 1 190 ? 18.704 -10.664 27.472 1.00 22.73 190 VAL B N 1
ATOM 5203 C CA . VAL B 1 190 ? 18.869 -11.787 26.529 1.00 22.06 190 VAL B CA 1
ATOM 5204 C C . VAL B 1 190 ? 17.597 -12.642 26.622 1.00 23.08 190 VAL B C 1
ATOM 5205 O O . VAL B 1 190 ? 17.045 -12.891 27.745 1.00 22.37 190 VAL B O 1
ATOM 5209 N N . TRP B 1 191 ? 17.107 -13.038 25.447 1.00 22.05 191 TRP B N 1
ATOM 5210 C CA . TRP B 1 191 ? 15.945 -13.881 25.361 1.00 21.78 191 TRP B CA 1
ATOM 5211 C C . TRP B 1 191 ? 16.065 -14.741 24.080 1.00 21.97 191 TRP B C 1
ATOM 5212 O O . TRP B 1 191 ? 16.995 -14.549 23.265 1.00 21.89 191 TRP B O 1
ATOM 5223 N N . HIS B 1 192 ? 15.140 -15.672 23.922 1.00 21.23 192 HIS B N 1
ATOM 5224 C CA . HIS B 1 192 ? 15.173 -16.609 22.830 1.00 22.54 192 HIS B CA 1
ATOM 5225 C C . HIS B 1 192 ? 13.854 -16.461 22.090 1.00 23.77 192 HIS B C 1
ATOM 5226 O O . HIS B 1 192 ? 12.763 -16.780 22.631 1.00 23.59 192 HIS B O 1
ATOM 5233 N N . ASP B 1 193 ? 13.920 -15.863 20.900 1.00 23.73 193 ASP B N 1
ATOM 5234 C CA . ASP B 1 193 ? 12.693 -15.598 20.091 1.00 24.01 193 ASP B CA 1
ATOM 5235 C C . ASP B 1 193 ? 11.785 -16.825 20.067 1.00 24.27 193 ASP B C 1
ATOM 5236 O O . ASP B 1 193 ? 10.561 -16.757 20.321 1.00 23.86 193 ASP B O 1
ATOM 5241 N N . ASP B 1 194 ? 12.393 -17.966 19.747 1.00 24.27 194 ASP B N 1
ATOM 5242 C CA . ASP B 1 194 ? 11.639 -19.215 19.656 1.00 25.03 194 ASP B CA 1
ATOM 5243 C C . ASP B 1 194 ? 10.912 -19.615 20.934 1.00 25.29 194 ASP B C 1
ATOM 5244 O O . ASP B 1 194 ? 9.890 -20.375 20.854 1.00 25.67 194 ASP B O 1
ATOM 5249 N N . GLN B 1 195 ? 11.409 -19.123 22.085 1.00 23.36 195 GLN B N 1
ATOM 5250 C CA . GLN B 1 195 ? 10.700 -19.349 23.367 1.00 23.59 195 GLN B CA 1
ATOM 5251 C C . GLN B 1 195 ? 9.622 -18.338 23.589 1.00 22.79 195 GLN B C 1
ATOM 5252 O O . GLN B 1 195 ? 8.542 -18.520 23.056 1.00 22.67 195 GLN B O 1
ATOM 5258 N N . GLN B 1 196 ? 9.897 -17.235 24.291 1.00 23.21 196 GLN B N 1
ATOM 5259 C CA . GLN B 1 196 ? 8.793 -16.306 24.597 1.00 22.48 196 GLN B CA 1
ATOM 5260 C C . GLN B 1 196 ? 8.218 -15.600 23.382 1.00 22.11 196 GLN B C 1
ATOM 5261 O O . GLN B 1 196 ? 7.065 -15.156 23.448 1.00 22.15 196 GLN B O 1
ATOM 5267 N N . GLY B 1 197 ? 8.978 -15.476 22.296 1.00 20.82 197 GLY B N 1
ATOM 5268 C CA . GLY B 1 197 ? 8.448 -14.731 21.100 1.00 20.84 197 GLY B CA 1
ATOM 5269 C C . GLY B 1 197 ? 7.360 -15.496 20.328 1.00 20.61 197 GLY B C 1
ATOM 5270 O O . GLY B 1 197 ? 6.247 -14.994 20.058 1.00 21.94 197 GLY B O 1
ATOM 5271 N N . THR B 1 198 ? 7.649 -16.731 20.007 1.00 19.30 198 THR B N 1
ATOM 5272 C CA . THR B 1 198 ? 6.609 -17.637 19.534 1.00 20.00 198 THR B CA 1
ATOM 5273 C C . THR B 1 198 ? 5.467 -17.788 20.559 1.00 20.31 198 THR B C 1
ATOM 5274 O O . THR B 1 198 ? 4.286 -17.706 20.214 1.00 20.19 198 THR B O 1
ATOM 5278 N N . ALA B 1 199 ? 5.799 -17.997 21.819 1.00 20.86 199 ALA B N 1
ATOM 5279 C CA . ALA B 1 199 ? 4.747 -18.168 22.806 1.00 21.27 199 ALA B CA 1
ATOM 5280 C C . ALA B 1 199 ? 3.832 -16.961 22.843 1.00 21.56 199 ALA B C 1
ATOM 5281 O O . ALA B 1 199 ? 2.586 -17.107 22.901 1.00 22.52 199 ALA B O 1
ATOM 5283 N N . SER B 1 200 ? 4.433 -15.772 22.715 1.00 22.21 200 SER B N 1
ATOM 5284 C CA . SER B 1 200 ? 3.701 -14.479 22.819 1.00 22.04 200 SER B CA 1
ATOM 5285 C C . SER B 1 200 ? 2.617 -14.324 21.729 1.00 21.41 200 SER B C 1
ATOM 5286 O O . SER B 1 200 ? 1.464 -13.973 22.019 1.00 21.27 200 SER B O 1
ATOM 5289 N N . VAL B 1 201 ? 3.004 -14.604 20.488 1.00 20.01 201 VAL B N 1
ATOM 5290 C CA . VAL B 1 201 ? 2.106 -14.518 19.338 1.00 20.21 201 VAL B CA 1
ATOM 5291 C C . VAL B 1 201 ? 1.106 -15.672 19.261 1.00 20.41 201 VAL B C 1
ATOM 5292 O O . VAL B 1 201 ? -0.012 -15.535 18.788 1.00 20.21 201 VAL B O 1
ATOM 5296 N N . THR B 1 202 ? 1.513 -16.823 19.743 1.00 21.57 202 THR B N 1
ATOM 5297 C CA . THR B 1 202 ? 0.611 -17.964 19.819 1.00 21.67 202 THR B CA 1
ATOM 5298 C C . THR B 1 202 ? -0.530 -17.691 20.790 1.00 21.87 202 THR B C 1
ATOM 5299 O O . THR B 1 202 ? -1.715 -17.932 20.436 1.00 22.10 202 THR B O 1
ATOM 5303 N N . LEU B 1 203 ? -0.204 -17.131 21.963 1.00 21.04 203 LEU B N 1
ATOM 5304 C CA . LEU B 1 203 ? -1.247 -16.730 22.952 1.00 21.83 203 LEU B CA 1
ATOM 5305 C C . LEU B 1 203 ? -2.189 -15.656 22.388 1.00 22.44 203 LEU B C 1
ATOM 5306 O O . LEU B 1 203 ? -3.416 -15.710 22.560 1.00 22.70 203 LEU B O 1
ATOM 5311 N N . ALA B 1 204 ? -1.605 -14.699 21.659 1.00 23.95 204 ALA B N 1
ATOM 5312 C CA . ALA B 1 204 ? -2.359 -13.582 21.131 1.00 23.30 204 ALA B CA 1
ATOM 5313 C C . ALA B 1 204 ? -3.343 -14.164 20.136 1.00 23.55 204 ALA B C 1
ATOM 5314 O O . ALA B 1 204 ? -4.521 -13.827 20.181 1.00 24.51 204 ALA B O 1
ATOM 5316 N N . GLY B 1 205 ? -2.861 -15.042 19.274 1.00 21.90 205 GLY B N 1
ATOM 5317 C CA . GLY B 1 205 ? -3.717 -15.787 18.401 1.00 23.18 205 GLY B CA 1
ATOM 5318 C C . GLY B 1 205 ? -4.848 -16.538 19.122 1.00 24.19 205 GLY B C 1
ATOM 5319 O O . GLY B 1 205 ? -6.008 -16.464 18.713 1.00 23.40 205 GLY B O 1
ATOM 5320 N N . LEU B 1 206 ? -4.504 -17.289 20.168 1.00 24.81 206 LEU B N 1
ATOM 5321 C CA . LEU B 1 206 ? -5.501 -18.089 20.886 1.00 26.00 206 LEU B CA 1
ATOM 5322 C C . LEU B 1 206 ? -6.534 -17.198 21.572 1.00 26.21 206 LEU B C 1
ATOM 5323 O O . LEU B 1 206 ? -7.767 -17.498 21.515 1.00 25.86 206 LEU B O 1
ATOM 5328 N N . LEU B 1 207 ? -6.047 -16.079 22.154 1.00 25.08 207 LEU B N 1
ATOM 5329 C CA . LEU B 1 207 ? -6.915 -15.096 22.770 1.00 25.35 207 LEU B CA 1
ATOM 5330 C C . LEU B 1 207 ? -8.040 -14.681 21.852 1.00 25.33 207 LEU B C 1
ATOM 5331 O O . LEU B 1 207 ? -9.185 -14.610 22.272 1.00 26.65 207 LEU B O 1
ATOM 5336 N N . ASN B 1 208 ? -7.732 -14.394 20.605 1.00 24.51 208 ASN B N 1
ATOM 5337 C CA . ASN B 1 208 ? -8.780 -13.884 19.724 1.00 24.85 208 ASN B CA 1
ATOM 5338 C C . ASN B 1 208 ? -9.623 -15.018 19.158 1.00 23.93 208 ASN B C 1
ATOM 5339 O O . ASN B 1 208 ? -10.826 -14.825 18.967 1.00 24.55 208 ASN B O 1
ATOM 5344 N N . ALA B 1 209 ? -8.995 -16.165 18.880 1.00 22.86 209 ALA B N 1
ATOM 5345 C CA . ALA B 1 209 ? -9.709 -17.343 18.419 1.00 24.22 209 ALA B CA 1
ATOM 5346 C C . ALA B 1 209 ? -10.763 -17.733 19.468 1.00 25.80 209 ALA B C 1
ATOM 5347 O O . ALA B 1 209 ? -11.870 -18.139 19.105 1.00 27.51 209 ALA B O 1
ATOM 5349 N N . LEU B 1 210 ? -10.436 -17.568 20.759 1.00 26.45 210 LEU B N 1
ATOM 5350 C CA . LEU B 1 210 ? -11.357 -17.942 21.866 1.00 27.00 210 LEU B CA 1
ATOM 5351 C C . LEU B 1 210 ? -12.520 -17.010 21.998 1.00 27.68 210 LEU B C 1
ATOM 5352 O O . LEU B 1 210 ? -13.615 -17.441 22.369 1.00 28.19 210 LEU B O 1
ATOM 5357 N N . LYS B 1 211 ? -12.299 -15.726 21.704 1.00 28.64 211 LYS B N 1
ATOM 5358 C CA . LYS B 1 211 ? -13.389 -14.732 21.569 1.00 28.96 211 LYS B CA 1
ATOM 5359 C C . LYS B 1 211 ? -14.307 -15.038 20.388 1.00 29.09 211 LYS B C 1
ATOM 5360 O O . LYS B 1 211 ? -15.502 -14.788 20.460 1.00 28.94 211 LYS B O 1
ATOM 5366 N N . LEU B 1 212 ? -13.740 -15.523 19.276 1.00 28.82 212 LEU B N 1
ATOM 5367 C CA . LEU B 1 212 ? -14.556 -15.859 18.090 1.00 28.72 212 LEU B CA 1
ATOM 5368 C C . LEU B 1 212 ? -15.315 -17.192 18.217 1.00 29.19 212 LEU B C 1
ATOM 5369 O O . LEU B 1 212 ? -16.290 -17.421 17.532 1.00 29.98 212 LEU B O 1
ATOM 5374 N N . VAL B 1 213 ? -14.859 -18.077 19.083 1.00 29.95 213 VAL B N 1
ATOM 5375 C CA . VAL B 1 213 ? -15.568 -19.330 19.306 1.00 30.28 213 VAL B CA 1
ATOM 5376 C C . VAL B 1 213 ? -16.381 -19.263 20.594 1.00 31.38 213 VAL B C 1
ATOM 5377 O O . VAL B 1 213 ? -16.974 -20.272 21.032 1.00 32.21 213 VAL B O 1
ATOM 5381 N N . LYS B 1 214 ? -16.425 -18.064 21.167 1.00 31.81 214 LYS B N 1
ATOM 5382 C CA . LYS B 1 214 ? -17.031 -17.795 22.486 1.00 33.17 214 LYS B CA 1
ATOM 5383 C C . LYS B 1 214 ? -16.805 -18.868 23.564 1.00 32.77 214 LYS B C 1
ATOM 5384 O O . LYS B 1 214 ? -17.758 -19.360 24.130 1.00 32.32 214 LYS B O 1
ATOM 5390 N N . LYS B 1 215 ? -15.554 -19.258 23.800 1.00 32.24 215 LYS B N 1
ATOM 5391 C CA . LYS B 1 215 ? -15.217 -20.156 24.914 1.00 31.78 215 LYS B CA 1
ATOM 5392 C C . LYS B 1 215 ? -14.312 -19.387 25.870 1.00 32.10 215 LYS B C 1
ATOM 5393 O O . LYS B 1 215 ? -13.640 -18.461 25.434 1.00 31.56 215 LYS B O 1
ATOM 5399 N N . ASP B 1 216 ? -14.308 -19.761 27.156 1.00 32.62 216 ASP B N 1
ATOM 5400 C CA . ASP B 1 216 ? -13.372 -19.215 28.147 1.00 32.81 216 ASP B CA 1
ATOM 5401 C C . ASP B 1 216 ? -12.118 -20.078 28.111 1.00 31.63 216 ASP B C 1
ATOM 5402 O O . ASP B 1 216 ? -12.182 -21.292 27.923 1.00 31.98 216 ASP B O 1
ATOM 5407 N N . ILE B 1 217 ? -10.965 -19.441 28.252 1.00 30.42 217 ILE B N 1
ATOM 5408 C CA . ILE B 1 217 ? -9.689 -20.127 28.197 1.00 28.99 217 ILE B CA 1
ATOM 5409 C C . ILE B 1 217 ? -9.593 -21.295 29.209 1.00 29.79 217 ILE B C 1
ATOM 5410 O O . ILE B 1 217 ? -8.958 -22.318 28.914 1.00 28.30 217 ILE B O 1
ATOM 5415 N N . HIS B 1 218 ? -10.243 -21.143 30.376 1.00 29.74 218 HIS B N 1
ATOM 5416 C CA . HIS B 1 218 ? -10.135 -22.154 31.452 1.00 31.07 218 HIS B CA 1
ATOM 5417 C C . HIS B 1 218 ? -10.906 -23.432 31.227 1.00 30.85 218 HIS B C 1
ATOM 5418 O O . HIS B 1 218 ? -10.565 -24.442 31.809 1.00 32.03 218 HIS B O 1
ATOM 5425 N N . GLU B 1 219 ? -11.920 -23.387 30.380 1.00 31.52 219 GLU B N 1
ATOM 5426 C CA . GLU B 1 219 ? -12.783 -24.553 30.092 1.00 33.54 219 GLU B CA 1
ATOM 5427 C C . GLU B 1 219 ? -12.302 -25.432 28.946 1.00 32.88 219 GLU B C 1
ATOM 5428 O O . GLU B 1 219 ? -12.819 -26.548 28.779 1.00 33.10 219 GLU B O 1
ATOM 5434 N N . CYS B 1 220 ? -11.350 -24.909 28.156 1.00 31.56 220 CYS B N 1
ATOM 5435 C CA . CYS B 1 220 ? -10.888 -25.503 26.911 1.00 31.24 220 CYS B CA 1
ATOM 5436 C C . CYS B 1 220 ? -9.878 -26.651 27.091 1.00 30.27 220 CYS B C 1
ATOM 5437 O O . CYS B 1 220 ? -8.913 -26.524 27.839 1.00 30.14 220 CYS B O 1
ATOM 5440 N N . ARG B 1 221 ? -10.144 -27.774 26.435 1.00 29.36 221 ARG B N 1
ATOM 5441 C CA . ARG B 1 221 ? -9.154 -28.828 26.279 1.00 29.00 221 ARG B CA 1
ATOM 5442 C C . ARG B 1 221 ? -8.212 -28.490 25.124 1.00 28.24 221 ARG B C 1
ATOM 5443 O O . ARG B 1 221 ? -8.620 -27.998 24.068 1.00 26.96 221 ARG B O 1
ATOM 5451 N N . MET B 1 222 ? -6.944 -28.798 25.297 1.00 27.44 222 MET B N 1
ATOM 5452 C CA . MET B 1 222 ? -5.976 -28.347 24.323 1.00 26.90 222 MET B CA 1
ATOM 5453 C C . MET B 1 222 ? -4.972 -29.427 24.139 1.00 26.16 222 MET B C 1
ATOM 5454 O O . MET B 1 222 ? -4.467 -29.971 25.125 1.00 27.02 222 MET B O 1
ATOM 5459 N N . VAL B 1 223 ? -4.631 -29.710 22.890 1.00 25.66 223 VAL B N 1
ATOM 5460 C CA . VAL B 1 223 ? -3.591 -30.680 22.574 1.00 24.33 223 VAL B CA 1
ATOM 5461 C C . VAL B 1 223 ? -2.386 -29.981 21.898 1.00 25.27 223 VAL B C 1
ATOM 5462 O O . VAL B 1 223 ? -2.552 -29.140 20.987 1.00 24.97 223 VAL B O 1
ATOM 5466 N N . PHE B 1 224 ? -1.174 -30.300 22.370 1.00 25.04 224 PHE B N 1
ATOM 5467 C CA . PHE B 1 224 ? 0.047 -29.699 21.868 1.00 24.35 224 PHE B CA 1
ATOM 5468 C C . PHE B 1 224 ? 0.881 -30.800 21.275 1.00 25.50 224 PHE B C 1
ATOM 5469 O O . PHE B 1 224 ? 1.296 -31.732 21.999 1.00 26.07 224 PHE B O 1
ATOM 5477 N N . ILE B 1 225 ? 1.148 -30.702 19.977 1.00 25.21 225 ILE B N 1
ATOM 5478 C CA . ILE B 1 225 ? 1.875 -31.738 19.292 1.00 26.27 225 ILE B CA 1
ATOM 5479 C C . ILE B 1 225 ? 3.276 -31.261 19.075 1.00 26.45 225 ILE B C 1
ATOM 5480 O O . ILE B 1 225 ? 3.474 -30.296 18.344 1.00 27.93 225 ILE B O 1
ATOM 5485 N N . GLY B 1 226 ? 4.244 -31.908 19.725 1.00 26.16 226 GLY B N 1
ATOM 5486 C CA . GLY B 1 226 ? 5.670 -31.527 19.678 1.00 24.85 226 GLY B CA 1
ATOM 5487 C C . GLY B 1 226 ? 5.979 -30.816 20.971 1.00 25.23 226 GLY B C 1
ATOM 5488 O O . GLY B 1 226 ? 5.116 -30.159 21.521 1.00 26.16 226 GLY B O 1
ATOM 5489 N N . ALA B 1 227 ? 7.205 -30.933 21.459 1.00 25.12 227 ALA B N 1
ATOM 5490 C CA . ALA B 1 227 ? 7.513 -30.504 22.787 1.00 25.93 227 ALA B CA 1
ATOM 5491 C C . ALA B 1 227 ? 8.877 -29.845 22.839 1.00 26.38 227 ALA B C 1
ATOM 5492 O O . ALA B 1 227 ? 9.537 -29.879 23.871 1.00 25.39 227 ALA B O 1
ATOM 5494 N N . GLY B 1 228 ? 9.279 -29.264 21.705 1.00 26.84 228 GLY B N 1
ATOM 5495 C CA . GLY B 1 228 ? 10.452 -28.362 21.617 1.00 27.40 228 GLY B CA 1
ATOM 5496 C C . GLY B 1 228 ? 10.262 -27.040 22.365 1.00 27.54 228 GLY B C 1
ATOM 5497 O O . GLY B 1 228 ? 9.266 -26.859 23.064 1.00 27.83 228 GLY B O 1
ATOM 5498 N N . SER B 1 229 ? 11.192 -26.115 22.179 1.00 27.79 229 SER B N 1
ATOM 5499 C CA . SER B 1 229 ? 11.237 -24.904 22.970 1.00 29.77 229 SER B CA 1
ATOM 5500 C C . SER B 1 229 ? 10.094 -23.960 22.730 1.00 29.94 229 SER B C 1
ATOM 5501 O O . SER B 1 229 ? 9.653 -23.270 23.649 1.00 30.72 229 SER B O 1
ATOM 5504 N N . SER B 1 230 ? 9.616 -23.917 21.500 1.00 29.98 230 SER B N 1
ATOM 5505 C CA . SER B 1 230 ? 8.472 -23.086 21.188 1.00 29.60 230 SER B CA 1
ATOM 5506 C C . SER B 1 230 ? 7.249 -23.615 21.898 1.00 29.23 230 SER B C 1
ATOM 5507 O O . SER B 1 230 ? 6.602 -22.894 22.661 1.00 30.00 230 SER B O 1
ATOM 5510 N N . ASN B 1 231 ? 6.906 -24.868 21.631 1.00 29.00 231 ASN B N 1
ATOM 5511 C CA . ASN B 1 231 ? 5.666 -25.407 22.192 1.00 29.19 231 ASN B CA 1
ATOM 5512 C C . ASN B 1 231 ? 5.613 -25.429 23.717 1.00 27.82 231 ASN B C 1
ATOM 5513 O O . ASN B 1 231 ? 4.561 -25.082 24.291 1.00 27.98 231 ASN B O 1
ATOM 5518 N N . THR B 1 232 ? 6.725 -25.775 24.378 1.00 26.79 232 THR B N 1
ATOM 5519 C CA . THR B 1 232 ? 6.718 -25.823 25.848 1.00 27.33 232 THR B CA 1
ATOM 5520 C C . THR B 1 232 ? 6.506 -24.425 26.375 1.00 26.52 232 THR B C 1
ATOM 5521 O O . THR B 1 232 ? 5.768 -24.239 27.341 1.00 27.11 232 THR B O 1
ATOM 5525 N N . THR B 1 233 ? 7.119 -23.423 25.720 1.00 26.08 233 THR B N 1
ATOM 5526 C CA . THR B 1 233 ? 6.938 -22.026 26.160 1.00 24.25 233 THR B CA 1
ATOM 5527 C C . THR B 1 233 ? 5.530 -21.562 25.890 1.00 23.78 233 THR B C 1
ATOM 5528 O O . THR B 1 233 ? 4.972 -20.829 26.685 1.00 23.20 233 THR B O 1
ATOM 5532 N N . CYS B 1 234 ? 4.947 -21.993 24.771 1.00 24.39 234 CYS B N 1
ATOM 5533 C CA . CYS B 1 234 ? 3.528 -21.632 24.515 1.00 25.84 234 CYS B CA 1
ATOM 5534 C C . CYS B 1 234 ? 2.591 -22.161 25.606 1.00 25.12 234 CYS B C 1
ATOM 5535 O O . CYS B 1 234 ? 1.712 -21.457 26.057 1.00 25.84 234 CYS B O 1
ATOM 5538 N N . LEU B 1 235 ? 2.734 -23.443 25.970 1.00 24.94 235 LEU B N 1
ATOM 5539 C CA . LEU B 1 235 ? 1.871 -24.016 26.958 1.00 23.76 235 LEU B CA 1
ATOM 5540 C C . LEU B 1 235 ? 1.993 -23.175 28.246 1.00 24.01 235 LEU B C 1
ATOM 5541 O O . LEU B 1 235 ? 0.972 -22.797 28.871 1.00 24.05 235 LEU B O 1
ATOM 5546 N N . ARG B 1 236 ? 3.241 -22.859 28.624 1.00 24.00 236 ARG B N 1
ATOM 5547 C CA . ARG B 1 236 ? 3.517 -22.131 29.877 1.00 23.80 236 ARG B CA 1
ATOM 5548 C C . ARG B 1 236 ? 2.793 -20.811 29.901 1.00 23.72 236 ARG B C 1
ATOM 5549 O O . ARG B 1 236 ? 2.108 -20.511 30.885 1.00 23.71 236 ARG B O 1
ATOM 5557 N N . LEU B 1 237 ? 2.881 -20.027 28.810 1.00 22.79 237 LEU B N 1
ATOM 5558 C CA . LEU B 1 237 ? 2.173 -18.738 28.836 1.00 22.34 237 LEU B CA 1
ATOM 5559 C C . LEU B 1 237 ? 0.699 -18.966 28.821 1.00 21.44 237 LEU B C 1
ATOM 5560 O O . LEU B 1 237 ? -0.024 -18.267 29.481 1.00 21.66 237 LEU B O 1
ATOM 5565 N N . ILE B 1 238 ? 0.248 -19.932 28.040 1.00 22.25 238 ILE B N 1
ATOM 5566 C CA . ILE B 1 238 ? -1.198 -20.189 27.945 1.00 23.46 238 ILE B CA 1
ATOM 5567 C C . ILE B 1 238 ? -1.819 -20.547 29.348 1.00 23.84 238 ILE B C 1
ATOM 5568 O O . ILE B 1 238 ? -2.870 -20.010 29.736 1.00 23.66 238 ILE B O 1
ATOM 5573 N N . VAL B 1 239 ? -1.145 -21.421 30.101 1.00 23.80 239 VAL B N 1
ATOM 5574 C CA . VAL B 1 239 ? -1.522 -21.700 31.495 1.00 24.46 239 VAL B CA 1
ATOM 5575 C C . VAL B 1 239 ? -1.446 -20.397 32.361 1.00 25.11 239 VAL B C 1
ATOM 5576 O O . VAL B 1 239 ? -2.435 -20.019 33.030 1.00 25.06 239 VAL B O 1
ATOM 5580 N N . THR B 1 240 ? -0.315 -19.690 32.345 1.00 25.22 240 THR B N 1
ATOM 5581 C CA . THR B 1 240 ? -0.269 -18.425 33.115 1.00 25.16 240 THR B CA 1
ATOM 5582 C C . THR B 1 240 ? -1.452 -17.482 32.778 1.00 26.47 240 THR B C 1
ATOM 5583 O O . THR B 1 240 ? -1.961 -16.727 33.641 1.00 26.08 240 THR B O 1
ATOM 5587 N N . ALA B 1 241 ? -1.889 -17.551 31.517 1.00 26.46 241 ALA B N 1
ATOM 5588 C CA . ALA B 1 241 ? -2.944 -16.691 31.029 1.00 26.23 241 ALA B CA 1
ATOM 5589 C C . ALA B 1 241 ? -4.336 -17.209 31.415 1.00 26.64 241 ALA B C 1
ATOM 5590 O O . ALA B 1 241 ? -5.313 -16.526 31.197 1.00 26.98 241 ALA B O 1
ATOM 5592 N N . GLY B 1 242 ? -4.445 -18.407 31.989 1.00 27.69 242 GLY B N 1
ATOM 5593 C CA . GLY B 1 242 ? -5.739 -18.838 32.556 1.00 26.84 242 GLY B CA 1
ATOM 5594 C C . GLY B 1 242 ? -6.260 -20.202 32.114 1.00 27.35 242 GLY B C 1
ATOM 5595 O O . GLY B 1 242 ? -7.378 -20.622 32.546 1.00 26.88 242 GLY B O 1
ATOM 5596 N N . ALA B 1 243 ? -5.468 -20.901 31.283 1.00 27.05 243 ALA B N 1
ATOM 5597 C CA . ALA B 1 243 ? -5.805 -22.271 30.891 1.00 27.77 243 ALA B CA 1
ATOM 5598 C C . ALA B 1 243 ? -5.605 -23.229 32.053 1.00 27.96 243 ALA B C 1
ATOM 5599 O O . ALA B 1 243 ? -4.689 -23.082 32.877 1.00 29.35 243 ALA B O 1
ATOM 5601 N N . ASP B 1 244 ? -6.471 -24.227 32.101 1.00 28.16 244 ASP B N 1
ATOM 5602 C CA . ASP B 1 244 ? -6.441 -25.243 33.143 1.00 28.04 244 ASP B CA 1
ATOM 5603 C C . ASP B 1 244 ? -5.417 -26.322 32.741 1.00 27.44 244 ASP B C 1
ATOM 5604 O O . ASP B 1 244 ? -5.643 -27.051 31.801 1.00 26.50 244 ASP B O 1
ATOM 5609 N N . PRO B 1 245 ? -4.279 -26.434 33.456 1.00 27.64 245 PRO B N 1
ATOM 5610 C CA . PRO B 1 245 ? -3.326 -27.451 32.988 1.00 27.94 245 PRO B CA 1
ATOM 5611 C C . PRO B 1 245 ? -3.879 -28.864 32.968 1.00 28.02 245 PRO B C 1
ATOM 5612 O O . PRO B 1 245 ? -3.383 -29.699 32.185 1.00 28.53 245 PRO B O 1
ATOM 5616 N N . LYS B 1 246 ? -4.903 -29.140 33.791 1.00 27.98 246 LYS B N 1
ATOM 5617 C CA . LYS B 1 246 ? -5.519 -30.494 33.822 1.00 28.40 246 LYS B CA 1
ATOM 5618 C C . LYS B 1 246 ? -6.240 -30.850 32.527 1.00 27.47 246 LYS B C 1
ATOM 5619 O O . LYS B 1 246 ? -6.365 -32.032 32.205 1.00 27.39 246 LYS B O 1
ATOM 5625 N N . LYS B 1 247 ? -6.716 -29.830 31.804 1.00 26.87 247 LYS B N 1
ATOM 5626 C CA . LYS B 1 247 ? -7.380 -30.032 30.503 1.00 27.08 247 LYS B CA 1
ATOM 5627 C C . LYS B 1 247 ? -6.395 -30.022 29.338 1.00 26.71 247 LYS B C 1
ATOM 5628 O O . LYS B 1 247 ? -6.817 -29.989 28.185 1.00 26.59 247 LYS B O 1
ATOM 5634 N N . ILE B 1 248 ? -5.091 -30.133 29.643 1.00 26.14 248 ILE B N 1
ATOM 5635 C CA . ILE B 1 248 ? -4.043 -30.039 28.627 1.00 25.35 248 ILE B CA 1
ATOM 5636 C C . ILE B 1 248 ? -3.201 -31.296 28.480 1.00 25.82 248 ILE B C 1
ATOM 5637 O O . ILE B 1 248 ? -2.825 -31.933 29.463 1.00 25.41 248 ILE B O 1
ATOM 5642 N N . VAL B 1 249 ? -2.871 -31.613 27.225 1.00 26.34 249 VAL B N 1
ATOM 5643 C CA . VAL B 1 249 ? -1.987 -32.712 26.892 1.00 26.85 249 VAL B CA 1
ATOM 5644 C C . VAL B 1 249 ? -0.934 -32.258 25.882 1.00 27.31 249 VAL B C 1
ATOM 5645 O O . VAL B 1 249 ? -1.261 -31.735 24.822 1.00 28.18 249 VAL B O 1
ATOM 5649 N N . MET B 1 250 ? 0.324 -32.513 26.193 1.00 27.94 250 MET B N 1
ATOM 5650 C CA . MET B 1 250 ? 1.392 -32.384 25.236 1.00 28.57 250 MET B CA 1
ATOM 5651 C C . MET B 1 250 ? 2.005 -33.742 24.812 1.00 29.23 250 MET B C 1
ATOM 5652 O O . MET B 1 250 ? 2.050 -34.699 25.610 1.00 29.95 250 MET B O 1
ATOM 5657 N N . PHE B 1 251 ? 2.500 -33.799 23.569 1.00 29.15 251 PHE B N 1
ATOM 5658 C CA . PHE B 1 251 ? 3.198 -34.961 23.039 1.00 29.82 251 PHE B CA 1
ATOM 5659 C C . PHE B 1 251 ? 4.608 -34.666 22.527 1.00 30.31 251 PHE B C 1
ATOM 5660 O O . PHE B 1 251 ? 4.791 -33.728 21.732 1.00 30.06 251 PHE B O 1
ATOM 5668 N N . ASP B 1 252 ? 5.593 -35.458 22.963 1.00 30.67 252 ASP B N 1
ATOM 5669 C CA . ASP B 1 252 ? 6.880 -35.525 22.271 1.00 32.53 252 ASP B CA 1
ATOM 5670 C C . ASP B 1 252 ? 6.949 -36.744 21.322 1.00 33.04 252 ASP B C 1
ATOM 5671 O O . ASP B 1 252 ? 5.925 -37.387 21.061 1.00 34.18 252 ASP B O 1
ATOM 5676 N N . SER B 1 253 ? 8.128 -37.083 20.830 1.00 33.35 253 SER B N 1
ATOM 5677 C CA . SER B 1 253 ? 8.241 -38.200 19.907 1.00 34.93 253 SER B CA 1
ATOM 5678 C C . SER B 1 253 ? 7.995 -39.564 20.536 1.00 35.22 253 SER B C 1
ATOM 5679 O O . SER B 1 253 ? 7.743 -40.533 19.807 1.00 35.02 253 SER B O 1
ATOM 5682 N N . LYS B 1 254 ? 8.054 -39.645 21.871 1.00 35.42 254 LYS B N 1
ATOM 5683 C CA . LYS B 1 254 ? 7.953 -40.970 22.547 1.00 36.27 254 LYS B CA 1
ATOM 5684 C C . LYS B 1 254 ? 6.536 -41.293 23.076 1.00 36.21 254 LYS B C 1
ATOM 5685 O O . LYS B 1 254 ? 6.230 -42.434 23.447 1.00 36.61 254 LYS B O 1
ATOM 5691 N N . GLY B 1 255 ? 5.684 -40.276 23.105 1.00 35.40 255 GLY B N 1
ATOM 5692 C CA . GLY B 1 255 ? 4.343 -40.392 23.643 1.00 34.35 255 GLY B CA 1
ATOM 5693 C C . GLY B 1 255 ? 3.916 -39.136 24.370 1.00 33.55 255 GLY B C 1
ATOM 5694 O O . GLY B 1 255 ? 4.544 -38.068 24.249 1.00 33.68 255 GLY B O 1
ATOM 5695 N N . SER B 1 256 ? 2.853 -39.258 25.146 1.00 32.47 256 SER B N 1
ATOM 5696 C CA . SER B 1 256 ? 2.312 -38.130 25.845 1.00 31.32 256 SER B CA 1
ATOM 5697 C C . SER B 1 256 ? 3.193 -37.767 27.036 1.00 31.12 256 SER B C 1
ATOM 5698 O O . SER B 1 256 ? 4.013 -38.574 27.478 1.00 30.07 256 SER B O 1
ATOM 5701 N N . LEU B 1 257 ? 3.041 -36.535 27.518 1.00 31.02 257 LEU B N 1
ATOM 5702 C CA . LEU B 1 257 ? 3.776 -36.057 28.666 1.00 32.31 257 LEU B CA 1
ATOM 5703 C C . LEU B 1 257 ? 2.876 -36.234 29.895 1.00 33.47 257 LEU B C 1
ATOM 5704 O O . LEU B 1 257 ? 1.691 -35.950 29.803 1.00 33.92 257 LEU B O 1
ATOM 5709 N N . HIS B 1 258 ? 3.430 -36.766 30.998 1.00 35.60 258 HIS B N 1
ATOM 5710 C CA . HIS B 1 258 ? 2.670 -37.151 32.228 1.00 37.08 258 HIS B CA 1
ATOM 5711 C C . HIS B 1 258 ? 3.620 -37.622 33.358 1.00 38.23 258 HIS B C 1
ATOM 5712 O O . HIS B 1 258 ? 4.832 -37.785 33.108 1.00 37.67 258 HIS B O 1
ATOM 5719 N N . ASN B 1 259 ? 3.049 -37.822 34.566 1.00 39.51 259 ASN B N 1
ATOM 5720 C CA . ASN B 1 259 ? 3.715 -38.300 35.828 1.00 41.43 259 ASN B CA 1
ATOM 5721 C C . ASN B 1 259 ? 4.747 -39.384 35.676 1.00 40.89 259 ASN B C 1
ATOM 5722 O O . ASN B 1 259 ? 5.798 -39.383 36.352 1.00 40.31 259 ASN B O 1
ATOM 5727 N N . GLY B 1 260 ? 4.344 -40.397 34.904 1.00 40.59 260 GLY B N 1
ATOM 5728 C CA . GLY B 1 260 ? 5.138 -41.620 34.707 1.00 40.54 260 GLY B CA 1
ATOM 5729 C C . GLY B 1 260 ? 6.330 -41.524 33.773 1.00 40.43 260 GLY B C 1
ATOM 5730 O O . GLY B 1 260 ? 7.038 -42.523 33.569 1.00 39.35 260 GLY B O 1
ATOM 5731 N N . ARG B 1 261 ? 6.555 -40.341 33.182 1.00 40.85 261 ARG B N 1
ATOM 5732 C CA . ARG B 1 261 ? 7.632 -40.166 32.190 1.00 40.72 261 ARG B CA 1
ATOM 5733 C C . ARG B 1 261 ? 8.982 -40.048 32.888 1.00 41.41 261 ARG B C 1
ATOM 5734 O O . ARG B 1 261 ? 9.508 -38.955 33.077 1.00 42.93 261 ARG B O 1
ATOM 5742 N N . GLU B 1 262 ? 9.539 -41.190 33.267 1.00 41.97 262 GLU B N 1
ATOM 5743 C CA . GLU B 1 262 ? 10.802 -41.243 33.971 1.00 42.30 262 GLU B CA 1
ATOM 5744 C C . GLU B 1 262 ? 11.927 -40.816 33.059 1.00 41.33 262 GLU B C 1
ATOM 5745 O O . GLU B 1 262 ? 12.886 -40.180 33.522 1.00 41.16 262 GLU B O 1
ATOM 5751 N N . ASP B 1 263 ? 11.828 -41.159 31.775 1.00 40.12 263 ASP B N 1
ATOM 5752 C CA . ASP B 1 263 ? 12.865 -40.734 30.824 1.00 40.26 263 ASP B CA 1
ATOM 5753 C C . ASP B 1 263 ? 13.106 -39.204 30.863 1.00 39.50 263 ASP B C 1
ATOM 5754 O O . ASP B 1 263 ? 14.235 -38.741 30.729 1.00 40.01 263 ASP B O 1
ATOM 5759 N N . ILE B 1 264 ? 12.025 -38.448 31.075 1.00 38.84 264 ILE B N 1
ATOM 5760 C CA . ILE B 1 264 ? 12.044 -36.991 31.103 1.00 37.19 264 ILE B CA 1
ATOM 5761 C C . ILE B 1 264 ? 12.457 -36.484 32.480 1.00 37.28 264 ILE B C 1
ATOM 5762 O O . ILE B 1 264 ? 13.209 -35.538 32.562 1.00 36.21 264 ILE B O 1
ATOM 5767 N N . LYS B 1 265 ? 11.949 -37.095 33.556 1.00 37.90 265 LYS B N 1
ATOM 5768 C CA . LYS B 1 265 ? 12.305 -36.652 34.922 1.00 38.37 265 LYS B CA 1
ATOM 5769 C C . LYS B 1 265 ? 13.788 -36.737 35.207 1.00 37.99 265 LYS B C 1
ATOM 5770 O O . LYS B 1 265 ? 14.303 -35.874 35.883 1.00 38.72 265 LYS B O 1
ATOM 5776 N N . LYS B 1 266 ? 14.462 -37.771 34.701 1.00 38.20 266 LYS B N 1
ATOM 5777 C CA . LYS B 1 266 ? 15.875 -38.047 35.020 1.00 39.41 266 LYS B CA 1
ATOM 5778 C C . LYS B 1 266 ? 16.891 -37.170 34.274 1.00 39.32 266 LYS B C 1
ATOM 5779 O O . LYS B 1 266 ? 18.083 -37.161 34.611 1.00 39.10 266 LYS B O 1
ATOM 5785 N N . ASP B 1 267 ? 16.452 -36.485 33.229 1.00 38.76 267 ASP B N 1
ATOM 5786 C CA . ASP B 1 267 ? 17.366 -35.593 32.489 1.00 39.24 267 ASP B CA 1
ATOM 5787 C C . ASP B 1 267 ? 16.930 -34.141 32.741 1.00 38.93 267 ASP B C 1
ATOM 5788 O O . ASP B 1 267 ? 15.942 -33.664 32.144 1.00 39.44 267 ASP B O 1
ATOM 5793 N N . THR B 1 268 ? 17.647 -33.456 33.636 1.00 38.21 268 THR B N 1
ATOM 5794 C CA . THR B 1 268 ? 17.182 -32.174 34.160 1.00 38.43 268 THR B CA 1
ATOM 5795 C C . THR B 1 268 ? 17.303 -31.018 33.130 1.00 37.45 268 THR B C 1
ATOM 5796 O O . THR B 1 268 ? 16.752 -29.918 33.319 1.00 36.83 268 THR B O 1
ATOM 5800 N N . ARG B 1 269 ? 18.045 -31.275 32.056 1.00 36.94 269 ARG B N 1
ATOM 5801 C CA . ARG B 1 269 ? 18.113 -30.334 30.928 1.00 36.20 269 ARG B CA 1
ATOM 5802 C C . ARG B 1 269 ? 16.707 -30.132 30.412 1.00 35.41 269 ARG B C 1
ATOM 5803 O O . ARG B 1 269 ? 16.398 -29.031 29.985 1.00 35.97 269 ARG B O 1
ATOM 5811 N N . PHE B 1 270 ? 15.845 -31.160 30.545 1.00 33.98 270 PHE B N 1
ATOM 5812 C CA . PHE B 1 270 ? 14.433 -31.068 30.126 1.00 32.65 270 PHE B CA 1
ATOM 5813 C C . PHE B 1 270 ? 13.440 -30.713 31.232 1.00 31.96 270 PHE B C 1
ATOM 5814 O O . PHE B 1 270 ? 12.260 -31.119 31.224 1.00 30.77 270 PHE B O 1
ATOM 5822 N N . TYR B 1 271 ? 13.913 -29.912 32.179 1.00 32.26 271 TYR B N 1
ATOM 5823 C CA . TYR B 1 271 ? 13.059 -29.487 33.282 1.00 31.46 271 TYR B CA 1
ATOM 5824 C C . TYR B 1 271 ? 11.760 -28.803 32.793 1.00 31.29 271 TYR B C 1
ATOM 5825 O O . TYR B 1 271 ? 10.687 -28.943 33.452 1.00 32.14 271 TYR B O 1
ATOM 5834 N N . ARG B 1 272 ? 11.794 -28.123 31.647 1.00 28.81 272 ARG B N 1
ATOM 5835 C CA . ARG B 1 272 ? 10.537 -27.465 31.191 1.00 29.02 272 ARG B CA 1
ATOM 5836 C C . ARG B 1 272 ? 9.455 -28.511 30.842 1.00 27.81 272 ARG B C 1
ATOM 5837 O O . ARG B 1 272 ? 8.271 -28.373 31.202 1.00 27.88 272 ARG B O 1
ATOM 5845 N N . LYS B 1 273 ? 9.888 -29.556 30.172 1.00 26.91 273 LYS B N 1
ATOM 5846 C CA . LYS B 1 273 ? 9.052 -30.720 29.889 1.00 28.80 273 LYS B CA 1
ATOM 5847 C C . LYS B 1 273 ? 8.629 -31.449 31.174 1.00 29.54 273 LYS B C 1
ATOM 5848 O O . LYS B 1 273 ? 7.461 -31.873 31.316 1.00 29.53 273 LYS B O 1
ATOM 5854 N N . TRP B 1 274 ? 9.560 -31.549 32.123 1.00 29.78 274 TRP B N 1
ATOM 5855 C CA . TRP B 1 274 ? 9.246 -32.293 33.304 1.00 30.63 274 TRP B CA 1
ATOM 5856 C C . TRP B 1 274 ? 8.175 -31.569 34.128 1.00 30.94 274 TRP B C 1
ATOM 5857 O O . TRP B 1 274 ? 7.270 -32.186 34.610 1.00 31.93 274 TRP B O 1
ATOM 5868 N N . GLU B 1 275 ? 8.225 -30.249 34.214 1.00 31.26 275 GLU B N 1
ATOM 5869 C CA . GLU B 1 275 ? 7.134 -29.466 34.823 1.00 31.00 275 GLU B CA 1
ATOM 5870 C C . GLU B 1 275 ? 5.759 -29.678 34.127 1.00 29.98 275 GLU B C 1
ATOM 5871 O O . GLU B 1 275 ? 4.667 -29.675 34.729 1.00 29.66 275 GLU B O 1
ATOM 5877 N N . ILE B 1 276 ? 5.797 -29.841 32.833 1.00 29.64 276 ILE B N 1
ATOM 5878 C CA . ILE B 1 276 ? 4.549 -30.072 32.104 1.00 28.34 276 ILE B CA 1
ATOM 5879 C C . ILE B 1 276 ? 4.009 -31.467 32.460 1.00 28.55 276 ILE B C 1
ATOM 5880 O O . ILE B 1 276 ? 2.784 -31.676 32.637 1.00 27.84 276 ILE B O 1
ATOM 5885 N N . CYS B 1 277 ? 4.965 -32.394 32.565 1.00 29.39 277 CYS B N 1
ATOM 5886 C CA . CYS B 1 277 ? 4.742 -33.770 32.965 1.00 31.36 277 CYS B CA 1
ATOM 5887 C C . CYS B 1 277 ? 4.074 -33.883 34.348 1.00 32.58 277 CYS B C 1
ATOM 5888 O O . CYS B 1 277 ? 3.199 -34.716 34.552 1.00 33.37 277 CYS B O 1
ATOM 5891 N N . GLU B 1 278 ? 4.450 -33.013 35.272 1.00 33.75 278 GLU B N 1
ATOM 5892 C CA . GLU B 1 278 ? 3.899 -33.044 36.626 1.00 34.06 278 GLU B CA 1
ATOM 5893 C C . GLU B 1 278 ? 2.520 -32.415 36.690 1.00 34.01 278 GLU B C 1
ATOM 5894 O O . GLU B 1 278 ? 1.760 -32.689 37.613 1.00 34.26 278 GLU B O 1
ATOM 5900 N N . THR B 1 279 ? 2.179 -31.560 35.722 1.00 32.74 279 THR B N 1
ATOM 5901 C CA . THR B 1 279 ? 1.025 -30.694 35.933 1.00 31.17 279 THR B CA 1
ATOM 5902 C C . THR B 1 279 ? -0.128 -30.894 34.943 1.00 30.83 279 THR B C 1
ATOM 5903 O O . THR B 1 279 ? -1.196 -30.328 35.138 1.00 30.81 279 THR B O 1
ATOM 5907 N N . THR B 1 280 ? 0.076 -31.667 33.874 1.00 29.58 280 THR B N 1
ATOM 5908 C CA . THR B 1 280 ? -0.938 -31.757 32.821 1.00 28.01 280 THR B CA 1
ATOM 5909 C C . THR B 1 280 ? -1.256 -33.190 32.532 1.00 28.49 280 THR B C 1
ATOM 5910 O O . THR B 1 280 ? -0.649 -34.098 33.099 1.00 28.58 280 THR B O 1
ATOM 5914 N N . ASN B 1 281 ? -2.184 -33.408 31.615 1.00 29.38 281 ASN B N 1
ATOM 5915 C CA . ASN B 1 281 ? -2.504 -34.767 31.203 1.00 30.96 281 ASN B CA 1
ATOM 5916 C C . ASN B 1 281 ? -2.704 -35.758 32.421 1.00 31.79 281 ASN B C 1
ATOM 5917 O O . ASN B 1 281 ? -1.959 -36.774 32.513 1.00 31.49 281 ASN B O 1
ATOM 5922 N N . PRO B 1 282 ? -3.692 -35.468 33.332 1.00 32.16 282 PRO B N 1
ATOM 5923 C CA . PRO B 1 282 ? -3.873 -36.340 34.503 1.00 34.14 282 PRO B CA 1
ATOM 5924 C C . PRO B 1 282 ? -4.303 -37.737 34.049 1.00 36.06 282 PRO B C 1
ATOM 5925 O O . PRO B 1 282 ? -4.003 -38.735 34.729 1.00 36.79 282 PRO B O 1
ATOM 5929 N N . SER B 1 283 ? -4.944 -37.801 32.878 1.00 37.09 283 SER B N 1
ATOM 5930 C CA . SER B 1 283 ? -5.429 -39.054 32.280 1.00 37.92 283 SER B CA 1
ATOM 5931 C C . SER B 1 283 ? -4.442 -39.891 31.534 1.00 38.15 283 SER B C 1
ATOM 5932 O O . SER B 1 283 ? -4.800 -40.961 31.075 1.00 38.03 283 SER B O 1
ATOM 5935 N N . LYS B 1 284 ? -3.218 -39.390 31.388 1.00 38.70 284 LYS B N 1
ATOM 5936 C CA . LYS B 1 284 ? -2.122 -40.087 30.708 1.00 39.73 284 LYS B CA 1
ATOM 5937 C C . LYS B 1 284 ? -2.422 -40.652 29.316 1.00 40.65 284 LYS B C 1
ATOM 5938 O O . LYS B 1 284 ? -1.958 -41.778 28.983 1.00 41.30 284 LYS B O 1
ATOM 5944 N N . PHE B 1 285 ? -3.139 -39.869 28.499 1.00 40.75 285 PHE B N 1
ATOM 5945 C CA . PHE B 1 285 ? -3.490 -40.232 27.113 1.00 40.67 285 PHE B CA 1
ATOM 5946 C C . PHE B 1 285 ? -2.394 -40.947 26.382 1.00 39.27 285 PHE B C 1
ATOM 5947 O O . PHE B 1 285 ? -1.246 -40.535 26.422 1.00 39.25 285 PHE B O 1
ATOM 5955 N N . GLY B 1 286 ? -2.740 -42.030 25.700 1.00 38.26 286 GLY B N 1
ATOM 5956 C CA . GLY B 1 286 ? -1.724 -42.781 24.993 1.00 36.01 286 GLY B CA 1
ATOM 5957 C C . GLY B 1 286 ? -1.552 -42.332 23.564 1.00 34.97 286 GLY B C 1
ATOM 5958 O O . GLY B 1 286 ? -0.564 -42.648 22.920 1.00 34.98 286 GLY B O 1
ATOM 5959 N N . SER B 1 287 ? -2.540 -41.641 23.026 1.00 34.87 287 SER B N 1
ATOM 5960 C CA . SER B 1 287 ? -2.447 -41.246 21.624 1.00 34.53 287 SER B CA 1
ATOM 5961 C C . SER B 1 287 ? -3.072 -39.900 21.328 1.00 33.32 287 SER B C 1
ATOM 5962 O O . SER B 1 287 ? -4.006 -39.467 21.981 1.00 32.94 287 SER B O 1
ATOM 5965 N N . ILE B 1 288 ? -2.485 -39.252 20.334 1.00 32.75 288 ILE B N 1
ATOM 5966 C CA . ILE B 1 288 ? -2.914 -37.986 19.826 1.00 31.21 288 ILE B CA 1
ATOM 5967 C C . ILE B 1 288 ? -4.377 -38.097 19.435 1.00 30.64 288 ILE B C 1
ATOM 5968 O O . ILE B 1 288 ? -5.223 -37.270 19.850 1.00 29.50 288 ILE B O 1
ATOM 5973 N N . ALA B 1 289 ? -4.680 -39.136 18.660 1.00 29.94 289 ALA B N 1
ATOM 5974 C CA . ALA B 1 289 ? -6.037 -39.357 18.184 1.00 30.08 289 ALA B CA 1
ATOM 5975 C C . ALA B 1 289 ? -7.071 -39.378 19.338 1.00 30.46 289 ALA B C 1
ATOM 5976 O O . ALA B 1 289 ? -8.143 -38.735 19.264 1.00 30.43 289 ALA B O 1
ATOM 5978 N N . GLU B 1 290 ? -6.758 -40.092 20.422 1.00 30.58 290 GLU B N 1
ATOM 5979 C CA . GLU B 1 290 ? -7.663 -40.087 21.590 1.00 30.09 290 GLU B CA 1
ATOM 5980 C C . GLU B 1 290 ? -7.702 -38.722 22.218 1.00 28.90 290 GLU B C 1
ATOM 5981 O O . GLU B 1 290 ? -8.754 -38.254 22.637 1.00 27.89 290 GLU B O 1
ATOM 5987 N N . ALA B 1 291 ? -6.540 -38.088 22.308 1.00 27.93 291 ALA B N 1
ATOM 5988 C CA . ALA B 1 291 ? -6.492 -36.790 22.960 1.00 28.89 291 ALA B CA 1
ATOM 5989 C C . ALA B 1 291 ? -7.337 -35.762 22.236 1.00 29.01 291 ALA B C 1
ATOM 5990 O O . ALA B 1 291 ? -7.979 -34.968 22.896 1.00 30.08 291 ALA B O 1
ATOM 5992 N N . CYS B 1 292 ? -7.416 -35.829 20.902 1.00 29.23 292 CYS B N 1
ATOM 5993 C CA . CYS B 1 292 ? -8.166 -34.828 20.103 1.00 30.05 292 CYS B CA 1
ATOM 5994 C C . CYS B 1 292 ? -9.673 -34.937 20.109 1.00 30.84 292 CYS B C 1
ATOM 5995 O O . CYS B 1 292 ? -10.347 -33.944 19.803 1.00 31.12 292 CYS B O 1
ATOM 5998 N N . VAL B 1 293 ? -10.221 -36.132 20.425 1.00 30.73 293 VAL B N 1
ATOM 5999 C CA . VAL B 1 293 ? -11.673 -36.297 20.412 1.00 29.25 293 VAL B CA 1
ATOM 6000 C C . VAL B 1 293 ? -12.185 -35.299 21.441 1.00 30.16 293 VAL B C 1
ATOM 6001 O O . VAL B 1 293 ? -11.766 -35.326 22.609 1.00 30.31 293 VAL B O 1
ATOM 6005 N N . GLY B 1 294 ? -13.072 -34.413 21.011 1.00 29.23 294 GLY B N 1
ATOM 6006 C CA . GLY B 1 294 ? -13.634 -33.410 21.895 1.00 28.52 294 GLY B CA 1
ATOM 6007 C C . GLY B 1 294 ? -12.709 -32.199 22.149 1.00 28.19 294 GLY B C 1
ATOM 6008 O O . GLY B 1 294 ? -13.142 -31.199 22.755 1.00 26.68 294 GLY B O 1
ATOM 6009 N N . ALA B 1 295 ? -11.440 -32.276 21.734 1.00 26.20 295 ALA B N 1
ATOM 6010 C CA . ALA B 1 295 ? -10.533 -31.181 22.085 1.00 25.33 295 ALA B CA 1
ATOM 6011 C C . ALA B 1 295 ? -11.030 -29.874 21.454 1.00 24.53 295 ALA B C 1
ATOM 6012 O O . ALA B 1 295 ? -11.760 -29.903 20.465 1.00 24.05 295 ALA B O 1
ATOM 6014 N N . ASP B 1 296 ? -10.684 -28.741 22.065 1.00 23.77 296 ASP B N 1
ATOM 6015 C CA . ASP B 1 296 ? -11.120 -27.447 21.583 1.00 23.43 296 ASP B CA 1
ATOM 6016 C C . ASP B 1 296 ? -10.002 -26.819 20.750 1.00 23.53 296 ASP B C 1
ATOM 6017 O O . ASP B 1 296 ? -10.271 -26.059 19.800 1.00 24.00 296 ASP B O 1
ATOM 6022 N N . VAL B 1 297 ? -8.759 -27.115 21.107 1.00 22.36 297 VAL B N 1
ATOM 6023 C CA . VAL B 1 297 ? -7.643 -26.407 20.561 1.00 22.64 297 VAL B CA 1
ATOM 6024 C C . VAL B 1 297 ? -6.547 -27.419 20.241 1.00 23.37 297 VAL B C 1
ATOM 6025 O O . VAL B 1 297 ? -6.258 -28.321 21.018 1.00 23.60 297 VAL B O 1
ATOM 6029 N N . LEU B 1 298 ? -5.931 -27.275 19.079 1.00 23.45 298 LEU B N 1
ATOM 6030 C CA . LEU B 1 298 ? -4.803 -28.086 18.709 1.00 22.63 298 LEU B CA 1
ATOM 6031 C C . LEU B 1 298 ? -3.714 -27.126 18.247 1.00 23.59 298 LEU B C 1
ATOM 6032 O O . LEU B 1 298 ? -3.908 -26.341 17.289 1.00 22.24 298 LEU B O 1
ATOM 6037 N N . ILE B 1 299 ? -2.580 -27.204 18.925 1.00 24.73 299 ILE B N 1
ATOM 6038 C CA . ILE B 1 299 ? -1.466 -26.358 18.659 1.00 27.21 299 ILE B CA 1
ATOM 6039 C C . ILE B 1 299 ? -0.263 -27.227 18.371 1.00 29.60 299 ILE B C 1
ATOM 6040 O O . ILE B 1 299 ? 0.190 -27.985 19.233 1.00 30.72 299 ILE B O 1
ATOM 6045 N N . SER B 1 300 ? 0.273 -27.068 17.165 1.00 29.84 300 SER B N 1
ATOM 6046 C CA . SER B 1 300 ? 1.271 -27.937 16.677 1.00 30.11 300 SER B CA 1
ATOM 6047 C C . SER B 1 300 ? 2.474 -27.119 16.199 1.00 31.60 300 SER B C 1
ATOM 6048 O O . SER B 1 300 ? 2.325 -26.112 15.459 1.00 30.73 300 SER B O 1
ATOM 6051 N N . LEU B 1 301 ? 3.653 -27.564 16.648 1.00 32.80 301 LEU B N 1
ATOM 6052 C CA . LEU B 1 301 ? 4.938 -27.066 16.213 1.00 34.94 301 LEU B CA 1
ATOM 6053 C C . LEU B 1 301 ? 5.927 -28.237 16.223 1.00 36.10 301 LEU B C 1
ATOM 6054 O O . LEU B 1 301 ? 6.815 -28.341 17.056 1.00 36.72 301 LEU B O 1
ATOM 6059 N N . SER B 1 302 ? 5.770 -29.091 15.228 1.00 37.92 302 SER B N 1
ATOM 6060 C CA . SER B 1 302 ? 6.369 -30.407 15.171 1.00 39.36 302 SER B CA 1
ATOM 6061 C C . SER B 1 302 ? 7.261 -30.473 13.905 1.00 39.94 302 SER B C 1
ATOM 6062 O O . SER B 1 302 ? 7.989 -29.544 13.629 1.00 40.05 302 SER B O 1
ATOM 6065 N N . THR B 1 303 ? 7.189 -31.576 13.162 1.00 40.75 303 THR B N 1
ATOM 6066 C CA . THR B 1 303 ? 7.928 -31.793 11.900 1.00 41.55 303 THR B CA 1
ATOM 6067 C C . THR B 1 303 ? 7.220 -31.078 10.789 1.00 40.96 303 THR B C 1
ATOM 6068 O O . THR B 1 303 ? 5.980 -31.064 10.764 1.00 40.50 303 THR B O 1
ATOM 6072 N N . PRO B 1 304 ? 7.987 -30.477 9.859 1.00 40.76 304 PRO B N 1
ATOM 6073 C CA . PRO B 1 304 ? 7.324 -29.891 8.695 1.00 40.74 304 PRO B CA 1
ATOM 6074 C C . PRO B 1 304 ? 6.447 -30.950 7.960 1.00 41.05 304 PRO B C 1
ATOM 6075 O O . PRO B 1 304 ? 6.836 -32.129 7.881 1.00 40.50 304 PRO B O 1
ATOM 6079 N N . GLY B 1 305 ? 5.264 -30.537 7.495 1.00 41.39 305 GLY B N 1
ATOM 6080 C CA . GLY B 1 305 ? 4.379 -31.403 6.710 1.00 43.31 305 GLY B CA 1
ATOM 6081 C C . GLY B 1 305 ? 4.958 -31.744 5.321 1.00 44.75 305 GLY B C 1
ATOM 6082 O O . GLY B 1 305 ? 6.160 -31.628 5.096 1.00 44.79 305 GLY B O 1
ATOM 6083 N N . PRO B 1 306 ? 4.116 -32.211 4.383 1.00 45.83 306 PRO B N 1
ATOM 6084 C CA . PRO B 1 306 ? 2.680 -32.552 4.527 1.00 46.06 306 PRO B CA 1
ATOM 6085 C C . PRO B 1 306 ? 2.372 -33.714 5.515 1.00 45.38 306 PRO B C 1
ATOM 6086 O O . PRO B 1 306 ? 3.267 -34.467 5.903 1.00 44.82 306 PRO B O 1
ATOM 6090 N N . GLY B 1 307 ? 1.109 -33.819 5.919 1.00 44.80 307 GLY B N 1
ATOM 6091 C CA . GLY B 1 307 ? 0.598 -35.019 6.585 1.00 43.41 307 GLY B CA 1
ATOM 6092 C C . GLY B 1 307 ? 1.139 -35.440 7.949 1.00 42.61 307 GLY B C 1
ATOM 6093 O O . GLY B 1 307 ? 1.138 -36.638 8.272 1.00 42.61 307 GLY B O 1
ATOM 6094 N N . VAL B 1 308 ? 1.601 -34.481 8.753 1.00 40.51 308 VAL B N 1
ATOM 6095 C CA . VAL B 1 308 ? 2.067 -34.781 10.109 1.00 38.63 308 VAL B CA 1
ATOM 6096 C C . VAL B 1 308 ? 0.918 -34.650 11.148 1.00 37.88 308 VAL B C 1
ATOM 6097 O O . VAL B 1 308 ? 0.830 -35.436 12.094 1.00 37.86 308 VAL B O 1
ATOM 6101 N N . VAL B 1 309 ? 0.039 -33.674 10.950 1.00 36.13 309 VAL B N 1
ATOM 6102 C CA . VAL B 1 309 ? -1.207 -33.582 11.709 1.00 35.02 309 VAL B CA 1
ATOM 6103 C C . VAL B 1 309 ? -2.267 -34.186 10.828 1.00 34.54 309 VAL B C 1
ATOM 6104 O O . VAL B 1 309 ? -2.329 -33.858 9.651 1.00 35.67 309 VAL B O 1
ATOM 6108 N N . LYS B 1 310 ? -3.087 -35.074 11.369 1.00 33.83 310 LYS B N 1
ATOM 6109 C CA . LYS B 1 310 ? -3.936 -35.900 10.543 1.00 33.58 310 LYS B CA 1
ATOM 6110 C C . LYS B 1 310 ? -5.325 -35.322 10.527 1.00 33.80 310 LYS B C 1
ATOM 6111 O O . LYS B 1 310 ? -5.786 -34.813 11.558 1.00 33.69 310 LYS B O 1
ATOM 6117 N N . ALA B 1 311 ? -5.981 -35.364 9.357 1.00 33.14 311 ALA B N 1
ATOM 6118 C CA . ALA B 1 311 ? -7.359 -34.830 9.194 1.00 32.85 311 ALA B CA 1
ATOM 6119 C C . ALA B 1 311 ? -8.377 -35.457 10.143 1.00 32.67 311 ALA B C 1
ATOM 6120 O O . ALA B 1 311 ? -9.308 -34.794 10.595 1.00 32.73 311 ALA B O 1
ATOM 6122 N N . GLU B 1 312 ? -8.217 -36.753 10.403 1.00 32.93 312 GLU B N 1
ATOM 6123 C CA . GLU B 1 312 ? -9.075 -37.472 11.342 1.00 32.30 312 GLU B CA 1
ATOM 6124 C C . GLU B 1 312 ? -9.088 -36.792 12.723 1.00 31.26 312 GLU B C 1
ATOM 6125 O O . GLU B 1 312 ? -10.167 -36.573 13.324 1.00 31.63 312 GLU B O 1
ATOM 6131 N N . TRP B 1 313 ? -7.894 -36.444 13.207 1.00 31.26 313 TRP B N 1
ATOM 6132 C CA . TRP B 1 313 ? -7.716 -35.748 14.510 1.00 29.79 313 TRP B CA 1
ATOM 6133 C C . TRP B 1 313 ? -8.627 -34.549 14.610 1.00 29.97 313 TRP B C 1
ATOM 6134 O O . TRP B 1 313 ? -9.340 -34.397 15.596 1.00 28.86 313 TRP B O 1
ATOM 6145 N N . ILE B 1 314 ? -8.605 -33.697 13.569 1.00 29.31 314 ILE B N 1
ATOM 6146 C CA . ILE B 1 314 ? -9.371 -32.459 13.564 1.00 28.24 314 ILE B CA 1
ATOM 6147 C C . ILE B 1 314 ? -10.868 -32.740 13.468 1.00 28.99 314 ILE B C 1
ATOM 6148 O O . ILE B 1 314 ? -11.683 -32.039 14.039 1.00 28.02 314 ILE B O 1
ATOM 6153 N N . LYS B 1 315 ? -11.214 -33.773 12.708 1.00 30.34 315 LYS B N 1
ATOM 6154 C CA . LYS B 1 315 ? -12.590 -34.154 12.482 1.00 31.08 315 LYS B CA 1
ATOM 6155 C C . LYS B 1 315 ? -13.247 -34.522 13.808 1.00 29.82 315 LYS B C 1
ATOM 6156 O O . LYS B 1 315 ? -14.431 -34.316 13.978 1.00 30.13 315 LYS B O 1
ATOM 6162 N N . SER B 1 316 ? -12.465 -35.089 14.708 1.00 28.85 316 SER B N 1
ATOM 6163 C CA . SER B 1 316 ? -12.953 -35.566 16.015 1.00 29.81 316 SER B CA 1
ATOM 6164 C C . SER B 1 316 ? -13.016 -34.479 17.125 1.00 29.53 316 SER B C 1
ATOM 6165 O O . SER B 1 316 ? -13.514 -34.735 18.237 1.00 28.96 316 SER B O 1
ATOM 6168 N N . MET B 1 317 ? -12.532 -33.266 16.821 1.00 28.49 317 MET B N 1
ATOM 6169 C CA . MET B 1 317 ? -12.525 -32.173 17.816 1.00 27.29 317 MET B CA 1
ATOM 6170 C C . MET B 1 317 ? -13.951 -31.634 18.134 1.00 27.15 317 MET B C 1
ATOM 6171 O O . MET B 1 317 ? -14.909 -31.930 17.408 1.00 27.70 317 MET B O 1
ATOM 6176 N N . GLY B 1 318 ? -14.098 -30.852 19.206 1.00 26.19 318 GLY B N 1
ATOM 6177 C CA . GLY B 1 318 ? -15.384 -30.283 19.576 1.00 24.99 318 GLY B CA 1
ATOM 6178 C C . GLY B 1 318 ? -15.895 -29.193 18.645 1.00 27.90 318 GLY B C 1
ATOM 6179 O O . GLY B 1 318 ? -15.500 -29.085 17.459 1.00 26.60 318 GLY B O 1
ATOM 6180 N N . GLU B 1 319 ? -16.790 -28.376 19.195 1.00 27.50 319 GLU B N 1
ATOM 6181 C CA . GLU B 1 319 ? -17.383 -27.285 18.482 1.00 29.32 319 GLU B CA 1
ATOM 6182 C C . GLU B 1 319 ? -16.281 -26.274 17.985 1.00 28.66 319 GLU B C 1
ATOM 6183 O O . GLU B 1 319 ? -15.343 -25.957 18.726 1.00 29.28 319 GLU B O 1
ATOM 6189 N N . LYS B 1 320 ? -16.385 -25.842 16.727 1.00 27.11 320 LYS B N 1
ATOM 6190 C CA . LYS B 1 320 ? -15.518 -24.790 16.138 1.00 26.13 320 LYS B CA 1
ATOM 6191 C C . LYS B 1 320 ? -14.041 -24.944 16.546 1.00 24.70 320 LYS B C 1
ATOM 6192 O O . LYS B 1 320 ? -13.486 -24.090 17.264 1.00 24.33 320 LYS B O 1
ATOM 6198 N N . PRO B 1 321 ? -13.409 -26.034 16.082 1.00 22.93 321 PRO B N 1
ATOM 6199 C CA . PRO B 1 321 ? -12.053 -26.352 16.454 1.00 23.37 321 PRO B CA 1
ATOM 6200 C C . PRO B 1 321 ? -11.065 -25.219 16.077 1.00 24.96 321 PRO B C 1
ATOM 6201 O O . PRO B 1 321 ? -11.264 -24.588 15.006 1.00 25.60 321 PRO B O 1
ATOM 6205 N N . ILE B 1 322 ? -10.078 -24.938 16.962 1.00 24.32 322 ILE B N 1
ATOM 6206 C CA . ILE B 1 322 ? -8.954 -23.997 16.698 1.00 24.12 322 ILE B CA 1
ATOM 6207 C C . ILE B 1 322 ? -7.687 -24.806 16.492 1.00 24.47 322 ILE B C 1
ATOM 6208 O O . ILE B 1 322 ? -7.261 -25.572 17.361 1.00 25.93 322 ILE B O 1
ATOM 6213 N N . VAL B 1 323 ? -7.129 -24.681 15.308 1.00 24.63 323 VAL B N 1
ATOM 6214 C CA . VAL B 1 323 ? -6.007 -25.478 14.868 1.00 25.04 323 VAL B CA 1
ATOM 6215 C C . VAL B 1 323 ? -4.877 -24.545 14.392 1.00 25.56 323 VAL B C 1
ATOM 6216 O O . VAL B 1 323 ? -5.071 -23.783 13.441 1.00 26.00 323 VAL B O 1
ATOM 6220 N N . PHE B 1 324 ? -3.739 -24.593 15.075 1.00 24.96 324 PHE B N 1
ATOM 6221 C CA . PHE B 1 324 ? -2.568 -23.824 14.712 1.00 25.35 324 PHE B CA 1
ATOM 6222 C C . PHE B 1 324 ? -1.509 -24.869 14.367 1.00 27.07 324 PHE B C 1
ATOM 6223 O O . PHE B 1 324 ? -1.172 -25.738 15.204 1.00 27.55 324 PHE B O 1
ATOM 6231 N N . CYS B 1 325 ? -1.030 -24.824 13.134 1.00 27.38 325 CYS B N 1
ATOM 6232 C CA . CYS B 1 325 ? 0.039 -25.696 12.693 1.00 29.15 325 CYS B CA 1
ATOM 6233 C C . CYS B 1 325 ? 1.110 -24.806 12.113 1.00 29.29 325 CYS B C 1
ATOM 6234 O O . CYS B 1 325 ? 0.957 -24.322 11.006 1.00 29.47 325 CYS B O 1
ATOM 6237 N N . CYS B 1 326 ? 2.193 -24.641 12.867 1.00 29.40 326 CYS B N 1
ATOM 6238 C CA . CYS B 1 326 ? 3.167 -23.622 12.630 1.00 30.21 326 CYS B CA 1
ATOM 6239 C C . CYS B 1 326 ? 4.582 -24.118 12.323 1.00 29.55 326 CYS B C 1
ATOM 6240 O O . CYS B 1 326 ? 5.539 -23.330 12.406 1.00 30.22 326 CYS B O 1
ATOM 6243 N N . ALA B 1 327 ? 4.746 -25.397 11.974 1.00 28.30 327 ALA B N 1
ATOM 6244 C CA . ALA B 1 327 ? 6.032 -25.815 11.432 1.00 28.05 327 ALA B CA 1
ATOM 6245 C C . ALA B 1 327 ? 6.382 -25.099 10.100 1.00 27.30 327 ALA B C 1
ATOM 6246 O O . ALA B 1 327 ? 5.514 -24.794 9.300 1.00 27.28 327 ALA B O 1
ATOM 6248 N N . ASN B 1 328 ? 7.677 -24.879 9.887 1.00 27.27 328 ASN B N 1
ATOM 6249 C CA . ASN B 1 328 ? 8.221 -24.110 8.769 1.00 26.48 328 ASN B CA 1
ATOM 6250 C C . ASN B 1 328 ? 9.321 -24.909 8.125 1.00 25.96 328 ASN B C 1
ATOM 6251 O O . ASN B 1 328 ? 10.101 -25.550 8.857 1.00 26.36 328 ASN B O 1
ATOM 6256 N N . PRO B 1 329 ? 9.428 -24.858 6.776 1.00 24.82 329 PRO B N 1
ATOM 6257 C CA . PRO B 1 329 ? 8.670 -24.015 5.839 1.00 24.82 329 PRO B CA 1
ATOM 6258 C C . PRO B 1 329 ? 7.282 -24.547 5.432 1.00 25.50 329 PRO B C 1
ATOM 6259 O O . PRO B 1 329 ? 6.470 -23.793 4.839 1.00 24.20 329 PRO B O 1
ATOM 6263 N N . VAL B 1 330 ? 7.018 -25.824 5.753 1.00 25.59 330 VAL B N 1
ATOM 6264 C CA . VAL B 1 330 ? 5.757 -26.462 5.391 1.00 26.56 330 VAL B CA 1
ATOM 6265 C C . VAL B 1 330 ? 4.970 -26.860 6.651 1.00 27.76 330 VAL B C 1
ATOM 6266 O O . VAL B 1 330 ? 5.493 -27.610 7.507 1.00 28.82 330 VAL B O 1
ATOM 6270 N N . PRO B 1 331 ? 3.729 -26.365 6.794 1.00 27.36 331 PRO B N 1
ATOM 6271 C CA . PRO B 1 331 ? 2.989 -26.677 8.017 1.00 27.43 331 PRO B CA 1
ATOM 6272 C C . PRO B 1 331 ? 2.594 -28.161 8.092 1.00 28.08 331 PRO B C 1
ATOM 6273 O O . PRO B 1 331 ? 2.579 -28.846 7.044 1.00 27.59 331 PRO B O 1
ATOM 6277 N N . GLU B 1 332 ? 2.287 -28.647 9.303 1.00 27.49 332 GLU B N 1
ATOM 6278 C CA . GLU B 1 332 ? 1.940 -30.065 9.534 1.00 28.42 332 GLU B CA 1
ATOM 6279 C C . GLU B 1 332 ? 0.734 -30.541 8.691 1.00 29.45 332 GLU B C 1
ATOM 6280 O O . GLU B 1 332 ? 0.531 -31.732 8.445 1.00 30.57 332 GLU B O 1
ATOM 6286 N N . ILE B 1 333 ? -0.104 -29.590 8.312 1.00 29.28 333 ILE B N 1
ATOM 6287 C CA . ILE B 1 333 ? -1.197 -29.818 7.405 1.00 28.80 333 ILE B CA 1
ATOM 6288 C C . ILE B 1 333 ? -1.441 -28.491 6.694 1.00 28.01 333 ILE B C 1
ATOM 6289 O O . ILE B 1 333 ? -1.218 -27.442 7.280 1.00 27.37 333 ILE B O 1
ATOM 6294 N N . TYR B 1 334 ? -1.889 -28.529 5.450 1.00 27.94 334 TYR B N 1
ATOM 6295 C CA . TYR B 1 334 ? -2.246 -27.276 4.755 1.00 29.01 334 TYR B CA 1
ATOM 6296 C C . TYR B 1 334 ? -3.629 -26.805 5.199 1.00 29.31 334 TYR B C 1
ATOM 6297 O O . TYR B 1 334 ? -4.472 -27.652 5.554 1.00 29.52 334 TYR B O 1
ATOM 6306 N N . PRO B 1 335 ? -3.876 -25.466 5.228 1.00 29.20 335 PRO B N 1
ATOM 6307 C CA . PRO B 1 335 ? -5.174 -25.006 5.703 1.00 28.21 335 PRO B CA 1
ATOM 6308 C C . PRO B 1 335 ? -6.396 -25.543 4.979 1.00 28.44 335 PRO B C 1
ATOM 6309 O O . PRO B 1 335 ? -7.431 -25.713 5.640 1.00 28.72 335 PRO B O 1
ATOM 6313 N N . TYR B 1 336 ? -6.300 -25.835 3.679 1.00 28.17 336 TYR B N 1
ATOM 6314 C CA . TYR B 1 336 ? -7.462 -26.341 2.953 1.00 29.37 336 TYR B CA 1
ATOM 6315 C C . TYR B 1 336 ? -7.854 -27.732 3.525 1.00 29.92 336 TYR B C 1
ATOM 6316 O O . TYR B 1 336 ? -9.014 -28.032 3.622 1.00 29.81 336 TYR B O 1
ATOM 6325 N N . GLU B 1 337 ? -6.891 -28.563 3.912 1.00 30.93 337 GLU B N 1
ATOM 6326 C CA . GLU B 1 337 ? -7.253 -29.870 4.417 1.00 32.96 337 GLU B CA 1
ATOM 6327 C C . GLU B 1 337 ? -7.904 -29.761 5.820 1.00 33.04 337 GLU B C 1
ATOM 6328 O O . GLU B 1 337 ? -8.971 -30.347 6.067 1.00 33.01 337 GLU B O 1
ATOM 6334 N N . ALA B 1 338 ? -7.291 -28.976 6.714 1.00 32.74 338 ALA B N 1
ATOM 6335 C CA . ALA B 1 338 ? -7.851 -28.763 8.048 1.00 32.50 338 ALA B CA 1
ATOM 6336 C C . ALA B 1 338 ? -9.255 -28.170 8.035 1.00 33.03 338 ALA B C 1
ATOM 6337 O O . ALA B 1 338 ? -10.078 -28.497 8.898 1.00 33.50 338 ALA B O 1
ATOM 6339 N N . LYS B 1 339 ? -9.552 -27.310 7.074 1.00 33.36 339 LYS B N 1
ATOM 6340 C CA . LYS B 1 339 ? -10.901 -26.767 6.983 1.00 34.74 339 LYS B CA 1
ATOM 6341 C C . LYS B 1 339 ? -11.857 -27.826 6.467 1.00 35.73 339 LYS B C 1
ATOM 6342 O O . LYS B 1 339 ? -13.008 -27.888 6.938 1.00 36.26 339 LYS B O 1
ATOM 6348 N N . GLU B 1 340 ? -11.393 -28.621 5.488 1.00 35.75 340 GLU B N 1
ATOM 6349 C CA . GLU B 1 340 ? -12.138 -29.782 4.993 1.00 36.63 340 GLU B CA 1
ATOM 6350 C C . GLU B 1 340 ? -12.504 -30.697 6.171 1.00 35.82 340 GLU B C 1
ATOM 6351 O O . GLU B 1 340 ? -13.666 -31.085 6.316 1.00 34.76 340 GLU B O 1
ATOM 6357 N N . ALA B 1 341 ? -11.498 -31.039 6.993 1.00 34.30 341 ALA B N 1
ATOM 6358 C CA . ALA B 1 341 ? -11.749 -31.779 8.260 1.00 33.62 341 ALA B CA 1
ATOM 6359 C C . ALA B 1 341 ? -12.707 -31.092 9.312 1.00 32.40 341 ALA B C 1
ATOM 6360 O O . ALA B 1 341 ? -13.122 -31.732 10.293 1.00 32.86 341 ALA B O 1
ATOM 6362 N N . GLY B 1 342 ? -13.075 -29.821 9.104 1.00 29.93 342 GLY B N 1
ATOM 6363 C CA . GLY B 1 342 ? -14.023 -29.145 10.012 1.00 27.86 342 GLY B CA 1
ATOM 6364 C C . GLY B 1 342 ? -13.454 -28.041 10.900 1.00 26.73 342 GLY B C 1
ATOM 6365 O O . GLY B 1 342 ? -14.134 -27.511 11.793 1.00 26.18 342 GLY B O 1
ATOM 6366 N N . ALA B 1 343 ? -12.210 -27.663 10.690 1.00 26.46 343 ALA B N 1
ATOM 6367 C CA . ALA B 1 343 ? -11.650 -26.626 11.555 1.00 26.72 343 ALA B CA 1
ATOM 6368 C C . ALA B 1 343 ? -12.399 -25.334 11.310 1.00 27.03 343 ALA B C 1
ATOM 6369 O O . ALA B 1 343 ? -12.833 -25.067 10.202 1.00 27.64 343 ALA B O 1
ATOM 6371 N N . TYR B 1 344 ? -12.595 -24.553 12.365 1.00 27.04 344 TYR B N 1
ATOM 6372 C CA . TYR B 1 344 ? -13.217 -23.243 12.236 1.00 26.09 344 TYR B CA 1
ATOM 6373 C C . TYR B 1 344 ? -12.177 -22.128 12.073 1.00 25.45 344 TYR B C 1
ATOM 6374 O O . TYR B 1 344 ? -12.399 -21.124 11.369 1.00 26.08 344 TYR B O 1
ATOM 6383 N N . ILE B 1 345 ? -11.033 -22.319 12.698 1.00 24.36 345 ILE B N 1
ATOM 6384 C CA . ILE B 1 345 ? -9.962 -21.338 12.652 1.00 23.60 345 ILE B CA 1
ATOM 6385 C C . ILE B 1 345 ? -8.689 -22.085 12.494 1.00 23.17 345 ILE B C 1
ATOM 6386 O O . ILE B 1 345 ? -8.428 -23.033 13.221 1.00 23.57 345 ILE B O 1
ATOM 6391 N N . VAL B 1 346 ? -7.895 -21.672 11.510 1.00 23.55 346 VAL B N 1
ATOM 6392 C CA . VAL B 1 346 ? -6.634 -22.350 11.167 1.00 22.32 346 VAL B CA 1
ATOM 6393 C C . VAL B 1 346 ? -5.609 -21.280 10.979 1.00 21.76 346 VAL B C 1
ATOM 6394 O O . VAL B 1 346 ? -5.898 -20.235 10.386 1.00 22.92 346 VAL B O 1
ATOM 6398 N N . ALA B 1 347 ? -4.434 -21.519 11.546 1.00 22.17 347 ALA B N 1
ATOM 6399 C CA . ALA B 1 347 ? -3.321 -20.579 11.556 1.00 21.67 347 ALA B CA 1
ATOM 6400 C C . ALA B 1 347 ? -2.151 -21.421 11.135 1.00 21.05 347 ALA B C 1
ATOM 6401 O O . ALA B 1 347 ? -2.181 -22.620 11.376 1.00 20.22 347 ALA B O 1
ATOM 6403 N N . THR B 1 348 ? -1.152 -20.805 10.489 1.00 21.15 348 THR B N 1
ATOM 6404 C CA . THR B 1 348 ? 0.147 -21.440 10.252 1.00 21.57 348 THR B CA 1
ATOM 6405 C C . THR B 1 348 ? 1.232 -20.409 10.583 1.00 22.48 348 THR B C 1
ATOM 6406 O O . THR B 1 348 ? 0.934 -19.282 11.071 1.00 23.50 348 THR B O 1
ATOM 6410 N N . GLY B 1 349 ? 2.479 -20.715 10.282 1.00 20.90 349 GLY B N 1
ATOM 6411 C CA . GLY B 1 349 ? 3.490 -19.714 10.594 1.00 20.93 349 GLY B CA 1
ATOM 6412 C C . GLY B 1 349 ? 3.901 -18.849 9.370 1.00 22.40 349 GLY B C 1
ATOM 6413 O O . GLY B 1 349 ? 4.699 -17.919 9.534 1.00 21.22 349 GLY B O 1
ATOM 6414 N N . ARG B 1 350 ? 3.343 -19.148 8.186 1.00 20.76 350 ARG B N 1
ATOM 6415 C CA . ARG B 1 350 ? 3.710 -18.467 6.965 1.00 21.22 350 ARG B CA 1
ATOM 6416 C C . ARG B 1 350 ? 2.790 -17.339 6.548 1.00 21.07 350 ARG B C 1
ATOM 6417 O O . ARG B 1 350 ? 1.626 -17.363 6.871 1.00 20.44 350 ARG B O 1
ATOM 6425 N N . GLY B 1 351 ? 3.308 -16.393 5.745 1.00 22.16 351 GLY B N 1
ATOM 6426 C CA . GLY B 1 351 ? 2.542 -15.212 5.320 1.00 22.74 351 GLY B CA 1
ATOM 6427 C C . GLY B 1 351 ? 1.676 -15.409 4.101 1.00 23.69 351 GLY B C 1
ATOM 6428 O O . GLY B 1 351 ? 0.946 -14.505 3.710 1.00 24.70 351 GLY B O 1
ATOM 6429 N N . ASP B 1 352 ? 1.747 -16.578 3.480 1.00 24.38 352 ASP B N 1
ATOM 6430 C CA . ASP B 1 352 ? 0.883 -16.869 2.304 1.00 25.14 352 ASP B CA 1
ATOM 6431 C C . ASP B 1 352 ? -0.430 -17.649 2.597 1.00 24.40 352 ASP B C 1
ATOM 6432 O O . ASP B 1 352 ? -1.151 -18.041 1.676 1.00 23.99 352 ASP B O 1
ATOM 6437 N N . PHE B 1 353 ? -0.761 -17.819 3.866 1.00 23.35 353 PHE B N 1
ATOM 6438 C CA . PHE B 1 353 ? -2.093 -18.301 4.228 1.00 23.76 353 PHE B CA 1
ATOM 6439 C C . PHE B 1 353 ? -2.638 -17.299 5.249 1.00 23.11 353 PHE B C 1
ATOM 6440 O O . PHE B 1 353 ? -1.864 -16.541 5.818 1.00 22.37 353 PHE B O 1
ATOM 6448 N N . PRO B 1 354 ? -3.956 -17.317 5.499 1.00 22.65 354 PRO B N 1
ATOM 6449 C CA . PRO B 1 354 ? -4.527 -16.446 6.510 1.00 21.82 354 PRO B CA 1
ATOM 6450 C C . PRO B 1 354 ? -3.946 -16.758 7.924 1.00 22.19 354 PRO B C 1
ATOM 6451 O O . PRO B 1 354 ? -3.393 -17.844 8.154 1.00 20.84 354 PRO B O 1
ATOM 6455 N N . ASN B 1 355 ? -4.082 -15.807 8.844 1.00 21.11 355 ASN B N 1
ATOM 6456 C CA . ASN B 1 355 ? -3.731 -16.053 10.243 1.00 22.08 355 ASN B CA 1
ATOM 6457 C C . ASN B 1 355 ? -2.283 -16.496 10.454 1.00 21.76 355 ASN B C 1
ATOM 6458 O O . ASN B 1 355 ? -2.005 -17.614 10.880 1.00 22.03 355 ASN B O 1
ATOM 6463 N N . GLN B 1 356 ? -1.364 -15.614 10.128 1.00 21.43 356 GLN B N 1
ATOM 6464 C CA . GLN B 1 356 ? 0.022 -15.938 10.307 1.00 22.08 356 GLN B CA 1
ATOM 6465 C C . GLN B 1 356 ? 0.418 -15.713 11.788 1.00 22.15 356 GLN B C 1
ATOM 6466 O O . GLN B 1 356 ? 0.625 -14.596 12.260 1.00 20.57 356 GLN B O 1
ATOM 6472 N N . VAL B 1 357 ? 0.486 -16.831 12.496 1.00 23.78 357 VAL B N 1
ATOM 6473 C CA . VAL B 1 357 ? 0.929 -16.894 13.892 1.00 24.32 357 VAL B CA 1
ATOM 6474 C C . VAL B 1 357 ? 2.409 -17.227 13.854 1.00 24.37 357 VAL B C 1
ATOM 6475 O O . VAL B 1 357 ? 2.807 -18.402 13.786 1.00 25.64 357 VAL B O 1
ATOM 6479 N N . ASN B 1 358 ? 3.206 -16.160 13.917 1.00 23.87 358 ASN B N 1
ATOM 6480 C CA . ASN B 1 358 ? 4.659 -16.186 13.753 1.00 23.81 358 ASN B CA 1
ATOM 6481 C C . ASN B 1 358 ? 5.199 -15.052 14.624 1.00 22.77 358 ASN B C 1
ATOM 6482 O O . ASN B 1 358 ? 4.579 -13.996 14.669 1.00 22.87 358 ASN B O 1
ATOM 6487 N N . ASN B 1 359 ? 6.330 -15.262 15.286 1.00 20.67 359 ASN B N 1
ATOM 6488 C CA . ASN B 1 359 ? 6.890 -14.284 16.220 1.00 21.78 359 ASN B CA 1
ATOM 6489 C C . ASN B 1 359 ? 7.233 -12.939 15.573 1.00 22.38 359 ASN B C 1
ATOM 6490 O O . ASN B 1 359 ? 7.426 -11.940 16.284 1.00 23.10 359 ASN B O 1
ATOM 6495 N N . SER B 1 360 ? 7.244 -12.890 14.232 1.00 21.66 360 SER B N 1
ATOM 6496 C CA . SER B 1 360 ? 7.505 -11.633 13.540 1.00 21.39 360 SER B CA 1
ATOM 6497 C C . SER B 1 360 ? 6.486 -10.549 13.899 1.00 20.60 360 SER B C 1
ATOM 6498 O O . SER B 1 360 ? 6.753 -9.368 13.693 1.00 20.93 360 SER B O 1
ATOM 6501 N N . VAL B 1 361 ? 5.326 -10.919 14.438 1.00 19.03 361 VAL B N 1
ATOM 6502 C CA . VAL B 1 361 ? 4.403 -9.882 14.859 1.00 17.79 361 VAL B CA 1
ATOM 6503 C C . VAL B 1 361 ? 4.478 -9.683 16.378 1.00 18.66 361 VAL B C 1
ATOM 6504 O O . VAL B 1 361 ? 3.659 -8.966 16.944 1.00 18.55 361 VAL B O 1
ATOM 6508 N N . GLY B 1 362 ? 5.482 -10.311 17.007 1.00 18.11 362 GLY B N 1
ATOM 6509 C CA . GLY B 1 362 ? 5.761 -10.107 18.438 1.00 17.25 362 GLY B CA 1
ATOM 6510 C C . GLY B 1 362 ? 7.128 -9.531 18.778 1.00 17.11 362 GLY B C 1
ATOM 6511 O O . GLY B 1 362 ? 7.224 -8.628 19.605 1.00 17.61 362 GLY B O 1
ATOM 6512 N N . PHE B 1 363 ? 8.202 -10.058 18.185 1.00 18.31 363 PHE B N 1
ATOM 6513 C CA . PHE B 1 363 ? 9.529 -9.618 18.586 1.00 18.26 363 PHE B CA 1
ATOM 6514 C C . PHE B 1 363 ? 9.752 -8.134 18.362 1.00 19.48 363 PHE B C 1
ATOM 6515 O O . PHE B 1 363 ? 10.445 -7.479 19.171 1.00 19.73 363 PHE B O 1
ATOM 6523 N N . PRO B 1 364 ? 9.165 -7.581 17.272 1.00 18.66 364 PRO B N 1
ATOM 6524 C CA . PRO B 1 364 ? 9.621 -6.237 17.082 1.00 18.34 364 PRO B CA 1
ATOM 6525 C C . PRO B 1 364 ? 9.109 -5.369 18.222 1.00 18.87 364 PRO B C 1
ATOM 6526 O O . PRO B 1 364 ? 9.817 -4.447 18.623 1.00 19.34 364 PRO B O 1
ATOM 6530 N N . GLY B 1 365 ? 7.887 -5.608 18.710 1.00 19.38 365 GLY B N 1
ATOM 6531 C CA . GLY B 1 365 ? 7.320 -4.768 19.762 1.00 18.57 365 GLY B CA 1
ATOM 6532 C C . GLY B 1 365 ? 7.945 -5.136 21.113 1.00 20.74 365 GLY B C 1
ATOM 6533 O O . GLY B 1 365 ? 8.115 -4.269 21.967 1.00 20.55 365 GLY B O 1
ATOM 6534 N N . ILE B 1 366 ? 8.293 -6.416 21.308 1.00 20.38 366 ILE B N 1
ATOM 6535 C CA . ILE B 1 366 ? 8.809 -6.850 22.621 1.00 20.85 366 ILE B CA 1
ATOM 6536 C C . ILE B 1 366 ? 10.191 -6.246 22.817 1.00 20.47 366 ILE B C 1
ATOM 6537 O O . ILE B 1 366 ? 10.419 -5.602 23.813 1.00 18.84 366 ILE B O 1
ATOM 6542 N N . LEU B 1 367 ? 11.078 -6.481 21.824 1.00 19.76 367 LEU B N 1
ATOM 6543 C CA . LEU B 1 367 ? 12.386 -5.843 21.737 1.00 18.16 367 LEU B CA 1
ATOM 6544 C C . LEU B 1 367 ? 12.378 -4.318 21.864 1.00 18.06 367 LEU B C 1
ATOM 6545 O O . LEU B 1 367 ? 13.160 -3.771 22.620 1.00 17.35 367 LEU B O 1
ATOM 6550 N N . LYS B 1 368 ? 11.532 -3.627 21.094 1.00 18.07 368 LYS B N 1
ATOM 6551 C CA . LYS B 1 368 ? 11.593 -2.167 21.097 1.00 18.83 368 LYS B CA 1
ATOM 6552 C C . LYS B 1 368 ? 11.214 -1.616 22.498 1.00 18.88 368 LYS B C 1
ATOM 6553 O O . LYS B 1 368 ? 11.854 -0.689 22.990 1.00 19.13 368 LYS B O 1
ATOM 6559 N N . GLY B 1 369 ? 10.229 -2.246 23.140 1.00 19.06 369 GLY B N 1
ATOM 6560 C CA . GLY B 1 369 ? 9.805 -1.893 24.484 1.00 19.98 369 GLY B CA 1
ATOM 6561 C C . GLY B 1 369 ? 10.954 -2.049 25.490 1.00 21.08 369 GLY B C 1
ATOM 6562 O O . GLY B 1 369 ? 11.183 -1.188 26.338 1.00 20.07 369 GLY B O 1
ATOM 6563 N N . ALA B 1 370 ? 11.670 -3.159 25.370 1.00 20.78 370 ALA B N 1
ATOM 6564 C CA . ALA B 1 370 ? 12.668 -3.516 26.319 1.00 21.76 370 ALA B CA 1
ATOM 6565 C C . ALA B 1 370 ? 13.866 -2.612 26.147 1.00 22.03 370 ALA B C 1
ATOM 6566 O O . ALA B 1 370 ? 14.490 -2.236 27.144 1.00 22.78 370 ALA B O 1
ATOM 6568 N N . LEU B 1 371 ? 14.210 -2.320 24.893 1.00 20.37 371 LEU B N 1
ATOM 6569 C CA . LEU B 1 371 ? 15.263 -1.373 24.603 1.00 21.38 371 LEU B CA 1
ATOM 6570 C C . LEU B 1 371 ? 14.967 -0.004 25.219 1.00 21.39 371 LEU B C 1
ATOM 6571 O O . LEU B 1 371 ? 15.813 0.555 25.859 1.00 22.56 371 LEU B O 1
ATOM 6576 N N . ILE B 1 372 ? 13.762 0.523 25.029 1.00 21.60 372 ILE B N 1
ATOM 6577 C CA . ILE B 1 372 ? 13.462 1.901 25.419 1.00 20.31 372 ILE B CA 1
ATOM 6578 C C . ILE B 1 372 ? 13.538 2.075 26.945 1.00 20.83 372 ILE B C 1
ATOM 6579 O O . ILE B 1 372 ? 13.971 3.092 27.396 1.00 21.47 372 ILE B O 1
ATOM 6584 N N . VAL B 1 373 ? 13.074 1.125 27.749 1.00 21.11 373 VAL B N 1
ATOM 6585 C CA . VAL B 1 373 ? 13.132 1.356 29.208 1.00 21.15 373 VAL B CA 1
ATOM 6586 C C . VAL B 1 373 ? 14.287 0.535 29.815 1.00 21.57 373 VAL B C 1
ATOM 6587 O O . VAL B 1 373 ? 14.387 0.343 31.026 1.00 21.23 373 VAL B O 1
ATOM 6591 N N . ARG B 1 374 ? 15.172 0.054 28.949 1.00 21.04 374 ARG B N 1
ATOM 6592 C CA . ARG B 1 374 ? 16.298 -0.693 29.399 1.00 22.51 374 ARG B CA 1
ATOM 6593 C C . ARG B 1 374 ? 15.936 -1.842 30.368 1.00 23.22 374 ARG B C 1
ATOM 6594 O O . ARG B 1 374 ? 16.529 -1.981 31.455 1.00 23.55 374 ARG B O 1
ATOM 6602 N N . ALA B 1 375 ? 15.010 -2.701 29.954 1.00 21.90 375 ALA B N 1
ATOM 6603 C CA . ALA B 1 375 ? 14.637 -3.780 30.807 1.00 22.33 375 ALA B CA 1
ATOM 6604 C C . ALA B 1 375 ? 15.817 -4.737 30.968 1.00 23.50 375 ALA B C 1
ATOM 6605 O O . ALA B 1 375 ? 16.531 -5.009 30.029 1.00 23.24 375 ALA B O 1
ATOM 6607 N N . ARG B 1 376 ? 16.013 -5.259 32.175 1.00 24.75 376 ARG B N 1
ATOM 6608 C CA . ARG B 1 376 ? 17.139 -6.146 32.446 1.00 25.64 376 ARG B CA 1
ATOM 6609 C C . ARG B 1 376 ? 16.975 -7.483 31.746 1.00 26.54 376 ARG B C 1
ATOM 6610 O O . ARG B 1 376 ? 17.977 -8.182 31.455 1.00 27.07 376 ARG B O 1
ATOM 6618 N N . LYS B 1 377 ? 15.726 -7.876 31.509 1.00 26.34 377 LYS B N 1
ATOM 6619 C CA . LYS B 1 377 ? 15.475 -9.217 30.968 1.00 25.85 377 LYS B CA 1
ATOM 6620 C C . LYS B 1 377 ? 14.097 -9.226 30.347 1.00 24.22 377 LYS B C 1
ATOM 6621 O O . LYS B 1 377 ? 13.340 -8.304 30.548 1.00 23.42 377 LYS B O 1
ATOM 6627 N N . ILE B 1 378 ? 13.761 -10.254 29.595 1.00 24.03 378 ILE B N 1
ATOM 6628 C CA . ILE B 1 378 ? 12.375 -10.419 29.135 1.00 23.78 378 ILE B CA 1
ATOM 6629 C C . ILE B 1 378 ? 11.601 -11.419 30.034 1.00 24.51 378 ILE B C 1
ATOM 6630 O O . ILE B 1 378 ? 11.874 -12.643 30.047 1.00 24.32 378 ILE B O 1
ATOM 6635 N N . THR B 1 379 ? 10.648 -10.895 30.768 1.00 24.65 379 THR B N 1
ATOM 6636 C CA . THR B 1 379 ? 9.846 -11.705 31.679 1.00 25.85 379 THR B CA 1
ATOM 6637 C C . THR B 1 379 ? 8.693 -12.330 30.912 1.00 26.56 379 THR B C 1
ATOM 6638 O O . THR B 1 379 ? 8.246 -11.828 29.871 1.00 27.16 379 THR B O 1
ATOM 6642 N N . ASP B 1 380 ? 8.161 -13.391 31.471 1.00 25.94 380 ASP B N 1
ATOM 6643 C CA . ASP B 1 380 ? 6.949 -13.970 30.939 1.00 25.57 380 ASP B CA 1
ATOM 6644 C C . ASP B 1 380 ? 5.810 -12.941 30.879 1.00 24.92 380 ASP B C 1
ATOM 6645 O O . ASP B 1 380 ? 5.087 -12.895 29.863 1.00 24.71 380 ASP B O 1
ATOM 6650 N N . ASN B 1 381 ? 5.668 -12.109 31.923 1.00 24.17 381 ASN B N 1
ATOM 6651 C CA . ASN B 1 381 ? 4.587 -11.091 31.961 1.00 24.30 381 ASN B CA 1
ATOM 6652 C C . ASN B 1 381 ? 4.728 -10.059 30.818 1.00 23.92 381 ASN B C 1
ATOM 6653 O O . ASN B 1 381 ? 3.722 -9.564 30.293 1.00 24.42 381 ASN B O 1
ATOM 6658 N N . MET B 1 382 ? 5.973 -9.679 30.518 1.00 22.98 382 MET B N 1
ATOM 6659 C CA . MET B 1 382 ? 6.260 -8.860 29.358 1.00 22.94 382 MET B CA 1
ATOM 6660 C C . MET B 1 382 ? 5.766 -9.516 28.044 1.00 22.94 382 MET B C 1
ATOM 6661 O O . MET B 1 382 ? 5.001 -8.914 27.313 1.00 23.28 382 MET B O 1
ATOM 6666 N N . ALA B 1 383 ? 6.219 -10.737 27.777 1.00 23.06 383 ALA B N 1
ATOM 6667 C CA . ALA B 1 383 ? 5.719 -11.555 26.697 1.00 23.25 383 ALA B CA 1
ATOM 6668 C C . ALA B 1 383 ? 4.188 -11.567 26.612 1.00 23.08 383 ALA B C 1
ATOM 6669 O O . ALA B 1 383 ? 3.613 -11.312 25.514 1.00 22.76 383 ALA B O 1
ATOM 6671 N N . ILE B 1 384 ? 3.540 -11.767 27.777 1.00 23.27 384 ILE B N 1
ATOM 6672 C CA . ILE B 1 384 ? 2.058 -11.766 27.894 1.00 23.03 384 ILE B CA 1
ATOM 6673 C C . ILE B 1 384 ? 1.409 -10.402 27.650 1.00 23.97 384 ILE B C 1
ATOM 6674 O O . ILE B 1 384 ? 0.334 -10.304 26.987 1.00 25.42 384 ILE B O 1
ATOM 6679 N N . ALA B 1 385 ? 2.050 -9.356 28.163 1.00 22.61 385 ALA B N 1
ATOM 6680 C CA . ALA B 1 385 ? 1.656 -8.010 27.876 1.00 22.63 385 ALA B CA 1
ATOM 6681 C C . ALA B 1 385 ? 1.695 -7.760 26.343 1.00 23.03 385 ALA B C 1
ATOM 6682 O O . ALA B 1 385 ? 0.849 -7.077 25.808 1.00 24.67 385 ALA B O 1
ATOM 6684 N N . ALA B 1 386 ? 2.667 -8.319 25.629 1.00 22.50 386 ALA B N 1
ATOM 6685 C CA . ALA B 1 386 ? 2.672 -8.186 24.178 1.00 21.84 386 ALA B CA 1
ATOM 6686 C C . ALA B 1 386 ? 1.567 -9.057 23.504 1.00 21.55 386 ALA B C 1
ATOM 6687 O O . ALA B 1 386 ? 1.034 -8.708 22.456 1.00 21.96 386 ALA B O 1
ATOM 6689 N N . SER B 1 387 ? 1.242 -10.209 24.084 1.00 21.45 387 SER B N 1
ATOM 6690 C CA . SER B 1 387 ? 0.191 -11.092 23.541 1.00 20.52 387 SER B CA 1
ATOM 6691 C C . SER B 1 387 ? -1.061 -10.304 23.564 1.00 21.40 387 SER B C 1
ATOM 6692 O O . SER B 1 387 ? -1.817 -10.322 22.590 1.00 21.29 387 SER B O 1
ATOM 6695 N N . ARG B 1 388 ? -1.273 -9.594 24.676 1.00 21.78 388 ARG B N 1
ATOM 6696 C CA . ARG B 1 388 ? -2.485 -8.819 24.859 1.00 23.10 388 ARG B CA 1
ATOM 6697 C C . ARG B 1 388 ? -2.598 -7.623 23.926 1.00 23.04 388 ARG B C 1
ATOM 6698 O O . ARG B 1 388 ? -3.663 -7.381 23.331 1.00 23.76 388 ARG B O 1
ATOM 6706 N N . ALA B 1 389 ? -1.508 -6.854 23.813 1.00 22.86 389 ALA B N 1
ATOM 6707 C CA . ALA B 1 389 ? -1.468 -5.703 22.908 1.00 21.68 389 ALA B CA 1
ATOM 6708 C C . ALA B 1 389 ? -1.823 -6.183 21.482 1.00 20.56 389 ALA B C 1
ATOM 6709 O O . ALA B 1 389 ? -2.703 -5.633 20.861 1.00 19.62 389 ALA B O 1
ATOM 6711 N N . LEU B 1 390 ? -1.153 -7.220 21.002 1.00 20.14 390 LEU B N 1
ATOM 6712 C CA . LEU B 1 390 ? -1.370 -7.747 19.622 1.00 21.03 390 LEU B CA 1
ATOM 6713 C C . LEU B 1 390 ? -2.797 -8.213 19.452 1.00 21.53 390 LEU B C 1
ATOM 6714 O O . LEU B 1 390 ? -3.460 -7.804 18.492 1.00 22.77 390 LEU B O 1
ATOM 6719 N N . ALA B 1 391 ? -3.311 -8.968 20.423 1.00 20.34 391 ALA B N 1
ATOM 6720 C CA . ALA B 1 391 ? -4.674 -9.469 20.283 1.00 21.70 391 ALA B CA 1
ATOM 6721 C C . ALA B 1 391 ? -5.705 -8.327 20.277 1.00 21.18 391 ALA B C 1
ATOM 6722 O O . ALA B 1 391 ? -6.647 -8.336 19.473 1.00 20.47 391 ALA B O 1
ATOM 6724 N N . GLU B 1 392 ? -5.504 -7.366 21.162 1.00 21.34 392 GLU B N 1
ATOM 6725 C CA . GLU B 1 392 ? -6.337 -6.189 21.244 1.00 24.39 392 GLU B CA 1
ATOM 6726 C C . GLU B 1 392 ? -6.236 -5.276 20.025 1.00 24.13 392 GLU B C 1
ATOM 6727 O O . GLU B 1 392 ? -7.269 -4.805 19.517 1.00 25.06 392 GLU B O 1
ATOM 6733 N N . PHE B 1 393 ? -5.019 -5.021 19.548 1.00 23.68 393 PHE B N 1
ATOM 6734 C CA . PHE B 1 393 ? -4.858 -4.308 18.271 1.00 22.55 393 PHE B CA 1
ATOM 6735 C C . PHE B 1 393 ? -5.767 -4.946 17.190 1.00 23.39 393 PHE B C 1
ATOM 6736 O O . PHE B 1 393 ? -6.606 -4.236 16.600 1.00 23.09 393 PHE B O 1
ATOM 6744 N N . ALA B 1 394 ? -5.634 -6.274 16.967 1.00 21.88 394 ALA B N 1
ATOM 6745 C CA . ALA B 1 394 ? -6.380 -6.914 15.885 1.00 22.41 394 ALA B CA 1
ATOM 6746 C C . ALA B 1 394 ? -7.894 -6.827 16.114 1.00 23.39 394 ALA B C 1
ATOM 6747 O O . ALA B 1 394 ? -8.636 -6.436 15.203 1.00 23.02 394 ALA B O 1
ATOM 6749 N N . GLU B 1 395 ? -8.340 -7.153 17.333 1.00 23.82 395 GLU B N 1
ATOM 6750 C CA . GLU B 1 395 ? -9.759 -7.052 17.705 1.00 25.27 395 GLU B CA 1
ATOM 6751 C C . GLU B 1 395 ? -10.329 -5.692 17.406 1.00 25.50 395 GLU B C 1
ATOM 6752 O O . GLU B 1 395 ? -11.413 -5.589 16.851 1.00 26.64 395 GLU B O 1
ATOM 6758 N N . LYS B 1 396 ? -9.625 -4.650 17.823 1.00 25.86 396 LYS B N 1
ATOM 6759 C CA . LYS B 1 396 ? -10.106 -3.289 17.681 1.00 26.40 396 LYS B CA 1
ATOM 6760 C C . LYS B 1 396 ? -10.191 -2.812 16.207 1.00 25.92 396 LYS B C 1
ATOM 6761 O O . LYS B 1 396 ? -10.874 -1.814 15.946 1.00 27.21 396 LYS B O 1
ATOM 6767 N N . ARG B 1 397 ? -9.531 -3.481 15.259 1.00 23.64 397 ARG B N 1
ATOM 6768 C CA . ARG B 1 397 ? -9.775 -3.132 13.841 1.00 23.21 397 ARG B CA 1
ATOM 6769 C C . ARG B 1 397 ? -10.663 -4.119 13.115 1.00 23.07 397 ARG B C 1
ATOM 6770 O O . ARG B 1 397 ? -10.906 -3.955 11.933 1.00 22.59 397 ARG B O 1
ATOM 6778 N N . GLY B 1 398 ? -11.149 -5.154 13.830 1.00 24.05 398 GLY B N 1
ATOM 6779 C CA . GLY B 1 398 ? -11.983 -6.191 13.245 1.00 21.57 398 GLY B CA 1
ATOM 6780 C C . GLY B 1 398 ? -11.252 -7.523 13.084 1.00 22.32 398 GLY B C 1
ATOM 6781 O O . GLY B 1 398 ? -10.195 -7.628 12.434 1.00 20.32 398 GLY B O 1
ATOM 6782 N N . ILE B 1 399 ? -11.847 -8.559 13.660 1.00 22.75 399 ILE B N 1
ATOM 6783 C CA . ILE B 1 399 ? -11.339 -9.900 13.545 1.00 22.80 399 ILE B CA 1
ATOM 6784 C C . ILE B 1 399 ? -12.448 -10.815 13.081 1.00 23.89 399 ILE B C 1
ATOM 6785 O O . ILE B 1 399 ? -13.637 -10.520 13.281 1.00 23.60 399 ILE B O 1
ATOM 6790 N N . ASN B 1 400 ? -12.062 -11.935 12.469 1.00 24.68 400 ASN B N 1
ATOM 6791 C CA . ASN B 1 400 ? -13.019 -12.938 12.064 1.00 25.78 400 ASN B CA 1
ATOM 6792 C C . ASN B 1 400 ? -12.248 -14.217 11.875 1.00 26.25 400 ASN B C 1
ATOM 6793 O O . ASN B 1 400 ? -11.009 -14.258 12.030 1.00 26.88 400 ASN B O 1
ATOM 6798 N N . PRO B 1 401 ? -12.956 -15.292 11.534 1.00 27.08 401 PRO B N 1
ATOM 6799 C CA . PRO B 1 401 ? -12.199 -16.570 11.432 1.00 26.28 401 PRO B CA 1
ATOM 6800 C C . PRO B 1 401 ? -10.959 -16.589 10.514 1.00 26.50 401 PRO B C 1
ATOM 6801 O O . PRO B 1 401 ? -10.010 -17.363 10.772 1.00 25.61 401 PRO B O 1
ATOM 6805 N N . ASP B 1 402 ? -10.966 -15.773 9.455 1.00 27.14 402 ASP B N 1
ATOM 6806 C CA . ASP B 1 402 ? -9.795 -15.678 8.559 1.00 28.30 402 ASP B CA 1
ATOM 6807 C C . ASP B 1 402 ? -8.832 -14.493 8.798 1.00 27.68 402 ASP B C 1
ATOM 6808 O O . ASP B 1 402 ? -7.890 -14.258 8.008 1.00 26.71 402 ASP B O 1
ATOM 6813 N N . ASN B 1 403 ? -9.052 -13.784 9.902 1.00 26.31 403 ASN B N 1
ATOM 6814 C CA . ASN B 1 403 ? -8.141 -12.764 10.337 1.00 25.44 403 ASN B CA 1
ATOM 6815 C C . ASN B 1 403 ? -8.268 -12.632 11.848 1.00 24.62 403 ASN B C 1
ATOM 6816 O O . ASN B 1 403 ? -9.067 -11.826 12.324 1.00 24.37 403 ASN B O 1
ATOM 6821 N N . ILE B 1 404 ? -7.440 -13.378 12.584 1.00 23.48 404 ILE B N 1
ATOM 6822 C CA . ILE B 1 404 ? -7.509 -13.393 14.038 1.00 23.78 404 ILE B CA 1
ATOM 6823 C C . ILE B 1 404 ? -6.394 -12.572 14.707 1.00 23.27 404 ILE B C 1
ATOM 6824 O O . ILE B 1 404 ? -6.457 -12.291 15.890 1.00 22.57 404 ILE B O 1
ATOM 6829 N N . ILE B 1 405 ? -5.381 -12.198 13.944 1.00 22.49 405 ILE B N 1
ATOM 6830 C CA . ILE B 1 405 ? -4.117 -11.650 14.514 1.00 21.43 405 ILE B CA 1
ATOM 6831 C C . ILE B 1 405 ? -3.581 -10.473 13.664 1.00 22.75 405 ILE B C 1
ATOM 6832 O O . ILE B 1 405 ? -3.802 -10.414 12.456 1.00 21.94 405 ILE B O 1
ATOM 6837 N N . GLY B 1 406 ? -2.933 -9.501 14.313 1.00 23.75 406 GLY B N 1
ATOM 6838 C CA . GLY B 1 406 ? -2.246 -8.420 13.586 1.00 23.48 406 GLY B CA 1
ATOM 6839 C C . GLY B 1 406 ? -1.252 -9.039 12.630 1.00 22.49 406 GLY B C 1
ATOM 6840 O O . GLY B 1 406 ? -0.667 -10.111 12.942 1.00 22.46 406 GLY B O 1
ATOM 6841 N N . THR B 1 407 ? -1.101 -8.407 11.463 1.00 21.21 407 THR B N 1
ATOM 6842 C CA . THR B 1 407 ? -0.180 -8.885 10.447 1.00 21.88 407 THR B CA 1
ATOM 6843 C C . THR B 1 407 ? 1.064 -7.976 10.290 1.00 20.96 407 THR B C 1
ATOM 6844 O O . THR B 1 407 ? 1.068 -6.846 10.766 1.00 19.78 407 THR B O 1
ATOM 6848 N N . MET B 1 408 ? 2.109 -8.467 9.613 1.00 21.39 408 MET B N 1
ATOM 6849 C CA . MET B 1 408 ? 3.315 -7.666 9.336 1.00 21.79 408 MET B CA 1
ATOM 6850 C C . MET B 1 408 ? 3.037 -6.366 8.559 1.00 22.23 408 MET B C 1
ATOM 6851 O O . MET B 1 408 ? 3.845 -5.468 8.517 1.00 23.05 408 MET B O 1
ATOM 6856 N N . ASP B 1 409 ? 1.848 -6.274 7.989 1.00 23.52 409 ASP B N 1
ATOM 6857 C CA . ASP B 1 409 ? 1.421 -5.143 7.176 1.00 23.23 409 ASP B CA 1
ATOM 6858 C C . ASP B 1 409 ? 0.757 -4.081 8.011 1.00 22.32 409 ASP B C 1
ATOM 6859 O O . ASP B 1 409 ? 0.312 -3.074 7.492 1.00 22.00 409 ASP B O 1
ATOM 6864 N N . GLU B 1 410 ? 0.718 -4.275 9.327 1.00 21.07 410 GLU B N 1
ATOM 6865 C CA . GLU B 1 410 ? 0.169 -3.254 10.200 1.00 20.53 410 GLU B CA 1
ATOM 6866 C C . GLU B 1 410 ? 1.190 -2.690 11.248 1.00 21.48 410 GLU B C 1
ATOM 6867 O O . GLU B 1 410 ? 1.192 -3.134 12.382 1.00 20.64 410 GLU B O 1
ATOM 6873 N N . PRO B 1 411 ? 2.043 -1.679 10.867 1.00 21.92 411 PRO B N 1
ATOM 6874 C CA . PRO B 1 411 ? 3.057 -1.088 11.737 1.00 20.83 411 PRO B CA 1
ATOM 6875 C C . PRO B 1 411 ? 2.553 -0.577 13.091 1.00 21.56 411 PRO B C 1
ATOM 6876 O O . PRO B 1 411 ? 3.338 -0.471 14.038 1.00 21.70 411 PRO B O 1
ATOM 6880 N N . GLY B 1 412 ? 1.271 -0.242 13.176 1.00 22.05 412 GLY B N 1
ATOM 6881 C CA . GLY B 1 412 ? 0.656 0.329 14.399 1.00 22.47 412 GLY B CA 1
ATOM 6882 C C . GLY B 1 412 ? 0.691 -0.653 15.577 1.00 22.76 412 GLY B C 1
ATOM 6883 O O . GLY B 1 412 ? 0.493 -0.248 16.715 1.00 22.31 412 GLY B O 1
ATOM 6884 N N . ILE B 1 413 ? 0.903 -1.933 15.275 1.00 22.72 413 ILE B N 1
ATOM 6885 C CA . ILE B 1 413 ? 0.912 -3.020 16.280 1.00 23.15 413 ILE B CA 1
ATOM 6886 C C . ILE B 1 413 ? 2.055 -2.769 17.233 1.00 23.27 413 ILE B C 1
ATOM 6887 O O . ILE B 1 413 ? 1.892 -2.881 18.423 1.00 24.89 413 ILE B O 1
ATOM 6892 N N . PHE B 1 414 ? 3.186 -2.363 16.668 1.00 22.71 414 PHE B N 1
ATOM 6893 C CA . PHE B 1 414 ? 4.448 -2.335 17.327 1.00 22.58 414 PHE B CA 1
ATOM 6894 C C . PHE B 1 414 ? 4.702 -1.266 18.361 1.00 22.04 414 PHE B C 1
ATOM 6895 O O . PHE B 1 414 ? 5.318 -1.575 19.374 1.00 22.11 414 PHE B O 1
ATOM 6903 N N . PRO B 1 415 ? 4.267 -0.017 18.126 1.00 21.98 415 PRO B N 1
ATOM 6904 C CA . PRO B 1 415 ? 4.369 0.907 19.256 1.00 21.66 415 PRO B CA 1
ATOM 6905 C C . PRO B 1 415 ? 3.392 0.557 20.378 1.00 21.98 415 PRO B C 1
ATOM 6906 O O . PRO B 1 415 ? 3.705 0.805 21.538 1.00 22.81 415 PRO B O 1
ATOM 6910 N N . LYS B 1 416 ? 2.230 -0.025 20.045 1.00 22.55 416 LYS B N 1
ATOM 6911 C CA . LYS B 1 416 ? 1.288 -0.496 21.078 1.00 22.27 416 LYS B CA 1
ATOM 6912 C C . LYS B 1 416 ? 1.936 -1.586 21.953 1.00 21.05 416 LYS B C 1
ATOM 6913 O O . LYS B 1 416 ? 1.858 -1.521 23.176 1.00 20.43 416 LYS B O 1
ATOM 6919 N N . GLU B 1 417 ? 2.558 -2.564 21.304 1.00 21.01 417 GLU B N 1
ATOM 6920 C CA . GLU B 1 417 ? 3.324 -3.637 21.983 1.00 20.96 417 GLU B CA 1
ATOM 6921 C C . GLU B 1 417 ? 4.440 -3.066 22.828 1.00 21.85 417 GLU B C 1
ATOM 6922 O O . GLU B 1 417 ? 4.600 -3.472 24.002 1.00 21.23 417 GLU B O 1
ATOM 6928 N N . ALA B 1 418 ? 5.205 -2.122 22.248 1.00 21.42 418 ALA B N 1
ATOM 6929 C CA . ALA B 1 418 ? 6.336 -1.557 22.935 1.00 20.70 418 ALA B CA 1
ATOM 6930 C C . ALA B 1 418 ? 5.905 -0.800 24.185 1.00 21.62 418 ALA B C 1
ATOM 6931 O O . ALA B 1 418 ? 6.568 -0.854 25.242 1.00 23.03 418 ALA B O 1
ATOM 6933 N N . ALA B 1 419 ? 4.853 -0.030 24.093 1.00 20.58 419 ALA B N 1
ATOM 6934 C CA . ALA B 1 419 ? 4.469 0.714 25.259 1.00 20.42 419 ALA B CA 1
ATOM 6935 C C . ALA B 1 419 ? 3.918 -0.214 26.364 1.00 21.72 419 ALA B C 1
ATOM 6936 O O . ALA B 1 419 ? 4.298 -0.090 27.538 1.00 22.62 419 ALA B O 1
ATOM 6938 N N . ASP B 1 420 ? 3.052 -1.158 26.013 1.00 22.19 420 ASP B N 1
ATOM 6939 C CA . ASP B 1 420 ? 2.588 -2.160 26.985 1.00 23.06 420 ASP B CA 1
ATOM 6940 C C . ASP B 1 420 ? 3.732 -3.005 27.586 1.00 23.71 420 ASP B C 1
ATOM 6941 O O . ASP B 1 420 ? 3.736 -3.303 28.778 1.00 23.63 420 ASP B O 1
ATOM 6946 N N . VAL B 1 421 ? 4.693 -3.419 26.743 1.00 23.53 421 VAL B N 1
ATOM 6947 C CA . VAL B 1 421 ? 5.781 -4.223 27.219 1.00 23.48 421 VAL B CA 1
ATOM 6948 C C . VAL B 1 421 ? 6.589 -3.372 28.200 1.00 24.00 421 VAL B C 1
ATOM 6949 O O . VAL B 1 421 ? 7.021 -3.869 29.259 1.00 24.46 421 VAL B O 1
ATOM 6953 N N . ALA B 1 422 ? 6.800 -2.104 27.842 1.00 23.11 422 ALA B N 1
ATOM 6954 C CA . ALA B 1 422 ? 7.586 -1.190 28.685 1.00 22.92 422 ALA B CA 1
ATOM 6955 C C . ALA B 1 422 ? 6.960 -0.984 30.068 1.00 22.76 422 ALA B C 1
ATOM 6956 O O . ALA B 1 422 ? 7.644 -1.009 31.064 1.00 23.04 422 ALA B O 1
ATOM 6958 N N . MET B 1 423 ? 5.656 -0.761 30.113 1.00 24.25 423 MET B N 1
ATOM 6959 C CA . MET B 1 423 ? 4.932 -0.540 31.381 1.00 24.80 423 MET B CA 1
ATOM 6960 C C . MET B 1 423 ? 4.919 -1.842 32.212 1.00 24.08 423 MET B C 1
ATOM 6961 O O . MET B 1 423 ? 5.096 -1.813 33.412 1.00 23.58 423 MET B O 1
ATOM 6966 N N . GLN B 1 424 ? 4.741 -2.985 31.559 1.00 23.68 424 GLN B N 1
ATOM 6967 C CA . GLN B 1 424 ? 4.834 -4.234 32.280 1.00 24.15 424 GLN B CA 1
ATOM 6968 C C . GLN B 1 424 ? 6.243 -4.409 32.905 1.00 25.29 424 GLN B C 1
ATOM 6969 O O . GLN B 1 424 ? 6.376 -4.867 34.068 1.00 25.16 424 GLN B O 1
ATOM 6975 N N . ALA B 1 425 ? 7.279 -4.022 32.148 1.00 23.98 425 ALA B N 1
ATOM 6976 C CA . ALA B 1 425 ? 8.629 -4.134 32.647 1.00 23.40 425 ALA B CA 1
ATOM 6977 C C . ALA B 1 425 ? 8.865 -3.244 33.857 1.00 23.64 425 ALA B C 1
ATOM 6978 O O . ALA B 1 425 ? 9.519 -3.661 34.816 1.00 24.14 425 ALA B O 1
ATOM 6980 N N . ILE B 1 426 ? 8.351 -2.005 33.813 1.00 23.62 426 ILE B N 1
ATOM 6981 C CA . ILE B 1 426 ? 8.408 -1.155 34.990 1.00 22.94 426 ILE B CA 1
ATOM 6982 C C . ILE B 1 426 ? 7.663 -1.880 36.121 1.00 23.51 426 ILE B C 1
ATOM 6983 O O . ILE B 1 426 ? 8.211 -2.078 37.167 1.00 24.24 426 ILE B O 1
ATOM 6988 N N . LYS B 1 427 ? 6.446 -2.353 35.872 1.00 24.16 427 LYS B N 1
ATOM 6989 C CA . LYS B 1 427 ? 5.703 -3.090 36.901 1.00 24.13 427 LYS B CA 1
ATOM 6990 C C . LYS B 1 427 ? 6.416 -4.325 37.511 1.00 24.74 427 LYS B C 1
ATOM 6991 O O . LYS B 1 427 ? 6.388 -4.500 38.744 1.00 26.10 427 LYS B O 1
ATOM 6997 N N . ASP B 1 428 ? 7.065 -5.151 36.675 1.00 24.22 428 ASP B N 1
ATOM 6998 C CA . ASP B 1 428 ? 7.810 -6.352 37.103 1.00 24.58 428 ASP B CA 1
ATOM 6999 C C . ASP B 1 428 ? 9.102 -5.996 37.838 1.00 24.75 428 ASP B C 1
ATOM 7000 O O . ASP B 1 428 ? 9.832 -6.904 38.320 1.00 25.94 428 ASP B O 1
ATOM 7005 N N . GLY B 1 429 ? 9.441 -4.710 37.849 1.00 24.96 429 GLY B N 1
ATOM 7006 C CA . GLY B 1 429 ? 10.617 -4.208 38.564 1.00 25.89 429 GLY B CA 1
ATOM 7007 C C . GLY B 1 429 ? 11.909 -4.399 37.796 1.00 26.17 429 GLY B C 1
ATOM 7008 O O . GLY B 1 429 ? 12.975 -4.261 38.348 1.00 26.11 429 GLY B O 1
ATOM 7009 N N . VAL B 1 430 ? 11.828 -4.719 36.509 1.00 26.18 430 VAL B N 1
ATOM 7010 C CA . VAL B 1 430 ? 13.068 -4.988 35.729 1.00 25.28 430 VAL B CA 1
ATOM 7011 C C . VAL B 1 430 ? 13.547 -3.838 34.781 1.00 25.55 430 VAL B C 1
ATOM 7012 O O . VAL B 1 430 ? 14.579 -3.948 34.124 1.00 25.19 430 VAL B O 1
ATOM 7016 N N . ALA B 1 431 ? 12.759 -2.769 34.661 1.00 25.64 431 ALA B N 1
ATOM 7017 C CA . ALA B 1 431 ? 13.131 -1.658 33.830 1.00 25.88 431 ALA B CA 1
ATOM 7018 C C . ALA B 1 431 ? 14.213 -0.837 34.525 1.00 27.18 431 ALA B C 1
ATOM 7019 O O . ALA B 1 431 ? 14.088 -0.595 35.733 1.00 26.61 431 ALA B O 1
ATOM 7021 N N . ARG B 1 432 ? 15.265 -0.391 33.805 1.00 27.31 432 ARG B N 1
ATOM 7022 C CA . ARG B 1 432 ? 16.165 0.641 34.409 1.00 26.92 432 ARG B CA 1
ATOM 7023 C C . ARG B 1 432 ? 15.698 2.070 34.163 1.00 27.57 432 ARG B C 1
ATOM 7024 O O . ARG B 1 432 ? 16.023 2.948 34.934 1.00 28.82 432 ARG B O 1
ATOM 7032 N N . VAL B 1 433 ? 14.921 2.320 33.114 1.00 27.90 433 VAL B N 1
ATOM 7033 C CA . VAL B 1 433 ? 14.312 3.645 32.904 1.00 27.63 433 VAL B CA 1
ATOM 7034 C C . VAL B 1 433 ? 12.881 3.571 33.417 1.00 28.56 433 VAL B C 1
ATOM 7035 O O . VAL B 1 433 ? 12.104 2.704 32.998 1.00 26.27 433 VAL B O 1
ATOM 7039 N N . THR B 1 434 ? 12.524 4.454 34.357 1.00 29.18 434 THR B N 1
ATOM 7040 C CA . THR B 1 434 ? 11.207 4.364 34.961 1.00 30.03 434 THR B CA 1
ATOM 7041 C C . THR B 1 434 ? 10.525 5.683 34.786 1.00 30.63 434 THR B C 1
ATOM 7042 O O . THR B 1 434 ? 9.354 5.809 35.105 1.00 31.03 434 THR B O 1
ATOM 7046 N N . ASP B 1 435 ? 11.254 6.661 34.260 1.00 32.09 435 ASP B N 1
ATOM 7047 C CA . ASP B 1 435 ? 10.697 8.011 34.103 1.00 33.09 435 ASP B CA 1
ATOM 7048 C C . ASP B 1 435 ? 9.825 8.246 32.841 1.00 32.54 435 ASP B C 1
ATOM 7049 O O . ASP B 1 435 ? 9.484 9.410 32.542 1.00 33.23 435 ASP B O 1
ATOM 7054 N N . LEU B 1 436 ? 9.451 7.179 32.111 1.00 31.22 436 LEU B N 1
ATOM 7055 C CA . LEU B 1 436 ? 8.684 7.353 30.839 1.00 29.65 436 LEU B CA 1
ATOM 7056 C C . LEU B 1 436 ? 7.291 6.789 30.934 1.00 29.02 436 LEU B C 1
ATOM 7057 O O . LEU B 1 436 ? 7.072 5.709 31.475 1.00 28.93 436 LEU B O 1
ATOM 7062 N N . THR B 1 437 ? 6.329 7.534 30.421 1.00 28.60 437 THR B N 1
ATOM 7063 C CA . THR B 1 437 ? 4.953 7.083 30.455 1.00 27.40 437 THR B CA 1
ATOM 7064 C C . THR B 1 437 ? 4.719 6.139 29.296 1.00 27.52 437 THR B C 1
ATOM 7065 O O . THR B 1 437 ? 5.579 6.011 28.364 1.00 26.43 437 THR B O 1
ATOM 7069 N N . TRP B 1 438 ? 3.554 5.472 29.372 1.00 26.54 438 TRP B N 1
ATOM 7070 C CA . TRP B 1 438 ? 3.001 4.719 28.276 1.00 26.45 438 TRP B CA 1
ATOM 7071 C C . TRP B 1 438 ? 3.061 5.548 27.003 1.00 26.85 438 TRP B C 1
ATOM 7072 O O . TRP B 1 438 ? 3.538 5.082 25.972 1.00 27.20 438 TRP B O 1
ATOM 7083 N N . GLN B 1 439 ? 2.563 6.771 27.069 1.00 26.56 439 GLN B N 1
ATOM 7084 C CA . GLN B 1 439 ? 2.502 7.600 25.871 1.00 27.59 439 GLN B CA 1
ATOM 7085 C C . GLN B 1 439 ? 3.889 7.931 25.301 1.00 26.33 439 GLN B C 1
ATOM 7086 O O . GLN B 1 439 ? 4.125 7.789 24.098 1.00 25.15 439 GLN B O 1
ATOM 7092 N N . GLN B 1 440 ? 4.785 8.388 26.172 1.00 26.27 440 GLN B N 1
ATOM 7093 C CA . GLN B 1 440 ? 6.180 8.648 25.777 1.00 25.31 440 GLN B CA 1
ATOM 7094 C C . GLN B 1 440 ? 6.853 7.455 25.108 1.00 23.83 440 GLN B C 1
ATOM 7095 O O . GLN B 1 440 ? 7.485 7.630 24.107 1.00 24.89 440 GLN B O 1
ATOM 7101 N N . VAL B 1 441 ? 6.714 6.244 25.630 1.00 23.20 441 VAL B N 1
ATOM 7102 C CA . VAL B 1 441 ? 7.251 5.027 24.930 1.00 22.25 441 VAL B CA 1
ATOM 7103 C C . VAL B 1 441 ? 6.591 4.823 23.564 1.00 22.00 441 VAL B C 1
ATOM 7104 O O . VAL B 1 441 ? 7.265 4.656 22.551 1.00 21.69 441 VAL B O 1
ATOM 7108 N N . TYR B 1 442 ? 5.261 4.795 23.549 1.00 22.52 442 TYR B N 1
ATOM 7109 C CA . TYR B 1 442 ? 4.506 4.719 22.288 1.00 23.06 442 TYR B CA 1
ATOM 7110 C C . TYR B 1 442 ? 5.106 5.691 21.259 1.00 22.93 442 TYR B C 1
ATOM 7111 O O . TYR B 1 442 ? 5.450 5.299 20.150 1.00 24.92 442 TYR B O 1
ATOM 7120 N N . ASP B 1 443 ? 5.293 6.937 21.653 1.00 23.69 443 ASP B N 1
ATOM 7121 C CA . ASP B 1 443 ? 5.756 8.024 20.741 1.00 23.55 443 ASP B CA 1
ATOM 7122 C C . ASP B 1 443 ? 7.156 7.767 20.196 1.00 22.75 443 ASP B C 1
ATOM 7123 O O . ASP B 1 443 ? 7.375 7.832 18.978 1.00 22.71 443 ASP B O 1
ATOM 7128 N N . ILE B 1 444 ? 8.080 7.401 21.101 1.00 22.79 444 ILE B N 1
ATOM 7129 C CA . ILE B 1 444 ? 9.399 6.960 20.723 1.00 21.49 444 ILE B CA 1
ATOM 7130 C C . ILE B 1 444 ? 9.285 5.804 19.746 1.00 21.92 444 ILE B C 1
ATOM 7131 O O . ILE B 1 444 ? 9.851 5.875 18.646 1.00 21.80 444 ILE B O 1
ATOM 7136 N N . ALA B 1 445 ? 8.538 4.754 20.100 1.00 20.93 445 ALA B N 1
ATOM 7137 C CA . ALA B 1 445 ? 8.493 3.608 19.183 1.00 21.49 445 ALA B CA 1
ATOM 7138 C C . ALA B 1 445 ? 7.865 3.998 17.850 1.00 21.60 445 ALA B C 1
ATOM 7139 O O . ALA B 1 445 ? 8.357 3.657 16.783 1.00 19.65 445 ALA B O 1
ATOM 7141 N N . GLU B 1 446 ? 6.782 4.761 17.914 1.00 22.93 446 GLU B N 1
ATOM 7142 C CA . GLU B 1 446 ? 6.134 5.191 16.668 1.00 23.05 446 GLU B CA 1
ATOM 7143 C C . GLU B 1 446 ? 7.059 5.924 15.707 1.00 22.61 446 GLU B C 1
ATOM 7144 O O . GLU B 1 446 ? 7.129 5.566 14.552 1.00 22.49 446 GLU B O 1
ATOM 7150 N N . HIS B 1 447 ? 7.826 6.896 16.219 1.00 24.16 447 HIS B N 1
ATOM 7151 C CA . HIS B 1 447 ? 8.750 7.763 15.441 1.00 23.73 447 HIS B CA 1
ATOM 7152 C C . HIS B 1 447 ? 9.855 6.976 14.736 1.00 24.13 447 HIS B C 1
ATOM 7153 O O . HIS B 1 447 ? 10.121 7.103 13.544 1.00 23.48 447 HIS B O 1
ATOM 7160 N N . ASP B 1 448 ? 10.478 6.089 15.493 1.00 24.62 448 ASP B N 1
ATOM 7161 C CA . ASP B 1 448 ? 11.573 5.278 14.991 1.00 23.59 448 ASP B CA 1
ATOM 7162 C C . ASP B 1 448 ? 11.064 4.378 13.889 1.00 23.05 448 ASP B C 1
ATOM 7163 O O . ASP B 1 448 ? 11.759 4.170 12.880 1.00 22.79 448 ASP B O 1
ATOM 7168 N N . ILE B 1 449 ? 9.856 3.836 14.083 1.00 21.78 449 ILE B N 1
ATOM 7169 C CA . ILE B 1 449 ? 9.239 2.973 13.086 1.00 21.36 449 ILE B CA 1
ATOM 7170 C C . ILE B 1 449 ? 8.892 3.761 11.782 1.00 22.38 449 ILE B C 1
ATOM 7171 O O . ILE B 1 449 ? 9.304 3.376 10.679 1.00 23.20 449 ILE B O 1
ATOM 7176 N N . LYS B 1 450 ? 8.194 4.872 11.927 1.00 22.81 450 LYS B N 1
ATOM 7177 C CA . LYS B 1 450 ? 7.875 5.725 10.776 1.00 24.55 450 LYS B CA 1
ATOM 7178 C C . LYS B 1 450 ? 9.130 6.182 10.068 1.00 23.70 450 LYS B C 1
ATOM 7179 O O . LYS B 1 450 ? 9.160 6.169 8.827 1.00 23.82 450 LYS B O 1
ATOM 7185 N N . GLU B 1 451 ? 10.138 6.607 10.843 1.00 22.76 451 GLU B N 1
ATOM 7186 C CA . GLU B 1 451 ? 11.394 7.043 10.255 1.00 23.12 451 GLU B CA 1
ATOM 7187 C C . GLU B 1 451 ? 12.038 5.896 9.516 1.00 22.70 451 GLU B C 1
ATOM 7188 O O . GLU B 1 451 ? 12.593 6.052 8.395 1.00 23.36 451 GLU B O 1
ATOM 7194 N N . ALA B 1 452 ? 11.975 4.698 10.099 1.00 22.04 452 ALA B N 1
ATOM 7195 C CA . ALA B 1 452 ? 12.625 3.568 9.393 1.00 20.72 452 ALA B CA 1
ATOM 7196 C C . ALA B 1 452 ? 11.893 3.283 8.068 1.00 20.85 452 ALA B C 1
ATOM 7197 O O . ALA B 1 452 ? 12.515 3.018 7.038 1.00 20.10 452 ALA B O 1
ATOM 7199 N N . ARG B 1 453 ? 10.561 3.288 8.118 1.00 20.86 453 ARG B N 1
ATOM 7200 C CA . ARG B 1 453 ? 9.770 2.890 6.949 1.00 22.04 453 ARG B CA 1
ATOM 7201 C C . ARG B 1 453 ? 9.839 3.979 5.853 1.00 22.47 453 ARG B C 1
ATOM 7202 O O . ARG B 1 453 ? 9.865 3.661 4.662 1.00 22.47 453 ARG B O 1
ATOM 7210 N N . GLU B 1 454 ? 9.942 5.237 6.249 1.00 21.69 454 GLU B N 1
ATOM 7211 C CA . GLU B 1 454 ? 9.980 6.296 5.235 1.00 23.59 454 GLU B CA 1
ATOM 7212 C C . GLU B 1 454 ? 11.350 6.357 4.526 1.00 24.01 454 GLU B C 1
ATOM 7213 O O . GLU B 1 454 ? 11.394 6.482 3.309 1.00 24.32 454 GLU B O 1
ATOM 7219 N N . SER B 1 455 ? 12.437 6.147 5.281 1.00 23.21 455 SER B N 1
ATOM 7220 C CA . SER B 1 455 ? 13.775 6.074 4.723 1.00 22.57 455 SER B CA 1
ATOM 7221 C C . SER B 1 455 ? 13.893 4.969 3.713 1.00 22.44 455 SER B C 1
ATOM 7222 O O . SER B 1 455 ? 14.380 5.168 2.586 1.00 22.30 455 SER B O 1
ATOM 7225 N N . ALA B 1 456 ? 13.433 3.798 4.096 1.00 21.92 456 ALA B N 1
ATOM 7226 C CA . ALA B 1 456 ? 13.548 2.665 3.181 1.00 22.44 456 ALA B CA 1
ATOM 7227 C C . ALA B 1 456 ? 12.710 2.804 1.845 1.00 22.47 456 ALA B C 1
ATOM 7228 O O . ALA B 1 456 ? 13.088 2.285 0.756 1.00 22.03 456 ALA B O 1
ATOM 7230 N N . GLN B 1 457 ? 11.546 3.427 1.980 1.00 23.43 457 GLN B N 1
ATOM 7231 C CA . GLN B 1 457 ? 10.655 3.739 0.852 1.00 24.99 457 GLN B CA 1
ATOM 7232 C C . GLN B 1 457 ? 11.293 4.764 -0.067 1.00 24.85 457 GLN B C 1
ATOM 7233 O O . GLN B 1 457 ? 11.240 4.568 -1.268 1.00 25.04 457 GLN B O 1
ATOM 7239 N N . LEU B 1 458 ? 11.886 5.818 0.524 1.00 24.05 458 LEU B N 1
ATOM 7240 C CA . LEU B 1 458 ? 12.613 6.820 -0.203 1.00 25.41 458 LEU B CA 1
ATOM 7241 C C . LEU B 1 458 ? 13.709 6.210 -1.052 1.00 25.98 458 LEU B C 1
ATOM 7242 O O . LEU B 1 458 ? 13.877 6.578 -2.237 1.00 25.74 458 LEU B O 1
ATOM 7247 N N . LEU B 1 459 ? 14.459 5.272 -0.449 1.00 26.20 459 LEU B N 1
ATOM 7248 C CA . LEU B 1 459 ? 15.535 4.577 -1.141 1.00 26.49 459 LEU B CA 1
ATOM 7249 C C . LEU B 1 459 ? 14.982 3.665 -2.265 1.00 27.31 459 LEU B C 1
ATOM 7250 O O . LEU B 1 459 ? 15.653 3.428 -3.295 1.00 27.33 459 LEU B O 1
ATOM 7255 N N . GLN B 1 460 ? 13.762 3.162 -2.083 1.00 26.97 460 GLN B N 1
ATOM 7256 C CA . GLN B 1 460 ? 13.133 2.453 -3.190 1.00 28.56 460 GLN B CA 1
ATOM 7257 C C . GLN B 1 460 ? 12.630 3.388 -4.297 1.00 28.75 460 GLN B C 1
ATOM 7258 O O . GLN B 1 460 ? 12.959 3.174 -5.460 1.00 29.75 460 GLN B O 1
ATOM 7264 N N . ASP B 1 461 ? 11.881 4.437 -3.968 1.00 28.26 461 ASP B N 1
ATOM 7265 C CA . ASP B 1 461 ? 11.361 5.323 -5.057 1.00 30.06 461 ASP B CA 1
ATOM 7266 C C . ASP B 1 461 ? 12.490 5.881 -5.950 1.00 30.31 461 ASP B C 1
ATOM 7267 O O . ASP B 1 461 ? 12.331 6.047 -7.182 1.00 32.42 461 ASP B O 1
ATOM 7272 N N . SER B 1 462 ? 13.644 6.119 -5.346 1.00 29.44 462 SER B N 1
ATOM 7273 C CA . SER B 1 462 ? 14.768 6.727 -6.029 1.00 28.73 462 SER B CA 1
ATOM 7274 C C . SER B 1 462 ? 15.602 5.693 -6.777 1.00 28.59 462 SER B C 1
ATOM 7275 O O . SER B 1 462 ? 16.479 6.056 -7.514 1.00 28.66 462 SER B O 1
ATOM 7278 N N . LYS B 1 463 ? 15.337 4.392 -6.588 1.00 28.54 463 LYS B N 1
ATOM 7279 C CA . LYS B 1 463 ? 16.069 3.366 -7.315 1.00 28.14 463 LYS B CA 1
ATOM 7280 C C . LYS B 1 463 ? 17.569 3.200 -6.866 1.00 27.53 463 LYS B C 1
ATOM 7281 O O . LYS B 1 463 ? 18.412 2.611 -7.583 1.00 26.11 463 LYS B O 1
ATOM 7287 N N . HIS B 1 464 ? 17.892 3.691 -5.673 1.00 26.05 464 HIS B N 1
ATOM 7288 C CA . HIS B 1 464 ? 19.053 3.158 -4.973 1.00 25.19 464 HIS B CA 1
ATOM 7289 C C . HIS B 1 464 ? 18.782 1.730 -4.624 1.00 25.24 464 HIS B C 1
ATOM 7290 O O . HIS B 1 464 ? 19.681 0.909 -4.642 1.00 25.16 464 HIS B O 1
ATOM 7297 N N . ILE B 1 465 ? 17.512 1.399 -4.426 1.00 25.99 465 ILE B N 1
ATOM 7298 C CA . ILE B 1 465 ? 17.134 0.008 -4.431 1.00 26.20 465 ILE B CA 1
ATOM 7299 C C . ILE B 1 465 ? 16.437 -0.241 -5.793 1.00 26.60 465 ILE B C 1
ATOM 7300 O O . ILE B 1 465 ? 15.359 0.303 -6.069 1.00 26.03 465 ILE B O 1
ATOM 7305 N N . VAL B 1 466 ? 17.099 -1.023 -6.648 1.00 26.31 466 VAL B N 1
ATOM 7306 C CA . VAL B 1 466 ? 16.613 -1.304 -8.016 1.00 27.05 466 VAL B CA 1
ATOM 7307 C C . VAL B 1 466 ? 15.334 -2.199 -7.985 1.00 26.46 466 VAL B C 1
ATOM 7308 O O . VAL B 1 466 ? 15.160 -3.030 -7.101 1.00 24.10 466 VAL B O 1
ATOM 7312 N N . ASP B 1 467 ? 14.431 -1.967 -8.931 1.00 27.06 467 ASP B N 1
ATOM 7313 C CA . ASP B 1 467 ? 13.207 -2.772 -9.042 1.00 26.57 467 ASP B CA 1
ATOM 7314 C C . ASP B 1 467 ? 13.605 -4.176 -9.462 1.00 24.94 467 ASP B C 1
ATOM 7315 O O . ASP B 1 467 ? 14.473 -4.378 -10.311 1.00 25.03 467 ASP B O 1
ATOM 7320 N N . PHE B 1 468 ? 12.898 -5.144 -8.939 1.00 23.96 468 PHE B N 1
ATOM 7321 C CA . PHE B 1 468 ? 13.195 -6.517 -9.248 1.00 23.90 468 PHE B CA 1
ATOM 7322 C C . PHE B 1 468 ? 12.657 -6.797 -10.641 1.00 23.36 468 PHE B C 1
ATOM 7323 O O . PHE B 1 468 ? 11.621 -6.289 -10.984 1.00 24.69 468 PHE B O 1
ATOM 7331 N N . PRO B 1 469 ? 13.351 -7.599 -11.443 1.00 23.15 469 PRO B N 1
ATOM 7332 C CA . PRO B 1 469 ? 12.894 -7.802 -12.828 1.00 23.64 469 PRO B CA 1
ATOM 7333 C C . PRO B 1 469 ? 11.616 -8.619 -13.033 1.00 24.79 469 PRO B C 1
ATOM 7334 O O . PRO B 1 469 ? 11.529 -9.753 -12.568 1.00 25.36 469 PRO B O 1
ATOM 7338 N N . GLN B 1 470 ? 10.646 -8.037 -13.753 1.00 26.49 470 GLN B N 1
ATOM 7339 C CA . GLN B 1 470 ? 9.368 -8.677 -14.037 1.00 27.75 470 GLN B CA 1
ATOM 7340 C C . GLN B 1 470 ? 9.573 -10.119 -14.535 1.00 29.15 470 GLN B C 1
ATOM 7341 O O . GLN B 1 470 ? 8.775 -11.040 -14.222 1.00 29.44 470 GLN B O 1
ATOM 7347 N N . GLU B 1 471 ? 10.639 -10.294 -15.306 1.00 27.94 471 GLU B N 1
ATOM 7348 C CA . GLU B 1 471 ? 10.856 -11.495 -16.022 1.00 29.27 471 GLU B CA 1
ATOM 7349 C C . GLU B 1 471 ? 11.282 -12.636 -15.094 1.00 28.73 471 GLU B C 1
ATOM 7350 O O . GLU B 1 471 ? 10.766 -13.762 -15.239 1.00 27.64 471 GLU B O 1
ATOM 7356 N N . THR B 1 472 ? 12.171 -12.343 -14.122 1.00 27.79 472 THR B N 1
ATOM 7357 C CA . THR B 1 472 ? 12.516 -13.316 -13.084 1.00 26.17 472 THR B CA 1
ATOM 7358 C C . THR B 1 472 ? 11.239 -13.731 -12.288 1.00 25.91 472 THR B C 1
ATOM 7359 O O . THR B 1 472 ? 11.062 -14.905 -11.931 1.00 25.63 472 THR B O 1
ATOM 7363 N N . LEU B 1 473 ? 10.320 -12.797 -12.049 1.00 24.86 473 LEU B N 1
ATOM 7364 C CA . LEU B 1 473 ? 9.053 -13.172 -11.464 1.00 25.25 473 LEU B CA 1
ATOM 7365 C C . LEU B 1 473 ? 8.325 -14.168 -12.349 1.00 25.29 473 LEU B C 1
ATOM 7366 O O . LEU B 1 473 ? 7.813 -15.155 -11.828 1.00 26.19 473 LEU B O 1
ATOM 7371 N N . ASN B 1 474 ? 8.263 -13.910 -13.664 1.00 24.61 474 ASN B N 1
ATOM 7372 C CA . ASN B 1 474 ? 7.456 -14.736 -14.562 1.00 25.21 474 ASN B CA 1
ATOM 7373 C C . ASN B 1 474 ? 8.126 -16.098 -14.488 1.00 25.94 474 ASN B C 1
ATOM 7374 O O . ASN B 1 474 ? 7.459 -17.108 -14.414 1.00 26.25 474 ASN B O 1
ATOM 7379 N N . GLU B 1 475 ? 9.447 -16.097 -14.436 1.00 26.47 475 GLU B N 1
ATOM 7380 C CA . GLU B 1 475 ? 10.207 -17.357 -14.387 1.00 29.14 475 GLU B CA 1
ATOM 7381 C C . GLU B 1 475 ? 10.006 -18.187 -13.112 1.00 28.81 475 GLU B C 1
ATOM 7382 O O . GLU B 1 475 ? 10.032 -19.413 -13.170 1.00 29.33 475 GLU B O 1
ATOM 7388 N N . CYS B 1 476 ? 9.751 -17.522 -11.988 1.00 27.63 476 CYS B N 1
ATOM 7389 C CA . CYS B 1 476 ? 9.529 -18.217 -10.756 1.00 26.64 476 CYS B CA 1
ATOM 7390 C C . CYS B 1 476 ? 8.144 -18.834 -10.741 1.00 27.16 476 CYS B C 1
ATOM 7391 O O . CYS B 1 476 ? 8.005 -19.950 -10.264 1.00 27.89 476 CYS B O 1
ATOM 7394 N N . LEU B 1 477 ? 7.134 -18.139 -11.248 1.00 27.05 477 LEU B N 1
ATOM 7395 C CA . LEU B 1 477 ? 5.797 -18.728 -11.366 1.00 27.32 477 LEU B CA 1
ATOM 7396 C C . LEU B 1 477 ? 5.794 -19.970 -12.273 1.00 28.18 477 LEU B C 1
ATOM 7397 O O . LEU B 1 477 ? 5.339 -21.039 -11.846 1.00 27.40 477 LEU B O 1
ATOM 7402 N N . ALA B 1 478 ? 6.367 -19.862 -13.485 1.00 28.84 478 ALA B N 1
ATOM 7403 C CA . ALA B 1 478 ? 6.453 -21.040 -14.383 1.00 28.63 478 ALA B CA 1
ATOM 7404 C C . ALA B 1 478 ? 7.164 -22.194 -13.701 1.00 29.32 478 ALA B C 1
ATOM 7405 O O . ALA B 1 478 ? 6.705 -23.338 -13.739 1.00 30.28 478 ALA B O 1
ATOM 7407 N N . TYR B 1 479 ? 8.281 -21.895 -13.046 1.00 30.34 479 TYR B N 1
ATOM 7408 C CA . TYR B 1 479 ? 8.960 -22.887 -12.269 1.00 30.97 479 TYR B CA 1
ATOM 7409 C C . TYR B 1 479 ? 7.978 -23.562 -11.287 1.00 32.09 479 TYR B C 1
ATOM 7410 O O . TYR B 1 479 ? 7.880 -24.789 -11.262 1.00 32.13 479 TYR B O 1
ATOM 7419 N N . ALA B 1 480 ? 7.218 -22.770 -10.525 1.00 32.87 480 ALA B N 1
ATOM 7420 C CA . ALA B 1 480 ? 6.312 -23.319 -9.492 1.00 33.70 480 ALA B CA 1
ATOM 7421 C C . ALA B 1 480 ? 5.191 -24.186 -10.090 1.00 34.15 480 ALA B C 1
ATOM 7422 O O . ALA B 1 480 ? 4.878 -25.276 -9.551 1.00 33.68 480 ALA B O 1
ATOM 7424 N N . ILE B 1 481 ? 4.575 -23.658 -11.154 1.00 34.17 481 ILE B N 1
ATOM 7425 C CA . ILE B 1 481 ? 3.518 -24.347 -11.915 1.00 34.91 481 ILE B CA 1
ATOM 7426 C C . ILE B 1 481 ? 4.091 -25.627 -12.558 1.00 36.14 481 ILE B C 1
ATOM 7427 O O . ILE B 1 481 ? 3.472 -26.687 -12.467 1.00 35.43 481 ILE B O 1
ATOM 7432 N N . ASN B 1 482 ? 5.303 -25.575 -13.112 1.00 37.47 482 ASN B N 1
ATOM 7433 C CA . ASN B 1 482 ? 5.879 -26.821 -13.652 1.00 39.27 482 ASN B CA 1
ATOM 7434 C C . ASN B 1 482 ? 6.034 -27.912 -12.594 1.00 40.08 482 ASN B C 1
ATOM 7435 O O . ASN B 1 482 ? 5.715 -29.075 -12.847 1.00 40.93 482 ASN B O 1
ATOM 7440 N N . LYS B 1 483 ? 6.467 -27.549 -11.396 1.00 40.91 483 LYS B N 1
ATOM 7441 C CA . LYS B 1 483 ? 6.717 -28.544 -10.365 1.00 42.19 483 LYS B CA 1
ATOM 7442 C C . LYS B 1 483 ? 5.503 -29.385 -9.951 1.00 43.08 483 LYS B C 1
ATOM 7443 O O . LYS B 1 483 ? 5.659 -30.530 -9.547 1.00 43.23 483 LYS B O 1
ATOM 7449 N N . VAL B 1 484 ? 4.307 -28.815 -10.051 1.00 43.96 484 VAL B N 1
ATOM 7450 C CA . VAL B 1 484 ? 3.092 -29.460 -9.533 1.00 45.22 484 VAL B CA 1
ATOM 7451 C C . VAL B 1 484 ? 2.132 -29.993 -10.623 1.00 46.25 484 VAL B C 1
ATOM 7452 O O . VAL B 1 484 ? 1.029 -30.480 -10.332 1.00 46.15 484 VAL B O 1
ATOM 7456 N N . THR B 1 485 ? 2.564 -29.893 -11.876 1.00 47.41 485 THR B N 1
ATOM 7457 C CA . THR B 1 485 ? 1.806 -30.438 -13.009 1.00 48.69 485 THR B CA 1
ATOM 7458 C C . THR B 1 485 ? 2.610 -31.352 -13.966 1.00 49.91 485 THR B C 1
ATOM 7459 O O . THR B 1 485 ? 2.004 -32.092 -14.747 1.00 50.79 485 THR B O 1
ATOM 7463 N N . GLY B 1 486 ? 3.950 -31.299 -13.900 1.00 51.01 486 GLY B N 1
ATOM 7464 C CA . GLY B 1 486 ? 4.840 -31.739 -15.009 1.00 52.03 486 GLY B CA 1
ATOM 7465 C C . GLY B 1 486 ? 5.822 -32.873 -14.703 1.00 53.06 486 GLY B C 1
ATOM 7466 O O . GLY B 1 486 ? 6.147 -33.702 -15.579 1.00 53.22 486 GLY B O 1
#

Nearest PDB structures (foldseek):
  3nv9-assembly1_B  TM=9.958E-01  e=3.863E-85  Entamoeba histolytica
  1ww8-assembly1_A  TM=8.728E-01  e=4.439E-41  Pyrococcus horikoshii
  5cee-assembly1_A-2  TM=9.398E-01  e=1.548E-37  Aster yellows witches'-broom phytoplasma AYWB
  6zng-assembly1_D  TM=9.146E-01  e=2.109E-36  Bdellovibrio bacteriovorus HD100
  6zng-assembly1_E  TM=9.073E-01  e=1.600E-35  Bdellovibrio bacteriovorus HD100